Protein AF-A0A543J647-F1 (afdb_monomer_lite)

pLDDT: mean 74.56, std 17.47, range [24.77, 96.06]

Secondary structure (DSSP, 8-state):
--------------------HHHHHHHHHHHHHHHHHTTHHHHGGG------EEEETTEEEEE-SSSSSTTHHHHHHHHHHHHHTSTTEEEEEEEGGGTEEEEEE-SSPPPHHHHHHHHHHH--SPPPHHHHHHHHH---TT--TTTSTHHHHHHHHHHHHHHHHHHHHS--S---HHHHHHHHHHHH-HHHHHHHHTTTTSHHHHHHHHHHHHHHHHHHHS-SHHHHHHHHHHHHHHHHHHHHHHHHHTTHHHH-SSHHHH-B-------SSPPPPPHHHHHHHHHHHHHHHHHHHHHHHH-HHHHHHHHHHT--HHHHHHHHHHHHHHHHHHHTTT-EES-TTGGGSTTT--EEEEEHHHH--S-EEEEEEEE-TT--HHHHHHHHHHH--SS-SSS-EEETTEEEEEHHHH--SSTTHHHHHGGGTTSSEEEEEEETTEEEEEEEEEE---THHHHHHHHHHHHT-EEEEE-SSSS-S-TT-SEEE--GGGHHHHHHHHHHTT--EEEEES-HHHHHHSSEEEEE--TTSPP-TT-SEEESSHHHHHHHHHHHHHHHHHHHHHHHHHHHHHHHHHHHHHH--SS-HHHHHHHHHHHHHHHHHHHHHHHHHHHHT----------S-TTTS-HHHHHHHTT--TT-B-TTHHHHHHHHHHTTS-----HHHHHHHHTTSTTHHHHHHHHHHHHHHT-HHHHHHHHHHHHHHHHHHHHHHHHHHHHHHHHHGGGPPEEEEEETTEEEEEEGGG--TT-EEEEETTPBP-SEEEEEEEEEEEEE-HHHH---SPEE--SS----SSGGG-TTEE-TT-EEEEEEEEEEEEE-GGGSHHHHHHHHHHHT----SHHHHHHHHHHHHHHHHHHHHHHHHHHHHHTT--HHHHHHHHHHHHHHT--TTHHHHHHHHHHHHHHHHHHTT---S-TTHHHHHTT-------STTTTS-S------EE-SS-EE-GGG--HHHHHHHHHHHHTS---SSGGGSSSHHHHHHHHHHHHTT--TTTTSTTEEEEEEE---TTTTEEEEEEEETTEEEEEEEE-HHHHGGGS-S-HHHHHHHHHHHHHHHTTT----B----------------------------------------------------------------------

Foldseek 3Di:
DDDDDDDDDDDDDDDPPDDDVVVVVVVVVVVVVVVLCPVLVVVLPPDDDDWDWFDDVQKIKTAAAPLQDPCNVVLQVLLFVLQVVDPQWPGWADLSLQRIIMTGGDVVGDDPVVSNVSRVVSPVPGDDLVRVVVNVLWDALQCAPVNDLLVVLLVLLVVLLVLLVVCVVPVDDQDFLLSLLVLLLLVLPVVSLVVQQVVQVHSVSSVSSSSSVNSNCCSRHFNRLLSVLVNVLSVLLNLLSVLSSVLCSVCVVQQPVDNVLSYDHHQDDDFPDPADDDPLNVLQVVLQVVLLVQLVVCCVPPNNQLSSLLNLLSHLLQLVLLLSLLLSLLSSLCSVQSKHQRGSVLSSCLQQAAAEEEEPQLQFPLWKDFQFKFFDPPADLQVVLAVCVVQDDRNDQADWGDDVQKIKHAPVVLQAPDDPVVVVVVVQVQAPGKMFIDGNSHTGMITGMHGFGDLLVVLLLVLCVVLNHQYEYADPTPDDPPPNHPYYWHHDPRLLVVQSVCVVVVHQYEYEDLALNNQLSHNAREHADDRPRRGSSSHSMYHVDSVSVSLSSNCNSLSNVLSVQSSVQSVLLSVLSSLLSPLDPDDRSSNLSNCSVSVSNSVSSCSSSVSSVVSSQAAPSLRGARSHPLLSHAPVVLLVVQVADLLFAAPVVLVVQLCVVCSNDDDQQDLVNQLVVLCVQPVNVVLQSLLSSLVSSPNPPLSVVSVVVSNVLSSVRSVVVSVLSVLLVVLVVVPFAWFFWRHPSDTDIDTLSSDGAGIKTKAFAFHFDSAKWFFNDKDLWWKQCCVPVVDLGTDAADNRRDRDPDPSRSSRIDFGGIGTNHIMTITGHHGGACNTPVNVVVVVVVVPPDPDAVSVVLVVVCVVQLCVLLVVLVVQLVVCVVVVNRSSVSSSVSSVSSVVSRPSCVVVVLSVVLSVVQVVCVVVVRHDSDSRVVVVVVVDPDDDDRCAVTVDVSADAQQWFDPLPDIDGLQPDDLVSLVVLLLLLQLADDDPQLSPGSDRVSSNSVVSCVNSVRHVCRVQPPWDWDDWDHDDVVQFKTWTWTDRPPDIWIRMKGDCVRVLVVEDDDPVSSVSSVVVVVVVCVVPDDDIDIHTDDDDDDDDDDDDDDDDDDDDDDDDYDDDDDDDDDDDDDDDDDDDDDDDDDDDDDDDDDDDDDDDDDD

Radius of gyration: 41.58 Å; chains: 1; bounding box: 120×92×142 Å

Sequence (1159 aa):
MAHRSRPIGKTGTVNLLGIDPVRAAGGIAKGLVGLVLAPLEQTAVLSRERRRVWSCPGRLHIEAHGVHGPRGKQVAGRVERALEDHPGVLWARVNAPSARVIVAVEDPAPATKDLVELVRRAEAEPATEDERLVEDELHHPADGLKGTRLLPTLAADAAGLALAAITRIAPWAPVPGELGALIAAVDLHPKLRELVAGRFQGRERADTATSVVAALVHGLASRSEGTVLDIAQRVQQWREVKAHERAWCAAEADLIGGPDDAEAEPIVVERPRPFPESPADRYARRALAAGAAATAAAIPFTGLRRAAALGVASLPKAPAVGEAAFAAQLGRVLATRNALVMERSVLRRLDAVDVLVLDEAALGSGRSVLSDLVPLPGTAPADAAERAFALFDPEDVTAVRRDDEWELGPIDRLDPRGRRGVREQRKLAGHAGVLGLTKDRRLQAVLAVDVETPPAVDALASAAREAGLRVVVATDRDRPPIRCADQVVPSGTGLVGAVRELQGNDHVVLVVSDNRRALGAADCGVGVHRDGVPPPWGAHVVARDLDAAVLLVEAVPAARRVSRDAITLAQAASGIGAVSALSTRGPAPARNAARAVDGASAIAFVDGVWRARRLSGGRGVVTPASSQPWHLMPAATVLDRLGSGRDGLTGEEARRRQRTSAGRQAVGTSLGSAFLAELANPLTPVLAGGAAVSAAVGSPVDAALVAGVVGVSALIGSVQQVVTDRALATLLGRSAVRATAVRDGRDREVTADELVTGDVVRLAAGDVVPADCRLLDGDGLEVDESSVTGESLPVTKDPAPVVAAEPADRASMLYEGTTIAAGDALAVVVATGDATEVGRGMAAARRNTPTTGVEARLADLTRKTLPVALGSAAAVTGAGLLRGVPLRQSMGAAVNLAVASVPEGLPFLVNAAQLAAARRLAEHGALVRNPRTIEALGRVDVLCFDKTGTLTEGRLTVSRVDNGRRGADPDELNDELRRVMAAAVRATPAADDPDELAHQTDRAVLEGARRARVGPTTGARGWALVEALPFEPSRGYHATVGRVGRKRVLSVKGAPETVLPRCDADPGELRRLGERVARLAGRGHRRAGRRRTHRPRRRLDHRRRRARPDPAGFRRAGRPRARRRAPGRGEAARGRCADRDDHRRPPGHRGGDRRRGQR

Organism: NCBI:txid571190

InterPro domains:
  IPR001757 P-type ATPase [TIGR01494] (708-972)
  IPR004014 Cation-transporting P-type ATPase, N-terminal [PF00690] (630-694)
  IPR004014 Cation-transporting P-type ATPase, N-terminal [SM00831] (629-699)
  IPR008250 P-type ATPase, A domain superfamily [SSF81653] (738-840)
  IPR018303 P-type ATPase, phosphorylation site [PS00154] (946-952)
  IPR023214 HAD superfamily [G3DSA:3.40.50.1000] (941-953)
  IPR023298 P-type ATPase, transmembrane domain superfamily [SSF81665] (629-938)
  IPR023299 P-type ATPase, cytoplasmic domain N [G3DSA:3.40.1110.10] (977-1088)
  IPR023299 P-type ATPase, cytoplasmic domain N [SSF81660] (950-1086)
  IPR059000 P-type ATPase, A domain [PF00122] (736-842)

Structure (mmCIF, N/CA/C/O backbone):
data_AF-A0A543J647-F1
#
_entry.id   AF-A0A543J647-F1
#
loop_
_atom_site.group_PDB
_atom_site.id
_atom_site.type_symbol
_atom_site.label_atom_id
_atom_site.label_alt_id
_atom_site.label_comp_id
_atom_site.label_asym_id
_atom_site.label_entity_id
_atom_site.label_seq_id
_atom_site.pdbx_PDB_ins_code
_atom_site.Cartn_x
_atom_site.Cartn_y
_atom_site.Cartn_z
_atom_site.occupancy
_atom_site.B_iso_or_equiv
_atom_site.auth_seq_id
_atom_site.auth_comp_id
_atom_site.auth_asym_id
_atom_site.auth_atom_id
_atom_site.pdbx_PDB_model_num
ATOM 1 N N . MET A 1 1 ? -49.560 43.201 68.151 1.00 34.88 1 MET A N 1
ATOM 2 C CA . MET A 1 1 ? -49.283 44.247 69.163 1.00 34.88 1 MET A CA 1
ATOM 3 C C . MET A 1 1 ? -47.884 44.810 68.940 1.00 34.88 1 MET A C 1
ATOM 5 O O . MET A 1 1 ? -47.088 44.158 68.277 1.00 34.88 1 MET A O 1
ATOM 9 N N . ALA A 1 2 ? -47.630 46.027 69.427 1.00 29.08 2 ALA A N 1
ATOM 10 C CA . ALA A 1 2 ? -46.340 46.727 69.369 1.00 29.08 2 ALA A CA 1
ATOM 11 C C . ALA A 1 2 ? -45.242 45.996 70.204 1.00 29.08 2 ALA A C 1
ATOM 13 O O . ALA A 1 2 ? -45.570 45.045 70.902 1.00 29.08 2 ALA A O 1
ATOM 14 N N . HIS A 1 3 ? -43.947 46.348 70.197 1.00 27.53 3 HIS A N 1
ATOM 15 C CA . HIS A 1 3 ? -43.316 47.633 69.858 1.00 27.53 3 HIS A CA 1
ATOM 16 C C . HIS A 1 3 ? -41.865 47.474 69.338 1.00 27.53 3 HIS A C 1
ATOM 18 O O . HIS A 1 3 ? -41.221 46.451 69.548 1.00 27.53 3 HIS A O 1
ATOM 24 N N . ARG A 1 4 ? -41.338 48.513 68.673 1.00 31.36 4 ARG A N 1
ATOM 25 C CA . ARG A 1 4 ? -39.924 48.633 68.246 1.00 31.36 4 ARG A CA 1
ATOM 26 C C . ARG A 1 4 ? -39.004 49.089 69.389 1.00 31.36 4 ARG A C 1
ATOM 28 O O . ARG A 1 4 ? -39.376 50.046 70.066 1.00 31.36 4 ARG A O 1
ATOM 35 N N . SER A 1 5 ? -37.745 48.633 69.376 1.00 28.11 5 SER A N 1
ATOM 36 C CA . SER A 1 5 ? -36.566 49.486 69.647 1.00 28.11 5 SER A CA 1
ATOM 37 C C . SER A 1 5 ? -35.257 48.923 69.043 1.00 28.11 5 SER A C 1
ATOM 39 O O . SER A 1 5 ? -34.886 47.770 69.225 1.00 28.11 5 SER A O 1
ATOM 41 N N . ARG A 1 6 ? -34.580 49.780 68.267 1.00 28.39 6 ARG A N 1
ATOM 42 C CA . ARG A 1 6 ? -33.185 49.715 67.750 1.00 28.39 6 ARG A CA 1
ATOM 43 C C . ARG A 1 6 ? -32.304 50.608 68.687 1.00 28.39 6 ARG A C 1
ATOM 45 O O . ARG A 1 6 ? -32.943 51.257 69.518 1.00 28.39 6 ARG A O 1
ATOM 52 N N . PRO A 1 7 ? -30.948 50.759 68.582 1.00 43.00 7 PRO A N 1
ATOM 53 C CA . PRO A 1 7 ? -30.154 50.758 67.330 1.00 43.00 7 PRO A CA 1
ATOM 54 C C . PRO A 1 7 ? -28.647 50.324 67.360 1.00 43.00 7 PRO A C 1
ATOM 56 O O . PRO A 1 7 ? -28.076 50.112 68.414 1.00 43.00 7 PRO A O 1
ATOM 59 N N . ILE A 1 8 ? -28.032 50.274 66.154 1.00 30.56 8 ILE A N 1
ATOM 60 C CA . ILE A 1 8 ? -26.603 50.519 65.760 1.00 30.56 8 ILE A CA 1
ATOM 61 C C . ILE A 1 8 ? -25.467 49.846 66.588 1.00 30.56 8 ILE A C 1
ATOM 63 O O . ILE A 1 8 ? -25.356 50.062 67.781 1.00 30.56 8 ILE A O 1
ATOM 67 N N . GLY A 1 9 ? -24.469 49.140 66.029 1.00 26.62 9 GLY A N 1
ATOM 68 C CA . GLY A 1 9 ? -24.159 48.751 64.641 1.00 26.62 9 GLY A CA 1
ATOM 69 C C . GLY A 1 9 ? -22.639 48.733 64.359 1.00 26.62 9 GLY A C 1
ATOM 70 O O . GLY A 1 9 ? -21.926 49.579 64.889 1.00 26.62 9 GLY A O 1
ATOM 71 N N . LYS A 1 10 ? -22.142 47.818 63.502 1.00 27.08 10 LYS A N 1
ATOM 72 C CA . LYS A 1 10 ? -20.943 47.997 62.642 1.00 27.08 10 LYS A CA 1
ATOM 73 C C . LYS A 1 10 ? -20.748 46.838 61.650 1.00 27.08 10 LYS A C 1
ATOM 75 O O . LYS A 1 10 ? -21.238 45.734 61.850 1.00 27.08 10 LYS A O 1
ATOM 80 N N . THR A 1 11 ? -20.065 47.151 60.554 1.00 32.16 11 THR A N 1
ATOM 81 C CA . THR A 1 11 ? -19.800 46.326 59.363 1.00 32.16 11 THR A CA 1
ATOM 82 C C . THR A 1 11 ? -18.810 45.182 59.586 1.00 32.16 11 THR A C 1
ATOM 84 O O . THR A 1 11 ? -17.772 45.384 60.209 1.00 32.16 11 THR A O 1
ATOM 87 N N . GLY A 1 12 ? -19.064 44.038 58.942 1.00 25.12 12 GLY A N 1
ATOM 88 C CA . GLY A 1 12 ? -18.114 42.932 58.799 1.00 25.12 12 GLY A CA 1
ATOM 89 C C . GLY A 1 12 ? -18.485 42.024 57.624 1.00 25.12 12 GLY A C 1
ATOM 90 O O . GLY A 1 12 ? -19.229 41.063 57.788 1.00 25.12 12 GLY A O 1
ATOM 91 N N . THR A 1 13 ? -17.997 42.341 56.423 1.00 32.44 13 THR A N 1
ATOM 92 C CA . THR A 1 13 ? -18.091 41.462 55.245 1.00 32.44 13 THR A CA 1
ATOM 93 C C . THR A 1 13 ? -17.264 40.198 55.455 1.00 32.44 13 THR A C 1
ATOM 95 O O . THR A 1 13 ? -16.046 40.288 55.594 1.00 32.44 13 THR A O 1
ATOM 98 N N . VAL A 1 14 ? -17.902 39.026 55.401 1.00 30.81 14 VAL A N 1
ATOM 99 C CA . VAL A 1 14 ? -17.215 37.727 55.342 1.00 30.81 14 VAL A CA 1
ATOM 100 C C . VAL A 1 14 ? -17.500 37.077 53.992 1.00 30.81 14 VAL A C 1
ATOM 102 O O . VAL A 1 14 ? -18.647 36.788 53.655 1.00 30.81 14 VAL A O 1
ATOM 105 N N . ASN A 1 15 ? -16.438 36.854 53.216 1.00 27.23 15 ASN A N 1
ATOM 106 C CA . ASN A 1 15 ? -16.488 36.124 51.952 1.00 27.23 15 ASN A CA 1
ATOM 107 C C . ASN A 1 15 ? -16.899 34.663 52.182 1.00 27.23 15 ASN A C 1
ATOM 109 O O . ASN A 1 15 ? -16.162 33.904 52.806 1.00 27.23 15 ASN A O 1
ATOM 113 N N . LEU A 1 16 ? -18.011 34.240 51.580 1.00 30.48 16 LEU A N 1
ATOM 114 C CA . LEU A 1 16 ? -18.351 32.825 51.393 1.00 30.48 16 LEU A CA 1
ATOM 115 C C . LEU A 1 16 ? -17.838 32.336 50.028 1.00 30.48 16 LEU A C 1
ATOM 117 O O . LEU A 1 16 ? -18.600 32.005 49.125 1.00 30.48 16 LEU A O 1
ATOM 121 N N . LEU A 1 17 ? -16.511 32.298 49.896 1.00 35.03 17 LEU A N 1
ATOM 122 C CA . LEU A 1 17 ? -15.786 31.650 48.800 1.00 35.03 17 LEU A CA 1
ATOM 123 C C . LEU A 1 17 ? -14.713 30.755 49.428 1.00 35.03 17 LEU A C 1
ATOM 125 O O . LEU A 1 17 ? -13.606 31.197 49.720 1.00 35.03 17 LEU A O 1
ATOM 129 N N . GLY A 1 18 ? -15.094 29.511 49.725 1.00 29.41 18 GLY A N 1
ATOM 130 C CA . GLY A 1 18 ? -14.292 28.621 50.571 1.00 29.41 18 GLY A CA 1
ATOM 131 C C . GLY A 1 18 ? -14.795 27.179 50.645 1.00 29.41 18 GLY A C 1
ATOM 132 O O . GLY A 1 18 ? -14.605 26.524 51.664 1.00 29.41 18 GLY A O 1
ATOM 133 N N . ILE A 1 19 ? -15.443 26.677 49.589 1.00 34.34 19 ILE A N 1
ATOM 134 C CA . ILE A 1 19 ? -15.685 25.239 49.416 1.00 34.34 19 ILE A CA 1
ATOM 135 C C . ILE A 1 19 ? -15.000 24.824 48.122 1.00 34.34 19 ILE A C 1
ATOM 137 O O . ILE A 1 19 ? -15.405 25.225 47.035 1.00 34.34 19 ILE A O 1
ATOM 141 N N . ASP A 1 20 ? -13.939 24.040 48.270 1.00 32.78 20 ASP A N 1
ATOM 142 C CA . ASP A 1 20 ? -13.138 23.517 47.172 1.00 32.78 20 ASP A CA 1
ATOM 143 C C . ASP A 1 20 ? -13.921 22.391 46.460 1.00 32.78 20 ASP A C 1
ATOM 145 O O . ASP A 1 20 ? -14.118 21.317 47.050 1.00 32.78 20 ASP A O 1
ATOM 149 N N . PRO A 1 21 ? -14.426 22.602 45.223 1.00 37.53 21 PRO A N 1
ATOM 150 C CA . PRO A 1 21 ? -15.344 21.661 44.576 1.00 37.53 21 PRO A CA 1
ATOM 151 C C . PRO A 1 21 ? -14.696 20.292 44.319 1.00 37.53 21 PRO A C 1
ATOM 153 O O . PRO A 1 21 ? -15.393 19.279 44.245 1.00 37.53 21 PRO A O 1
ATOM 156 N N . VAL A 1 22 ? -13.361 20.239 44.264 1.00 34.22 22 VAL A N 1
ATOM 157 C CA . VAL A 1 22 ? -12.577 19.008 44.096 1.00 34.22 22 VAL A CA 1
ATOM 158 C C . VAL A 1 22 ? -12.696 18.091 45.323 1.00 34.22 22 VAL A C 1
ATOM 160 O O . VAL A 1 22 ? -12.827 16.874 45.173 1.00 34.22 22 VAL A O 1
ATOM 163 N N . ARG A 1 23 ? -12.725 18.647 46.545 1.00 32.44 23 ARG A N 1
ATOM 164 C CA . ARG A 1 23 ? -12.888 17.853 47.780 1.00 32.44 23 ARG A CA 1
ATOM 165 C C . ARG A 1 23 ? -14.314 17.330 47.954 1.00 32.44 23 ARG A C 1
ATOM 167 O O . ARG A 1 23 ? -14.486 16.180 48.357 1.00 32.44 23 ARG A O 1
ATOM 174 N N . ALA A 1 24 ? -15.324 18.125 47.594 1.00 32.03 24 ALA A N 1
ATOM 175 C CA . ALA A 1 24 ? -16.721 17.684 47.608 1.00 32.03 24 ALA A CA 1
ATOM 176 C C . ALA A 1 24 ? -16.968 16.538 46.604 1.00 32.03 24 ALA A C 1
ATOM 178 O O . ALA A 1 24 ? -17.586 15.530 46.952 1.00 32.03 24 ALA A O 1
ATOM 179 N N . ALA A 1 25 ? -16.408 16.642 45.393 1.00 32.97 25 ALA A N 1
ATOM 180 C CA . ALA A 1 25 ? -16.472 15.583 44.387 1.00 32.97 25 ALA A CA 1
ATOM 181 C C . ALA A 1 25 ? -15.799 14.276 44.856 1.00 32.97 25 ALA A C 1
ATOM 183 O O . ALA A 1 25 ? -16.354 13.197 44.654 1.00 32.97 25 ALA A O 1
ATOM 184 N N . GLY A 1 26 ? -14.647 14.356 45.536 1.00 31.44 26 GLY A N 1
ATOM 185 C CA . GLY A 1 26 ? -13.933 13.181 46.055 1.00 31.44 26 GLY A CA 1
ATOM 186 C C . GLY A 1 26 ? -14.704 12.390 47.124 1.00 31.44 26 GLY A C 1
ATOM 187 O O . GLY A 1 26 ? -14.659 11.159 47.130 1.00 31.44 26 GLY A O 1
ATOM 188 N N . GLY A 1 27 ? -15.449 13.075 47.999 1.00 32.44 27 GLY A N 1
ATOM 189 C CA . GLY A 1 27 ? -16.315 12.424 48.992 1.00 32.44 27 GLY A CA 1
ATOM 190 C C . GLY A 1 27 ? -17.502 11.695 48.354 1.00 32.44 27 GLY A C 1
ATOM 191 O O . GLY A 1 27 ? -17.772 10.538 48.678 1.00 32.44 27 GLY A O 1
ATOM 192 N N . ILE A 1 28 ? -18.158 12.342 47.386 1.00 37.91 28 ILE A N 1
ATOM 193 C CA . ILE A 1 28 ? -19.287 11.770 46.635 1.00 37.91 28 ILE A CA 1
ATOM 194 C C . ILE A 1 28 ?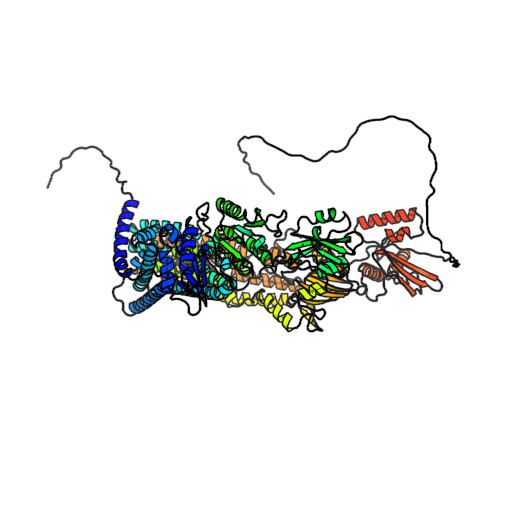 -18.830 10.573 45.784 1.00 37.91 28 ILE A C 1
ATOM 196 O O . ILE A 1 28 ? -19.511 9.547 45.757 1.00 37.91 28 ILE A O 1
ATOM 200 N N . ALA A 1 29 ? -17.650 10.655 45.160 1.00 36.66 29 ALA A N 1
ATOM 201 C CA . ALA A 1 29 ? -17.060 9.552 44.403 1.00 36.66 29 ALA A CA 1
ATOM 202 C C . ALA A 1 29 ? -16.786 8.318 45.282 1.00 36.66 29 ALA A C 1
ATOM 204 O O . ALA A 1 29 ? -17.166 7.213 44.900 1.00 36.66 29 ALA A O 1
ATOM 205 N N . LYS A 1 30 ? -16.207 8.486 46.483 1.00 38.78 30 LYS A N 1
ATOM 206 C CA . LYS A 1 30 ? -16.003 7.368 47.428 1.00 38.78 30 LYS A CA 1
ATOM 207 C C . LYS A 1 30 ? -17.317 6.688 47.832 1.00 38.78 30 LYS A C 1
ATOM 209 O O . LYS A 1 30 ? -17.367 5.461 47.872 1.00 38.78 30 LYS A O 1
ATOM 214 N N . GLY A 1 31 ? -18.372 7.463 48.097 1.00 38.75 31 GLY A N 1
ATOM 215 C CA . GLY A 1 31 ? -19.692 6.924 48.449 1.00 38.75 31 GLY A CA 1
ATOM 216 C C . GLY A 1 31 ? -20.352 6.141 47.307 1.00 38.75 31 GLY A C 1
ATOM 217 O O . GLY A 1 31 ? -20.853 5.040 47.524 1.00 38.75 31 GLY A O 1
ATOM 218 N N . LEU A 1 32 ? -20.301 6.672 46.081 1.00 40.50 32 LEU A N 1
ATOM 219 C CA . LEU A 1 32 ? -20.838 6.005 44.887 1.00 40.50 32 LEU A CA 1
ATOM 220 C C . LEU A 1 32 ? -20.081 4.720 44.537 1.00 40.50 32 LEU A C 1
ATOM 222 O O . LEU A 1 32 ? -20.709 3.707 44.240 1.00 40.50 32 LEU A O 1
ATOM 226 N N . VAL A 1 33 ? -18.748 4.738 44.617 1.00 42.09 33 VAL A N 1
ATOM 227 C CA . VAL A 1 33 ? -17.912 3.553 44.374 1.00 42.09 33 VAL A CA 1
ATOM 228 C C . VAL A 1 33 ? -18.212 2.457 45.404 1.00 42.09 33 VAL A C 1
ATOM 230 O O . VAL A 1 33 ? -18.408 1.308 45.020 1.00 42.09 33 VAL A O 1
ATOM 233 N N . GLY A 1 34 ? -18.357 2.794 46.691 1.00 45.66 34 GLY A N 1
ATOM 234 C CA . GLY A 1 34 ? -18.716 1.814 47.726 1.00 45.66 34 GLY A CA 1
ATOM 235 C C . GLY A 1 34 ? -20.050 1.095 47.472 1.00 45.66 34 GLY A C 1
ATOM 236 O O . GLY A 1 34 ? -20.150 -0.107 47.705 1.00 45.66 34 GLY A O 1
ATOM 237 N N . LEU A 1 35 ? -21.053 1.801 46.936 1.00 44.84 35 LEU A N 1
ATOM 238 C CA . LEU A 1 35 ? -22.372 1.228 46.639 1.00 44.84 35 LEU A CA 1
ATOM 239 C C . LEU A 1 35 ? -22.366 0.289 45.415 1.00 44.84 35 LEU A C 1
ATOM 241 O O . LEU A 1 35 ? -23.177 -0.631 45.342 1.00 44.84 35 LEU A O 1
ATOM 245 N N . VAL A 1 36 ? -21.458 0.516 44.459 1.00 45.56 36 VAL A N 1
ATOM 246 C CA . VAL A 1 36 ? -21.301 -0.305 43.242 1.00 45.56 36 VAL A CA 1
ATOM 247 C C . VAL A 1 36 ? -20.418 -1.536 43.488 1.00 45.56 36 VAL A C 1
ATOM 249 O O . VAL A 1 36 ? -20.611 -2.558 42.834 1.00 45.56 36 VAL A O 1
ATOM 252 N N . LEU A 1 37 ? -19.471 -1.472 44.433 1.00 49.53 37 LEU A N 1
ATOM 253 C CA . LEU A 1 37 ? -18.494 -2.542 44.676 1.00 49.53 37 LEU A CA 1
ATOM 254 C C . LEU A 1 37 ? -18.966 -3.671 45.611 1.00 49.53 37 LEU A C 1
ATOM 256 O O . LEU A 1 37 ? -18.406 -4.762 45.550 1.00 49.53 37 LEU A O 1
ATOM 260 N N . ALA A 1 38 ? -19.998 -3.467 46.434 1.00 50.06 38 ALA A N 1
ATOM 261 C CA . ALA A 1 38 ? -20.460 -4.493 47.381 1.00 50.06 38 ALA A CA 1
ATOM 262 C C . ALA A 1 38 ? -20.862 -5.853 46.742 1.00 50.06 38 ALA A C 1
ATOM 264 O O . ALA A 1 38 ? -20.545 -6.886 47.331 1.00 50.06 38 ALA A O 1
ATOM 265 N N . PRO A 1 39 ? -21.489 -5.919 45.544 1.00 47.56 39 PRO A N 1
ATOM 266 C CA . PRO A 1 39 ? -21.761 -7.195 44.868 1.00 47.56 39 PRO A CA 1
ATOM 267 C C . PRO A 1 39 ? -20.511 -7.854 44.256 1.00 47.56 39 PRO A C 1
ATOM 269 O O . PRO A 1 39 ? -20.462 -9.074 44.120 1.00 47.56 39 PRO A O 1
ATOM 272 N N . LEU A 1 40 ? -19.500 -7.059 43.882 1.00 46.53 40 LEU A N 1
ATOM 273 C CA . LEU A 1 40 ? -18.295 -7.527 43.181 1.00 46.53 40 LEU A CA 1
ATOM 274 C C . LEU A 1 40 ? -17.389 -8.393 44.071 1.00 46.53 40 LEU A C 1
ATOM 276 O O . LEU A 1 40 ? -16.770 -9.343 43.585 1.00 46.53 40 LEU A O 1
ATOM 280 N N . GLU A 1 41 ? -17.341 -8.100 45.374 1.00 48.56 41 GLU A N 1
ATOM 281 C CA . GLU A 1 41 ? -16.508 -8.820 46.349 1.00 48.56 41 GLU A CA 1
ATOM 282 C C . GLU A 1 41 ? -16.937 -10.292 46.529 1.00 48.56 41 GLU A C 1
ATOM 284 O O . GLU A 1 41 ? -16.091 -11.142 46.795 1.00 48.56 41 GLU A O 1
ATOM 289 N N . GLN A 1 42 ? -18.212 -10.637 46.294 1.00 49.06 42 GLN A N 1
ATOM 290 C CA . GLN A 1 42 ? -18.691 -12.030 46.367 1.00 49.06 42 GLN A CA 1
ATOM 291 C C . GLN A 1 42 ? -18.368 -12.855 45.108 1.00 49.06 42 GLN A C 1
ATOM 293 O O . GLN A 1 42 ? -18.175 -14.066 45.196 1.00 49.06 42 GLN A O 1
ATOM 298 N N . THR A 1 43 ? -18.277 -12.223 43.933 1.00 45.25 43 THR A N 1
ATOM 299 C CA . THR A 1 43 ? -18.015 -12.921 42.658 1.00 45.25 43 THR A CA 1
ATOM 300 C C . THR A 1 43 ? -16.541 -13.241 42.395 1.00 45.25 43 THR A C 1
ATOM 302 O O . THR A 1 43 ? -16.243 -14.149 41.621 1.00 45.25 43 THR A O 1
ATOM 305 N N . ALA A 1 44 ? -15.605 -12.528 43.028 1.00 42.94 44 ALA A N 1
ATOM 306 C CA . ALA A 1 44 ? -14.172 -12.608 42.715 1.00 42.94 44 ALA A CA 1
ATOM 307 C C . ALA A 1 44 ? -13.436 -13.836 43.305 1.00 42.94 44 ALA A C 1
ATOM 309 O O . ALA A 1 44 ? -12.258 -14.042 43.028 1.00 42.94 44 ALA A O 1
ATOM 310 N N . VAL A 1 45 ? -14.108 -14.668 44.109 1.00 41.53 45 VAL A N 1
ATOM 311 C CA . VAL A 1 45 ? -13.475 -15.719 44.938 1.00 41.53 45 VAL A CA 1
ATOM 312 C C . VAL A 1 45 ? -13.073 -16.986 44.147 1.00 41.53 45 VAL A C 1
ATOM 314 O O . VAL A 1 45 ? -12.389 -17.859 44.677 1.00 41.53 45 VAL A O 1
ATOM 317 N N . LEU A 1 46 ? -13.467 -17.119 42.873 1.00 40.09 46 LEU A N 1
ATOM 318 C CA . LEU A 1 46 ? -13.401 -18.395 42.132 1.00 40.09 46 LEU A CA 1
ATOM 319 C C . LEU A 1 46 ? -12.229 -18.569 41.141 1.00 40.09 46 LEU A C 1
ATOM 321 O O . LEU A 1 46 ? -12.067 -19.662 40.594 1.00 40.09 46 LEU A O 1
ATOM 325 N N . SER A 1 47 ? -11.386 -17.558 40.906 1.00 43.41 47 SER A N 1
ATOM 326 C CA . SER A 1 47 ? -10.254 -17.660 39.966 1.00 43.41 47 SER A CA 1
ATOM 327 C C . SER A 1 47 ? -8.923 -17.953 40.671 1.00 43.41 47 SER A C 1
ATOM 329 O O . SER A 1 47 ? -8.226 -17.038 41.105 1.00 43.41 47 SER A O 1
ATOM 331 N N . ARG A 1 48 ? -8.530 -19.234 40.738 1.00 44.94 48 ARG A N 1
ATOM 332 C CA . ARG A 1 48 ? -7.129 -19.615 41.002 1.00 44.94 48 ARG A CA 1
ATOM 333 C C . ARG A 1 48 ? -6.280 -19.311 39.767 1.00 44.94 48 ARG A C 1
ATOM 335 O O . ARG A 1 48 ? -6.591 -19.821 38.691 1.00 44.94 48 ARG A O 1
ATOM 342 N N . GLU A 1 49 ? -5.199 -18.557 39.952 1.00 51.62 49 GLU A N 1
ATOM 343 C CA . GLU A 1 49 ? -4.158 -18.344 38.941 1.00 51.62 49 GLU A CA 1
ATOM 344 C C . GLU A 1 49 ? -3.675 -19.693 38.387 1.00 51.62 49 GLU A C 1
ATOM 346 O O . GLU A 1 49 ? -3.224 -20.575 39.124 1.00 51.62 49 GLU A O 1
ATOM 351 N N . ARG A 1 50 ? -3.817 -19.873 37.072 1.00 60.06 50 ARG A N 1
ATOM 352 C CA . ARG A 1 50 ? -3.248 -20.997 36.331 1.00 60.06 50 ARG A CA 1
ATOM 353 C C . ARG A 1 50 ? -2.221 -20.437 35.367 1.00 60.06 50 ARG A C 1
ATOM 355 O O . ARG A 1 50 ? -2.600 -19.748 34.426 1.00 60.06 50 ARG A O 1
ATOM 362 N N . ARG A 1 51 ? -0.959 -20.799 35.594 1.00 73.19 51 ARG A N 1
ATOM 363 C CA . ARG A 1 51 ? 0.147 -20.546 34.670 1.00 73.19 51 ARG A CA 1
ATOM 364 C C . ARG A 1 51 ? -0.245 -20.971 33.252 1.00 73.19 51 ARG A C 1
ATOM 366 O O . ARG A 1 51 ? -0.777 -22.075 33.079 1.00 73.19 51 ARG A O 1
ATOM 373 N N . ARG A 1 52 ? -0.002 -20.122 32.254 1.00 74.88 52 ARG A N 1
ATOM 374 C CA . ARG A 1 52 ? -0.277 -20.443 30.850 1.00 74.88 52 ARG A CA 1
ATOM 375 C C . ARG A 1 52 ? 0.703 -21.523 30.397 1.00 74.88 52 ARG A C 1
ATOM 377 O O . ARG A 1 52 ? 1.917 -21.399 30.548 1.00 74.88 52 ARG A O 1
ATOM 384 N N . VAL A 1 53 ? 0.149 -22.613 29.875 1.00 76.38 53 VAL A N 1
ATOM 385 C CA . VAL A 1 53 ? 0.916 -23.715 29.296 1.00 76.38 53 VAL A CA 1
ATOM 386 C C . VAL A 1 53 ? 0.256 -24.139 28.006 1.00 76.38 53 VAL A C 1
ATOM 388 O O . VAL A 1 53 ? -0.970 -24.280 27.936 1.00 76.38 53 VAL A O 1
ATOM 391 N N . TRP A 1 54 ? 1.086 -24.365 27.004 1.00 76.69 54 TRP A N 1
ATOM 392 C CA . TRP A 1 54 ? 0.677 -24.808 25.691 1.00 76.69 54 TRP A CA 1
ATOM 393 C C . TRP A 1 54 ? 1.582 -25.947 25.212 1.00 76.69 54 TRP A C 1
ATOM 395 O O . TRP A 1 54 ? 2.700 -26.117 25.697 1.00 76.69 54 TRP A O 1
ATOM 405 N N . SER A 1 55 ? 1.067 -26.774 24.308 1.00 73.88 55 SER A N 1
ATOM 406 C CA . SER A 1 55 ? 1.702 -28.018 23.876 1.00 73.88 55 SER A CA 1
ATOM 407 C C . SER A 1 55 ? 1.574 -28.193 22.369 1.00 73.88 55 SER A C 1
ATOM 409 O O . SER A 1 55 ? 0.452 -28.211 21.855 1.00 73.88 55 SER A O 1
ATOM 411 N N . CYS A 1 56 ? 2.699 -28.423 21.706 1.00 72.44 56 CYS A N 1
ATOM 412 C CA . CYS A 1 56 ? 2.772 -28.934 20.343 1.00 72.44 56 CYS A CA 1
ATOM 413 C C . CYS A 1 56 ? 3.330 -30.372 20.359 1.00 72.44 56 CYS A C 1
ATOM 415 O O . CYS A 1 56 ? 3.817 -30.829 21.398 1.00 72.44 56 CYS A O 1
ATOM 417 N N . PRO A 1 57 ? 3.266 -31.125 19.247 1.00 73.81 57 PRO A N 1
ATOM 418 C CA . PRO A 1 57 ? 3.906 -32.436 19.159 1.00 73.81 57 PRO A CA 1
ATOM 419 C C . PRO A 1 57 ? 5.400 -32.347 19.522 1.00 73.81 57 PRO A C 1
ATOM 421 O O . PRO A 1 57 ? 6.146 -31.599 18.898 1.00 73.81 57 PRO A O 1
ATOM 424 N N . GLY A 1 58 ? 5.819 -33.072 20.566 1.00 76.38 58 GLY A N 1
ATOM 425 C CA . GLY A 1 58 ? 7.204 -33.102 21.063 1.00 76.38 58 GLY A CA 1
ATOM 426 C C . GLY A 1 58 ? 7.688 -31.877 21.859 1.00 76.38 58 GLY A C 1
ATOM 427 O O . GLY A 1 58 ? 8.816 -31.902 22.353 1.00 76.38 58 GLY A O 1
ATOM 428 N N . ARG A 1 59 ? 6.884 -30.810 22.017 1.00 86.62 59 ARG A N 1
ATOM 429 C CA . ARG A 1 59 ? 7.305 -29.570 22.707 1.00 86.62 59 ARG A CA 1
ATOM 430 C C . ARG A 1 59 ? 6.236 -28.956 23.615 1.00 86.62 59 ARG A C 1
ATOM 432 O O . ARG A 1 59 ? 5.060 -28.860 23.267 1.00 86.62 59 ARG A O 1
ATOM 439 N N . LEU A 1 60 ? 6.666 -28.479 24.780 1.00 86.94 60 LEU A N 1
ATOM 440 C CA . LEU A 1 60 ? 5.858 -27.755 25.763 1.00 86.94 60 LEU A CA 1
ATOM 441 C C . LEU A 1 60 ? 6.367 -26.321 25.925 1.00 86.94 60 LEU A C 1
ATOM 443 O O . LEU A 1 60 ? 7.563 -26.087 26.059 1.00 86.94 60 LEU A O 1
ATOM 447 N N . HIS A 1 61 ? 5.441 -25.366 25.956 1.00 86.94 61 HIS A N 1
ATOM 448 C CA . HIS A 1 61 ? 5.711 -23.943 26.166 1.00 86.94 61 HIS A CA 1
ATOM 449 C C . HIS A 1 61 ? 5.072 -23.532 27.489 1.00 86.94 61 HIS A C 1
ATOM 451 O O . HIS A 1 61 ? 3.847 -23.576 27.628 1.00 86.94 61 HIS A O 1
ATOM 457 N N . ILE A 1 62 ? 5.894 -23.170 28.471 1.00 87.69 62 ILE A N 1
ATOM 458 C CA . ILE A 1 62 ? 5.483 -22.858 29.845 1.00 87.69 62 ILE A CA 1
ATOM 459 C C . ILE A 1 62 ? 5.813 -21.389 30.121 1.00 87.69 62 ILE A C 1
ATOM 461 O O . ILE A 1 62 ? 6.910 -20.941 29.823 1.00 87.69 62 ILE A O 1
ATOM 465 N N . GLU A 1 63 ? 4.888 -20.623 30.690 1.00 85.62 63 GLU A N 1
ATOM 466 C CA . GLU A 1 63 ? 5.157 -19.268 31.205 1.00 85.62 63 GLU A CA 1
ATOM 467 C C . GLU A 1 63 ? 6.361 -19.211 32.144 1.00 85.62 63 GLU A C 1
ATOM 469 O O . GLU A 1 63 ? 6.545 -20.119 32.956 1.00 85.62 63 GLU A O 1
ATOM 474 N N . ALA A 1 64 ? 7.127 -18.126 32.077 1.00 83.56 64 ALA A N 1
ATOM 475 C CA . ALA A 1 64 ? 8.240 -17.847 32.970 1.00 83.56 64 ALA A CA 1
ATOM 476 C C . ALA A 1 64 ? 8.183 -16.386 33.429 1.00 83.56 64 ALA A C 1
ATOM 478 O O . ALA A 1 64 ? 8.066 -15.494 32.594 1.00 83.56 64 ALA A O 1
ATOM 479 N N . HIS A 1 65 ? 8.274 -16.149 34.737 1.00 81.94 65 HIS A N 1
ATOM 480 C CA . HIS A 1 65 ? 8.213 -14.813 35.337 1.00 81.94 65 HIS A CA 1
ATOM 481 C C . HIS A 1 65 ? 9.581 -14.359 35.837 1.00 81.94 65 HIS A C 1
ATOM 483 O O . HIS A 1 65 ? 10.395 -15.170 36.284 1.00 81.94 65 HIS A O 1
ATOM 489 N N . GLY A 1 66 ? 9.822 -13.051 35.821 1.00 74.12 66 GLY A N 1
ATOM 490 C CA . GLY A 1 66 ? 11.091 -12.460 36.248 1.00 74.12 66 GLY A CA 1
ATOM 491 C C . GLY A 1 66 ? 12.259 -12.796 35.318 1.00 74.12 66 GLY A C 1
ATOM 492 O O . GLY A 1 66 ? 13.416 -12.613 35.697 1.00 74.12 66 GLY A O 1
ATOM 493 N N . VAL A 1 67 ? 11.976 -13.286 34.106 1.00 76.69 67 VAL A N 1
ATOM 494 C CA . VAL A 1 67 ? 12.989 -13.586 33.080 1.00 76.69 67 VAL A CA 1
ATOM 495 C C . VAL A 1 67 ? 13.400 -12.341 32.301 1.00 76.69 67 VAL A C 1
ATOM 497 O O . VAL A 1 67 ? 14.486 -12.326 31.725 1.00 76.69 67 VAL A O 1
ATOM 500 N N . HIS A 1 68 ? 12.585 -11.281 32.337 1.00 71.62 68 HIS A N 1
ATOM 501 C CA . HIS A 1 68 ? 12.917 -10.003 31.715 1.00 71.62 68 HIS A CA 1
ATOM 502 C C . HIS A 1 68 ? 13.880 -9.151 32.543 1.00 71.62 68 HIS A C 1
ATOM 504 O O . HIS A 1 68 ? 14.751 -8.536 31.948 1.00 71.62 68 HIS A O 1
ATOM 510 N N . GLY A 1 69 ? 13.759 -9.091 33.875 1.00 67.62 69 GLY A N 1
ATOM 511 C CA . GLY A 1 69 ? 14.477 -8.112 34.710 1.00 67.62 69 GLY A CA 1
ATOM 512 C C . GLY A 1 69 ? 16.020 -8.191 34.669 1.00 67.62 69 GLY A C 1
ATOM 513 O O . GLY A 1 69 ? 16.602 -9.098 34.074 1.00 67.62 69 GLY A O 1
ATOM 514 N N . PRO A 1 70 ? 16.748 -7.300 35.373 1.00 67.62 70 PRO A N 1
ATOM 515 C CA . PRO A 1 70 ? 18.220 -7.319 35.416 1.00 67.62 70 PRO A CA 1
ATOM 516 C C . PRO A 1 70 ? 18.817 -8.603 36.032 1.00 67.62 70 PRO A C 1
ATOM 518 O O . PRO A 1 70 ? 19.991 -8.902 35.819 1.00 67.62 70 PRO A O 1
ATOM 521 N N . ARG A 1 71 ? 18.016 -9.391 36.768 1.00 71.88 71 ARG A N 1
ATOM 522 C CA . ARG A 1 71 ? 18.358 -10.748 37.246 1.00 71.88 71 ARG A CA 1
ATOM 523 C C . ARG A 1 71 ? 17.869 -11.868 36.314 1.00 71.88 71 ARG A C 1
ATOM 525 O O . ARG A 1 71 ? 18.127 -13.037 36.590 1.00 71.88 71 ARG A O 1
ATOM 532 N N . GLY A 1 72 ? 17.217 -11.537 35.201 1.00 76.50 72 GLY A N 1
ATOM 533 C CA . GLY A 1 72 ? 16.508 -12.458 34.313 1.00 76.50 72 GLY A CA 1
ATOM 534 C C . GLY A 1 72 ? 17.354 -13.619 33.807 1.00 76.50 72 GLY A C 1
ATOM 535 O O . GLY A 1 72 ? 16.921 -14.762 33.891 1.00 76.50 72 GLY A O 1
ATOM 536 N N . LYS A 1 73 ? 18.618 -13.377 33.431 1.00 80.50 73 LYS A N 1
ATOM 537 C CA . LYS A 1 73 ? 19.562 -14.450 33.051 1.00 80.50 73 LYS A CA 1
ATOM 538 C C . LYS A 1 73 ? 19.829 -15.464 34.178 1.00 80.50 73 LYS A C 1
ATOM 540 O O . LYS A 1 73 ? 20.037 -16.642 33.909 1.00 80.50 73 LYS A O 1
ATOM 545 N N . GLN A 1 74 ? 19.807 -15.034 35.443 1.00 80.62 74 GLN A N 1
ATOM 546 C CA . GLN A 1 74 ? 19.986 -15.917 36.608 1.00 80.62 74 GLN A CA 1
ATOM 547 C C . GLN A 1 74 ? 18.700 -16.673 36.976 1.00 80.62 74 GLN A C 1
ATOM 549 O O . GLN A 1 74 ? 18.763 -17.744 37.579 1.00 80.62 74 GLN A O 1
ATOM 554 N N . VAL A 1 75 ? 17.528 -16.121 36.651 1.00 83.31 75 VAL A N 1
ATOM 555 C CA . VAL A 1 75 ? 16.241 -16.826 36.756 1.00 83.31 75 VAL A CA 1
ATOM 556 C C . VAL A 1 75 ? 16.149 -17.870 35.643 1.00 83.31 75 VAL A C 1
ATOM 558 O O . VAL A 1 75 ? 15.980 -19.047 35.946 1.00 83.31 75 VAL A O 1
ATOM 561 N N . ALA A 1 76 ? 16.391 -17.466 34.394 1.00 86.38 76 ALA A N 1
ATOM 562 C CA . ALA A 1 76 ? 16.424 -18.324 33.214 1.00 86.38 76 ALA A CA 1
ATOM 563 C C . ALA A 1 76 ? 17.306 -19.566 33.427 1.00 86.38 76 ALA A C 1
ATOM 565 O O . ALA A 1 76 ? 16.791 -20.679 33.514 1.00 86.38 76 ALA A O 1
ATOM 566 N N . GLY A 1 77 ? 18.600 -19.366 33.700 1.00 85.56 77 GLY A N 1
ATOM 567 C CA . GLY A 1 77 ? 19.540 -20.461 33.945 1.00 85.56 77 GLY A CA 1
ATOM 568 C C . GLY A 1 77 ? 19.309 -21.250 35.243 1.00 85.56 77 GLY A C 1
ATOM 569 O O . GLY A 1 77 ? 20.058 -22.184 35.522 1.00 85.56 77 GLY A O 1
ATOM 570 N N . ARG A 1 78 ? 18.332 -20.894 36.092 1.00 87.12 78 ARG A N 1
ATOM 571 C CA . ARG A 1 78 ? 17.827 -21.779 37.166 1.00 87.12 78 ARG A CA 1
ATOM 572 C C . ARG A 1 78 ? 16.656 -22.626 36.681 1.00 87.12 78 ARG A C 1
ATOM 574 O O . ARG A 1 78 ? 16.604 -23.801 37.024 1.00 87.12 78 ARG A O 1
ATOM 581 N N . VAL A 1 79 ? 15.745 -22.038 35.907 1.00 88.56 79 VAL A N 1
ATOM 582 C CA . VAL A 1 79 ? 14.585 -22.734 35.334 1.00 88.56 79 VAL A CA 1
ATOM 583 C C . VAL A 1 79 ? 15.027 -23.802 34.334 1.00 88.56 79 VAL A C 1
ATOM 585 O O . VAL A 1 79 ? 14.519 -24.915 34.397 1.00 88.56 79 VAL A O 1
ATOM 588 N N . GLU A 1 80 ? 16.003 -23.499 33.474 1.00 91.44 80 GLU A N 1
ATOM 589 C CA . GLU A 1 80 ? 16.549 -24.440 32.483 1.00 91.44 80 GLU A CA 1
ATOM 590 C C . GLU A 1 80 ? 17.129 -25.683 33.161 1.00 91.44 80 GLU A C 1
ATOM 592 O O . GLU A 1 80 ? 16.610 -26.776 32.960 1.00 91.44 80 GLU A O 1
ATOM 597 N N . ARG A 1 81 ? 18.098 -25.511 34.074 1.00 89.06 81 ARG A N 1
ATOM 598 C CA . ARG A 1 81 ? 18.679 -26.625 34.848 1.00 89.06 81 ARG A CA 1
ATOM 599 C C . ARG A 1 81 ? 17.624 -27.438 35.600 1.00 89.06 81 ARG A C 1
ATOM 601 O O . ARG A 1 81 ? 17.626 -28.656 35.510 1.00 89.06 81 ARG A O 1
ATOM 608 N N . ALA A 1 82 ? 16.680 -26.779 36.277 1.00 88.06 82 ALA A N 1
ATOM 609 C CA . ALA A 1 82 ? 15.628 -27.468 37.028 1.00 88.06 82 ALA A CA 1
ATOM 610 C C . ALA A 1 82 ? 14.668 -28.299 36.151 1.00 88.06 82 ALA A C 1
ATOM 612 O O . ALA A 1 82 ? 13.956 -29.151 36.681 1.00 88.06 82 ALA A O 1
ATOM 613 N N . LEU A 1 83 ? 14.614 -28.038 34.840 1.00 90.69 83 LEU A N 1
ATOM 614 C CA . LEU A 1 83 ? 13.855 -28.825 33.868 1.00 90.69 83 LEU A CA 1
ATOM 615 C C . LEU A 1 83 ? 14.727 -29.869 33.162 1.00 90.69 83 LEU A C 1
ATOM 617 O O . LEU A 1 83 ? 14.245 -30.969 32.930 1.00 90.69 83 LEU A O 1
ATOM 621 N N . GLU A 1 84 ? 15.986 -29.562 32.847 1.00 90.75 84 GLU A N 1
ATOM 622 C CA . GLU A 1 84 ? 16.942 -30.511 32.252 1.00 90.75 84 GLU A CA 1
ATOM 623 C C . GLU A 1 84 ? 17.353 -31.628 33.230 1.00 90.75 84 GLU A C 1
ATOM 625 O O . GLU A 1 84 ? 17.630 -32.744 32.802 1.00 90.75 84 GLU A O 1
ATOM 630 N N . ASP A 1 85 ? 17.289 -31.381 34.544 1.00 89.62 85 ASP A N 1
ATOM 631 C CA . ASP A 1 85 ? 17.430 -32.410 35.587 1.00 89.62 85 ASP A CA 1
ATOM 632 C C . ASP A 1 85 ? 16.263 -33.437 35.591 1.00 89.62 85 ASP A C 1
ATOM 634 O O . ASP A 1 85 ? 16.308 -34.432 36.321 1.00 89.62 85 ASP A O 1
ATOM 638 N N . HIS A 1 86 ? 15.187 -33.215 34.817 1.00 90.44 86 HIS A N 1
ATOM 639 C CA . HIS A 1 86 ? 14.019 -34.100 34.764 1.00 90.44 86 HIS A CA 1
ATOM 640 C C . HIS A 1 86 ? 14.143 -35.149 33.635 1.00 90.44 86 HIS A C 1
ATOM 642 O O . HIS A 1 86 ? 14.202 -34.779 32.465 1.00 90.44 86 HIS A O 1
ATOM 648 N N . PRO A 1 87 ? 14.042 -36.465 33.917 1.00 82.44 87 PRO A N 1
ATOM 649 C CA . PRO A 1 87 ? 14.420 -37.526 32.970 1.00 82.44 87 PRO A CA 1
ATOM 650 C C . PRO A 1 87 ? 13.550 -37.649 31.705 1.00 82.44 87 PRO A C 1
ATOM 652 O O . PRO A 1 87 ? 13.923 -38.378 30.801 1.00 82.44 87 PRO A O 1
ATOM 655 N N . GLY A 1 88 ? 12.396 -36.976 31.642 1.00 84.81 88 GLY A N 1
ATOM 656 C CA . GLY A 1 88 ? 11.535 -36.909 30.446 1.00 84.81 88 GLY A CA 1
ATOM 657 C C . GLY A 1 88 ? 11.691 -35.632 29.603 1.00 84.81 88 GLY A C 1
ATOM 658 O O . GLY A 1 88 ? 10.820 -35.342 28.781 1.00 84.81 88 GLY A O 1
ATOM 659 N N . VAL A 1 89 ? 12.721 -34.821 29.864 1.00 90.25 89 VAL A N 1
ATOM 660 C CA . VAL A 1 89 ? 13.030 -33.574 29.146 1.00 90.25 89 VAL A CA 1
ATOM 661 C C . VAL A 1 89 ? 14.304 -33.771 28.326 1.00 90.25 89 VAL A C 1
ATOM 663 O O . VAL A 1 89 ? 15.341 -34.135 28.866 1.00 90.25 89 VAL A O 1
ATOM 666 N N . LEU A 1 90 ? 14.229 -33.500 27.022 1.00 89.00 90 LEU A N 1
ATOM 667 C CA . LEU A 1 90 ? 15.369 -33.588 26.101 1.00 89.00 90 LEU A CA 1
ATOM 668 C C . LEU A 1 90 ? 16.279 -32.355 26.197 1.00 89.00 90 LEU A C 1
ATOM 670 O O . LEU A 1 90 ? 17.498 -32.472 26.124 1.00 89.00 90 LEU A O 1
ATOM 674 N N . TRP A 1 91 ? 15.671 -31.174 26.323 1.00 92.81 91 TRP A N 1
ATOM 675 C CA . TRP A 1 91 ? 16.323 -29.897 26.621 1.00 92.81 91 TRP A CA 1
ATOM 676 C C . TRP A 1 91 ? 15.269 -28.866 27.039 1.00 92.81 91 TRP A C 1
ATOM 678 O O . TRP A 1 91 ? 14.096 -28.974 26.662 1.00 92.81 91 TRP A O 1
ATOM 688 N N . ALA A 1 92 ? 15.687 -27.836 27.777 1.00 91.00 92 ALA A N 1
ATOM 689 C CA . ALA A 1 92 ? 14.841 -26.691 28.109 1.00 91.00 92 ALA A CA 1
ATOM 690 C C . ALA A 1 92 ? 15.589 -25.374 27.873 1.00 91.00 92 ALA A C 1
ATOM 692 O O . ALA A 1 92 ? 16.731 -25.222 28.302 1.00 91.00 92 ALA A O 1
ATOM 693 N N . ARG A 1 93 ? 14.953 -24.411 27.200 1.00 93.19 93 ARG A N 1
ATOM 694 C CA . ARG A 1 93 ? 15.513 -23.070 26.964 1.00 93.19 93 ARG A CA 1
ATOM 695 C C . ARG A 1 93 ? 14.509 -21.979 27.275 1.00 93.19 93 ARG A C 1
ATOM 697 O O . ARG A 1 93 ? 13.335 -22.078 26.920 1.00 93.19 93 ARG A O 1
ATOM 704 N N . VAL A 1 94 ? 14.973 -20.926 27.933 1.00 89.62 94 VAL A N 1
ATOM 705 C CA . VAL A 1 94 ? 14.177 -19.741 28.243 1.00 89.62 94 VAL A CA 1
ATOM 706 C C . VAL A 1 94 ? 14.273 -18.769 27.077 1.00 89.62 94 VAL A C 1
ATOM 708 O O . VAL A 1 94 ? 15.330 -18.232 26.746 1.00 89.62 94 VAL A O 1
ATOM 711 N N . ASN A 1 95 ? 13.124 -18.501 26.473 1.00 88.38 95 ASN A N 1
ATOM 712 C CA . ASN A 1 95 ? 12.957 -17.448 25.497 1.00 88.38 95 ASN A CA 1
ATOM 713 C C . ASN A 1 95 ? 12.477 -16.193 26.230 1.00 88.38 95 ASN A C 1
ATOM 715 O O . ASN A 1 95 ? 11.274 -15.949 26.365 1.00 88.38 95 ASN A O 1
ATOM 719 N N . ALA A 1 96 ? 13.419 -15.409 26.758 1.00 82.88 96 ALA A N 1
ATOM 720 C CA . ALA A 1 96 ? 13.070 -14.279 27.606 1.00 82.88 96 ALA A CA 1
ATOM 721 C C . ALA A 1 96 ? 12.179 -13.242 26.892 1.00 82.88 96 ALA A C 1
ATOM 723 O O . ALA A 1 96 ? 11.187 -12.873 27.498 1.00 82.88 96 ALA A O 1
ATOM 724 N N . PRO A 1 97 ? 12.395 -12.828 25.621 1.00 81.38 97 PRO A N 1
ATOM 725 C CA . PRO A 1 97 ? 11.518 -11.872 24.931 1.00 81.38 97 PRO A CA 1
ATOM 726 C C . PRO A 1 97 ? 10.046 -12.289 24.788 1.00 81.38 97 PRO A C 1
ATOM 728 O O . PRO A 1 97 ? 9.219 -11.436 24.479 1.00 81.38 97 PRO A O 1
ATOM 731 N N . SER A 1 98 ? 9.711 -13.570 24.979 1.00 78.00 98 SER A N 1
ATOM 732 C CA . SER A 1 98 ? 8.329 -14.069 24.946 1.00 78.00 98 SER A CA 1
ATOM 733 C C . SER A 1 98 ? 7.768 -14.478 26.314 1.00 78.00 98 SER A C 1
ATOM 735 O O . SER A 1 98 ? 6.626 -14.935 26.371 1.00 78.00 98 SER A O 1
ATOM 737 N N . ALA A 1 99 ? 8.542 -14.334 27.398 1.00 82.62 99 ALA A N 1
ATOM 738 C CA . ALA A 1 99 ? 8.214 -14.830 28.740 1.00 82.62 99 ALA A CA 1
ATOM 739 C C . ALA A 1 99 ? 7.832 -16.333 28.772 1.00 82.62 99 ALA A C 1
ATOM 741 O O . ALA A 1 99 ? 6.946 -16.765 29.522 1.00 82.62 99 ALA A O 1
ATOM 742 N N . ARG A 1 100 ? 8.485 -17.159 27.935 1.00 86.94 100 ARG A N 1
ATOM 743 C CA . ARG A 1 100 ? 8.261 -18.616 27.860 1.00 86.94 100 ARG A CA 1
ATOM 744 C C . ARG A 1 100 ? 9.545 -19.412 28.081 1.00 86.94 100 ARG A C 1
ATOM 746 O O . ARG A 1 100 ? 10.620 -19.029 27.635 1.00 86.94 100 ARG A O 1
ATOM 753 N N . VAL A 1 101 ? 9.406 -20.577 28.705 1.00 89.44 101 VAL A N 1
ATOM 754 C CA . VAL A 1 101 ? 10.369 -21.677 28.630 1.00 89.44 101 VAL A CA 1
ATOM 755 C C . VAL A 1 101 ? 9.847 -22.700 27.634 1.00 89.44 101 VAL A C 1
ATOM 757 O O . VAL A 1 101 ? 8.710 -23.167 27.743 1.00 89.44 101 VAL A O 1
ATOM 760 N N . ILE A 1 102 ? 10.691 -23.028 26.665 1.00 90.31 102 ILE A N 1
ATOM 761 C CA . ILE A 1 102 ? 10.449 -24.002 25.610 1.00 90.31 102 ILE A CA 1
ATOM 762 C C . ILE A 1 102 ? 11.140 -25.293 26.045 1.00 90.31 102 ILE A C 1
ATOM 764 O O . ILE A 1 102 ? 12.346 -25.306 26.288 1.00 90.31 102 ILE A O 1
ATOM 768 N N . VAL A 1 103 ? 10.365 -26.365 26.180 1.00 90.69 103 VAL A N 1
ATOM 769 C CA . VAL A 1 103 ? 10.806 -27.659 26.707 1.00 90.69 103 VAL A CA 1
ATOM 770 C C . VAL A 1 103 ? 10.553 -28.725 25.650 1.00 90.69 103 VAL A C 1
ATOM 772 O O . VAL A 1 103 ? 9.399 -29.004 25.318 1.00 90.69 103 VAL A O 1
ATOM 775 N N . ALA A 1 104 ? 11.613 -29.329 25.120 1.00 89.81 104 ALA A N 1
ATOM 776 C CA . ALA A 1 104 ? 11.495 -30.529 24.299 1.00 89.81 104 ALA A CA 1
ATOM 777 C C . ALA A 1 104 ? 11.338 -31.754 25.207 1.00 89.81 104 ALA A C 1
ATOM 779 O O . ALA A 1 104 ? 12.029 -31.875 26.219 1.00 89.81 104 ALA A O 1
ATOM 780 N N . VAL A 1 105 ? 10.422 -32.654 24.858 1.00 90.38 105 VAL A N 1
ATOM 781 C CA . VAL A 1 105 ? 10.069 -33.820 25.681 1.00 90.38 105 VAL A CA 1
ATOM 782 C C . VAL A 1 105 ? 10.115 -35.111 24.877 1.00 90.38 105 VAL A C 1
ATOM 784 O O . VAL A 1 105 ? 9.881 -35.107 23.669 1.00 90.38 105 VAL A O 1
ATOM 787 N N . GLU A 1 106 ? 10.405 -36.212 25.565 1.00 85.00 106 GLU A N 1
ATOM 788 C CA . GLU A 1 106 ? 10.339 -37.557 24.988 1.00 85.00 106 GLU A CA 1
ATOM 789 C C . GLU A 1 106 ? 8.885 -38.006 24.737 1.00 85.00 106 GLU A C 1
ATOM 791 O O . GLU A 1 106 ? 7.933 -37.384 25.214 1.00 85.00 106 GLU A O 1
ATOM 796 N N . ASP A 1 107 ? 8.707 -39.098 23.989 1.00 79.88 107 ASP A N 1
ATOM 797 C CA . ASP A 1 107 ? 7.421 -39.786 23.825 1.00 79.88 107 ASP A CA 1
ATOM 798 C C . ASP A 1 107 ? 7.480 -41.134 24.576 1.00 79.88 107 ASP A C 1
ATOM 800 O O . ASP A 1 107 ? 8.289 -41.988 24.199 1.00 79.88 107 ASP A O 1
ATOM 804 N N . PRO A 1 108 ? 6.682 -41.360 25.642 1.00 78.75 108 PRO A N 1
ATOM 805 C CA . PRO A 1 108 ? 5.578 -40.530 26.130 1.00 78.75 108 PRO A CA 1
ATOM 806 C C . PRO A 1 108 ? 6.010 -39.319 26.973 1.00 78.75 108 PRO A C 1
ATOM 808 O O . PRO A 1 108 ? 6.834 -39.422 27.881 1.00 78.75 108 PRO A O 1
ATOM 811 N N . ALA A 1 109 ? 5.355 -38.180 26.733 1.00 79.50 109 ALA A N 1
ATOM 812 C CA . ALA A 1 109 ? 5.668 -36.920 27.404 1.00 79.50 109 ALA A CA 1
ATOM 813 C C . ALA A 1 109 ? 5.394 -36.946 28.928 1.00 79.50 109 ALA A C 1
ATOM 815 O O . ALA A 1 109 ? 4.375 -37.494 29.370 1.00 79.50 109 ALA A O 1
ATOM 816 N N . PRO A 1 110 ? 6.241 -36.288 29.746 1.00 84.62 110 PRO A N 1
ATOM 817 C CA . PRO A 1 110 ? 6.063 -36.196 31.191 1.00 84.62 110 PRO A CA 1
ATOM 818 C C . PRO A 1 110 ? 4.845 -35.344 31.574 1.00 84.62 110 PRO A C 1
ATOM 820 O O . PRO A 1 110 ? 4.367 -34.490 30.821 1.00 84.62 110 PRO A O 1
ATOM 823 N N . ALA A 1 111 ? 4.338 -35.548 32.792 1.00 85.19 111 ALA A N 1
ATOM 824 C CA . ALA A 1 111 ? 3.139 -34.866 33.259 1.00 85.19 111 ALA A CA 1
ATOM 825 C C . ALA A 1 111 ? 3.361 -33.347 33.385 1.00 85.19 111 ALA A C 1
ATOM 827 O O . ALA A 1 111 ? 4.132 -32.862 34.211 1.00 85.19 111 ALA A O 1
ATOM 828 N N . THR A 1 112 ? 2.599 -32.567 32.614 1.00 83.94 112 THR A N 1
ATOM 829 C CA . THR A 1 112 ? 2.741 -31.103 32.502 1.00 83.94 112 THR A CA 1
ATOM 830 C C . THR A 1 112 ? 2.690 -30.358 33.844 1.00 83.94 112 THR A C 1
ATOM 832 O O . THR A 1 112 ? 3.280 -29.291 33.983 1.00 83.94 112 THR A O 1
ATOM 835 N N . LYS A 1 113 ? 1.985 -30.905 34.845 1.00 84.62 113 LYS A N 1
ATOM 836 C CA . LYS A 1 113 ? 1.903 -30.314 36.192 1.00 84.62 113 LYS A CA 1
ATOM 837 C C . LYS A 1 113 ? 3.251 -30.296 36.911 1.00 84.62 113 LYS A C 1
ATOM 839 O O . LYS A 1 113 ? 3.515 -29.344 37.639 1.00 84.62 113 LYS A O 1
ATOM 844 N N . ASP A 1 114 ? 4.073 -31.316 36.697 1.00 84.94 114 ASP A N 1
ATOM 845 C CA . ASP A 1 114 ? 5.324 -31.496 37.427 1.00 84.94 114 ASP A CA 1
ATOM 846 C C . ASP A 1 114 ? 6.381 -30.528 36.881 1.00 84.94 114 ASP A C 1
ATOM 848 O O . ASP A 1 114 ? 7.025 -29.821 37.654 1.00 84.94 114 ASP A O 1
ATOM 852 N N . LEU A 1 115 ? 6.433 -30.357 35.553 1.00 86.38 115 LEU A N 1
ATOM 853 C CA . LEU A 1 115 ? 7.244 -29.319 34.903 1.00 86.38 115 LEU A CA 1
ATOM 854 C C . LEU A 1 115 ? 6.828 -27.899 35.333 1.00 86.38 115 LEU A C 1
ATOM 856 O O . LEU A 1 115 ? 7.681 -27.079 35.660 1.00 86.38 115 LEU A O 1
ATOM 860 N N . VAL A 1 116 ? 5.524 -27.602 35.406 1.00 87.06 116 VAL A N 1
ATOM 861 C CA . VAL A 1 116 ? 5.019 -26.297 35.892 1.00 87.06 116 VAL A CA 1
ATOM 862 C C . VAL A 1 116 ? 5.441 -26.018 37.336 1.00 87.06 116 VAL A C 1
ATOM 864 O O . VAL A 1 116 ? 5.781 -24.884 37.675 1.00 87.06 116 VAL A O 1
ATOM 867 N N . GLU A 1 117 ? 5.414 -27.037 38.192 1.00 85.31 117 GLU A N 1
ATOM 868 C CA . GLU A 1 117 ? 5.836 -26.929 39.587 1.00 85.31 117 GLU A CA 1
ATOM 869 C C . GLU A 1 117 ? 7.363 -26.769 39.715 1.00 85.31 117 GLU A C 1
ATOM 871 O O . GLU A 1 117 ? 7.811 -26.019 40.583 1.00 85.31 117 GLU A O 1
ATOM 876 N N . LEU A 1 118 ? 8.159 -27.384 38.830 1.00 85.50 118 LEU A N 1
ATOM 877 C CA . LEU A 1 118 ? 9.608 -27.153 38.729 1.00 85.50 118 LEU A CA 1
ATOM 878 C C . LEU A 1 118 ? 9.922 -25.699 38.343 1.00 85.50 118 LEU A C 1
ATOM 880 O O . LEU A 1 118 ? 10.669 -25.039 39.068 1.00 85.50 118 LEU A O 1
ATOM 884 N N . VAL A 1 119 ? 9.280 -25.152 37.300 1.00 87.12 119 VAL A N 1
ATOM 885 C CA . VAL A 1 119 ? 9.433 -23.728 36.929 1.00 87.12 119 VAL A CA 1
ATOM 886 C C . VAL A 1 119 ? 9.063 -22.814 38.102 1.00 87.12 119 VAL A C 1
ATOM 888 O O . VAL A 1 119 ? 9.841 -21.940 38.484 1.00 87.12 119 VAL A O 1
ATOM 891 N N . ARG A 1 120 ? 7.917 -23.062 38.752 1.00 84.50 120 ARG A N 1
ATOM 892 C CA . ARG A 1 120 ? 7.454 -22.277 39.911 1.00 84.50 120 ARG A CA 1
ATOM 893 C C . ARG A 1 120 ? 8.433 -22.315 41.096 1.00 84.50 120 ARG A C 1
ATOM 895 O O . ARG A 1 120 ? 8.482 -21.359 41.865 1.00 84.50 120 ARG A O 1
ATOM 902 N N . ARG A 1 121 ? 9.185 -23.406 41.281 1.00 82.81 121 ARG A N 1
ATOM 903 C CA . ARG A 1 121 ? 10.219 -23.525 42.329 1.00 82.81 121 ARG A CA 1
ATOM 904 C C . ARG A 1 121 ? 11.529 -22.839 41.945 1.00 82.81 121 ARG A C 1
ATOM 906 O O . ARG A 1 121 ? 12.185 -22.287 42.822 1.00 82.81 121 ARG A O 1
ATOM 913 N N . ALA A 1 122 ? 11.903 -22.858 40.668 1.00 81.88 122 ALA A N 1
ATOM 914 C CA . ALA A 1 122 ? 13.102 -22.183 40.174 1.00 81.88 122 ALA A CA 1
ATOM 915 C C . ALA A 1 122 ? 12.982 -20.641 40.228 1.00 81.88 122 ALA A C 1
ATOM 917 O O . ALA A 1 122 ? 13.966 -19.954 40.515 1.00 81.88 122 ALA A O 1
ATOM 918 N N . GLU A 1 123 ? 11.768 -20.103 40.071 1.00 81.12 123 GLU A N 1
ATOM 919 C CA . GLU A 1 123 ? 11.394 -18.684 40.249 1.00 81.12 123 GLU A CA 1
ATOM 920 C C . GLU A 1 123 ? 11.346 -18.220 41.728 1.00 81.12 123 GLU A C 1
ATOM 922 O O . GLU A 1 123 ? 10.493 -17.428 42.122 1.00 81.12 123 GLU A O 1
ATOM 927 N N . ALA A 1 124 ? 12.239 -18.715 42.592 1.00 63.88 124 ALA A N 1
ATOM 928 C CA . ALA A 1 124 ? 12.136 -18.559 44.052 1.00 63.88 124 ALA A CA 1
ATOM 929 C C . ALA A 1 124 ? 12.176 -17.107 44.598 1.00 63.88 124 ALA A C 1
ATOM 931 O O . ALA A 1 124 ? 11.879 -16.900 45.774 1.00 63.88 124 ALA A O 1
ATOM 932 N N . GLU A 1 125 ? 12.521 -16.110 43.776 1.00 60.50 125 GLU A N 1
ATOM 933 C CA . GLU A 1 125 ? 12.265 -14.691 44.066 1.00 60.50 125 GLU A CA 1
ATOM 934 C C . GLU A 1 125 ? 11.117 -14.215 43.156 1.00 60.50 125 GLU A C 1
ATOM 936 O O . GLU A 1 125 ? 11.282 -14.239 41.935 1.00 60.50 125 GLU A O 1
ATOM 941 N N . PRO A 1 126 ? 9.959 -13.793 43.699 1.00 58.19 126 PRO A N 1
ATOM 942 C CA . PRO A 1 126 ? 8.852 -13.324 42.875 1.00 58.19 126 PRO A CA 1
ATOM 943 C C . PRO A 1 126 ? 9.209 -12.015 42.160 1.00 58.19 126 PRO A C 1
ATOM 945 O O . PRO A 1 126 ? 9.611 -11.052 42.810 1.00 58.19 126 PRO A O 1
ATOM 948 N N . ALA A 1 127 ? 8.967 -11.965 40.845 1.00 59.66 127 ALA A N 1
ATOM 949 C CA . ALA A 1 127 ? 8.993 -10.726 40.066 1.00 59.66 127 ALA A CA 1
ATOM 950 C C . ALA A 1 127 ? 8.131 -9.634 40.725 1.00 59.66 127 ALA A C 1
ATOM 952 O O . ALA A 1 127 ? 7.074 -9.938 41.295 1.00 59.66 127 ALA A O 1
ATOM 953 N N . THR A 1 128 ? 8.581 -8.381 40.645 1.00 62.81 128 THR A N 1
ATOM 954 C CA . THR A 1 128 ? 7.857 -7.213 41.175 1.00 62.81 128 THR A CA 1
ATOM 955 C C . THR A 1 128 ? 6.495 -7.036 40.487 1.00 62.81 128 THR A C 1
ATOM 957 O O . THR A 1 128 ? 6.280 -7.563 39.396 1.00 62.81 128 THR A O 1
ATOM 960 N N . GLU A 1 129 ? 5.545 -6.309 41.098 1.00 60.00 129 GLU A N 1
ATOM 961 C CA . GLU A 1 129 ? 4.253 -6.051 40.428 1.00 60.00 129 GLU A CA 1
ATOM 962 C C . GLU A 1 129 ? 4.445 -5.344 39.079 1.00 60.00 129 GLU A C 1
ATOM 964 O O . GLU A 1 129 ? 3.767 -5.701 38.121 1.00 60.00 129 GLU A O 1
ATOM 969 N N . ASP A 1 130 ? 5.399 -4.415 38.974 1.00 59.62 130 ASP A N 1
ATOM 970 C CA . ASP A 1 130 ? 5.691 -3.712 37.722 1.00 59.62 130 ASP A CA 1
ATOM 971 C C . ASP A 1 130 ? 6.282 -4.647 36.648 1.00 59.62 130 ASP A C 1
ATOM 973 O O . ASP A 1 130 ? 5.839 -4.606 35.502 1.00 59.62 130 ASP A O 1
ATOM 977 N N . GLU A 1 131 ? 7.210 -5.548 37.003 1.00 62.50 131 GLU A N 1
ATOM 978 C CA . GLU A 1 131 ? 7.729 -6.567 36.070 1.00 62.50 131 GLU A CA 1
ATOM 979 C C . GLU A 1 131 ? 6.620 -7.518 35.595 1.00 62.50 131 GLU A C 1
ATOM 981 O O . GLU A 1 131 ? 6.506 -7.779 34.399 1.00 62.50 131 GLU A O 1
ATOM 986 N N . ARG A 1 132 ? 5.750 -7.977 36.505 1.00 63.25 132 ARG A N 1
ATOM 987 C CA . ARG A 1 132 ? 4.608 -8.840 36.157 1.00 63.25 132 ARG A CA 1
ATOM 988 C C . ARG A 1 132 ? 3.609 -8.150 35.242 1.00 63.25 132 ARG A C 1
ATOM 990 O O . ARG A 1 132 ? 3.051 -8.800 34.372 1.00 63.25 132 ARG A O 1
ATOM 997 N N . LEU A 1 133 ? 3.379 -6.850 35.425 1.00 59.78 133 LEU A N 1
ATOM 998 C CA . LEU A 1 133 ? 2.488 -6.074 34.563 1.00 59.78 133 LEU A CA 1
ATOM 999 C C . LEU A 1 133 ? 3.029 -5.953 33.133 1.00 59.78 133 LEU A C 1
ATOM 1001 O O . LEU A 1 133 ? 2.238 -5.968 32.195 1.00 59.78 133 LEU A O 1
ATOM 1005 N N . VAL A 1 134 ? 4.352 -5.875 32.961 1.00 61.22 134 VAL A N 1
ATOM 1006 C CA . VAL A 1 134 ? 4.996 -5.928 31.638 1.00 61.22 134 VAL A CA 1
ATOM 1007 C C . VAL A 1 134 ? 4.908 -7.339 31.046 1.00 61.22 134 VAL A C 1
ATOM 1009 O O . VAL A 1 134 ? 4.552 -7.488 29.879 1.00 61.22 134 VAL A O 1
ATOM 1012 N N . GLU A 1 135 ? 5.159 -8.378 31.846 1.00 66.50 135 GLU A N 1
ATOM 1013 C CA . GLU A 1 135 ? 5.054 -9.783 31.420 1.00 66.50 135 GLU A CA 1
ATOM 1014 C C . GLU A 1 135 ? 3.603 -10.173 31.037 1.00 66.50 135 GLU A C 1
ATOM 1016 O O . GLU A 1 135 ? 3.403 -10.869 30.045 1.00 66.50 135 GLU A O 1
ATOM 1021 N N . ASP A 1 136 ? 2.582 -9.645 31.726 1.00 61.41 136 ASP A N 1
ATOM 1022 C CA . ASP A 1 136 ? 1.153 -9.807 31.389 1.00 61.41 136 ASP A CA 1
ATOM 1023 C C . ASP A 1 136 ? 0.734 -9.080 30.092 1.00 61.41 136 ASP A C 1
ATOM 1025 O O . ASP A 1 136 ? -0.247 -9.474 29.444 1.00 61.41 136 ASP A O 1
ATOM 1029 N N . GLU A 1 137 ? 1.434 -8.003 29.709 1.00 57.41 137 GLU A N 1
ATOM 1030 C CA . GLU A 1 137 ? 1.203 -7.288 28.445 1.00 57.41 137 GLU A CA 1
ATOM 1031 C C . GLU A 1 137 ? 1.824 -8.010 27.234 1.00 57.41 137 GLU A C 1
ATOM 1033 O O . GLU A 1 137 ? 1.357 -7.814 26.103 1.00 57.41 137 GLU A O 1
ATOM 1038 N N . LEU A 1 138 ? 2.774 -8.926 27.443 1.00 62.75 138 LEU A N 1
ATOM 1039 C CA . LEU A 1 138 ? 3.315 -9.797 26.397 1.00 62.75 138 LEU A CA 1
ATOM 1040 C C . LEU A 1 138 ? 2.343 -10.951 26.089 1.00 62.75 138 LEU A C 1
ATOM 1042 O O . LEU A 1 138 ? 1.810 -11.624 26.969 1.00 62.75 138 LEU A O 1
ATOM 1046 N N . HIS A 1 139 ? 2.058 -11.168 24.802 1.00 64.50 139 HIS A N 1
ATOM 1047 C CA . HIS A 1 139 ? 0.994 -12.073 24.35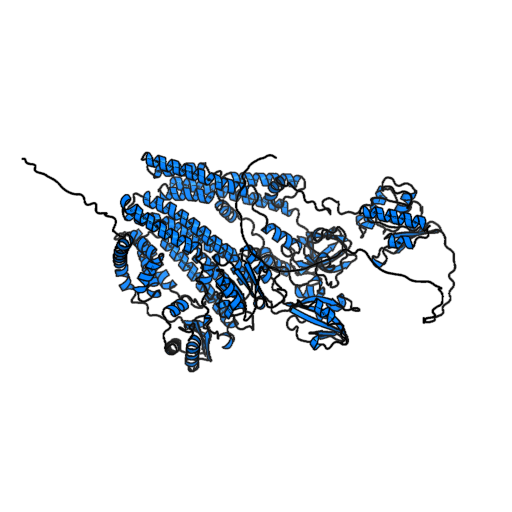1 1.00 64.50 139 HIS A CA 1
ATOM 1048 C C . HIS A 1 139 ? 1.529 -13.103 23.360 1.00 64.50 139 HIS A C 1
ATOM 1050 O O . HIS A 1 139 ? 1.425 -12.917 22.146 1.00 64.50 139 HIS A O 1
ATOM 1056 N N . HIS A 1 140 ? 2.034 -14.227 23.870 1.00 70.31 140 HIS A N 1
ATOM 1057 C CA . HIS A 1 140 ? 2.572 -15.284 23.020 1.00 70.31 140 HIS A CA 1
ATOM 1058 C C . HIS A 1 140 ? 1.534 -15.758 21.971 1.00 70.31 140 HIS A C 1
ATOM 1060 O O . HIS A 1 140 ? 0.365 -15.959 22.319 1.00 70.31 140 HIS A O 1
ATOM 1066 N N . PRO A 1 141 ? 1.901 -15.978 20.689 1.00 64.94 141 PRO A N 1
ATOM 1067 C CA . PRO A 1 141 ? 0.947 -16.410 19.659 1.00 64.94 141 PRO A CA 1
ATOM 1068 C C . PRO A 1 141 ? 0.242 -17.733 19.985 1.00 64.94 141 PRO A C 1
ATOM 1070 O O . PRO A 1 141 ? -0.901 -17.938 19.572 1.00 64.94 141 PRO A O 1
ATOM 1073 N N . ALA A 1 142 ? 0.909 -18.592 20.762 1.00 63.94 142 ALA A N 1
ATOM 1074 C CA . ALA A 1 142 ? 0.391 -19.869 21.240 1.00 63.94 142 ALA A CA 1
ATOM 1075 C C . ALA A 1 142 ? -0.502 -19.766 22.497 1.00 63.94 142 ALA A C 1
ATOM 1077 O O . ALA A 1 142 ? -1.008 -20.784 22.971 1.00 63.94 142 ALA A O 1
ATOM 1078 N N . ASP A 1 143 ? -0.753 -18.561 23.031 1.00 65.94 143 ASP A N 1
ATOM 1079 C CA . ASP A 1 143 ? -1.750 -18.328 24.086 1.00 65.94 143 ASP A CA 1
ATOM 1080 C C . ASP A 1 143 ? -3.164 -18.506 23.517 1.00 65.94 143 ASP A C 1
ATOM 1082 O O . ASP A 1 143 ? -3.895 -17.555 23.214 1.00 65.94 143 ASP A O 1
ATOM 1086 N N . GLY A 1 144 ? -3.539 -19.772 23.343 1.00 59.94 144 GLY A N 1
ATOM 1087 C CA . GLY A 1 144 ? -4.842 -20.182 22.855 1.00 59.94 144 GLY A CA 1
ATOM 1088 C C . GLY A 1 144 ? -5.968 -19.817 23.823 1.00 59.94 144 GLY A C 1
ATOM 1089 O O . GLY A 1 144 ? -5.779 -19.297 24.925 1.00 59.94 144 GLY A O 1
ATOM 1090 N N . LEU A 1 145 ? -7.192 -20.165 23.429 1.00 54.81 145 LEU A N 1
ATOM 1091 C CA . LEU A 1 145 ? -8.429 -19.730 24.094 1.00 54.81 145 LEU A CA 1
ATOM 1092 C C . LEU A 1 145 ? -8.493 -20.003 25.607 1.00 54.81 145 LEU A C 1
ATOM 1094 O O . LEU A 1 145 ? -9.193 -19.288 26.320 1.00 54.81 145 LEU A O 1
ATOM 1098 N N . LYS A 1 146 ? -7.771 -21.023 26.092 1.00 49.25 146 LYS A N 1
ATOM 1099 C CA . LYS A 1 146 ? -7.713 -21.422 27.508 1.00 49.25 146 LYS A CA 1
ATOM 1100 C C . LYS A 1 146 ? -6.860 -20.491 28.385 1.00 49.25 146 LYS A C 1
ATOM 1102 O O . LYS A 1 146 ? -7.107 -20.454 29.585 1.00 49.25 146 LYS A O 1
ATOM 1107 N N . GLY A 1 147 ? -5.885 -19.776 27.814 1.00 51.00 147 GLY A N 1
ATOM 1108 C CA . GLY A 1 147 ? -5.069 -18.778 28.524 1.00 51.00 147 GLY A CA 1
ATOM 1109 C C . GLY A 1 147 ? -5.676 -17.371 28.498 1.00 51.00 147 GLY A C 1
ATOM 1110 O O . GLY A 1 147 ? -5.390 -16.546 29.357 1.00 51.00 147 GLY A O 1
ATOM 1111 N N . THR A 1 148 ? -6.558 -17.090 27.536 1.00 55.94 148 THR A N 1
ATOM 1112 C CA . THR A 1 148 ? -7.183 -15.768 27.383 1.00 55.94 148 THR A CA 1
ATOM 1113 C C . THR A 1 148 ? -8.448 -15.602 28.231 1.00 55.94 148 THR A C 1
ATOM 1115 O O . THR A 1 148 ? -9.321 -16.472 28.226 1.00 55.94 148 THR A O 1
ATOM 1118 N N . ARG A 1 149 ? -8.654 -14.416 28.825 1.00 62.16 149 ARG A N 1
ATOM 1119 C CA . ARG A 1 149 ? -9.884 -14.040 29.570 1.00 62.16 149 ARG A CA 1
ATOM 1120 C C . ARG A 1 149 ? -11.173 -13.984 28.705 1.00 62.16 149 ARG A C 1
ATOM 1122 O O . ARG A 1 149 ? -12.235 -13.591 29.188 1.00 62.16 149 ARG A O 1
ATOM 1129 N N . LEU A 1 150 ? -11.099 -14.370 27.424 1.00 65.00 150 LEU A N 1
ATOM 1130 C CA . LEU A 1 150 ? -12.159 -14.262 26.410 1.00 65.00 150 LEU A CA 1
ATOM 1131 C C . LEU A 1 150 ? -13.342 -15.210 26.633 1.00 65.00 150 LEU A C 1
ATOM 1133 O O . LEU A 1 150 ? -14.478 -14.810 26.418 1.00 65.00 150 LEU A O 1
ATOM 1137 N N . LEU A 1 151 ? -13.103 -16.457 27.049 1.00 65.06 151 LEU A N 1
ATOM 1138 C CA . LEU A 1 151 ? -14.177 -17.436 27.272 1.00 65.06 151 LEU A CA 1
ATOM 1139 C C . LEU A 1 151 ? -15.138 -17.048 28.415 1.00 65.06 151 LEU A C 1
ATOM 1141 O O . LEU A 1 151 ? -16.344 -17.025 28.164 1.00 65.06 151 LEU A O 1
ATOM 1145 N N . PRO A 1 152 ? -14.673 -16.717 29.640 1.00 66.00 152 PRO A N 1
ATOM 1146 C CA . PRO A 1 152 ? -15.579 -16.329 30.723 1.00 66.00 152 PRO A CA 1
ATOM 1147 C C . PRO A 1 152 ? -16.267 -14.982 30.464 1.00 66.00 152 PRO A C 1
ATOM 1149 O O . PRO A 1 152 ? -17.433 -14.831 30.818 1.00 66.00 152 PRO A O 1
ATOM 1152 N N . THR A 1 153 ? -15.601 -14.028 29.801 1.00 69.38 153 THR A N 1
ATOM 1153 C CA . THR A 1 153 ? -16.238 -12.754 29.420 1.00 69.38 153 THR A CA 1
ATOM 1154 C C . THR A 1 153 ? -17.284 -12.944 28.324 1.00 69.38 153 THR A C 1
ATOM 1156 O O . THR A 1 153 ? -18.406 -12.500 28.513 1.00 69.38 153 THR A O 1
ATOM 1159 N N . LEU A 1 154 ? -17.003 -13.704 27.258 1.00 73.56 154 LEU A N 1
ATOM 1160 C CA . LEU A 1 154 ? -18.002 -14.051 26.235 1.00 73.56 154 LEU A CA 1
ATOM 1161 C C . LEU A 1 154 ? -19.209 -14.797 26.835 1.00 73.56 154 LEU A C 1
ATOM 1163 O O . LEU A 1 154 ? -20.342 -14.562 26.421 1.00 73.56 154 LEU A O 1
ATOM 1167 N N . ALA A 1 155 ? -18.985 -15.683 27.812 1.00 73.06 155 ALA A N 1
ATOM 1168 C CA . ALA A 1 155 ? -20.063 -16.365 28.524 1.00 73.06 155 ALA A CA 1
ATOM 1169 C C . ALA A 1 155 ? -20.899 -15.394 29.380 1.00 73.06 155 ALA A C 1
ATOM 1171 O O . ALA A 1 155 ? -22.124 -15.503 29.387 1.00 73.06 155 ALA A O 1
ATOM 1172 N N . ALA A 1 156 ? -20.266 -14.422 30.047 1.00 71.56 156 ALA A N 1
ATOM 1173 C CA . ALA A 1 156 ? -20.956 -13.359 30.780 1.00 71.56 156 ALA A CA 1
ATOM 1174 C C . ALA A 1 156 ? -21.727 -12.408 29.843 1.00 71.56 156 ALA A C 1
ATOM 1176 O O . ALA A 1 156 ? -22.875 -12.081 30.133 1.00 71.56 156 ALA A O 1
ATOM 1177 N N . ASP A 1 157 ? -21.151 -12.036 28.696 1.00 72.94 157 ASP A N 1
ATOM 1178 C CA . ASP A 1 157 ? -21.788 -11.218 27.656 1.00 72.94 157 ASP A CA 1
ATOM 1179 C C . ASP A 1 157 ? -23.021 -11.946 27.071 1.00 72.94 157 ASP A C 1
ATOM 1181 O O . ASP A 1 157 ? -24.103 -11.368 26.940 1.00 72.94 157 ASP A O 1
ATOM 1185 N N . ALA A 1 158 ? -22.906 -13.251 26.794 1.00 76.56 158 ALA A N 1
ATOM 1186 C CA . ALA A 1 158 ? -24.013 -14.088 26.327 1.00 76.56 158 ALA A CA 1
ATOM 1187 C C . ALA A 1 158 ? -25.101 -14.294 27.399 1.00 76.56 158 ALA A C 1
ATOM 1189 O O . ALA A 1 158 ? -26.291 -14.235 27.084 1.00 76.56 158 ALA A O 1
ATOM 1190 N N . ALA A 1 159 ? -24.716 -14.487 28.666 1.00 74.75 159 ALA A N 1
ATOM 1191 C CA . ALA A 1 159 ? -25.650 -14.555 29.788 1.00 74.75 159 ALA A CA 1
ATOM 1192 C C . ALA A 1 159 ? -26.369 -13.212 30.003 1.00 74.75 159 ALA A C 1
ATOM 1194 O O . ALA A 1 159 ? -27.581 -13.196 30.200 1.00 74.75 159 ALA A O 1
ATOM 1195 N N . GLY A 1 160 ? -25.656 -12.088 29.878 1.00 70.44 160 GLY A N 1
ATOM 1196 C CA . GLY A 1 160 ? -26.218 -10.739 29.892 1.00 70.44 160 GLY A CA 1
ATOM 1197 C C . GLY A 1 160 ? -27.224 -10.516 28.760 1.00 70.44 160 GLY A C 1
ATOM 1198 O O . GLY A 1 160 ? -28.307 -9.987 29.003 1.00 70.44 160 GLY A O 1
ATOM 1199 N N . LEU A 1 161 ? -26.935 -10.994 27.544 1.00 74.62 161 LEU A N 1
ATOM 1200 C CA . LEU A 1 161 ? -27.873 -10.933 26.417 1.00 74.62 161 LEU A CA 1
ATOM 1201 C C . LEU A 1 161 ? -29.118 -11.811 26.643 1.00 74.62 161 LEU A C 1
ATOM 1203 O O . LEU A 1 161 ? -30.236 -11.377 26.357 1.00 74.62 161 LEU A O 1
ATOM 1207 N N . ALA A 1 162 ? -28.949 -13.022 27.182 1.00 72.94 162 ALA A N 1
ATOM 1208 C CA . ALA A 1 162 ? -30.064 -13.897 27.542 1.00 72.94 162 ALA A CA 1
ATOM 1209 C C . ALA A 1 162 ? -30.937 -13.269 28.643 1.00 72.94 162 ALA A C 1
ATOM 1211 O O . ALA A 1 162 ? -32.162 -13.261 28.539 1.00 72.94 162 ALA A O 1
ATOM 1212 N N . LEU A 1 163 ? -30.316 -12.657 29.652 1.00 69.88 163 LEU A N 1
ATOM 1213 C CA . LEU A 1 163 ? -30.986 -11.931 30.729 1.00 69.88 163 LEU A CA 1
ATOM 1214 C C . LEU A 1 163 ? -31.718 -10.678 30.207 1.00 69.88 163 LEU A C 1
ATOM 1216 O O . LEU A 1 163 ? -32.847 -10.414 30.621 1.00 69.88 163 LEU A O 1
ATOM 1220 N N . ALA A 1 164 ? -31.154 -9.969 29.224 1.00 69.56 164 ALA A N 1
ATOM 1221 C CA . ALA A 1 164 ? -31.819 -8.871 28.513 1.00 69.56 164 ALA A CA 1
ATOM 1222 C C . ALA A 1 164 ? -33.035 -9.345 27.690 1.00 69.56 164 ALA A C 1
ATOM 1224 O O . ALA A 1 164 ? -34.035 -8.631 27.575 1.00 69.56 164 ALA A O 1
ATOM 1225 N N . ALA A 1 165 ? -32.980 -10.552 27.118 1.00 70.62 165 ALA A N 1
ATOM 1226 C CA . ALA A 1 165 ? -34.111 -11.166 26.423 1.00 70.62 165 ALA A CA 1
ATOM 1227 C C . ALA A 1 165 ? -35.210 -11.615 27.405 1.00 70.62 165 ALA A C 1
ATOM 1229 O O . ALA A 1 165 ? -36.386 -11.330 27.176 1.00 70.62 165 ALA A O 1
ATOM 1230 N N . ILE A 1 166 ? -34.837 -12.231 28.531 1.00 70.31 166 ILE A N 1
ATOM 1231 C CA . ILE A 1 166 ? -35.763 -12.663 29.590 1.00 70.31 166 ILE A CA 1
ATOM 1232 C C . ILE A 1 166 ? -36.463 -11.454 30.224 1.00 70.31 166 ILE A C 1
ATOM 1234 O O . ILE A 1 166 ? -37.690 -11.419 30.268 1.00 70.31 166 ILE A O 1
ATOM 1238 N N . THR A 1 167 ? -35.726 -10.412 30.621 1.00 68.06 167 THR A N 1
ATOM 1239 C CA . THR A 1 167 ? -36.300 -9.177 31.205 1.00 68.06 167 THR A CA 1
ATOM 1240 C C . THR A 1 167 ? -37.151 -8.367 30.218 1.00 68.06 167 THR A C 1
ATOM 1242 O O . THR A 1 167 ? -37.992 -7.559 30.621 1.00 68.06 167 THR A O 1
ATOM 1245 N N . ARG A 1 168 ? -36.988 -8.589 28.905 1.00 68.38 168 ARG A N 1
ATOM 1246 C CA . ARG A 1 168 ? -37.880 -8.048 27.866 1.00 68.38 168 ARG A CA 1
ATOM 1247 C C . ARG A 1 168 ? -39.223 -8.786 27.793 1.00 68.38 168 ARG A C 1
ATOM 1249 O O . ARG A 1 168 ? -40.193 -8.165 27.366 1.00 68.38 168 ARG A O 1
ATOM 1256 N N . ILE A 1 169 ? -39.272 -10.055 28.205 1.00 72.25 169 ILE A N 1
ATOM 1257 C CA . ILE A 1 169 ? -40.478 -10.899 28.251 1.00 72.25 169 ILE A CA 1
ATOM 1258 C C . ILE A 1 169 ? -41.177 -10.776 29.618 1.00 72.25 169 ILE A C 1
ATOM 1260 O O . ILE A 1 169 ? -42.394 -10.622 29.669 1.00 72.25 169 ILE A O 1
ATOM 1264 N N . ALA A 1 170 ? -40.413 -10.772 30.714 1.00 67.69 170 ALA A N 1
ATOM 1265 C CA . ALA A 1 170 ? -40.892 -10.634 32.089 1.00 67.69 170 ALA A CA 1
ATOM 1266 C C . ALA A 1 170 ? -40.144 -9.488 32.810 1.00 67.69 170 ALA A C 1
ATOM 1268 O O . ALA A 1 170 ? -39.018 -9.683 33.270 1.00 67.69 170 ALA A O 1
ATOM 1269 N N . PRO A 1 171 ? -40.728 -8.276 32.909 1.00 61.44 171 PRO A N 1
ATOM 1270 C CA . PRO A 1 171 ? -40.055 -7.110 33.482 1.00 61.44 171 PRO A CA 1
ATOM 1271 C C . PRO A 1 171 ? -40.056 -7.142 35.019 1.00 61.44 171 PRO A C 1
ATOM 1273 O O . PRO A 1 171 ? -40.828 -6.444 35.677 1.00 61.44 171 PRO A O 1
ATOM 1276 N N . TRP A 1 172 ? -39.173 -7.948 35.605 1.00 64.12 172 TRP A N 1
ATOM 1277 C CA . TRP A 1 172 ? -38.872 -7.903 37.037 1.00 64.12 172 TRP A CA 1
ATOM 1278 C C . TRP A 1 172 ? -37.955 -6.707 37.354 1.00 64.12 172 TRP A C 1
ATOM 1280 O O . TRP A 1 172 ? -37.055 -6.408 36.576 1.00 64.12 172 TRP A O 1
ATOM 1290 N N . ALA A 1 173 ? -38.242 -6.014 38.467 1.00 53.78 173 ALA A N 1
ATOM 1291 C CA . ALA A 1 173 ? -37.530 -4.864 39.057 1.00 53.78 173 ALA A CA 1
ATOM 1292 C C . ALA A 1 173 ? -36.543 -4.098 38.128 1.00 53.78 173 ALA A C 1
ATOM 1294 O O . ALA A 1 173 ? -35.384 -4.498 38.003 1.00 53.78 173 ALA A O 1
ATOM 1295 N N . PRO A 1 174 ? -36.941 -2.963 37.512 1.00 56.91 174 PRO A N 1
ATOM 1296 C CA . PRO A 1 174 ? -36.076 -2.244 36.579 1.00 56.91 174 PRO A CA 1
ATOM 1297 C C . PRO A 1 174 ? -34.845 -1.653 37.282 1.00 56.91 174 PRO A C 1
ATOM 1299 O O . PRO A 1 174 ? -34.955 -0.714 38.073 1.00 56.91 174 PRO A O 1
ATOM 1302 N N . VAL A 1 175 ? -33.662 -2.168 36.941 1.00 60.66 175 VAL A N 1
ATOM 1303 C CA . VAL A 1 175 ? -32.378 -1.618 37.392 1.00 60.66 175 VAL A CA 1
ATOM 1304 C C . VAL A 1 175 ? -32.193 -0.206 36.805 1.00 60.66 175 VAL A C 1
ATOM 1306 O O . VAL A 1 175 ? -32.396 -0.024 35.600 1.00 60.66 175 VAL A O 1
ATOM 1309 N N . PRO A 1 176 ? -31.812 0.808 37.609 1.00 63.62 176 PRO A N 1
ATOM 1310 C CA . PRO A 1 176 ? -31.539 2.154 37.107 1.00 63.62 176 PRO A CA 1
ATOM 1311 C C . PRO A 1 176 ? -30.466 2.146 36.008 1.00 63.62 176 PRO A C 1
ATOM 1313 O O . PRO A 1 176 ? -29.346 1.676 36.220 1.00 63.62 176 PRO A O 1
ATOM 1316 N N . GLY A 1 177 ? -30.787 2.706 34.835 1.00 59.91 177 GLY A N 1
ATOM 1317 C CA . GLY A 1 177 ? -29.861 2.809 33.695 1.00 59.91 177 GLY A CA 1
ATOM 1318 C C . GLY A 1 177 ? -28.595 3.618 34.004 1.00 59.91 177 GLY A C 1
ATOM 1319 O O . GLY A 1 177 ? -27.573 3.478 33.337 1.00 59.91 177 GLY A O 1
ATOM 1320 N N . GLU A 1 178 ? -28.658 4.433 35.052 1.00 64.56 178 GLU A N 1
ATOM 1321 C CA . GLU A 1 178 ? -27.570 5.206 35.632 1.00 64.56 178 GLU A CA 1
ATOM 1322 C C . GLU A 1 178 ? -26.434 4.330 36.204 1.00 64.56 178 GLU A C 1
ATOM 1324 O O . GLU A 1 178 ? -25.294 4.786 36.246 1.00 64.56 178 GLU A O 1
ATOM 1329 N N . LEU A 1 179 ? -26.692 3.071 36.587 1.00 65.25 179 LEU A N 1
ATOM 1330 C CA . LEU A 1 179 ? -25.644 2.158 37.076 1.00 65.25 179 LEU A CA 1
ATOM 1331 C C . LEU A 1 179 ? -24.703 1.694 35.954 1.00 65.25 179 LEU A C 1
ATOM 1333 O O . LEU A 1 179 ? -23.488 1.681 36.139 1.00 65.25 179 LEU A O 1
ATOM 1337 N N . GLY A 1 180 ? -25.240 1.392 34.766 1.00 62.25 180 GLY A N 1
ATOM 1338 C CA . GLY A 1 180 ? -24.420 1.044 33.599 1.00 62.25 180 GLY A CA 1
ATOM 1339 C C . GLY A 1 180 ? -23.543 2.209 33.123 1.00 62.25 180 GLY A C 1
ATOM 1340 O O . GLY A 1 180 ? -22.416 1.998 32.686 1.00 62.25 180 GLY A O 1
ATOM 1341 N N . ALA A 1 181 ? -24.029 3.445 33.273 1.00 60.47 181 ALA A N 1
ATOM 1342 C CA . ALA A 1 181 ? -23.257 4.658 33.005 1.00 60.47 181 ALA A CA 1
ATOM 1343 C C . ALA A 1 181 ? -22.062 4.825 33.960 1.00 60.47 181 ALA A C 1
ATOM 1345 O O . ALA A 1 181 ? -20.980 5.225 33.534 1.00 60.47 181 ALA A O 1
ATOM 1346 N N . LEU A 1 182 ? -22.260 4.511 35.244 1.00 64.81 182 LEU A N 1
ATOM 1347 C CA . LEU A 1 182 ? -21.224 4.575 36.276 1.00 64.81 182 LEU A CA 1
ATOM 1348 C C . LEU A 1 182 ? -20.106 3.556 36.036 1.00 64.81 182 LEU A C 1
ATOM 1350 O O . LEU A 1 182 ? -18.939 3.917 36.143 1.00 64.81 182 LEU A O 1
ATOM 1354 N N . ILE A 1 183 ? -20.447 2.320 35.661 1.00 66.75 183 ILE A N 1
ATOM 1355 C CA . ILE A 1 183 ? -19.453 1.274 35.376 1.00 66.75 183 ILE A CA 1
ATOM 1356 C C . ILE A 1 183 ? -18.631 1.629 34.128 1.00 66.75 183 ILE A C 1
ATOM 1358 O O . ILE A 1 183 ? -17.405 1.639 34.194 1.00 66.75 183 ILE A O 1
ATOM 1362 N N . ALA A 1 184 ? -19.278 2.054 33.036 1.00 63.94 184 ALA A N 1
ATOM 1363 C CA . ALA A 1 184 ? -18.568 2.500 31.834 1.00 63.94 184 ALA A CA 1
ATOM 1364 C C . ALA A 1 184 ? -17.635 3.702 32.100 1.00 63.94 184 ALA A C 1
ATOM 1366 O O . ALA A 1 184 ? -16.560 3.801 31.509 1.00 63.94 184 ALA A O 1
ATOM 1367 N N . ALA A 1 185 ? -18.009 4.609 33.011 1.00 63.31 185 ALA A N 1
ATOM 1368 C CA . ALA A 1 185 ? -17.148 5.714 33.433 1.00 63.31 185 ALA A CA 1
ATOM 1369 C C . ALA A 1 185 ? -15.950 5.260 34.291 1.00 63.31 185 ALA A C 1
ATOM 1371 O O . ALA A 1 185 ? -14.895 5.890 34.228 1.00 63.31 185 ALA A O 1
ATOM 1372 N N . VAL A 1 186 ? -16.086 4.179 35.068 1.00 67.94 186 VAL A N 1
ATOM 1373 C CA . VAL A 1 186 ? -14.982 3.564 35.826 1.00 67.94 186 VAL A CA 1
ATOM 1374 C C . VAL A 1 186 ? -13.985 2.877 34.886 1.00 67.94 186 VAL A C 1
ATOM 1376 O O . VAL A 1 186 ? -12.788 3.128 35.013 1.00 67.94 186 VAL A O 1
ATOM 1379 N N . ASP A 1 187 ? -14.462 2.099 33.908 1.00 66.38 187 ASP A N 1
ATOM 1380 C CA . ASP A 1 187 ? -13.610 1.409 32.922 1.00 66.38 187 ASP A CA 1
ATOM 1381 C C . ASP A 1 187 ? -12.807 2.377 32.037 1.00 66.38 187 ASP A C 1
ATOM 1383 O O . ASP A 1 187 ? -11.638 2.127 31.729 1.00 66.38 187 ASP A O 1
ATOM 1387 N N . LEU A 1 188 ? -13.432 3.488 31.623 1.00 64.94 188 LEU A N 1
ATOM 1388 C CA . LEU A 1 188 ? -12.850 4.459 30.688 1.00 64.94 188 LEU A CA 1
ATOM 1389 C C . LEU A 1 188 ? -11.989 5.546 31.356 1.00 64.94 188 LEU A C 1
ATOM 1391 O O . LEU A 1 188 ? -11.282 6.266 30.651 1.00 64.94 188 LEU A O 1
ATOM 1395 N N . HIS A 1 189 ? -12.030 5.701 32.685 1.00 70.31 189 HIS A N 1
ATOM 1396 C CA . HIS A 1 189 ? -11.276 6.746 33.383 1.00 70.31 189 HIS A CA 1
ATOM 1397 C C . HIS A 1 189 ? -10.092 6.158 34.180 1.00 70.31 189 HIS A C 1
ATOM 1399 O O . HIS A 1 189 ? -10.311 5.575 35.246 1.00 70.31 189 HIS A O 1
ATOM 1405 N N . PRO A 1 190 ? -8.824 6.379 33.769 1.00 68.25 190 PRO A N 1
ATOM 1406 C CA . PRO A 1 190 ? -7.671 5.648 34.311 1.00 68.25 190 PRO A CA 1
ATOM 1407 C C . PRO A 1 190 ? -7.538 5.737 35.841 1.00 68.25 190 PRO A C 1
ATOM 1409 O O . PRO A 1 190 ? -7.388 4.715 36.503 1.00 68.25 190 PRO A O 1
ATOM 1412 N N . LYS A 1 191 ? -7.735 6.924 36.436 1.00 68.94 191 LYS A N 1
ATOM 1413 C CA . LYS A 1 191 ? -7.675 7.097 37.904 1.00 68.94 191 LYS A CA 1
ATOM 1414 C C . LYS A 1 191 ? -8.777 6.362 38.682 1.00 68.94 191 LYS A C 1
ATOM 1416 O O . LYS A 1 191 ? -8.606 6.107 39.868 1.00 68.94 191 LYS A O 1
ATOM 1421 N N . LEU A 1 192 ? -9.926 6.074 38.059 1.00 68.69 192 LEU A N 1
ATOM 1422 C CA . LEU A 1 192 ? -10.984 5.286 38.706 1.00 68.69 192 LEU A CA 1
ATOM 1423 C C . LEU A 1 192 ? -10.637 3.799 38.639 1.00 68.69 192 LEU A C 1
ATOM 1425 O O . LEU A 1 192 ? -10.754 3.104 39.644 1.00 68.69 192 LEU A O 1
ATOM 1429 N N . ARG A 1 193 ? -10.119 3.341 37.496 1.00 68.38 193 ARG A N 1
ATOM 1430 C CA . ARG A 1 193 ? -9.629 1.973 37.316 1.00 68.38 193 ARG A CA 1
ATOM 1431 C C . ARG A 1 193 ? -8.477 1.624 38.265 1.00 68.38 193 ARG A C 1
ATOM 1433 O O . ARG A 1 193 ? -8.491 0.547 38.848 1.00 68.38 193 ARG A O 1
ATOM 1440 N N . GLU A 1 194 ? -7.546 2.546 38.519 1.00 68.50 194 GLU A N 1
ATOM 1441 C CA . GLU A 1 194 ? -6.495 2.372 39.541 1.00 68.50 194 GLU A CA 1
ATOM 1442 C C . GLU A 1 194 ? -7.057 2.229 40.965 1.00 68.50 194 GLU A C 1
ATOM 1444 O O . GLU A 1 194 ? -6.615 1.362 41.719 1.00 68.50 194 GLU A O 1
ATOM 1449 N N . LEU A 1 195 ? -8.074 3.022 41.327 1.00 70.25 195 LEU A N 1
ATOM 1450 C CA . LEU A 1 195 ? -8.748 2.911 42.629 1.00 70.25 195 LEU A CA 1
ATOM 1451 C C . LEU A 1 195 ? -9.480 1.571 42.804 1.00 70.25 195 LEU A C 1
ATOM 1453 O O . LEU A 1 195 ? -9.554 1.062 43.922 1.00 70.25 195 LEU A O 1
ATOM 1457 N N . VAL A 1 196 ? -10.003 0.991 41.719 1.00 68.12 196 VAL A N 1
ATOM 1458 C CA . VAL A 1 196 ? -10.598 -0.354 41.727 1.00 68.12 196 VAL A CA 1
ATOM 1459 C C . VAL A 1 196 ? -9.505 -1.429 41.802 1.00 68.12 196 VAL A C 1
ATOM 1461 O O . VAL A 1 196 ? -9.590 -2.315 42.651 1.00 68.12 196 VAL A O 1
ATOM 1464 N N . ALA A 1 197 ? -8.435 -1.320 41.008 1.00 66.12 197 ALA A N 1
ATOM 1465 C CA . ALA A 1 197 ? -7.290 -2.239 41.028 1.00 66.12 197 ALA A CA 1
ATOM 1466 C C . ALA A 1 197 ? -6.652 -2.373 42.420 1.00 66.12 197 ALA A C 1
ATOM 1468 O O . ALA A 1 197 ? -6.430 -3.490 42.892 1.00 66.12 197 ALA A O 1
ATOM 1469 N N . GLY A 1 198 ? -6.454 -1.249 43.118 1.00 67.81 198 GLY A N 1
ATOM 1470 C CA . GLY A 1 198 ? -5.938 -1.235 44.489 1.00 67.81 198 GLY A CA 1
ATOM 1471 C C . GLY A 1 198 ? -6.859 -1.891 45.527 1.00 67.81 198 GLY A C 1
ATOM 1472 O O . GLY A 1 198 ? -6.397 -2.226 46.615 1.00 67.81 198 GLY A O 1
ATOM 1473 N N . ARG A 1 199 ? -8.148 -2.109 45.218 1.00 67.56 199 ARG A N 1
ATOM 1474 C CA . ARG A 1 199 ? -9.102 -2.783 46.118 1.00 67.56 199 ARG A CA 1
ATOM 1475 C C . ARG A 1 199 ? -9.231 -4.289 45.862 1.00 67.56 199 ARG A C 1
ATOM 1477 O O . ARG A 1 199 ? -9.472 -5.023 46.813 1.00 67.56 199 ARG A O 1
ATOM 1484 N N . PHE A 1 200 ? -9.023 -4.758 44.630 1.00 60.84 200 PHE A N 1
ATOM 1485 C CA . PHE A 1 200 ? -9.083 -6.191 44.283 1.00 60.84 200 PHE A CA 1
ATOM 1486 C C . PHE A 1 200 ? -7.735 -6.928 44.378 1.00 60.84 200 PHE A C 1
ATOM 1488 O O . PHE A 1 200 ? -7.652 -8.089 43.977 1.00 60.84 200 PHE A O 1
ATOM 1495 N N . GLN A 1 201 ? -6.698 -6.285 44.935 1.00 57.06 201 GLN A N 1
ATOM 1496 C CA . GLN A 1 201 ? -5.344 -6.848 45.072 1.00 57.06 201 GLN A CA 1
ATOM 1497 C C . GLN A 1 201 ? -4.802 -7.369 43.727 1.00 57.06 201 GLN A C 1
ATOM 1499 O O . GLN A 1 201 ? -4.414 -8.532 43.609 1.00 57.06 201 GLN A O 1
ATOM 1504 N N . GLY A 1 202 ? -4.859 -6.514 42.700 1.00 57.34 202 GLY A N 1
ATOM 1505 C CA . GLY A 1 202 ? -4.314 -6.784 41.367 1.00 57.34 202 GLY A CA 1
ATOM 1506 C C . GLY A 1 202 ? -5.207 -6.277 40.229 1.00 57.34 202 GLY A C 1
ATOM 1507 O O . GLY A 1 202 ? -6.437 -6.392 40.278 1.00 57.34 202 GLY A O 1
ATOM 1508 N N . ARG A 1 203 ? -4.584 -5.742 39.167 1.00 60.19 203 ARG A N 1
ATOM 1509 C CA . ARG A 1 203 ? -5.286 -5.246 37.964 1.00 60.19 203 ARG A CA 1
ATOM 1510 C C . ARG A 1 203 ? -6.070 -6.352 37.243 1.00 60.19 203 ARG A C 1
ATOM 1512 O O . ARG A 1 203 ? -7.209 -6.113 36.857 1.00 60.19 203 ARG A O 1
ATOM 1519 N N . GLU A 1 204 ? -5.526 -7.571 37.143 1.00 56.47 204 GLU A N 1
ATOM 1520 C CA . GLU A 1 204 ? -6.208 -8.744 36.557 1.00 56.47 204 GLU A CA 1
ATOM 1521 C C . GLU A 1 204 ? -7.612 -8.985 37.142 1.00 56.47 204 GLU A C 1
ATOM 1523 O O . GLU A 1 204 ? -8.596 -9.148 36.410 1.00 56.47 204 GLU A O 1
ATOM 1528 N N . ARG A 1 205 ? -7.699 -9.010 38.479 1.00 62.78 205 ARG A N 1
ATOM 1529 C CA . ARG A 1 205 ? -8.921 -9.340 39.224 1.00 62.78 205 ARG A CA 1
ATOM 1530 C C . ARG A 1 205 ? -9.938 -8.209 39.124 1.00 62.78 205 ARG A C 1
ATOM 1532 O O . ARG A 1 205 ? -11.105 -8.474 38.845 1.00 62.78 205 ARG A O 1
ATOM 1539 N N . ALA A 1 206 ? -9.481 -6.963 39.263 1.00 63.62 206 ALA A N 1
ATOM 1540 C CA . ALA A 1 206 ? -10.301 -5.774 39.045 1.00 63.62 206 ALA A CA 1
ATOM 1541 C C . ALA A 1 206 ? -10.901 -5.730 37.634 1.00 63.62 206 ALA A C 1
ATOM 1543 O O . ALA A 1 206 ? -12.115 -5.590 37.500 1.00 63.62 206 ALA A O 1
ATOM 1544 N N . ASP A 1 207 ? -10.087 -5.898 36.591 1.00 64.81 207 ASP A N 1
ATOM 1545 C CA . ASP A 1 207 ? -10.544 -5.838 35.200 1.00 64.81 207 ASP A CA 1
ATOM 1546 C C . ASP A 1 207 ? -11.539 -6.958 34.873 1.00 64.81 207 ASP A C 1
ATOM 1548 O O . ASP A 1 207 ? -12.543 -6.729 34.197 1.00 64.81 207 ASP A O 1
ATOM 1552 N N . THR A 1 208 ? -11.286 -8.177 35.360 1.00 64.44 208 THR A N 1
ATOM 1553 C CA . THR A 1 208 ? -12.161 -9.331 35.107 1.00 64.44 208 THR A CA 1
ATOM 1554 C C . THR A 1 208 ? -13.497 -9.181 35.831 1.00 64.44 208 THR A C 1
ATOM 1556 O O . THR A 1 208 ? -14.549 -9.373 35.220 1.00 64.44 208 THR A O 1
ATOM 1559 N N . ALA A 1 209 ? -13.473 -8.783 37.106 1.00 66.50 209 ALA A N 1
ATOM 1560 C CA . ALA A 1 209 ? -14.682 -8.552 37.887 1.00 66.50 209 ALA A CA 1
ATOM 1561 C C . ALA A 1 209 ? -15.501 -7.379 37.315 1.00 66.50 209 ALA A C 1
ATOM 1563 O O . ALA A 1 209 ? -16.709 -7.517 37.113 1.00 66.50 209 ALA A O 1
ATOM 1564 N N . THR A 1 210 ? -14.842 -6.269 36.956 1.00 68.06 210 THR A N 1
ATOM 1565 C CA . THR A 1 210 ? -15.500 -5.108 36.335 1.00 68.06 210 THR A CA 1
ATOM 1566 C C . THR A 1 210 ? -16.091 -5.473 34.974 1.00 68.06 210 THR A C 1
ATOM 1568 O O . THR A 1 210 ? -17.248 -5.155 34.736 1.00 68.06 210 THR A O 1
ATOM 1571 N N . SER A 1 211 ? -15.390 -6.252 34.138 1.00 66.12 211 SER A N 1
ATOM 1572 C CA . SER A 1 211 ? -15.920 -6.741 32.851 1.00 66.12 211 SER A CA 1
ATOM 1573 C C . SER A 1 211 ? -17.170 -7.614 33.014 1.00 66.12 211 SER A C 1
ATOM 1575 O O . SER A 1 211 ? -18.154 -7.428 32.301 1.00 66.12 211 SER A O 1
ATOM 1577 N N . VAL A 1 212 ? -17.158 -8.569 33.952 1.00 68.50 212 VAL A N 1
ATOM 1578 C CA . VAL A 1 212 ? -18.300 -9.471 34.195 1.00 68.50 212 VAL A CA 1
ATOM 1579 C C . VAL A 1 212 ? -19.503 -8.703 34.748 1.00 68.50 212 VAL A C 1
ATOM 1581 O O . VAL A 1 212 ? -20.636 -8.940 34.328 1.00 68.50 212 VAL A O 1
ATOM 1584 N N . VAL A 1 213 ? -19.282 -7.744 35.650 1.00 69.44 213 VAL A N 1
ATOM 1585 C CA . VAL A 1 213 ? -20.368 -6.921 36.200 1.00 69.44 213 VAL A CA 1
ATOM 1586 C C . VAL A 1 213 ? -20.839 -5.852 35.216 1.00 69.44 213 VAL A C 1
ATOM 1588 O O . VAL A 1 213 ? -22.037 -5.590 35.174 1.00 69.44 213 VAL A O 1
ATOM 1591 N N . ALA A 1 214 ? -19.976 -5.314 34.352 1.00 68.31 214 ALA A N 1
ATOM 1592 C CA . ALA A 1 214 ? -20.384 -4.490 33.217 1.00 68.31 214 ALA A CA 1
ATOM 1593 C C . ALA A 1 214 ? -21.321 -5.274 32.286 1.00 68.31 214 ALA A C 1
ATOM 1595 O O . ALA A 1 214 ? -22.411 -4.792 31.987 1.00 68.31 214 ALA A O 1
ATOM 1596 N N . ALA A 1 215 ? -20.965 -6.509 31.915 1.00 66.19 215 ALA A N 1
ATOM 1597 C CA . ALA A 1 215 ? -21.797 -7.381 31.083 1.00 66.19 215 ALA A CA 1
ATOM 1598 C C . ALA A 1 215 ? -23.170 -7.677 31.721 1.00 66.19 215 ALA A C 1
ATOM 1600 O O . ALA A 1 215 ? -24.212 -7.521 31.077 1.00 66.19 215 ALA A O 1
ATOM 1601 N N . LEU A 1 216 ? -23.193 -8.040 33.009 1.00 66.56 216 LEU A N 1
ATOM 1602 C CA . LEU A 1 216 ? -24.428 -8.332 33.747 1.00 66.56 216 LEU A CA 1
ATOM 1603 C C . LEU A 1 216 ? -25.298 -7.083 33.962 1.00 66.56 216 LEU A C 1
ATOM 1605 O O . LEU A 1 216 ? -26.510 -7.133 33.747 1.00 66.56 216 LEU A O 1
ATOM 1609 N N . VAL A 1 217 ? -24.705 -5.946 34.338 1.00 67.81 217 VAL A N 1
ATOM 1610 C CA . VAL A 1 217 ? -25.436 -4.685 34.535 1.00 67.81 217 VAL A CA 1
ATOM 1611 C C . VAL A 1 217 ? -25.905 -4.110 33.201 1.00 67.81 217 VAL A C 1
ATOM 1613 O O . VAL A 1 217 ? -27.022 -3.605 33.136 1.00 67.81 217 VAL A O 1
ATOM 1616 N N . HIS A 1 218 ? -25.146 -4.233 32.110 1.00 66.25 218 HIS A N 1
ATOM 1617 C CA . HIS A 1 218 ? -25.637 -3.885 30.775 1.00 66.25 218 HIS A CA 1
ATOM 1618 C C . HIS A 1 218 ? -26.773 -4.809 30.321 1.00 66.25 218 HIS A C 1
ATOM 1620 O O . HIS A 1 218 ? -27.752 -4.297 29.775 1.00 66.25 218 HIS A O 1
ATOM 1626 N N . GLY A 1 219 ? -26.714 -6.114 30.610 1.00 63.94 219 GLY A N 1
ATOM 1627 C CA . GLY A 1 219 ? -27.810 -7.055 30.347 1.00 63.94 219 GLY A CA 1
ATOM 1628 C C . GLY A 1 219 ? -29.093 -6.757 31.138 1.00 63.94 219 GLY A C 1
ATOM 1629 O O . GLY A 1 219 ? -30.195 -6.909 30.616 1.00 63.94 219 GLY A O 1
ATOM 1630 N N . LEU A 1 220 ? -28.967 -6.275 32.378 1.00 64.50 220 LEU A N 1
ATOM 1631 C CA . LEU A 1 220 ? -30.101 -5.892 33.231 1.00 64.50 220 LEU A CA 1
ATOM 1632 C C . LEU A 1 220 ? -30.648 -4.482 32.945 1.00 64.50 220 LEU A C 1
ATOM 1634 O O . LEU A 1 220 ? -31.851 -4.251 33.057 1.00 64.50 220 LEU A O 1
ATOM 1638 N N . ALA A 1 221 ? -29.782 -3.524 32.606 1.00 60.28 221 ALA A N 1
ATOM 1639 C CA . ALA A 1 221 ? -30.137 -2.106 32.505 1.00 60.28 221 ALA A CA 1
ATOM 1640 C C . ALA A 1 221 ? -30.373 -1.619 31.062 1.00 60.28 221 ALA A C 1
ATOM 1642 O O . ALA A 1 221 ? -31.071 -0.621 30.845 1.00 60.28 221 ALA A O 1
ATOM 1643 N N . SER A 1 222 ? -29.803 -2.295 30.059 1.00 54.72 222 SER A N 1
ATOM 1644 C CA . SER A 1 222 ? -29.900 -1.906 28.650 1.00 54.72 222 SER A CA 1
ATOM 1645 C C . SER A 1 222 ? -30.602 -2.982 27.819 1.00 54.72 222 SER A C 1
ATOM 1647 O O . SER A 1 222 ? -30.322 -4.173 27.914 1.00 54.72 222 SER A O 1
ATOM 1649 N N . ARG A 1 223 ? -31.534 -2.564 26.955 1.00 58.28 223 ARG A N 1
ATOM 1650 C CA . ARG A 1 223 ? -32.140 -3.479 25.983 1.00 58.28 223 ARG A CA 1
ATOM 1651 C C . ARG A 1 223 ? -31.151 -3.717 24.836 1.00 58.28 223 ARG A C 1
ATOM 1653 O O . ARG A 1 223 ? -31.175 -2.990 23.849 1.00 58.28 223 ARG A O 1
ATOM 1660 N N . SER A 1 224 ? -30.336 -4.761 24.983 1.00 58.53 224 SER A N 1
ATOM 1661 C CA . SER A 1 224 ? -29.600 -5.524 23.952 1.00 58.53 224 SER A CA 1
ATOM 1662 C C . SER A 1 224 ? -28.548 -4.838 23.061 1.00 58.53 224 SER A C 1
ATOM 1664 O O . SER A 1 224 ? -27.692 -5.543 22.541 1.00 58.53 224 SER A O 1
ATOM 1666 N N . GLU A 1 225 ? -28.588 -3.524 22.829 1.00 66.19 225 GLU A N 1
ATOM 1667 C CA . GLU A 1 225 ? -27.804 -2.892 21.746 1.00 66.19 225 GLU A CA 1
ATOM 1668 C C . GLU A 1 225 ? -26.279 -2.907 21.989 1.00 66.19 225 GLU A C 1
ATOM 1670 O O . GLU A 1 225 ? -25.540 -3.349 21.109 1.00 66.19 225 GLU A O 1
ATOM 1675 N N . GLY A 1 226 ? -25.805 -2.515 23.179 1.00 66.94 226 GLY A N 1
ATOM 1676 C CA . GLY A 1 226 ? -24.373 -2.549 23.521 1.00 66.94 226 GLY A CA 1
ATOM 1677 C C . GLY A 1 226 ? -23.803 -3.973 23.577 1.00 66.94 226 GLY A C 1
ATOM 1678 O O . GLY A 1 226 ? -22.783 -4.258 22.957 1.00 66.94 226 GLY A O 1
ATOM 1679 N N . THR A 1 227 ? -24.527 -4.904 24.205 1.00 71.88 227 THR A N 1
ATOM 1680 C CA . THR A 1 227 ? -24.093 -6.302 24.384 1.00 71.88 227 THR A CA 1
ATOM 1681 C C . THR A 1 227 ? -23.844 -7.031 23.057 1.00 71.88 227 THR A C 1
ATOM 1683 O O . THR A 1 227 ? -22.962 -7.880 22.973 1.00 71.88 227 THR A O 1
ATOM 1686 N N . VAL A 1 228 ? -24.582 -6.698 21.988 1.00 78.88 228 VAL A N 1
ATOM 1687 C CA . VAL A 1 228 ? -24.341 -7.266 20.647 1.00 78.88 228 VAL A CA 1
ATOM 1688 C C . VAL A 1 228 ? -23.004 -6.795 20.064 1.00 78.88 228 VAL A C 1
ATOM 1690 O O . VAL A 1 228 ? -22.306 -7.590 19.431 1.00 78.88 228 VAL A O 1
ATOM 1693 N N . LEU A 1 229 ? -22.624 -5.532 20.288 1.00 81.81 229 LEU A N 1
ATOM 1694 C CA . LEU A 1 229 ? -21.321 -5.005 19.878 1.00 81.81 229 LEU A CA 1
ATOM 1695 C C . LEU A 1 229 ? -20.188 -5.660 20.674 1.00 81.81 229 LEU A C 1
ATOM 1697 O O . LEU A 1 229 ? -19.199 -6.088 20.079 1.00 81.81 229 LEU A O 1
ATOM 1701 N N . ASP A 1 230 ? -20.364 -5.799 21.987 1.00 79.00 230 ASP A N 1
ATOM 1702 C CA . ASP A 1 230 ? -19.372 -6.422 22.861 1.00 79.00 230 ASP A CA 1
ATOM 1703 C C . ASP A 1 230 ? -19.145 -7.894 22.440 1.00 79.00 230 ASP A C 1
ATOM 1705 O O . ASP A 1 230 ? -18.009 -8.291 22.168 1.00 79.00 230 ASP A O 1
ATOM 1709 N N . ILE A 1 231 ? -20.214 -8.671 22.201 1.00 81.94 231 ILE A N 1
ATOM 1710 C CA . ILE A 1 231 ? -20.135 -10.030 21.624 1.00 81.94 231 ILE A CA 1
ATOM 1711 C C . ILE A 1 231 ? -19.423 -10.027 20.262 1.00 81.94 231 ILE A C 1
ATOM 1713 O O . ILE A 1 231 ? -18.558 -10.872 20.017 1.00 81.94 231 ILE A O 1
ATOM 1717 N N . ALA A 1 232 ? -19.740 -9.089 19.362 1.00 84.81 232 ALA A N 1
ATOM 1718 C CA . ALA A 1 232 ? -19.081 -9.001 18.057 1.00 84.81 232 ALA A CA 1
ATOM 1719 C C . ALA A 1 232 ? -17.568 -8.743 18.190 1.00 84.81 232 ALA A C 1
ATOM 1721 O O . ALA A 1 232 ? -16.775 -9.346 17.456 1.00 84.81 232 ALA A O 1
ATOM 1722 N N . GLN A 1 233 ? -17.159 -7.914 19.154 1.00 83.69 233 GLN A N 1
ATOM 1723 C CA . GLN A 1 233 ? -15.759 -7.658 19.483 1.00 83.69 233 GLN A CA 1
ATOM 1724 C C . GLN A 1 233 ? -15.069 -8.904 20.050 1.00 83.69 233 GLN A C 1
ATOM 1726 O O . GLN A 1 233 ? -14.010 -9.283 19.538 1.00 83.69 233 GLN A O 1
ATOM 1731 N N . ARG A 1 234 ? -15.687 -9.607 21.012 1.00 82.25 234 ARG A N 1
ATOM 1732 C CA . ARG A 1 234 ? -15.179 -10.896 21.524 1.00 82.25 234 ARG A CA 1
ATOM 1733 C C . ARG A 1 234 ? -15.023 -11.929 20.407 1.00 82.25 234 ARG A C 1
ATOM 1735 O O . ARG A 1 234 ? -14.023 -12.639 20.368 1.00 82.25 234 ARG A O 1
ATOM 1742 N N . VAL A 1 235 ? -15.960 -11.988 19.457 1.00 85.12 235 VAL A N 1
ATOM 1743 C CA . VAL A 1 235 ? -15.890 -12.895 18.299 1.00 85.12 235 VAL A CA 1
ATOM 1744 C C . VAL A 1 235 ? -14.742 -12.531 17.350 1.00 85.12 235 VAL A C 1
ATOM 1746 O O . VAL A 1 235 ? -14.109 -13.440 16.813 1.00 85.12 235 VAL A O 1
ATOM 1749 N N . GLN A 1 236 ? -14.410 -11.251 17.135 1.00 85.88 236 GLN A N 1
ATOM 1750 C CA . GLN A 1 236 ? -13.210 -10.908 16.352 1.00 85.88 236 GLN A CA 1
ATOM 1751 C C . GLN A 1 236 ? -11.923 -11.263 17.103 1.00 85.88 236 GLN A C 1
ATOM 1753 O O . GLN A 1 236 ? -11.048 -11.875 16.498 1.00 85.88 236 GLN A O 1
ATOM 1758 N N . GLN A 1 237 ? -11.842 -10.988 18.409 1.00 83.12 237 GLN A N 1
ATOM 1759 C CA . GLN A 1 237 ? -10.707 -11.385 19.257 1.00 83.12 237 GLN A CA 1
ATOM 1760 C C . GLN A 1 237 ? -10.521 -12.918 19.273 1.00 83.12 237 GLN A C 1
ATOM 1762 O O . GLN A 1 237 ? -9.410 -13.422 19.133 1.00 83.12 237 GLN A O 1
ATOM 1767 N N . TRP A 1 238 ? -11.613 -13.686 19.329 1.00 84.00 238 TRP A N 1
ATOM 1768 C CA . TRP A 1 238 ? -11.604 -15.149 19.196 1.00 84.00 238 TRP A CA 1
ATOM 1769 C C . TRP A 1 238 ? -11.070 -15.617 17.830 1.00 84.00 238 TRP A C 1
ATOM 1771 O O . TRP A 1 238 ? -10.261 -16.544 17.754 1.00 84.00 238 TRP A O 1
ATOM 1781 N N . ARG A 1 239 ? -11.488 -14.962 16.735 1.00 86.31 239 ARG A N 1
ATOM 1782 C CA . ARG A 1 239 ? -11.008 -15.259 15.370 1.00 86.31 239 ARG A CA 1
ATOM 1783 C C . ARG A 1 239 ? -9.548 -14.869 15.152 1.00 86.31 239 ARG A C 1
ATOM 1785 O O . ARG A 1 239 ? -8.884 -15.516 14.349 1.00 86.31 239 ARG A O 1
ATOM 1792 N N . GLU A 1 240 ? -9.080 -13.819 15.817 1.00 86.81 240 GLU A N 1
ATOM 1793 C CA . GLU A 1 240 ? -7.682 -13.396 15.844 1.00 86.81 240 GLU A CA 1
ATOM 1794 C C . GLU A 1 240 ? -6.820 -14.438 16.569 1.00 86.81 240 GLU A C 1
ATOM 1796 O O . GLU A 1 240 ? -5.887 -14.958 15.962 1.00 86.81 240 GLU A O 1
ATOM 1801 N N . VAL A 1 241 ? -7.163 -14.805 17.813 1.00 82.94 241 VAL A N 1
ATOM 1802 C CA . VAL A 1 241 ? -6.439 -15.827 18.599 1.00 82.94 241 VAL A CA 1
ATOM 1803 C C . VAL A 1 241 ? -6.332 -17.135 17.819 1.00 82.94 241 VAL A C 1
ATOM 1805 O O . VAL A 1 241 ? -5.237 -17.649 17.628 1.00 82.94 241 VAL A O 1
ATOM 1808 N N . LYS A 1 242 ? -7.449 -17.631 17.273 1.00 83.81 242 LYS A N 1
ATOM 1809 C CA . LYS A 1 242 ? -7.476 -18.888 16.509 1.00 83.81 242 LYS A CA 1
ATOM 1810 C C . LYS A 1 242 ? -6.676 -18.834 15.198 1.00 83.81 242 LYS A C 1
ATOM 1812 O O . LYS A 1 242 ? -6.301 -19.879 14.671 1.00 83.81 242 LYS A O 1
ATOM 1817 N N . ALA A 1 243 ? -6.451 -17.647 14.631 1.00 85.31 243 ALA A N 1
ATOM 1818 C CA . ALA A 1 243 ? -5.583 -17.491 13.465 1.00 85.31 243 ALA A CA 1
ATOM 1819 C C . ALA A 1 243 ? -4.100 -17.530 13.866 1.00 85.31 243 ALA A C 1
ATOM 1821 O O . ALA A 1 243 ? -3.331 -18.223 13.208 1.00 85.31 243 ALA A O 1
ATOM 1822 N N . HIS A 1 244 ? -3.727 -16.862 14.963 1.00 83.69 244 HIS A N 1
ATOM 1823 C CA . HIS A 1 244 ? -2.361 -16.883 15.498 1.00 83.69 244 HIS A CA 1
ATOM 1824 C C . HIS A 1 244 ? -1.954 -18.269 16.000 1.00 83.69 244 HIS A C 1
ATOM 1826 O O . HIS A 1 244 ? -0.880 -18.728 15.642 1.00 83.69 244 HIS A O 1
ATOM 1832 N N . GLU A 1 245 ? -2.832 -18.970 16.722 1.00 81.31 245 GLU A N 1
ATOM 1833 C CA . GLU A 1 245 ? -2.609 -20.350 17.182 1.00 81.31 245 GLU A CA 1
ATOM 1834 C C . GLU A 1 245 ? -2.243 -21.273 16.006 1.00 81.31 245 GLU A C 1
ATOM 1836 O O . GLU A 1 245 ? -1.268 -22.014 16.063 1.00 81.31 245 GLU A O 1
ATOM 1841 N N . ARG A 1 246 ? -2.969 -21.163 14.884 1.00 83.69 246 ARG A N 1
ATOM 1842 C CA . ARG A 1 246 ? -2.693 -21.932 13.658 1.00 83.69 246 ARG A CA 1
ATOM 1843 C C . ARG A 1 246 ? -1.398 -21.520 12.965 1.00 83.69 246 ARG A C 1
ATOM 1845 O O . ARG A 1 246 ? -0.667 -22.395 12.517 1.00 83.69 246 ARG A O 1
ATOM 1852 N N . ALA A 1 247 ? -1.146 -20.216 12.849 1.00 85.38 247 ALA A N 1
ATOM 1853 C CA . ALA A 1 247 ? 0.076 -19.699 12.239 1.00 85.38 247 ALA A CA 1
ATOM 1854 C C . ALA A 1 247 ? 1.313 -20.118 13.047 1.00 85.38 247 ALA A C 1
ATOM 1856 O O . ALA A 1 247 ? 2.318 -20.504 12.463 1.00 85.38 247 ALA A O 1
ATOM 1857 N N . TRP A 1 248 ? 1.207 -20.116 14.379 1.00 85.75 248 TRP A N 1
ATOM 1858 C CA . TRP A 1 248 ? 2.251 -20.573 15.287 1.00 85.75 248 TRP A CA 1
ATOM 1859 C C . TRP A 1 248 ? 2.510 -22.076 15.155 1.00 85.75 248 TRP A C 1
ATOM 1861 O O . TRP A 1 248 ? 3.647 -22.450 14.892 1.00 85.75 248 TRP A O 1
ATOM 1871 N N . CYS A 1 249 ? 1.481 -22.938 15.218 1.00 81.62 249 CYS A N 1
ATOM 1872 C CA . CYS A 1 249 ? 1.654 -24.382 14.975 1.00 81.62 249 CYS A CA 1
ATOM 1873 C C . CYS A 1 249 ? 2.350 -24.678 13.637 1.00 81.62 249 CYS A C 1
ATOM 1875 O O . CYS A 1 249 ? 3.134 -25.614 13.542 1.00 81.62 249 CYS A O 1
ATOM 1877 N N . ALA A 1 250 ? 2.037 -23.898 12.597 1.00 83.00 250 ALA A N 1
ATOM 1878 C CA . ALA A 1 250 ? 2.609 -24.051 11.263 1.00 83.00 250 ALA A CA 1
ATOM 1879 C C . ALA A 1 250 ? 4.026 -23.462 11.119 1.00 83.00 250 ALA A C 1
ATOM 1881 O O . ALA A 1 250 ? 4.636 -23.645 10.070 1.00 83.00 250 ALA A O 1
ATOM 1882 N N . ALA A 1 251 ? 4.534 -22.751 12.132 1.00 84.31 251 ALA A N 1
ATOM 1883 C CA . ALA A 1 251 ? 5.831 -22.081 12.098 1.00 84.31 251 ALA A CA 1
ATOM 1884 C C . ALA A 1 251 ? 6.808 -22.507 13.194 1.00 84.31 251 ALA A C 1
ATOM 1886 O O . ALA A 1 251 ? 8.005 -22.328 13.017 1.00 84.31 251 ALA A O 1
ATOM 1887 N N . GLU A 1 252 ? 6.339 -23.103 14.286 1.00 86.25 252 GLU A N 1
ATOM 1888 C CA . GLU A 1 252 ? 7.188 -23.572 15.382 1.00 86.25 252 GLU A CA 1
ATOM 1889 C C . GLU A 1 252 ? 8.215 -24.629 14.943 1.00 86.25 252 GLU A C 1
ATOM 1891 O O . GLU A 1 252 ? 9.318 -24.675 15.481 1.00 86.25 252 GLU A O 1
ATOM 1896 N N . ALA A 1 253 ? 7.864 -25.486 13.980 1.00 80.69 253 ALA A N 1
ATOM 1897 C CA . ALA A 1 253 ? 8.783 -26.484 13.434 1.00 80.69 253 ALA A CA 1
ATOM 1898 C C . ALA A 1 253 ? 9.957 -25.838 12.678 1.00 80.69 253 ALA A C 1
ATOM 1900 O O . ALA A 1 253 ? 11.089 -26.279 12.839 1.00 80.69 253 ALA A O 1
ATOM 1901 N N . ASP A 1 254 ? 9.680 -24.773 11.920 1.00 81.88 254 ASP A N 1
ATOM 1902 C CA . ASP A 1 254 ? 10.669 -24.064 11.100 1.00 81.88 254 ASP A CA 1
ATOM 1903 C C . ASP A 1 254 ? 11.520 -23.106 11.957 1.00 81.88 254 ASP A C 1
ATOM 1905 O O . ASP A 1 254 ? 12.723 -22.982 11.758 1.00 81.88 254 ASP A O 1
ATOM 1909 N N . LEU A 1 255 ? 10.898 -22.453 12.948 1.00 84.88 255 LEU A N 1
ATOM 1910 C CA . LEU A 1 255 ? 11.557 -21.501 13.848 1.00 84.88 255 LEU A CA 1
ATOM 1911 C C . LEU A 1 255 ? 12.419 -22.171 14.921 1.00 84.88 255 LEU A C 1
ATOM 1913 O O . LEU A 1 255 ? 13.309 -21.523 15.454 1.00 84.88 255 LEU A O 1
ATOM 1917 N N . ILE A 1 256 ? 12.123 -23.411 15.315 1.00 86.25 256 ILE A N 1
ATOM 1918 C CA . ILE A 1 256 ? 12.799 -24.079 16.434 1.00 86.25 256 ILE A CA 1
ATOM 1919 C C . ILE A 1 256 ? 13.314 -25.438 15.953 1.00 86.25 256 ILE A C 1
ATOM 1921 O O . ILE A 1 256 ? 12.667 -26.474 16.146 1.00 86.25 256 ILE A O 1
ATOM 1925 N N . GLY A 1 257 ? 14.492 -25.441 15.330 1.00 80.19 257 GLY A N 1
ATOM 1926 C CA . GLY A 1 257 ? 15.205 -26.665 14.970 1.00 80.19 257 GLY A CA 1
ATOM 1927 C C . GLY A 1 257 ? 15.846 -27.317 16.196 1.00 80.19 257 GLY A C 1
ATOM 1928 O O . GLY A 1 257 ? 15.633 -28.503 16.453 1.00 80.19 257 GLY A O 1
ATOM 1929 N N . GLY A 1 258 ? 16.569 -26.527 16.994 1.00 84.56 258 GLY A N 1
ATOM 1930 C CA . GLY A 1 258 ? 17.277 -26.977 18.196 1.00 84.56 258 GLY A CA 1
ATOM 1931 C C . GLY A 1 258 ? 17.189 -26.019 19.396 1.00 84.56 258 GLY A C 1
ATOM 1932 O O . GLY A 1 258 ? 16.414 -25.060 19.374 1.00 84.56 258 GLY A O 1
ATOM 1933 N N . PRO A 1 259 ? 17.978 -26.266 20.463 1.00 85.50 259 PRO A N 1
ATOM 1934 C CA . PRO A 1 259 ? 18.012 -25.402 21.645 1.00 85.50 259 PRO A CA 1
ATOM 1935 C C . PRO A 1 259 ? 18.527 -23.987 21.327 1.00 85.50 259 PRO A C 1
ATOM 1937 O O . PRO A 1 259 ? 17.959 -23.013 21.817 1.00 85.50 259 PRO A O 1
ATOM 1940 N N . ASP A 1 260 ? 19.528 -23.857 20.453 1.00 83.88 260 ASP A N 1
ATOM 1941 C CA . ASP A 1 260 ? 20.123 -22.564 20.068 1.00 83.88 260 ASP A CA 1
ATOM 1942 C C . ASP A 1 260 ? 19.128 -21.650 19.321 1.00 83.88 260 ASP A C 1
ATOM 1944 O O . ASP A 1 260 ? 19.232 -20.421 19.368 1.00 83.88 260 ASP A O 1
ATOM 1948 N N . ASP A 1 261 ? 18.122 -22.244 18.667 1.00 84.00 261 ASP A N 1
ATOM 1949 C CA . ASP A 1 261 ? 17.013 -21.522 18.037 1.00 84.00 261 ASP A CA 1
ATOM 1950 C C . ASP A 1 261 ? 15.929 -21.116 19.041 1.00 84.00 261 ASP A C 1
ATOM 1952 O O . ASP A 1 261 ? 15.185 -20.172 18.788 1.00 84.00 261 ASP A O 1
ATOM 1956 N N . ALA A 1 262 ? 15.807 -21.819 20.170 1.00 83.69 262 ALA A N 1
ATOM 1957 C CA . ALA A 1 262 ? 14.816 -21.541 21.208 1.00 83.69 262 ALA A CA 1
ATOM 1958 C C . ALA A 1 262 ? 15.282 -20.459 22.196 1.00 83.69 262 ALA A C 1
ATOM 1960 O O . ALA A 1 262 ? 14.460 -19.695 22.710 1.00 83.69 262 ALA A O 1
ATOM 1961 N N . GLU A 1 263 ? 16.587 -20.390 22.466 1.00 84.06 263 GLU A N 1
ATOM 1962 C CA . GLU A 1 263 ? 17.181 -19.472 23.437 1.00 84.06 263 GLU A CA 1
ATOM 1963 C C . GLU A 1 263 ? 17.132 -18.005 22.975 1.00 84.06 263 GLU A C 1
ATOM 1965 O O . GLU A 1 263 ? 17.471 -17.650 21.839 1.00 84.06 263 GLU A O 1
ATOM 1970 N N . ALA A 1 264 ? 16.743 -17.111 23.889 1.00 83.38 264 ALA A N 1
ATOM 1971 C CA . ALA A 1 264 ? 16.800 -15.677 23.645 1.00 83.38 264 ALA A CA 1
ATOM 1972 C C . ALA A 1 264 ? 17.020 -14.885 24.939 1.00 83.38 264 ALA A C 1
ATOM 1974 O O . ALA A 1 264 ? 16.233 -14.973 25.881 1.00 83.38 264 ALA A O 1
ATOM 1975 N N . GLU A 1 265 ? 18.076 -14.065 24.961 1.00 77.31 265 GLU A N 1
ATOM 1976 C CA . GLU A 1 265 ? 18.392 -13.192 26.095 1.00 77.31 265 GLU A CA 1
ATOM 1977 C C . GLU A 1 265 ? 17.323 -12.100 26.311 1.00 77.31 265 GLU A C 1
ATOM 1979 O O . GLU A 1 265 ? 16.754 -11.597 25.337 1.00 77.31 265 GLU A O 1
ATOM 1984 N N . PRO A 1 266 ? 17.088 -11.651 27.561 1.00 69.69 266 PRO A N 1
ATOM 1985 C CA . PRO A 1 266 ? 16.180 -10.542 27.833 1.00 69.69 266 PRO A CA 1
ATOM 1986 C C . PRO A 1 266 ? 16.683 -9.227 27.229 1.00 69.69 266 PRO A C 1
ATOM 1988 O O . PRO A 1 266 ? 17.822 -8.809 27.453 1.00 69.69 266 PRO A O 1
ATOM 1991 N N . ILE A 1 267 ? 15.801 -8.541 26.500 1.00 67.69 267 ILE A N 1
ATOM 1992 C CA . ILE A 1 267 ? 16.066 -7.240 25.875 1.00 67.69 267 ILE A CA 1
ATOM 1993 C C . ILE A 1 267 ? 15.440 -6.146 26.754 1.00 67.69 267 ILE A C 1
ATOM 1995 O O . ILE A 1 267 ? 14.406 -5.573 26.424 1.00 67.69 267 ILE A O 1
ATOM 1999 N N . VAL A 1 268 ? 16.053 -5.866 27.910 1.00 58.31 268 VAL A N 1
ATOM 2000 C CA . VAL A 1 268 ? 15.644 -4.733 28.761 1.00 58.31 268 VAL A CA 1
ATOM 2001 C C . VAL A 1 268 ? 16.237 -3.456 28.210 1.00 58.31 268 VAL A C 1
ATOM 2003 O O . VAL A 1 268 ? 17.433 -3.208 28.365 1.00 58.31 268 VAL A O 1
ATOM 2006 N N . VAL A 1 269 ? 15.409 -2.621 27.593 1.00 60.22 269 VAL A N 1
ATOM 2007 C CA . VAL A 1 269 ? 15.840 -1.285 27.195 1.00 60.22 269 VAL A CA 1
ATOM 2008 C C . VAL A 1 269 ? 14.654 -0.319 27.311 1.00 60.22 269 VAL A C 1
ATOM 2010 O O . VAL A 1 269 ? 13.787 -0.276 26.440 1.00 60.22 269 VAL A O 1
ATOM 2013 N N . GLU A 1 270 ? 14.608 0.460 28.394 1.00 68.38 270 GLU A N 1
ATOM 2014 C CA . GLU A 1 270 ? 13.584 1.495 28.596 1.00 68.38 270 GLU A CA 1
ATOM 2015 C C . GLU A 1 270 ? 13.601 2.539 27.465 1.00 68.38 270 GLU A C 1
ATOM 2017 O O . GLU A 1 270 ? 14.656 2.886 26.918 1.00 68.38 270 GLU A O 1
ATOM 2022 N N . ARG A 1 271 ? 12.424 3.072 27.114 1.00 81.69 271 ARG A N 1
ATOM 2023 C CA . ARG A 1 271 ? 12.316 4.164 26.137 1.00 81.69 271 ARG A CA 1
ATOM 2024 C C . ARG A 1 271 ? 12.820 5.470 26.775 1.00 81.69 271 ARG A C 1
ATOM 2026 O O . ARG A 1 271 ? 12.325 5.823 27.843 1.00 81.69 271 ARG A O 1
ATOM 2033 N N . PRO A 1 272 ? 13.716 6.250 26.128 1.00 85.94 272 PRO A N 1
ATOM 2034 C CA . PRO A 1 272 ? 14.291 7.474 26.713 1.00 85.94 272 PRO A CA 1
ATOM 2035 C C . PRO A 1 272 ? 13.271 8.554 27.107 1.00 85.94 272 PRO A C 1
ATOM 2037 O O . PRO A 1 272 ? 13.594 9.485 27.845 1.00 85.94 272 PRO A O 1
ATOM 2040 N N . ARG A 1 273 ? 12.049 8.462 26.574 1.00 84.62 273 ARG A N 1
ATOM 2041 C CA . ARG A 1 273 ? 10.893 9.297 26.909 1.00 84.62 273 ARG A CA 1
ATOM 2042 C C . ARG A 1 273 ? 9.629 8.433 26.962 1.00 84.62 273 ARG A C 1
ATOM 2044 O O . ARG A 1 273 ? 9.558 7.454 26.212 1.00 84.62 273 ARG A O 1
ATOM 2051 N N . PRO A 1 274 ? 8.603 8.816 27.744 1.00 84.56 274 PRO A N 1
ATOM 2052 C CA . PRO A 1 274 ? 7.283 8.188 27.681 1.00 84.56 274 PRO A CA 1
ATOM 2053 C C . PRO A 1 274 ? 6.734 8.153 26.250 1.00 84.56 274 PRO A C 1
ATOM 2055 O O . PRO A 1 274 ? 7.009 9.056 25.459 1.00 84.56 274 PRO A O 1
ATOM 2058 N N . PHE A 1 275 ? 5.971 7.112 25.915 1.00 83.19 275 PHE A N 1
ATOM 2059 C CA . PHE A 1 275 ? 5.362 6.962 24.591 1.00 83.19 275 PHE A CA 1
ATOM 2060 C C . PHE A 1 275 ? 4.418 8.150 24.275 1.00 83.19 275 PHE A C 1
ATOM 2062 O O . PHE A 1 275 ? 3.653 8.547 25.161 1.00 83.19 275 PHE A O 1
ATOM 2069 N N . PRO A 1 276 ? 4.440 8.739 23.060 1.00 84.69 276 PRO A N 1
ATOM 2070 C CA . PRO A 1 276 ? 3.612 9.904 22.737 1.00 84.69 276 PRO A CA 1
ATOM 2071 C C . PRO A 1 276 ? 2.104 9.603 22.764 1.00 84.69 276 PRO A C 1
ATOM 2073 O O . PRO A 1 276 ? 1.656 8.580 22.254 1.00 84.69 276 PRO A O 1
ATOM 2076 N N . GLU A 1 277 ? 1.291 10.522 23.301 1.00 82.19 277 GLU A N 1
ATOM 2077 C CA . GLU A 1 277 ? -0.175 10.379 23.281 1.00 82.19 277 GLU A CA 1
ATOM 2078 C C . GLU A 1 277 ? -0.738 10.384 21.851 1.00 82.19 277 GLU A C 1
ATOM 2080 O O . GLU A 1 277 ? -0.610 11.394 21.133 1.00 82.19 277 GLU A O 1
ATOM 2085 N N . SER A 1 278 ? -1.475 9.326 21.499 1.00 83.62 278 SER A N 1
ATOM 2086 C CA . SER A 1 278 ? -2.194 9.232 20.227 1.00 83.62 278 SER A CA 1
ATOM 2087 C C . SER A 1 278 ? -3.256 10.343 20.084 1.00 83.62 278 SER A C 1
ATOM 2089 O O . SER A 1 278 ? -3.685 10.970 21.070 1.00 83.62 278 SER A O 1
ATOM 2091 N N . PRO A 1 279 ? -3.738 10.624 18.859 1.00 85.75 279 PRO A N 1
ATOM 2092 C CA . PRO A 1 279 ? -4.895 11.488 18.644 1.00 85.75 279 PRO A CA 1
ATOM 2093 C C . PRO A 1 279 ? -6.139 11.023 19.419 1.00 85.75 279 PRO A C 1
ATOM 2095 O O . PRO A 1 279 ? -6.888 11.873 19.914 1.00 85.75 279 PRO A O 1
ATOM 2098 N N . ALA A 1 280 ? -6.338 9.708 19.561 1.00 85.81 280 ALA A N 1
ATOM 2099 C CA . ALA A 1 280 ? -7.455 9.123 20.294 1.00 85.81 280 ALA A CA 1
ATOM 2100 C C . ALA A 1 280 ? -7.336 9.324 21.808 1.00 85.81 280 ALA A C 1
ATOM 2102 O O . ALA A 1 280 ? -8.296 9.807 22.407 1.00 85.81 280 ALA A O 1
ATOM 2103 N N . ASP A 1 281 ? -6.170 9.087 22.416 1.00 85.19 281 ASP A N 1
ATOM 2104 C CA . ASP A 1 281 ? -5.927 9.344 23.849 1.00 85.19 281 ASP A CA 1
ATOM 2105 C C . ASP A 1 281 ? -6.191 10.814 24.196 1.00 85.19 281 ASP A C 1
ATOM 2107 O O . ASP A 1 281 ? -6.889 11.166 25.157 1.00 85.19 281 ASP A O 1
ATOM 2111 N N . ARG A 1 282 ? -5.676 11.704 23.342 1.00 89.12 282 ARG A N 1
ATOM 2112 C CA . ARG A 1 282 ? -5.813 13.154 23.480 1.00 89.12 282 ARG A CA 1
ATOM 2113 C C . ARG A 1 282 ? -7.264 13.608 23.336 1.00 89.12 282 ARG A C 1
ATOM 2115 O O . ARG A 1 282 ? -7.680 14.538 24.034 1.00 89.12 282 ARG A O 1
ATOM 2122 N N . TYR A 1 283 ? -8.035 12.972 22.453 1.00 89.75 283 TYR A N 1
ATOM 2123 C CA . TYR A 1 283 ? -9.476 13.186 22.341 1.00 89.75 283 TYR A CA 1
ATOM 2124 C C . TYR A 1 283 ? -10.219 12.629 23.561 1.00 89.75 283 TYR A C 1
ATOM 2126 O O . TYR A 1 283 ? -10.986 13.371 24.167 1.00 89.75 283 TYR A O 1
ATOM 2134 N N . ALA A 1 284 ? -9.950 11.390 23.974 1.00 87.44 284 ALA A N 1
ATOM 2135 C CA . ALA A 1 284 ? -10.597 10.724 25.101 1.00 87.44 284 ALA A CA 1
ATOM 2136 C C . ALA A 1 284 ? -10.453 11.528 26.400 1.00 87.44 284 ALA A C 1
ATOM 2138 O O . ALA A 1 284 ? -11.449 11.840 27.055 1.00 87.44 284 ALA A O 1
ATOM 2139 N N . ARG A 1 285 ? -9.233 11.981 26.715 1.00 87.88 285 ARG A N 1
ATOM 2140 C CA . ARG A 1 285 ? -8.958 12.857 27.865 1.00 87.88 285 ARG A CA 1
ATOM 2141 C C . ARG A 1 285 ? -9.758 14.163 27.816 1.00 87.88 285 ARG A C 1
ATOM 2143 O O . ARG A 1 285 ? -10.289 14.597 28.838 1.00 87.88 285 ARG A O 1
ATOM 2150 N N . ARG A 1 286 ? -9.858 14.799 26.642 1.00 89.12 286 ARG A N 1
ATOM 2151 C CA . ARG A 1 286 ? -10.629 16.043 26.452 1.00 89.12 286 ARG A CA 1
ATOM 2152 C C . ARG A 1 286 ? -12.137 15.807 26.543 1.00 89.12 286 ARG A C 1
ATOM 2154 O O . ARG A 1 286 ? -12.824 16.613 27.163 1.00 89.12 286 ARG A O 1
ATOM 2161 N N . ALA A 1 287 ? -12.635 14.719 25.961 1.00 87.56 287 ALA A N 1
ATOM 2162 C CA . ALA A 1 287 ? -14.045 14.348 25.955 1.00 87.56 287 ALA A CA 1
ATOM 2163 C C . ALA A 1 287 ? -14.546 14.050 27.375 1.00 87.56 287 ALA A C 1
ATOM 2165 O O . ALA A 1 287 ? -15.524 14.656 27.806 1.00 87.56 287 ALA A O 1
ATOM 2166 N N . LEU A 1 288 ? -13.813 13.232 28.141 1.00 84.94 288 LEU A N 1
ATOM 2167 C CA . LEU A 1 288 ? -14.129 12.932 29.542 1.00 84.94 288 LEU A CA 1
ATOM 2168 C C . LEU A 1 288 ? -14.106 14.193 30.424 1.00 84.94 288 LEU A C 1
ATOM 2170 O O . LEU A 1 288 ? -15.022 14.405 31.218 1.00 84.94 288 LEU A O 1
ATOM 2174 N N . ALA A 1 289 ? -13.106 15.068 30.260 1.00 83.75 289 ALA A N 1
ATOM 2175 C CA . ALA A 1 289 ? -13.027 16.323 31.011 1.00 83.75 289 ALA A CA 1
ATOM 2176 C C . ALA A 1 289 ? -14.185 17.287 30.676 1.00 83.75 289 ALA A C 1
ATOM 2178 O O . ALA A 1 289 ? -14.814 17.842 31.580 1.00 83.75 289 ALA A O 1
ATOM 2179 N N . ALA A 1 290 ? -14.503 17.458 29.388 1.00 84.94 290 ALA A N 1
ATOM 2180 C CA . ALA A 1 290 ? -15.620 18.288 28.940 1.00 84.94 290 ALA A CA 1
ATOM 2181 C C . ALA A 1 290 ? -16.978 17.716 29.385 1.00 84.94 290 ALA A C 1
ATOM 2183 O O . ALA A 1 290 ? -17.849 18.464 29.824 1.00 84.94 290 ALA A O 1
ATOM 2184 N N . GLY A 1 291 ? -17.139 16.393 29.333 1.00 85.00 291 GLY A N 1
ATOM 2185 C CA . GLY A 1 291 ? -18.325 15.677 29.793 1.00 85.00 291 GLY A CA 1
ATOM 2186 C C . GLY A 1 291 ? -18.570 15.801 31.290 1.00 85.00 291 GLY A C 1
ATOM 2187 O O . GLY A 1 291 ? -19.697 16.074 31.708 1.00 85.00 291 GLY A O 1
ATOM 2188 N N . ALA A 1 292 ? -17.519 15.676 32.104 1.00 82.06 292 ALA A N 1
ATOM 2189 C CA . ALA A 1 292 ? -17.589 15.902 33.545 1.00 82.06 292 ALA A CA 1
ATOM 2190 C C . ALA A 1 292 ? -17.978 17.355 33.874 1.00 82.06 292 ALA A C 1
ATOM 2192 O O . ALA A 1 292 ? -18.862 17.583 34.702 1.00 82.06 292 ALA A O 1
ATOM 2193 N N . ALA A 1 293 ? -17.390 18.337 33.180 1.00 83.12 293 ALA A N 1
ATOM 2194 C CA . ALA A 1 293 ? -17.733 19.750 33.343 1.00 83.12 293 ALA A CA 1
ATOM 2195 C C . ALA A 1 293 ? -19.188 20.054 32.930 1.00 83.12 293 ALA A C 1
ATOM 2197 O O . ALA A 1 293 ? -19.918 20.703 33.680 1.00 83.12 293 ALA A O 1
ATOM 2198 N N . ALA A 1 294 ? -19.638 19.539 31.781 1.00 81.06 294 ALA A N 1
ATOM 2199 C CA . ALA A 1 294 ? -21.014 19.689 31.304 1.00 81.06 294 ALA A CA 1
ATOM 2200 C C . ALA A 1 294 ? -22.028 19.017 32.245 1.00 81.06 294 ALA A C 1
ATOM 2202 O O . ALA A 1 294 ? -23.070 19.597 32.547 1.00 81.06 294 ALA A O 1
ATOM 2203 N N . THR A 1 295 ? -21.696 17.831 32.765 1.00 82.06 295 THR A N 1
ATOM 2204 C CA . THR A 1 295 ? -22.478 17.127 33.792 1.00 82.06 295 THR A CA 1
ATOM 2205 C C . THR A 1 295 ? -22.630 18.002 35.034 1.00 82.06 295 THR A C 1
ATOM 2207 O O . THR A 1 295 ? -23.753 18.301 35.431 1.00 82.06 295 THR A O 1
ATOM 2210 N N . ALA A 1 296 ? -21.520 18.473 35.614 1.00 80.62 296 ALA A N 1
ATOM 2211 C CA . ALA A 1 296 ? -21.530 19.300 36.820 1.00 80.62 296 ALA A CA 1
ATOM 2212 C C . ALA A 1 296 ? -22.342 20.596 36.638 1.00 80.62 296 ALA A C 1
ATOM 2214 O O . ALA A 1 296 ? -23.175 20.923 37.483 1.00 80.62 296 ALA A O 1
ATOM 2215 N N . ALA A 1 297 ? -22.162 21.289 35.509 1.00 80.44 297 ALA A N 1
ATOM 2216 C CA . ALA A 1 297 ? -22.900 22.509 35.187 1.00 80.44 297 ALA A CA 1
ATOM 2217 C C . ALA A 1 297 ? -24.410 22.270 34.982 1.00 80.44 297 ALA A C 1
ATOM 2219 O O . ALA A 1 297 ? -25.215 23.146 35.289 1.00 80.44 297 ALA A O 1
ATOM 2220 N N . ALA A 1 298 ? -24.813 21.094 34.490 1.00 80.75 298 ALA A N 1
ATOM 2221 C CA . ALA A 1 298 ? -26.209 20.773 34.196 1.00 80.75 298 ALA A CA 1
ATOM 2222 C C . ALA A 1 298 ? -27.024 20.277 35.405 1.00 80.75 298 ALA A C 1
ATOM 2224 O O . ALA A 1 298 ? -28.258 20.324 35.345 1.00 80.75 298 ALA A O 1
ATOM 2225 N N . ILE A 1 299 ? -26.382 19.820 36.491 1.00 82.56 299 ILE A N 1
ATOM 2226 C CA . ILE A 1 299 ? -27.058 19.357 37.722 1.00 82.56 299 ILE A CA 1
ATOM 2227 C C . ILE A 1 299 ? -28.111 20.360 38.236 1.00 82.56 299 ILE A C 1
ATOM 2229 O O . ILE A 1 299 ? -29.267 19.944 38.361 1.00 82.56 299 ILE A O 1
ATOM 2233 N N . PRO A 1 300 ? -27.790 21.650 38.491 1.00 82.31 300 PRO A N 1
ATOM 2234 C CA . PRO A 1 300 ? -28.757 22.602 39.052 1.00 82.31 300 PRO A CA 1
ATOM 2235 C C . PRO A 1 300 ? -29.939 22.933 38.126 1.00 82.31 300 PRO A C 1
ATOM 2237 O O . PRO A 1 300 ? -30.989 23.334 38.618 1.00 82.31 300 PRO A O 1
ATOM 2240 N N . PHE A 1 301 ? -29.803 22.753 36.807 1.00 78.94 301 PHE A N 1
ATOM 2241 C CA . PHE A 1 301 ? -30.847 23.109 35.832 1.00 78.94 301 PHE A CA 1
ATOM 2242 C C . PHE A 1 301 ? -31.695 21.921 35.364 1.00 78.94 301 PHE A C 1
ATOM 2244 O O . PHE A 1 301 ? -32.852 22.093 34.987 1.00 78.94 301 PHE A O 1
ATOM 2251 N N . THR A 1 302 ? -31.121 20.714 35.333 1.00 78.06 302 THR A N 1
ATOM 2252 C CA . THR A 1 302 ? -31.740 19.540 34.686 1.00 78.06 302 THR A CA 1
ATOM 2253 C C . THR A 1 302 ? -31.946 18.346 35.619 1.00 78.06 302 THR A C 1
ATOM 2255 O O . THR A 1 302 ? -32.667 17.412 35.257 1.00 78.06 302 THR A O 1
ATOM 2258 N N . GLY A 1 303 ? -31.358 18.386 36.820 1.00 83.31 303 GLY A N 1
ATOM 2259 C CA . GLY A 1 303 ? -31.364 17.295 37.789 1.00 83.31 303 GLY A CA 1
ATOM 2260 C C . GLY A 1 303 ? -30.351 16.188 37.471 1.00 83.31 303 GLY A C 1
ATOM 2261 O O . GLY A 1 303 ? -29.925 15.998 36.329 1.00 83.31 303 GLY A O 1
ATOM 2262 N N . LEU A 1 304 ? -29.989 15.414 38.499 1.00 81.44 304 LEU A N 1
ATOM 2263 C CA . LEU A 1 304 ? -28.895 14.433 38.452 1.00 81.44 304 LEU A CA 1
ATOM 2264 C C . LEU A 1 304 ? -29.012 13.422 37.294 1.00 81.44 304 LEU A C 1
ATOM 2266 O O . LEU A 1 304 ? -28.013 13.123 36.648 1.00 81.44 304 LEU A O 1
ATOM 2270 N N . ARG A 1 305 ? -30.222 12.933 36.981 1.00 79.75 305 ARG A N 1
ATOM 2271 C CA . ARG A 1 305 ? -30.440 11.935 35.911 1.00 79.75 305 ARG A CA 1
ATOM 2272 C C . ARG A 1 305 ? -30.133 12.459 34.505 1.00 79.75 305 ARG A C 1
ATOM 2274 O O . ARG A 1 305 ? -29.602 11.719 33.681 1.00 79.75 305 ARG A O 1
ATOM 2281 N N . ARG A 1 306 ? -30.471 13.721 34.211 1.00 81.06 306 ARG A N 1
ATOM 2282 C CA . ARG A 1 306 ? -30.176 14.349 32.908 1.00 81.06 306 ARG A CA 1
ATOM 2283 C C . ARG A 1 306 ? -28.730 14.817 32.829 1.00 81.06 306 ARG A C 1
ATOM 2285 O O . ARG A 1 306 ? -28.101 14.619 31.796 1.00 81.06 306 ARG A O 1
ATOM 2292 N N . ALA A 1 307 ? -28.187 15.333 33.929 1.00 81.38 307 ALA A N 1
ATOM 2293 C CA . ALA A 1 307 ? -26.765 15.626 34.038 1.00 81.38 307 ALA A CA 1
ATOM 2294 C C . ALA A 1 307 ? -25.907 14.375 33.769 1.00 81.38 307 ALA A C 1
ATOM 2296 O O . ALA A 1 307 ? -25.044 14.406 32.898 1.00 81.38 307 ALA A O 1
ATOM 2297 N N . ALA A 1 308 ? -26.197 13.244 34.423 1.00 79.31 308 ALA A N 1
ATOM 2298 C CA . ALA A 1 308 ? -25.488 11.982 34.194 1.00 79.31 308 ALA A CA 1
ATOM 2299 C C . ALA A 1 308 ? -25.585 11.497 32.733 1.00 79.31 308 ALA A C 1
ATOM 2301 O O . ALA A 1 308 ? -24.622 10.958 32.193 1.00 79.31 308 ALA A O 1
ATOM 2302 N N . ALA A 1 309 ? -26.717 11.735 32.062 1.00 82.62 309 ALA A N 1
ATOM 2303 C CA . ALA A 1 309 ? -26.890 11.414 30.646 1.00 82.62 309 ALA A CA 1
ATOM 2304 C C . ALA A 1 309 ? -25.990 12.249 29.709 1.00 82.62 309 ALA A C 1
ATOM 2306 O O . ALA A 1 309 ? -25.571 11.741 28.670 1.00 82.62 309 ALA A O 1
ATOM 2307 N N . LEU A 1 310 ? -25.642 13.490 30.076 1.00 84.50 310 LEU A N 1
ATOM 2308 C CA . LEU A 1 310 ? -24.638 14.288 29.354 1.00 84.50 310 LEU A CA 1
ATOM 2309 C C . LEU A 1 310 ? -23.228 13.703 29.528 1.00 84.50 310 LEU A C 1
ATOM 2311 O O . LEU A 1 310 ? -22.468 13.649 28.563 1.00 84.50 310 LEU A O 1
ATOM 2315 N N . GLY A 1 311 ? -22.910 13.192 30.721 1.00 83.12 311 GLY A N 1
ATOM 2316 C CA . GLY A 1 311 ? -21.688 12.424 30.971 1.00 83.12 311 GLY A CA 1
ATOM 2317 C C . GLY A 1 311 ? -21.596 11.186 30.075 1.00 83.12 311 GLY A C 1
ATOM 2318 O O . GLY A 1 311 ? -20.596 11.006 29.386 1.00 83.12 311 GLY A O 1
ATOM 2319 N N . VAL A 1 312 ? -22.671 10.393 29.983 1.00 83.81 312 VAL A N 1
ATOM 2320 C CA . VAL A 1 312 ? -22.744 9.229 29.076 1.00 83.81 312 VAL A CA 1
ATOM 2321 C C . VAL A 1 312 ? -22.514 9.617 27.615 1.00 83.81 312 VAL A C 1
ATOM 2323 O O . VAL A 1 312 ? -21.759 8.942 26.924 1.00 83.81 312 VAL A O 1
ATOM 2326 N N . ALA A 1 313 ? -23.118 10.711 27.141 1.00 86.81 313 ALA A N 1
ATOM 2327 C CA . ALA A 1 313 ? -22.942 11.169 25.761 1.00 86.81 313 ALA A CA 1
ATOM 2328 C C . ALA A 1 313 ? -21.472 11.495 25.416 1.00 86.81 313 ALA A C 1
ATOM 2330 O O . ALA A 1 313 ? -21.067 11.386 24.261 1.00 86.81 313 ALA A O 1
ATOM 2331 N N . SER A 1 314 ? -20.661 11.882 26.404 1.00 87.44 314 SER A N 1
ATOM 2332 C CA . SER A 1 314 ? -19.249 12.247 26.217 1.00 87.44 314 SER A CA 1
ATOM 2333 C C . SER A 1 314 ? -18.261 11.071 26.199 1.00 87.44 314 SER A C 1
ATOM 2335 O O . SER A 1 314 ? -17.063 11.295 26.026 1.00 87.44 314 SER A O 1
ATOM 2337 N N . LEU A 1 315 ? -18.724 9.831 26.407 1.00 87.00 315 LEU A N 1
ATOM 2338 C CA . LEU A 1 315 ? -17.835 8.676 26.540 1.00 87.00 315 LEU A CA 1
ATOM 2339 C C . LEU A 1 315 ? -17.116 8.358 25.210 1.00 87.00 315 LEU A C 1
ATOM 2341 O O . LEU A 1 315 ? -17.778 8.092 24.204 1.00 87.00 315 LEU A O 1
ATOM 2345 N N . PRO A 1 316 ? -15.769 8.305 25.184 1.00 88.12 316 PRO A N 1
ATOM 2346 C CA . PRO A 1 316 ? -14.983 8.095 23.967 1.00 88.12 316 PRO A CA 1
ATOM 2347 C C . PRO A 1 316 ? -14.904 6.606 23.568 1.00 88.12 316 PRO A C 1
ATOM 2349 O O . PRO A 1 316 ? -13.826 6.086 23.290 1.00 88.12 316 PRO A O 1
ATOM 2352 N N . LYS A 1 317 ? -16.042 5.895 23.542 1.00 86.75 317 LYS A N 1
ATOM 2353 C CA . LYS A 1 317 ? -16.094 4.448 23.249 1.00 86.75 317 LYS A CA 1
ATOM 2354 C C . LYS A 1 317 ? -15.738 4.132 21.785 1.00 86.75 317 LYS A C 1
ATOM 2356 O O . LYS A 1 317 ? -15.085 3.125 21.524 1.00 86.75 317 LYS A O 1
ATOM 2361 N N . ALA A 1 318 ? -16.098 5.001 20.833 1.00 90.50 318 ALA A N 1
ATOM 2362 C CA . ALA A 1 318 ? -15.933 4.704 19.406 1.00 90.50 318 ALA A CA 1
ATOM 2363 C C . ALA A 1 318 ? -14.464 4.613 18.919 1.00 90.50 318 ALA A C 1
ATOM 2365 O O . ALA A 1 318 ? -14.179 3.6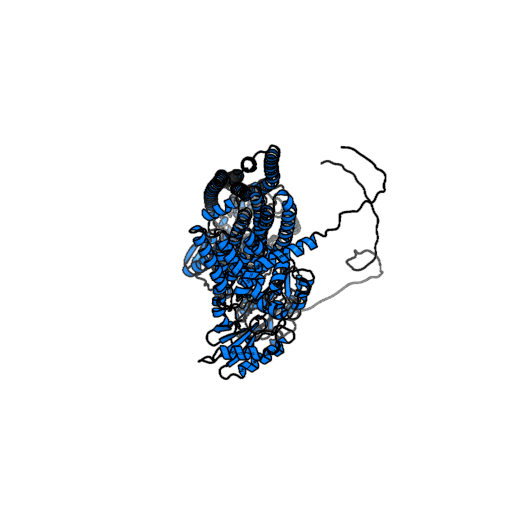45 18.214 1.00 90.50 318 ALA A O 1
ATOM 2366 N N . PRO A 1 319 ? -13.521 5.511 19.294 1.00 90.69 319 PRO A N 1
ATOM 2367 C CA . PRO A 1 319 ? -12.098 5.361 18.965 1.00 90.69 319 PRO A CA 1
ATOM 2368 C C . PRO A 1 319 ? -11.516 4.045 19.480 1.00 90.69 319 PRO A C 1
ATOM 2370 O O . PRO A 1 319 ? -11.049 3.236 18.682 1.00 90.69 319 PRO A O 1
ATOM 2373 N N . ALA A 1 320 ? -11.679 3.768 20.779 1.00 86.62 320 ALA A N 1
ATOM 2374 C CA . ALA A 1 320 ? -11.158 2.559 21.413 1.00 86.62 320 ALA A CA 1
ATOM 2375 C C . ALA A 1 320 ? -11.692 1.267 20.765 1.00 86.62 320 ALA A C 1
ATOM 2377 O O . ALA A 1 320 ? -10.936 0.322 20.540 1.00 86.62 320 ALA A O 1
ATOM 2378 N N . VAL A 1 321 ? -12.988 1.225 20.427 1.00 89.06 321 VAL A N 1
ATOM 2379 C CA . VAL A 1 321 ? -13.597 0.077 19.739 1.00 89.06 321 VAL A CA 1
ATOM 2380 C C . VAL A 1 321 ? -13.108 -0.037 18.289 1.00 89.06 321 VAL A C 1
ATOM 2382 O O . VAL A 1 321 ? -12.783 -1.140 17.851 1.00 89.06 321 VAL A O 1
ATOM 2385 N N . GLY A 1 322 ? -13.025 1.069 17.542 1.00 91.44 322 GLY A N 1
ATOM 2386 C CA . GLY A 1 322 ? -12.580 1.072 16.144 1.00 91.44 322 GLY A CA 1
ATOM 2387 C C . GLY A 1 322 ? -11.116 0.658 15.977 1.00 91.44 322 GLY A C 1
ATOM 2388 O O . GLY A 1 322 ? -10.803 -0.182 15.133 1.00 91.44 322 GLY A O 1
ATOM 2389 N N . GLU A 1 323 ? -10.229 1.180 16.823 1.00 91.56 323 GLU A N 1
ATOM 2390 C CA . GLU A 1 323 ? -8.798 0.853 16.839 1.00 91.56 323 GLU A CA 1
ATOM 2391 C C . GLU A 1 323 ? -8.557 -0.598 17.274 1.00 91.56 323 GLU A C 1
ATOM 2393 O O . GLU A 1 323 ? -7.822 -1.328 16.607 1.00 91.56 323 GLU A O 1
ATOM 2398 N N . ALA A 1 324 ? -9.247 -1.074 18.319 1.00 89.56 324 ALA A N 1
ATOM 2399 C CA . ALA A 1 324 ? -9.179 -2.478 18.727 1.00 89.56 324 ALA A CA 1
ATOM 2400 C C . ALA A 1 324 ? -9.700 -3.433 17.637 1.00 89.56 324 ALA A C 1
ATOM 2402 O O . ALA A 1 324 ? -9.132 -4.508 17.436 1.00 89.56 324 ALA A O 1
ATOM 2403 N N . ALA A 1 325 ? -10.757 -3.048 16.915 1.00 91.62 325 ALA A N 1
ATOM 2404 C CA . ALA A 1 325 ? -11.327 -3.830 15.823 1.00 91.62 325 ALA A CA 1
ATOM 2405 C C . ALA A 1 325 ? -10.420 -3.869 14.583 1.00 91.62 325 ALA A C 1
ATOM 2407 O O . ALA A 1 325 ? -10.266 -4.929 13.969 1.00 91.62 325 ALA A O 1
ATOM 2408 N N . PHE A 1 326 ? -9.795 -2.737 14.240 1.00 94.75 326 PHE A N 1
ATOM 2409 C CA . PHE A 1 326 ? -8.778 -2.652 13.195 1.00 94.75 326 PHE A CA 1
ATOM 2410 C C . PHE A 1 326 ? -7.571 -3.528 13.537 1.00 94.75 326 PHE A C 1
ATOM 2412 O O . PHE A 1 326 ? -7.219 -4.390 12.736 1.00 94.75 326 PHE A O 1
ATOM 2419 N N . ALA A 1 327 ? -6.997 -3.377 14.735 1.00 92.75 327 ALA A N 1
ATOM 2420 C CA . ALA A 1 327 ? -5.835 -4.143 15.179 1.00 92.75 327 ALA A CA 1
ATOM 2421 C C . ALA A 1 327 ? -6.106 -5.656 15.194 1.00 92.75 327 ALA A C 1
ATOM 2423 O O . ALA A 1 327 ? -5.342 -6.412 14.598 1.00 92.75 327 ALA A O 1
ATOM 2424 N N . ALA A 1 328 ? -7.230 -6.102 15.771 1.00 90.81 328 ALA A N 1
ATOM 2425 C CA . ALA A 1 328 ? -7.571 -7.526 15.828 1.00 90.81 328 ALA A CA 1
ATOM 2426 C C . ALA A 1 328 ? -7.796 -8.140 14.433 1.00 90.81 328 ALA A C 1
ATOM 2428 O O . ALA A 1 328 ? -7.394 -9.271 14.143 1.00 90.81 328 ALA A O 1
ATOM 2429 N N . GLN A 1 329 ? -8.426 -7.388 13.525 1.00 93.81 329 GLN A N 1
ATOM 2430 C CA . GLN A 1 329 ? -8.607 -7.828 12.145 1.00 93.81 329 GLN A CA 1
ATOM 2431 C C . GLN A 1 329 ? -7.297 -7.731 11.341 1.00 93.81 329 GLN A C 1
ATOM 2433 O O . GLN A 1 329 ? -7.093 -8.575 10.474 1.00 93.81 329 GLN A O 1
ATOM 2438 N N . LEU A 1 330 ? -6.390 -6.795 11.621 1.00 93.25 330 LEU A N 1
ATOM 2439 C CA . LEU A 1 330 ? -5.061 -6.729 11.001 1.00 93.25 330 LEU A CA 1
ATOM 2440 C C . LEU A 1 330 ? -4.175 -7.898 11.451 1.00 93.25 330 LEU A C 1
ATOM 2442 O O . LEU A 1 330 ? -3.630 -8.594 10.598 1.00 93.25 330 LEU A O 1
ATOM 2446 N N . GLY A 1 331 ? -4.121 -8.192 12.754 1.00 91.38 331 GLY A N 1
ATOM 2447 C CA . GLY A 1 331 ? -3.419 -9.358 13.298 1.00 91.38 331 GLY A CA 1
ATOM 2448 C C . GLY A 1 331 ? -3.921 -10.659 12.674 1.00 91.38 331 GLY A C 1
ATOM 2449 O O . GLY A 1 331 ? -3.134 -11.489 12.227 1.00 91.38 331 GLY A O 1
ATOM 2450 N N . ARG A 1 332 ? -5.243 -10.801 12.497 1.00 90.56 332 ARG A N 1
ATOM 2451 C CA . ARG A 1 332 ? -5.820 -11.936 11.758 1.00 90.56 332 ARG A CA 1
ATOM 2452 C C . ARG A 1 332 ? -5.337 -12.023 10.301 1.00 90.56 332 ARG A C 1
ATOM 2454 O O . ARG A 1 332 ? -5.257 -13.129 9.778 1.00 90.56 332 ARG A O 1
ATOM 2461 N N . VAL A 1 333 ? -5.074 -10.899 9.629 1.00 89.81 333 VAL A N 1
ATOM 2462 C CA . VAL A 1 333 ? -4.587 -10.871 8.232 1.00 89.81 333 VAL A CA 1
ATOM 2463 C C . VAL A 1 333 ? -3.113 -11.251 8.162 1.00 89.81 333 VAL A C 1
ATOM 2465 O O . VAL A 1 333 ? -2.758 -12.070 7.316 1.00 89.81 333 VAL A O 1
ATOM 2468 N N . LEU A 1 334 ? -2.297 -10.723 9.078 1.00 89.81 334 LEU A N 1
ATOM 2469 C CA . LEU A 1 334 ? -0.884 -11.077 9.242 1.00 89.81 334 LEU A CA 1
ATOM 2470 C C . LEU A 1 334 ? -0.728 -12.580 9.515 1.00 89.81 334 LEU A C 1
ATOM 2472 O O . LEU A 1 334 ? -0.037 -13.263 8.762 1.00 89.81 334 LEU A O 1
ATOM 2476 N N . ALA A 1 335 ? -1.491 -13.127 10.465 1.00 88.19 335 ALA A N 1
ATOM 2477 C CA . ALA A 1 335 ? -1.501 -14.561 10.752 1.00 88.19 335 ALA A CA 1
ATOM 2478 C C . ALA A 1 335 ? -1.921 -15.414 9.536 1.00 88.19 335 ALA A C 1
ATOM 2480 O O . ALA A 1 335 ? -1.347 -16.472 9.298 1.00 88.19 335 ALA A O 1
ATOM 2481 N N . THR A 1 336 ? -2.874 -14.958 8.707 1.00 85.06 336 THR A N 1
ATOM 2482 C CA . THR A 1 336 ? -3.218 -15.657 7.445 1.00 85.06 336 THR A CA 1
ATOM 2483 C C . THR A 1 336 ? -2.180 -15.510 6.325 1.00 85.06 336 THR A C 1
ATOM 2485 O O . THR A 1 336 ? -2.317 -16.179 5.306 1.00 85.06 336 THR A O 1
ATOM 2488 N N . ARG A 1 337 ? -1.165 -14.656 6.498 1.00 82.31 337 ARG A N 1
ATOM 2489 C CA . ARG A 1 337 ? 0.025 -14.543 5.637 1.00 82.31 337 ARG A CA 1
ATOM 2490 C C . ARG A 1 337 ? 1.285 -15.102 6.324 1.00 82.31 337 ARG A C 1
ATOM 2492 O O . ARG A 1 337 ? 2.389 -14.722 5.971 1.00 82.31 337 ARG A O 1
ATOM 2499 N N . ASN A 1 338 ? 1.125 -15.991 7.309 1.00 81.94 338 ASN A N 1
ATOM 2500 C CA . ASN A 1 338 ? 2.220 -16.625 8.058 1.00 81.94 338 ASN A CA 1
ATOM 2501 C C . ASN A 1 338 ? 3.162 -15.642 8.790 1.00 81.94 338 ASN A C 1
ATOM 2503 O O . ASN A 1 338 ? 4.305 -15.990 9.080 1.00 81.94 338 ASN A O 1
ATOM 2507 N N . ALA A 1 339 ? 2.684 -14.439 9.125 1.00 88.69 339 ALA A N 1
ATOM 2508 C CA . ALA A 1 339 ? 3.376 -13.515 10.020 1.00 88.69 339 ALA A CA 1
ATOM 2509 C C . ALA A 1 339 ? 2.832 -13.651 11.452 1.00 88.69 339 ALA A C 1
ATOM 2511 O O . ALA A 1 339 ? 1.620 -13.610 11.684 1.00 88.69 339 ALA A O 1
ATOM 2512 N N . LEU A 1 340 ? 3.735 -13.812 12.415 1.00 89.50 340 LEU A N 1
ATOM 2513 C CA . LEU A 1 340 ? 3.442 -14.046 13.824 1.00 89.50 340 LEU A CA 1
ATOM 2514 C C . LEU A 1 340 ? 3.530 -12.732 14.597 1.00 89.50 340 LEU A C 1
ATOM 2516 O O . LEU A 1 340 ? 4.603 -12.152 14.740 1.00 89.50 340 LEU A O 1
ATOM 2520 N N . VAL A 1 341 ? 2.404 -12.262 15.122 1.00 90.06 341 VAL A N 1
ATOM 2521 C CA . VAL A 1 341 ? 2.365 -11.082 15.993 1.00 90.06 341 VAL A CA 1
ATOM 2522 C C . VAL A 1 341 ? 2.659 -11.530 17.425 1.00 90.06 341 VAL A C 1
ATOM 2524 O O . VAL A 1 341 ? 1.779 -12.077 18.092 1.00 90.06 341 VAL A O 1
ATOM 2527 N N . MET A 1 342 ? 3.896 -11.310 17.873 1.00 85.38 342 MET A N 1
ATOM 2528 C CA . MET A 1 342 ? 4.362 -11.609 19.234 1.00 85.38 342 MET A CA 1
ATOM 2529 C C . MET A 1 342 ? 3.804 -10.612 20.257 1.00 85.38 342 MET A C 1
ATOM 2531 O O . MET A 1 342 ? 3.563 -10.976 21.404 1.00 85.38 342 MET A O 1
ATOM 2535 N N . GLU A 1 343 ? 3.538 -9.367 19.840 1.00 83.56 343 GLU A N 1
ATOM 2536 C CA . GLU A 1 343 ? 2.880 -8.374 20.689 1.00 83.56 343 GLU A CA 1
ATOM 2537 C C . GLU A 1 343 ? 1.745 -7.642 19.959 1.00 83.56 343 GLU A C 1
ATOM 2539 O O . GLU A 1 343 ? 1.941 -6.842 19.043 1.00 83.56 343 GLU A O 1
ATOM 2544 N N . ARG A 1 344 ? 0.506 -7.889 20.398 1.00 82.50 344 ARG A N 1
ATOM 2545 C CA . ARG A 1 344 ? -0.702 -7.320 19.770 1.00 82.50 344 ARG A CA 1
ATOM 2546 C C . ARG A 1 344 ? -0.947 -5.852 20.129 1.00 82.50 344 ARG A C 1
ATOM 2548 O O . ARG A 1 344 ? -1.781 -5.209 19.488 1.00 82.50 344 ARG A O 1
ATOM 2555 N N . SER A 1 345 ? -0.265 -5.322 21.149 1.00 81.81 345 SER A N 1
ATOM 2556 C CA . SER A 1 345 ? -0.391 -3.917 21.568 1.00 81.81 345 SER A CA 1
ATOM 2557 C C . SER A 1 345 ? 0.083 -2.973 20.454 1.00 81.81 345 SER A C 1
ATOM 2559 O O . SER A 1 345 ? -0.603 -2.002 20.124 1.00 81.81 345 SER A O 1
ATOM 2561 N N . VAL A 1 346 ? 1.178 -3.343 19.785 1.00 88.25 346 VAL A N 1
ATOM 2562 C CA . VAL A 1 346 ? 1.823 -2.590 18.704 1.00 88.25 346 VAL A CA 1
ATOM 2563 C C . VAL A 1 346 ? 0.871 -2.314 17.541 1.00 88.25 346 VAL A C 1
ATOM 2565 O O . VAL A 1 346 ? 0.812 -1.190 17.045 1.00 88.25 346 VAL A O 1
ATOM 2568 N N . LEU A 1 347 ? 0.028 -3.285 17.165 1.00 91.19 347 LEU A N 1
ATOM 2569 C CA . LEU A 1 347 ? -0.964 -3.110 16.095 1.00 91.19 347 LEU A CA 1
ATOM 2570 C C . LEU A 1 347 ? -2.008 -2.020 16.395 1.00 91.19 347 LEU A C 1
ATOM 2572 O O . LEU A 1 347 ? -2.610 -1.483 15.465 1.00 91.19 347 LEU A O 1
ATOM 2576 N N . ARG A 1 348 ? -2.234 -1.686 17.674 1.00 88.12 348 ARG A N 1
ATOM 2577 C CA . ARG A 1 348 ? -3.135 -0.599 18.097 1.00 88.12 348 ARG A CA 1
ATOM 2578 C C . ARG A 1 348 ? -2.465 0.774 18.063 1.00 88.12 348 ARG A C 1
ATOM 2580 O O . ARG A 1 348 ? -3.178 1.762 17.993 1.00 88.12 348 ARG A O 1
ATOM 2587 N N . ARG A 1 349 ? -1.128 0.829 18.101 1.00 87.94 349 ARG A N 1
ATOM 2588 C CA . ARG A 1 349 ? -0.313 2.060 18.135 1.00 87.94 349 ARG A CA 1
ATOM 2589 C C . ARG A 1 349 ? 0.250 2.456 16.758 1.00 87.94 349 ARG A C 1
ATOM 2591 O O . ARG A 1 349 ? 1.026 3.404 16.652 1.00 87.94 349 ARG A O 1
ATOM 2598 N N . LEU A 1 350 ? -0.139 1.749 15.689 1.00 92.06 350 LEU A N 1
ATOM 2599 C CA . LEU A 1 350 ? 0.313 2.009 14.312 1.00 92.06 350 LEU A CA 1
ATOM 2600 C C . LEU A 1 350 ? -0.073 3.396 13.779 1.00 92.06 350 LEU A C 1
ATOM 2602 O O . LEU A 1 350 ? 0.514 3.852 12.805 1.00 92.06 350 LEU A O 1
ATOM 2606 N N . ASP A 1 351 ? -1.054 4.074 14.371 1.00 91.31 351 ASP A N 1
ATOM 2607 C CA . ASP A 1 351 ? -1.419 5.433 13.976 1.00 91.31 351 ASP A CA 1
ATOM 2608 C C . ASP A 1 351 ? -0.356 6.476 14.383 1.00 91.31 351 ASP A C 1
ATOM 2610 O O . ASP A 1 351 ? -0.166 7.468 13.669 1.00 91.31 351 ASP A O 1
ATOM 2614 N N . ALA A 1 352 ? 0.358 6.216 15.484 1.00 90.94 352 ALA A N 1
ATOM 2615 C CA . ALA A 1 352 ? 1.394 7.074 16.052 1.00 90.94 352 ALA A CA 1
ATOM 2616 C C . ALA A 1 352 ? 2.772 6.930 15.378 1.00 90.94 352 ALA A C 1
ATOM 2618 O O . ALA A 1 352 ? 3.557 7.871 15.442 1.00 90.94 352 ALA A O 1
ATOM 2619 N N . VAL A 1 353 ? 3.055 5.800 14.712 1.00 93.31 353 VAL A N 1
ATOM 2620 C CA . VAL A 1 353 ? 4.315 5.547 13.977 1.00 93.31 353 VAL A CA 1
ATOM 2621 C C . VAL A 1 353 ? 4.586 6.663 12.970 1.00 93.31 353 VAL A C 1
ATOM 2623 O O . VAL A 1 353 ? 3.716 6.959 12.149 1.00 93.31 353 VAL A O 1
ATOM 2626 N N . ASP A 1 354 ? 5.778 7.263 12.998 1.00 93.75 354 ASP A N 1
ATOM 2627 C CA . ASP A 1 354 ? 6.187 8.357 12.100 1.00 93.75 354 ASP A CA 1
ATOM 2628 C C . ASP A 1 354 ? 7.567 8.164 11.437 1.00 93.75 354 ASP A C 1
ATOM 2630 O O . ASP A 1 354 ? 7.831 8.774 10.395 1.00 93.75 354 ASP A O 1
ATOM 2634 N N . VAL A 1 355 ? 8.400 7.257 11.958 1.00 95.19 355 VAL A N 1
ATOM 2635 C CA . VAL A 1 355 ? 9.700 6.884 11.378 1.00 95.19 355 VAL A CA 1
ATOM 2636 C C . VAL A 1 355 ? 9.740 5.392 11.049 1.00 95.19 355 VAL A C 1
ATOM 2638 O O . VAL A 1 355 ? 9.355 4.555 11.864 1.00 95.19 355 VAL A O 1
ATOM 2641 N N . LEU A 1 356 ? 10.259 5.068 9.863 1.00 95.44 356 LEU A N 1
ATOM 2642 C CA . LEU A 1 356 ? 10.599 3.715 9.432 1.00 95.44 356 LEU A CA 1
ATOM 2643 C C . LEU A 1 356 ? 12.122 3.584 9.334 1.00 95.44 356 LEU A C 1
ATOM 2645 O O . LEU A 1 356 ? 12.741 4.272 8.527 1.00 95.44 356 LEU A O 1
ATOM 2649 N N . VAL A 1 357 ? 12.710 2.680 10.113 1.00 94.12 357 VAL A N 1
ATOM 2650 C CA . VAL A 1 357 ? 14.120 2.290 10.028 1.00 94.12 357 VAL A CA 1
ATOM 2651 C C . VAL A 1 357 ? 14.226 0.962 9.283 1.00 94.12 357 VAL A C 1
ATOM 2653 O O . VAL A 1 357 ? 13.585 -0.021 9.654 1.00 94.12 357 VAL A O 1
ATOM 2656 N N . LEU A 1 358 ? 15.041 0.945 8.236 1.00 91.88 358 LEU A N 1
ATOM 2657 C CA . LEU A 1 358 ? 15.279 -0.189 7.352 1.00 91.88 358 LEU A CA 1
ATOM 2658 C C . LEU A 1 358 ? 16.733 -0.643 7.487 1.00 91.88 358 LEU A C 1
ATOM 2660 O O . LEU A 1 358 ? 17.636 0.067 7.051 1.00 91.88 358 LEU A O 1
ATOM 2664 N N . ASP A 1 359 ? 16.964 -1.804 8.091 1.00 89.50 359 ASP A N 1
ATOM 2665 C CA . ASP A 1 359 ? 18.298 -2.383 8.258 1.00 89.50 359 ASP A CA 1
ATOM 2666 C C . ASP A 1 359 ? 18.697 -3.216 7.038 1.00 89.50 359 ASP A C 1
ATOM 2668 O O . ASP A 1 359 ? 18.011 -4.176 6.684 1.00 89.50 359 ASP A O 1
ATOM 2672 N N . GLU A 1 360 ? 19.804 -2.854 6.384 1.00 83.62 360 GLU A N 1
ATOM 2673 C CA . GLU A 1 360 ? 20.259 -3.509 5.154 1.00 83.62 360 GLU A CA 1
ATOM 2674 C C . GLU A 1 360 ? 20.419 -5.031 5.314 1.00 83.62 360 GLU A C 1
ATOM 2676 O O . GLU A 1 360 ? 20.076 -5.780 4.393 1.00 83.62 360 GLU A O 1
ATOM 2681 N N . ALA A 1 361 ? 20.856 -5.499 6.489 1.00 79.12 361 ALA A N 1
ATOM 2682 C CA . ALA A 1 361 ? 21.044 -6.922 6.776 1.00 79.12 361 ALA A CA 1
ATOM 2683 C C . ALA A 1 361 ? 19.749 -7.740 6.585 1.00 79.12 361 ALA A C 1
ATOM 2685 O O . ALA A 1 361 ? 19.767 -8.814 5.973 1.00 79.12 361 ALA A O 1
ATOM 2686 N N . ALA A 1 362 ? 18.599 -7.178 6.971 1.00 80.31 362 ALA A N 1
ATOM 2687 C CA . ALA A 1 362 ? 17.277 -7.799 6.848 1.00 80.31 362 ALA A CA 1
ATOM 2688 C C . ALA A 1 362 ? 16.628 -7.656 5.462 1.00 80.31 362 ALA A C 1
ATOM 2690 O O . ALA A 1 362 ? 15.631 -8.317 5.172 1.00 80.31 362 ALA A O 1
ATOM 2691 N N . LEU A 1 363 ? 17.186 -6.812 4.591 1.00 78.44 363 LEU A N 1
ATOM 2692 C CA . LEU A 1 363 ? 16.579 -6.453 3.305 1.00 78.44 363 LEU A CA 1
ATOM 2693 C C . LEU A 1 363 ? 17.174 -7.218 2.121 1.00 78.44 363 LEU A C 1
ATOM 2695 O O . LEU A 1 363 ? 16.563 -7.247 1.061 1.00 78.44 363 LEU A O 1
ATOM 2699 N N . GLY A 1 364 ? 18.335 -7.857 2.275 1.00 71.81 364 GLY A N 1
ATOM 2700 C CA . GLY A 1 364 ? 18.897 -8.731 1.242 1.00 71.81 364 GLY A CA 1
ATOM 2701 C C . GLY A 1 364 ? 18.087 -10.017 1.019 1.00 71.81 364 GLY A C 1
ATOM 2702 O O . GLY A 1 364 ? 17.438 -10.529 1.930 1.00 71.81 364 GLY A O 1
ATOM 2703 N N . SER A 1 365 ? 18.174 -10.590 -0.182 1.00 69.00 365 SER A N 1
ATOM 2704 C CA . SER A 1 365 ? 17.682 -11.952 -0.471 1.00 69.00 365 SER A CA 1
ATOM 2705 C C . SER A 1 365 ? 18.643 -13.064 -0.018 1.00 69.00 365 SER A C 1
ATOM 2707 O O . SER A 1 365 ? 18.341 -14.240 -0.189 1.00 69.00 365 SER A O 1
ATOM 2709 N N . GLY A 1 366 ? 19.827 -12.706 0.490 1.00 67.56 366 GLY A N 1
ATOM 2710 C CA . GLY A 1 366 ? 20.950 -13.627 0.701 1.00 67.56 366 GLY A CA 1
ATOM 2711 C C . GLY A 1 366 ? 21.754 -13.918 -0.574 1.00 67.56 366 GLY A C 1
ATOM 2712 O O . GLY A 1 366 ? 22.919 -14.289 -0.477 1.00 67.56 366 GLY A O 1
ATOM 2713 N N . ARG A 1 367 ? 21.181 -13.675 -1.761 1.00 74.75 367 ARG A N 1
ATOM 2714 C CA . ARG A 1 367 ? 21.852 -13.845 -3.052 1.00 74.75 367 ARG A CA 1
ATOM 2715 C C . ARG A 1 367 ? 22.555 -12.575 -3.510 1.00 74.75 367 ARG A C 1
ATOM 2717 O O . ARG A 1 367 ? 22.163 -11.456 -3.179 1.00 74.75 367 ARG A O 1
ATOM 2724 N N . SER A 1 368 ? 23.590 -12.766 -4.311 1.00 80.12 368 SER A N 1
ATOM 2725 C CA . SER A 1 368 ? 24.329 -11.718 -5.004 1.00 80.12 368 SER A CA 1
ATOM 2726 C C . SER A 1 368 ? 23.980 -11.660 -6.492 1.00 80.12 368 SER A C 1
ATOM 2728 O O . SER A 1 368 ? 23.614 -12.661 -7.104 1.00 80.12 368 SER A O 1
ATOM 2730 N N . VAL A 1 369 ? 24.139 -10.484 -7.095 1.00 80.12 369 VAL A N 1
ATOM 2731 C CA . VAL A 1 369 ? 24.004 -10.245 -8.538 1.00 80.12 369 VAL A CA 1
ATOM 2732 C C . VAL A 1 369 ? 25.178 -9.424 -9.060 1.00 80.12 369 VAL A C 1
ATOM 2734 O O . VAL A 1 369 ? 25.645 -8.492 -8.406 1.00 80.12 369 VAL A O 1
ATOM 2737 N N . LEU A 1 370 ? 25.635 -9.755 -10.268 1.00 82.88 370 LEU A N 1
ATOM 2738 C CA . LEU A 1 370 ? 26.563 -8.921 -11.030 1.00 82.88 370 LEU A CA 1
ATOM 2739 C C . LEU A 1 370 ? 25.836 -7.648 -11.473 1.00 82.88 370 LEU A C 1
ATOM 2741 O O . LEU A 1 370 ? 24.888 -7.744 -12.250 1.00 82.88 370 LEU A O 1
ATOM 2745 N N . SER A 1 371 ? 26.255 -6.481 -10.981 1.00 76.88 371 SER A N 1
ATOM 2746 C CA . SER A 1 371 ? 25.558 -5.202 -11.202 1.00 76.88 371 SER A CA 1
ATOM 2747 C C . SER A 1 371 ? 26.250 -4.260 -12.191 1.00 76.88 371 SER A C 1
ATOM 2749 O O . SER A 1 371 ? 25.578 -3.441 -12.816 1.00 76.88 371 SER A O 1
ATOM 2751 N N . ASP A 1 372 ? 27.566 -4.392 -12.369 1.00 78.00 372 ASP A N 1
ATOM 2752 C CA . ASP A 1 372 ? 28.369 -3.649 -13.348 1.00 78.00 372 ASP A CA 1
ATOM 2753 C C . ASP A 1 372 ? 29.575 -4.498 -13.800 1.00 78.00 372 ASP A C 1
ATOM 2755 O O . ASP A 1 372 ? 30.043 -5.381 -13.075 1.00 78.00 372 ASP A O 1
ATOM 2759 N N . LEU A 1 373 ? 30.097 -4.242 -15.000 1.00 83.69 373 LEU A N 1
ATOM 2760 C CA . LEU A 1 373 ? 31.205 -4.983 -15.605 1.00 83.69 373 LEU A CA 1
ATOM 2761 C C . LEU A 1 373 ? 32.130 -4.024 -16.357 1.00 83.69 373 LEU A C 1
ATOM 2763 O O . LEU A 1 373 ? 31.773 -3.451 -17.378 1.00 83.69 373 LEU A O 1
ATOM 2767 N N . VAL A 1 374 ? 33.375 -3.901 -15.900 1.00 84.81 374 VAL A N 1
ATOM 2768 C CA . VAL A 1 374 ? 34.410 -3.078 -16.536 1.00 84.81 374 VAL A CA 1
ATOM 2769 C C . VAL A 1 374 ? 35.382 -3.985 -17.307 1.00 84.81 374 VAL A C 1
ATOM 2771 O O . VAL A 1 374 ? 36.264 -4.601 -16.694 1.00 84.81 374 VAL A O 1
ATOM 2774 N N . PRO A 1 375 ? 35.265 -4.094 -18.646 1.00 81.94 375 PRO A N 1
ATOM 2775 C CA . PRO A 1 375 ? 36.172 -4.900 -19.454 1.00 81.94 375 PRO A CA 1
ATOM 2776 C C . PRO A 1 375 ? 37.527 -4.197 -19.611 1.00 81.94 375 PRO A C 1
ATOM 2778 O O . PRO A 1 375 ? 37.614 -2.974 -19.756 1.00 81.94 375 PRO A O 1
ATOM 2781 N N . LEU A 1 376 ? 38.613 -4.970 -19.595 1.00 83.75 376 LEU A N 1
ATOM 2782 C CA . LEU A 1 376 ? 39.966 -4.446 -19.786 1.00 83.75 376 LEU A CA 1
ATOM 2783 C C . LEU A 1 376 ? 40.345 -4.364 -21.278 1.00 83.75 376 LEU A C 1
ATOM 2785 O O . LEU A 1 376 ? 39.778 -5.071 -22.112 1.00 83.75 376 LEU A O 1
ATOM 2789 N N . PRO A 1 377 ? 41.332 -3.520 -21.652 1.00 75.38 377 PRO A N 1
ATOM 2790 C CA . PRO A 1 377 ? 41.710 -3.333 -23.052 1.00 75.38 377 PRO A CA 1
ATOM 2791 C C . PRO A 1 377 ? 42.186 -4.630 -23.726 1.00 75.38 377 PRO A C 1
ATOM 2793 O O . PRO A 1 377 ? 43.279 -5.126 -23.429 1.00 75.38 377 PRO A O 1
ATOM 2796 N N . GLY A 1 378 ? 41.380 -5.125 -24.667 1.00 74.62 378 GLY A N 1
ATOM 2797 C CA . GLY A 1 378 ? 41.611 -6.363 -25.419 1.00 74.62 378 GLY A CA 1
ATOM 2798 C C . GLY A 1 378 ? 40.499 -7.406 -25.278 1.00 74.62 378 GLY A C 1
ATOM 2799 O O . GLY A 1 378 ? 40.477 -8.338 -26.075 1.00 74.62 378 GLY A O 1
ATOM 2800 N N . THR A 1 379 ? 39.581 -7.238 -24.324 1.00 79.69 379 THR A N 1
ATOM 2801 C CA . THR A 1 379 ? 38.428 -8.126 -24.105 1.00 79.69 379 THR A CA 1
ATOM 2802 C C . THR A 1 379 ? 37.173 -7.547 -24.760 1.00 79.69 379 THR A C 1
ATOM 2804 O O . THR A 1 379 ? 36.912 -6.350 -24.618 1.00 79.69 379 THR A O 1
ATOM 2807 N N . ALA A 1 380 ? 36.369 -8.369 -25.440 1.00 80.69 380 ALA A N 1
ATOM 2808 C CA . ALA A 1 380 ? 35.026 -7.963 -25.853 1.00 80.69 380 ALA A CA 1
ATOM 2809 C C . ALA A 1 380 ? 34.077 -7.950 -24.631 1.00 80.69 380 ALA A C 1
ATOM 2811 O O . ALA A 1 380 ? 34.138 -8.878 -23.819 1.00 80.69 380 ALA A O 1
ATOM 2812 N N . PRO A 1 381 ? 33.202 -6.935 -24.463 1.00 77.81 381 PRO A N 1
ATOM 2813 C CA . PRO A 1 381 ? 32.279 -6.878 -23.325 1.00 77.81 381 PRO A CA 1
ATOM 2814 C C . PRO A 1 381 ? 31.300 -8.060 -23.282 1.00 77.81 381 PRO A C 1
ATOM 2816 O O . PRO A 1 381 ? 31.018 -8.567 -22.201 1.00 77.81 381 PRO A O 1
ATOM 2819 N N . ALA A 1 382 ? 30.834 -8.520 -24.451 1.00 76.31 382 ALA A N 1
ATOM 2820 C CA . ALA A 1 382 ? 29.915 -9.648 -24.585 1.00 76.31 382 ALA A CA 1
ATOM 2821 C C . ALA A 1 382 ? 30.537 -10.957 -24.065 1.00 76.31 382 ALA A C 1
ATOM 2823 O O . ALA A 1 382 ? 29.991 -11.549 -23.139 1.00 76.31 382 ALA A O 1
ATOM 2824 N N . ASP A 1 383 ? 31.715 -11.343 -24.571 1.00 81.88 383 ASP A N 1
ATOM 2825 C CA . ASP A 1 383 ? 32.456 -12.537 -24.133 1.00 81.88 383 ASP A CA 1
ATOM 2826 C C . ASP A 1 383 ? 32.735 -12.516 -22.619 1.00 81.88 383 ASP A C 1
ATOM 2828 O O . ASP A 1 383 ? 32.641 -13.537 -21.935 1.00 81.88 383 ASP A O 1
ATOM 2832 N N . ALA A 1 384 ? 33.080 -11.337 -22.083 1.00 83.75 384 ALA A N 1
ATOM 2833 C CA . ALA A 1 384 ? 33.333 -11.150 -20.659 1.00 83.75 384 ALA A CA 1
ATOM 2834 C C . ALA A 1 384 ? 32.059 -11.328 -19.820 1.00 83.75 384 ALA A C 1
ATOM 2836 O O . ALA A 1 384 ? 32.118 -11.954 -18.765 1.00 83.75 384 ALA A O 1
ATOM 2837 N N . ALA A 1 385 ? 30.922 -10.799 -20.278 1.00 82.81 385 ALA A N 1
ATOM 2838 C CA . ALA A 1 385 ? 29.635 -10.968 -19.613 1.00 82.81 385 ALA A CA 1
ATOM 2839 C C . ALA A 1 385 ? 29.155 -12.424 -19.677 1.00 82.81 385 ALA A C 1
ATOM 2841 O O . ALA A 1 385 ? 28.773 -12.978 -18.652 1.00 82.81 385 ALA A O 1
ATOM 2842 N N . GLU A 1 386 ? 29.231 -13.071 -20.842 1.00 84.31 386 GLU A N 1
ATOM 2843 C CA . GLU A 1 386 ? 28.831 -14.470 -21.024 1.00 84.31 386 GLU A CA 1
ATOM 2844 C C . GLU A 1 386 ? 29.614 -15.405 -20.092 1.00 84.31 386 GLU A C 1
ATOM 2846 O O . GLU A 1 386 ? 29.014 -16.162 -19.328 1.00 84.31 386 GLU A O 1
ATOM 2851 N N . ARG A 1 387 ? 30.950 -15.292 -20.070 1.00 87.44 387 ARG A N 1
ATOM 2852 C CA . ARG A 1 387 ? 31.796 -16.110 -19.185 1.00 87.44 387 ARG A CA 1
ATOM 2853 C C . ARG A 1 387 ? 31.636 -15.754 -17.713 1.00 87.44 387 ARG A C 1
ATOM 2855 O O . ARG A 1 387 ? 31.696 -16.649 -16.877 1.00 87.44 387 ARG A O 1
ATOM 2862 N N . ALA A 1 388 ? 31.395 -14.486 -17.382 1.00 85.81 388 ALA A N 1
ATOM 2863 C CA . ALA A 1 388 ? 31.100 -14.098 -16.010 1.00 85.81 388 ALA A CA 1
ATOM 2864 C C . ALA A 1 388 ? 29.778 -14.696 -15.517 1.00 85.81 388 ALA A C 1
ATOM 2866 O O . ALA A 1 388 ? 29.781 -15.329 -14.471 1.00 85.81 388 ALA A O 1
ATOM 2867 N N . PHE A 1 389 ? 28.676 -14.562 -16.260 1.00 85.31 389 PHE A N 1
ATOM 2868 C CA . PHE A 1 389 ? 27.380 -15.119 -15.854 1.00 85.31 389 PHE A CA 1
ATOM 2869 C C . PHE A 1 389 ? 27.355 -16.656 -15.855 1.00 85.31 389 PHE A C 1
ATOM 2871 O O . PHE A 1 389 ? 26.626 -17.228 -15.053 1.00 85.31 389 PHE A O 1
ATOM 2878 N N . ALA A 1 390 ? 28.163 -17.325 -16.686 1.00 84.62 390 ALA A N 1
ATOM 2879 C CA . ALA A 1 390 ? 28.320 -18.783 -16.648 1.00 84.62 390 ALA A CA 1
ATOM 2880 C C . ALA A 1 390 ? 29.113 -19.286 -15.422 1.00 84.62 390 ALA A C 1
ATOM 2882 O O . ALA A 1 390 ? 28.846 -20.374 -14.920 1.00 84.62 390 ALA A O 1
ATOM 2883 N N . LEU A 1 391 ? 30.088 -18.504 -14.941 1.00 86.38 391 LEU A N 1
ATOM 2884 C CA . LEU A 1 391 ? 30.920 -18.835 -13.775 1.00 86.38 391 LEU A CA 1
ATOM 2885 C C . LEU A 1 391 ? 30.389 -18.279 -12.445 1.00 86.38 391 LEU A C 1
ATOM 2887 O O . LEU A 1 391 ? 30.900 -18.647 -11.386 1.00 86.38 391 LEU A O 1
ATOM 2891 N N . PHE A 1 392 ? 29.434 -17.351 -12.487 1.00 87.25 392 PHE A N 1
ATOM 2892 C CA . PHE A 1 392 ? 28.942 -16.641 -11.314 1.00 87.25 392 PHE A CA 1
ATOM 2893 C C . PHE A 1 392 ? 27.952 -17.488 -10.523 1.00 87.25 392 PHE A C 1
ATOM 2895 O O . PHE A 1 392 ? 26.890 -17.858 -11.016 1.00 87.25 392 PHE A O 1
ATOM 2902 N N . ASP A 1 393 ? 28.297 -17.723 -9.264 1.00 83.12 393 ASP A N 1
ATOM 2903 C CA . ASP A 1 393 ? 27.432 -18.350 -8.280 1.00 83.12 393 ASP A CA 1
ATOM 2904 C C . ASP A 1 393 ? 26.754 -17.253 -7.432 1.00 83.12 393 ASP A C 1
ATOM 2906 O O . ASP A 1 393 ? 27.452 -16.525 -6.719 1.00 83.12 393 ASP A O 1
ATOM 2910 N N . PRO A 1 394 ? 25.416 -17.090 -7.500 1.00 79.19 394 PRO A N 1
ATOM 2911 C CA . PRO A 1 394 ? 24.697 -16.109 -6.690 1.00 79.19 394 PRO A CA 1
ATOM 2912 C C . PRO A 1 394 ? 24.746 -16.380 -5.181 1.00 79.19 394 PRO A C 1
ATOM 2914 O O . PRO A 1 394 ? 24.423 -15.473 -4.414 1.00 79.19 394 PRO A O 1
ATOM 2917 N N . GLU A 1 395 ? 25.087 -17.598 -4.752 1.00 80.12 395 GLU A N 1
ATOM 2918 C CA . GLU A 1 395 ? 25.040 -18.040 -3.351 1.00 80.12 395 GLU A CA 1
ATOM 2919 C C . GLU A 1 395 ? 26.435 -18.087 -2.701 1.00 80.12 395 GLU A C 1
ATOM 2921 O O . GLU A 1 395 ? 26.548 -17.824 -1.505 1.00 80.12 395 GLU A O 1
ATOM 2926 N N . ASP A 1 396 ? 27.508 -18.304 -3.475 1.00 80.69 396 ASP A N 1
ATOM 2927 C CA . ASP A 1 396 ? 28.899 -18.167 -3.004 1.00 80.69 396 ASP A CA 1
ATOM 2928 C C . ASP A 1 396 ? 29.781 -17.341 -3.956 1.00 80.69 396 ASP A C 1
ATOM 2930 O O . ASP A 1 396 ? 30.500 -17.852 -4.818 1.00 80.69 396 ASP A O 1
ATOM 2934 N N . VAL A 1 397 ? 29.802 -16.029 -3.712 1.00 81.75 397 VAL A N 1
ATOM 2935 C CA . VAL A 1 397 ? 30.700 -15.068 -4.377 1.00 81.75 397 VAL A CA 1
ATOM 2936 C C . VAL A 1 397 ? 32.134 -15.057 -3.828 1.00 81.75 397 VAL A C 1
ATOM 2938 O O . VAL A 1 397 ? 32.970 -14.287 -4.303 1.00 81.75 397 VAL A O 1
ATOM 2941 N N . THR A 1 398 ? 32.458 -15.888 -2.833 1.00 81.25 398 THR A N 1
ATOM 2942 C CA . THR A 1 398 ? 33.813 -15.979 -2.264 1.00 81.25 398 THR A CA 1
ATOM 2943 C C . THR A 1 398 ? 34.636 -17.117 -2.868 1.00 81.25 398 THR A C 1
ATOM 2945 O O . THR A 1 398 ? 35.874 -17.046 -2.870 1.00 81.25 398 THR A O 1
ATOM 2948 N N . ALA A 1 399 ? 33.980 -18.155 -3.391 1.00 84.06 399 ALA A N 1
ATOM 2949 C CA . ALA A 1 399 ? 34.622 -19.229 -4.134 1.00 84.06 399 ALA A CA 1
ATOM 2950 C C . ALA A 1 399 ? 35.302 -18.720 -5.417 1.00 84.06 399 ALA A C 1
ATOM 2952 O O . ALA A 1 399 ? 34.859 -17.773 -6.065 1.00 84.06 399 ALA A O 1
ATOM 2953 N N . VAL A 1 400 ? 36.382 -19.400 -5.813 1.00 85.62 400 VAL A N 1
ATOM 2954 C CA . VAL A 1 400 ? 36.963 -19.252 -7.153 1.00 85.62 400 VAL A CA 1
ATOM 2955 C C . VAL A 1 400 ? 36.408 -20.371 -8.030 1.00 85.62 400 VAL A C 1
ATOM 2957 O O . VAL A 1 400 ? 36.749 -21.540 -7.832 1.00 85.62 400 VAL A O 1
ATOM 2960 N N . ARG A 1 401 ? 35.557 -20.017 -8.995 1.00 87.12 401 ARG A N 1
ATOM 2961 C CA . ARG A 1 401 ? 34.996 -20.938 -9.993 1.00 87.12 401 ARG A CA 1
ATOM 2962 C C . ARG A 1 401 ? 35.888 -20.946 -11.243 1.00 87.12 401 ARG A C 1
ATOM 2964 O O . ARG A 1 401 ? 36.487 -19.925 -11.586 1.00 87.12 401 ARG A O 1
ATOM 2971 N N . ARG A 1 402 ? 36.009 -22.104 -11.901 1.00 88.00 402 ARG A N 1
ATOM 2972 C CA . ARG A 1 402 ? 36.867 -22.319 -13.081 1.00 88.00 402 ARG A CA 1
ATOM 2973 C C . ARG A 1 402 ? 36.122 -23.079 -14.174 1.00 88.00 402 ARG A C 1
ATOM 2975 O O . ARG A 1 402 ? 35.431 -24.043 -13.859 1.00 88.00 402 ARG A O 1
ATOM 2982 N N . ASP A 1 403 ? 36.321 -22.658 -15.418 1.00 85.81 403 ASP A N 1
ATOM 2983 C CA . ASP A 1 403 ? 35.795 -23.269 -16.645 1.00 85.81 403 ASP A CA 1
ATOM 2984 C C . ASP A 1 403 ? 36.866 -23.119 -17.738 1.00 85.81 403 ASP A C 1
ATOM 2986 O O . ASP A 1 403 ? 37.220 -22.001 -18.122 1.00 85.81 403 ASP A O 1
ATOM 2990 N N . ASP A 1 404 ? 37.450 -24.238 -18.172 1.00 84.06 404 ASP A N 1
ATOM 2991 C CA . ASP A 1 404 ? 38.631 -24.301 -19.045 1.00 84.06 404 ASP A CA 1
ATOM 2992 C C . ASP A 1 404 ? 39.767 -23.322 -18.647 1.00 84.06 404 ASP A C 1
ATOM 2994 O O . ASP A 1 404 ? 40.413 -23.471 -17.608 1.00 84.06 404 ASP A O 1
ATOM 2998 N N . GLU A 1 405 ? 40.038 -22.325 -19.495 1.00 86.56 405 GLU A N 1
ATOM 2999 C CA . GLU A 1 405 ? 41.094 -21.314 -19.344 1.00 86.56 405 GLU A CA 1
ATOM 3000 C C . GLU A 1 405 ? 40.660 -20.116 -18.468 1.00 86.56 405 GLU A C 1
ATOM 3002 O O . GLU A 1 405 ? 41.470 -19.211 -18.227 1.00 86.56 405 GLU A O 1
ATOM 3007 N N . TRP A 1 406 ? 39.394 -20.077 -18.029 1.00 89.25 406 TRP A N 1
ATOM 3008 C CA . TRP A 1 406 ? 38.769 -18.957 -17.321 1.00 89.25 406 TRP A CA 1
ATOM 3009 C C . TRP A 1 406 ? 38.614 -19.209 -15.818 1.00 89.25 406 TRP A C 1
ATOM 3011 O O . TRP A 1 406 ? 38.207 -20.284 -15.381 1.00 89.25 406 TRP A O 1
ATOM 3021 N N . GLU A 1 407 ? 38.871 -18.170 -15.019 1.00 89.25 407 GLU A N 1
ATOM 3022 C CA . GLU A 1 407 ? 38.626 -18.173 -13.571 1.00 89.25 407 GLU A CA 1
ATOM 3023 C C . GLU A 1 407 ? 37.863 -16.907 -13.148 1.00 89.25 407 GLU A C 1
ATOM 3025 O O . GLU A 1 407 ? 38.247 -15.798 -13.540 1.00 89.25 407 GLU A O 1
ATOM 3030 N N . LEU A 1 408 ? 36.830 -17.066 -12.315 1.00 89.81 408 LEU A N 1
ATOM 3031 C CA . LEU A 1 408 ? 36.063 -15.985 -11.684 1.00 89.81 408 LEU A CA 1
ATOM 3032 C C . LEU A 1 408 ? 36.154 -16.112 -10.158 1.00 89.81 408 LEU A C 1
ATOM 3034 O O . LEU A 1 408 ? 36.040 -17.212 -9.620 1.00 89.81 408 LEU A O 1
ATOM 3038 N N . GLY A 1 409 ? 36.336 -14.993 -9.459 1.00 87.69 409 GLY A N 1
ATOM 3039 C CA . GLY A 1 409 ? 36.349 -14.951 -7.994 1.00 87.69 409 GLY A CA 1
ATOM 3040 C C . GLY A 1 409 ? 36.896 -13.633 -7.431 1.00 87.69 409 GLY A C 1
ATOM 3041 O O . GLY A 1 409 ? 37.134 -12.686 -8.189 1.00 87.69 409 GLY A O 1
ATOM 3042 N N . PRO A 1 410 ? 37.113 -13.542 -6.108 1.00 86.19 410 PRO A N 1
ATOM 3043 C CA . PRO A 1 410 ? 37.722 -12.372 -5.478 1.00 86.19 410 PRO A CA 1
ATOM 3044 C C . PRO A 1 410 ? 39.136 -12.092 -6.019 1.00 86.19 410 PRO A C 1
ATOM 3046 O O . PRO A 1 410 ? 39.952 -13.004 -6.170 1.00 86.19 410 PRO A O 1
ATOM 3049 N N . ILE A 1 411 ? 39.441 -10.826 -6.332 1.00 79.12 411 ILE A N 1
ATOM 3050 C CA . ILE A 1 411 ? 40.696 -10.425 -7.011 1.00 79.12 411 ILE A CA 1
ATOM 3051 C C . ILE A 1 411 ? 41.946 -10.807 -6.199 1.00 79.12 411 ILE A C 1
ATOM 3053 O O . ILE A 1 411 ? 42.976 -11.154 -6.774 1.00 79.12 411 ILE A O 1
ATOM 3057 N N . ASP A 1 412 ? 41.845 -10.759 -4.873 1.00 77.31 412 ASP A N 1
ATOM 3058 C CA . ASP A 1 412 ? 42.862 -11.175 -3.906 1.00 77.31 412 ASP A CA 1
ATOM 3059 C C . ASP A 1 412 ? 43.139 -12.688 -3.929 1.00 77.31 412 ASP A C 1
ATOM 3061 O O . ASP A 1 412 ? 44.276 -13.098 -3.704 1.00 77.31 412 ASP A O 1
ATOM 3065 N N . ARG A 1 413 ? 42.136 -13.514 -4.261 1.00 80.31 413 ARG A N 1
ATOM 3066 C CA . ARG A 1 413 ? 42.254 -14.982 -4.350 1.00 80.31 413 ARG A CA 1
ATOM 3067 C C . ARG A 1 413 ? 42.719 -15.484 -5.723 1.00 80.31 413 ARG A C 1
ATOM 3069 O O . ARG A 1 413 ? 43.160 -16.624 -5.829 1.00 80.31 413 ARG A O 1
ATOM 3076 N N . LEU A 1 414 ? 42.625 -14.653 -6.763 1.00 77.38 414 LEU A N 1
ATOM 3077 C CA . LEU A 1 414 ? 42.951 -15.011 -8.153 1.00 77.38 414 LEU A CA 1
ATOM 3078 C C . LEU A 1 414 ? 44.429 -14.814 -8.548 1.00 77.38 414 LEU A C 1
ATOM 3080 O O . LEU A 1 414 ? 44.829 -15.297 -9.606 1.00 77.38 414 LEU A O 1
ATOM 3084 N N . ASP A 1 415 ? 45.211 -14.064 -7.761 1.00 70.25 415 ASP A N 1
ATOM 3085 C CA . ASP A 1 415 ? 46.602 -13.641 -8.052 1.00 70.25 415 ASP A CA 1
ATOM 3086 C C . ASP A 1 415 ? 46.892 -13.338 -9.550 1.00 70.25 415 ASP A C 1
ATOM 3088 O O . ASP A 1 415 ? 47.724 -13.985 -10.203 1.00 70.25 415 ASP A O 1
ATOM 3092 N N . PRO A 1 416 ? 46.171 -12.377 -10.166 1.00 73.12 416 PRO A N 1
ATOM 3093 C CA . PRO A 1 416 ? 46.275 -12.136 -11.598 1.00 73.12 416 PRO A CA 1
ATOM 3094 C C . PRO A 1 416 ? 47.616 -11.502 -11.995 1.00 73.12 416 PRO A C 1
ATOM 3096 O O . PRO A 1 416 ? 48.090 -10.525 -11.408 1.00 73.12 416 PRO A O 1
ATOM 3099 N N . ARG A 1 417 ? 48.183 -11.975 -13.110 1.00 63.84 417 ARG A N 1
ATOM 3100 C CA . ARG A 1 417 ? 49.422 -11.474 -13.724 1.00 63.84 417 ARG A CA 1
ATOM 3101 C C . ARG A 1 417 ? 49.289 -10.022 -14.211 1.00 63.84 417 ARG A C 1
ATOM 3103 O O . ARG A 1 417 ? 49.069 -9.757 -15.394 1.00 63.84 417 ARG A O 1
ATOM 3110 N N . GLY A 1 418 ? 49.524 -9.068 -13.310 1.00 60.75 418 GLY A N 1
ATOM 3111 C CA . GLY A 1 418 ? 49.835 -7.671 -13.625 1.00 60.75 418 GLY A CA 1
ATOM 3112 C C . GLY A 1 418 ? 49.022 -6.626 -12.853 1.00 60.75 418 GLY A C 1
ATOM 3113 O O . GLY A 1 418 ? 47.823 -6.755 -12.639 1.00 60.75 418 GLY A O 1
ATOM 3114 N N . ARG A 1 419 ? 49.663 -5.495 -12.522 1.00 58.59 419 ARG A N 1
ATOM 3115 C CA . ARG A 1 419 ? 49.110 -4.408 -11.679 1.00 58.59 419 ARG A CA 1
ATOM 3116 C C . ARG A 1 419 ? 47.931 -3.605 -12.278 1.00 58.59 419 ARG A C 1
ATOM 3118 O O . ARG A 1 419 ? 47.598 -2.548 -11.750 1.00 58.59 419 ARG A O 1
ATOM 3125 N N . ARG A 1 420 ? 47.319 -4.030 -13.392 1.00 59.03 420 ARG A N 1
ATOM 3126 C CA . ARG A 1 420 ? 46.305 -3.224 -14.111 1.00 59.03 420 ARG A CA 1
ATOM 3127 C C . ARG A 1 420 ? 44.906 -3.240 -13.473 1.00 59.03 420 ARG A C 1
ATOM 3129 O O . ARG A 1 420 ? 44.167 -2.292 -13.703 1.00 59.03 420 ARG A O 1
ATOM 3136 N N . GLY A 1 421 ? 44.571 -4.231 -12.639 1.00 57.34 421 GLY A N 1
ATOM 3137 C CA . GLY A 1 421 ? 43.251 -4.322 -11.988 1.00 57.34 421 GLY A CA 1
ATOM 3138 C C . GLY A 1 421 ? 42.981 -3.259 -10.915 1.00 57.34 421 GLY A C 1
ATOM 3139 O O . GLY A 1 421 ? 41.889 -2.704 -10.859 1.00 57.34 421 GLY A O 1
ATOM 3140 N N . VAL A 1 422 ? 43.992 -2.899 -10.113 1.00 61.12 422 VAL A N 1
ATOM 3141 C CA . VAL A 1 422 ? 43.836 -2.059 -8.900 1.00 61.12 422 VAL A CA 1
ATOM 3142 C C . VAL A 1 422 ? 43.271 -0.658 -9.189 1.00 61.12 422 VAL A C 1
ATOM 3144 O O . VAL A 1 422 ? 42.622 -0.055 -8.336 1.00 61.12 422 VAL A O 1
ATOM 3147 N N . ARG A 1 423 ? 43.500 -0.107 -10.390 1.00 64.88 423 ARG A N 1
ATOM 3148 C CA . ARG A 1 423 ? 42.951 1.205 -10.778 1.00 64.88 423 ARG A CA 1
ATOM 3149 C C . ARG A 1 423 ? 41.475 1.131 -11.171 1.00 64.88 423 ARG A C 1
ATOM 3151 O O . ARG A 1 423 ? 40.736 2.066 -10.883 1.00 64.88 423 ARG A O 1
ATOM 3158 N N . GLU A 1 424 ? 41.066 0.041 -11.810 1.00 67.19 424 GLU A N 1
ATOM 3159 C CA . GLU A 1 424 ? 39.695 -0.156 -12.285 1.00 67.19 424 GLU A CA 1
ATOM 3160 C C . GLU A 1 424 ? 38.789 -0.649 -11.147 1.00 67.19 424 GLU A C 1
ATOM 3162 O O . GLU A 1 424 ? 37.683 -0.144 -11.002 1.00 67.19 424 GLU A O 1
ATOM 3167 N N . GLN A 1 425 ? 39.310 -1.479 -10.233 1.00 68.81 425 GLN A N 1
ATOM 3168 C CA . GLN A 1 425 ? 38.657 -1.837 -8.964 1.00 68.81 425 GLN A CA 1
ATOM 3169 C C . GLN A 1 425 ? 38.204 -0.598 -8.166 1.00 68.81 425 GLN A C 1
ATOM 3171 O O . GLN A 1 425 ? 37.116 -0.587 -7.600 1.00 68.81 425 GLN A O 1
ATOM 3176 N N . ARG A 1 426 ? 38.990 0.491 -8.174 1.00 67.69 426 ARG A N 1
ATOM 3177 C CA . ARG A 1 426 ? 38.618 1.759 -7.514 1.00 67.69 426 ARG A CA 1
ATOM 3178 C C . ARG A 1 426 ? 37.421 2.475 -8.144 1.00 67.69 426 ARG A C 1
ATOM 3180 O O . ARG A 1 426 ? 36.832 3.316 -7.474 1.00 67.69 426 ARG A O 1
ATOM 3187 N N . LYS A 1 427 ? 37.060 2.185 -9.399 1.00 67.06 427 LYS A N 1
ATOM 3188 C CA . LYS A 1 427 ? 35.835 2.728 -10.014 1.00 67.06 427 LYS A CA 1
ATOM 3189 C C . LYS A 1 427 ? 34.577 2.072 -9.442 1.00 67.06 427 LYS A C 1
ATOM 3191 O O . LYS A 1 427 ? 33.547 2.730 -9.375 1.00 67.06 427 LYS A O 1
ATOM 3196 N N . LEU A 1 428 ? 34.697 0.822 -8.990 1.00 69.12 428 LEU A N 1
ATOM 3197 C CA . LEU A 1 428 ? 33.615 0.002 -8.439 1.00 69.12 428 LEU A CA 1
ATOM 3198 C C . LEU A 1 428 ? 33.633 -0.055 -6.898 1.00 69.12 428 LEU A C 1
ATOM 3200 O O . LEU A 1 428 ? 32.967 -0.887 -6.295 1.00 69.12 428 LEU A O 1
ATOM 3204 N N . ALA A 1 429 ? 34.370 0.841 -6.235 1.00 59.97 429 ALA A N 1
ATOM 3205 C CA . ALA A 1 429 ? 34.583 0.836 -4.781 1.00 59.97 429 ALA A CA 1
ATOM 3206 C C . ALA A 1 429 ? 33.348 1.216 -3.925 1.00 59.97 429 ALA A C 1
ATOM 3208 O O . ALA A 1 429 ? 33.506 1.558 -2.759 1.00 59.97 429 ALA A O 1
ATOM 3209 N N . GLY A 1 430 ? 32.141 1.203 -4.498 1.00 61.78 430 GLY A N 1
ATOM 3210 C CA . GLY A 1 430 ? 30.877 1.506 -3.814 1.00 61.78 430 GLY A CA 1
ATOM 3211 C C . GLY A 1 430 ? 29.811 0.413 -3.941 1.00 61.78 430 GLY A C 1
ATOM 3212 O O . GLY A 1 430 ? 28.653 0.698 -3.653 1.00 61.78 430 GLY A O 1
ATOM 3213 N N . HIS A 1 431 ? 30.190 -0.780 -4.408 1.00 73.44 431 HIS A N 1
ATOM 3214 C CA . HIS A 1 431 ? 29.333 -1.966 -4.526 1.00 73.44 431 HIS A CA 1
ATOM 3215 C C . HIS A 1 431 ? 29.599 -2.953 -3.378 1.00 73.44 431 HIS A C 1
ATOM 3217 O O . HIS A 1 431 ? 30.620 -2.840 -2.694 1.00 73.44 431 HIS A O 1
ATOM 3223 N N . ALA A 1 432 ? 28.703 -3.920 -3.156 1.00 70.06 432 ALA A N 1
ATOM 3224 C CA . ALA A 1 432 ? 28.831 -4.891 -2.059 1.00 70.06 432 ALA A CA 1
ATOM 3225 C C . ALA A 1 432 ? 30.101 -5.764 -2.142 1.00 70.06 432 ALA A C 1
ATOM 3227 O O . ALA A 1 432 ? 30.649 -6.156 -1.112 1.00 70.06 432 ALA A O 1
ATOM 3228 N N . GLY A 1 433 ? 30.583 -6.049 -3.353 1.00 78.19 433 GLY A N 1
ATOM 3229 C CA . GLY A 1 433 ? 31.821 -6.781 -3.608 1.00 78.19 433 GLY A CA 1
ATOM 3230 C C . GLY A 1 433 ? 32.395 -6.496 -4.996 1.00 78.19 433 GLY A C 1
ATOM 3231 O O . GLY A 1 433 ? 31.744 -5.887 -5.845 1.00 78.19 433 GLY A O 1
ATOM 3232 N N . VAL A 1 434 ? 33.635 -6.938 -5.236 1.00 84.75 434 VAL A N 1
ATOM 3233 C CA . VAL A 1 434 ? 34.292 -6.819 -6.548 1.00 84.75 434 VAL A CA 1
ATOM 3234 C C . VAL A 1 434 ? 34.999 -8.123 -6.913 1.00 84.75 434 VAL A C 1
ATOM 3236 O O . VAL A 1 434 ? 35.903 -8.564 -6.201 1.00 84.75 434 VAL A O 1
ATOM 3239 N N . LEU A 1 435 ? 34.623 -8.706 -8.052 1.00 87.62 435 LEU A N 1
ATOM 3240 C CA . LEU A 1 435 ? 35.220 -9.926 -8.600 1.00 87.62 435 LEU A CA 1
ATOM 3241 C C . LEU A 1 435 ? 36.151 -9.606 -9.774 1.00 87.62 435 LEU A C 1
ATOM 3243 O O . LEU A 1 435 ? 35.991 -8.609 -10.483 1.00 87.62 435 LEU A O 1
ATOM 3247 N N . GLY A 1 436 ? 37.136 -10.471 -9.995 1.00 88.38 436 GLY A N 1
ATOM 3248 C CA . GLY A 1 436 ? 37.956 -10.480 -11.200 1.00 88.38 436 GLY A CA 1
ATOM 3249 C C . GLY A 1 436 ? 37.553 -11.631 -12.110 1.00 88.38 436 GLY A C 1
ATOM 3250 O O . GLY A 1 436 ? 37.377 -12.749 -11.637 1.00 88.38 436 GLY A O 1
ATOM 3251 N N . LEU A 1 437 ? 37.467 -11.376 -13.415 1.00 89.00 437 LEU A N 1
ATOM 3252 C CA . LEU A 1 437 ? 37.428 -12.429 -14.430 1.00 89.00 437 LEU A CA 1
ATOM 3253 C C . LEU A 1 437 ? 38.807 -12.515 -15.082 1.00 89.00 437 LEU A C 1
ATOM 3255 O O . LEU A 1 437 ? 39.302 -11.526 -15.638 1.00 89.00 437 LEU A O 1
ATOM 3259 N N . THR A 1 438 ? 39.442 -13.682 -15.019 1.00 87.56 438 THR A N 1
ATOM 3260 C CA . THR A 1 438 ? 40.752 -13.930 -15.632 1.00 87.56 438 THR A CA 1
ATOM 3261 C C . THR A 1 438 ? 40.666 -14.994 -16.715 1.00 87.56 438 THR A C 1
ATOM 3263 O O . THR A 1 438 ? 39.828 -15.885 -16.651 1.00 87.56 438 THR A O 1
ATOM 3266 N N . LYS A 1 439 ? 41.572 -14.898 -17.689 1.00 87.69 439 LYS A N 1
ATOM 3267 C CA . LYS A 1 439 ? 41.886 -15.955 -18.650 1.00 87.69 439 LYS A CA 1
ATOM 3268 C C . LYS A 1 439 ? 43.397 -16.167 -18.648 1.00 87.69 439 LYS A C 1
ATOM 3270 O O . LYS A 1 439 ? 44.122 -15.171 -18.702 1.00 87.69 439 LYS A O 1
ATOM 3275 N N . ASP A 1 440 ? 43.882 -17.401 -18.533 1.00 83.81 440 ASP A N 1
ATOM 3276 C CA . ASP A 1 440 ? 45.321 -17.727 -18.420 1.00 83.81 440 ASP A CA 1
ATOM 3277 C C . ASP A 1 440 ? 46.037 -16.979 -17.268 1.00 83.81 440 ASP A C 1
ATOM 3279 O O . ASP A 1 440 ? 47.186 -16.528 -17.384 1.00 83.81 440 ASP A O 1
ATOM 3283 N N . ARG A 1 441 ? 45.324 -16.773 -16.148 1.00 79.19 441 ARG A N 1
ATOM 3284 C CA . ARG A 1 441 ? 45.712 -15.901 -15.016 1.00 79.19 441 ARG A CA 1
ATOM 3285 C C . ARG A 1 441 ? 45.988 -14.440 -15.389 1.00 79.19 441 ARG A C 1
ATOM 3287 O O . ARG A 1 441 ? 46.626 -13.711 -14.631 1.00 79.19 441 ARG A O 1
ATOM 3294 N N . ARG A 1 442 ? 45.526 -13.966 -16.546 1.00 84.31 442 ARG A N 1
ATOM 3295 C CA . ARG A 1 442 ? 45.532 -12.549 -16.925 1.00 84.31 442 ARG A CA 1
ATOM 3296 C C . ARG A 1 442 ? 44.128 -11.984 -16.747 1.00 84.31 442 ARG A C 1
ATOM 3298 O O . ARG A 1 442 ? 43.173 -12.515 -17.298 1.00 84.31 442 ARG A O 1
ATOM 3305 N N . LEU A 1 443 ? 44.011 -10.896 -15.989 1.00 85.25 443 LEU A N 1
ATOM 3306 C CA . LEU A 1 443 ? 42.739 -10.209 -15.752 1.00 85.25 443 LEU A CA 1
ATOM 3307 C C . LEU A 1 443 ? 42.170 -9.654 -17.071 1.00 85.25 443 LEU A C 1
ATOM 3309 O O . LEU A 1 443 ? 42.872 -8.927 -17.780 1.00 85.25 443 LEU A O 1
ATOM 3313 N N . GLN A 1 444 ? 40.919 -10.005 -17.374 1.00 87.12 444 GLN A N 1
ATOM 3314 C CA . GLN A 1 444 ? 40.190 -9.645 -18.598 1.00 87.12 444 GLN A CA 1
ATOM 3315 C C . GLN A 1 444 ? 39.037 -8.670 -18.327 1.00 87.12 444 GLN A C 1
ATOM 3317 O O . GLN A 1 444 ? 38.756 -7.818 -19.170 1.00 87.12 444 GLN A O 1
ATOM 3322 N N . ALA A 1 445 ? 38.400 -8.758 -17.157 1.00 87.12 445 ALA A N 1
ATOM 3323 C CA . ALA A 1 445 ? 37.381 -7.818 -16.691 1.00 87.12 445 ALA A CA 1
ATOM 3324 C C . ALA A 1 445 ? 37.374 -7.727 -15.155 1.00 87.12 445 ALA A C 1
ATOM 3326 O O . ALA A 1 445 ? 37.908 -8.597 -14.462 1.00 87.12 445 ALA A O 1
ATOM 3327 N N . VAL A 1 446 ? 36.768 -6.660 -14.639 1.00 87.19 446 VAL A N 1
ATOM 3328 C CA . VAL A 1 446 ? 36.473 -6.455 -13.215 1.00 87.19 446 VAL A CA 1
ATOM 3329 C C . VAL A 1 446 ? 34.967 -6.260 -13.079 1.00 87.19 446 VAL A C 1
ATOM 3331 O O . VAL A 1 446 ? 34.397 -5.492 -13.849 1.00 87.19 446 VAL A O 1
ATOM 3334 N N . LEU A 1 447 ? 34.329 -6.944 -12.133 1.00 85.94 447 LEU A N 1
ATOM 3335 C CA . LEU A 1 447 ? 32.876 -6.951 -11.982 1.00 85.94 447 LEU A CA 1
ATOM 3336 C C . LEU A 1 447 ? 32.459 -6.441 -10.611 1.00 85.94 447 LEU A C 1
ATOM 3338 O O . LEU A 1 447 ? 33.060 -6.819 -9.606 1.00 85.94 447 LEU A O 1
ATOM 3342 N N . ALA A 1 448 ? 31.417 -5.620 -10.581 1.00 83.75 448 ALA A N 1
ATOM 3343 C CA . ALA A 1 448 ? 30.730 -5.248 -9.359 1.00 83.75 448 ALA A CA 1
ATOM 3344 C C . ALA A 1 448 ? 29.713 -6.325 -8.986 1.00 83.75 448 ALA A C 1
ATOM 3346 O O . ALA A 1 448 ? 28.991 -6.845 -9.839 1.00 83.75 448 ALA A O 1
ATOM 3347 N N . VAL A 1 449 ? 29.655 -6.623 -7.695 1.00 82.25 449 VAL A N 1
ATOM 3348 C CA . VAL A 1 449 ? 28.646 -7.482 -7.087 1.00 82.25 449 VAL A CA 1
ATOM 3349 C C . VAL A 1 449 ? 27.838 -6.634 -6.126 1.00 82.25 449 VAL A C 1
ATOM 3351 O O . VAL A 1 449 ? 28.418 -5.979 -5.263 1.00 82.25 449 VAL A O 1
ATOM 3354 N N . ASP A 1 450 ? 26.517 -6.696 -6.231 1.00 77.06 450 ASP A N 1
ATOM 3355 C CA . ASP A 1 450 ? 25.602 -6.182 -5.217 1.00 77.06 450 ASP A CA 1
ATOM 3356 C C . ASP A 1 450 ? 24.730 -7.307 -4.656 1.00 77.06 450 ASP A C 1
ATOM 3358 O O . ASP A 1 450 ? 24.581 -8.368 -5.262 1.00 77.06 450 ASP A O 1
ATOM 3362 N N . VAL A 1 451 ? 24.149 -7.076 -3.480 1.00 74.44 451 VAL A N 1
ATOM 3363 C CA . VAL A 1 451 ? 23.157 -7.989 -2.903 1.00 74.44 451 VAL A CA 1
ATOM 3364 C C . VAL A 1 451 ? 21.858 -7.835 -3.690 1.00 74.44 451 VAL A C 1
ATOM 3366 O O . VAL A 1 451 ? 21.375 -6.716 -3.870 1.00 74.44 451 VAL A O 1
ATOM 3369 N N . GLU A 1 452 ? 21.270 -8.941 -4.144 1.00 74.19 452 GLU A N 1
ATOM 3370 C CA . GLU A 1 452 ? 19.967 -8.916 -4.804 1.00 74.19 452 GLU A CA 1
ATOM 3371 C C . GLU A 1 452 ? 18.907 -8.476 -3.791 1.00 74.19 452 GLU A C 1
ATOM 3373 O O . GLU A 1 452 ? 18.585 -9.198 -2.840 1.00 74.19 452 GLU A O 1
ATOM 3378 N N . THR A 1 453 ? 18.377 -7.271 -3.992 1.00 69.00 453 THR A N 1
ATOM 3379 C CA . THR A 1 453 ? 17.238 -6.750 -3.243 1.00 69.00 453 THR A CA 1
ATOM 3380 C C . THR A 1 453 ? 15.963 -7.448 -3.721 1.00 69.00 453 THR A C 1
ATOM 3382 O O . THR A 1 453 ? 15.626 -7.359 -4.905 1.00 69.00 453 THR A O 1
ATOM 3385 N N . PRO A 1 454 ? 15.212 -8.130 -2.835 1.00 70.69 454 PRO A N 1
ATOM 3386 C CA . PRO A 1 454 ? 13.872 -8.588 -3.147 1.00 70.69 454 PRO A CA 1
ATOM 3387 C C . PRO A 1 454 ? 13.018 -7.396 -3.588 1.00 70.69 454 PRO A C 1
ATOM 3389 O O . PRO A 1 454 ? 13.120 -6.329 -2.974 1.00 70.69 454 PRO A O 1
ATOM 3392 N N . PRO A 1 455 ? 12.109 -7.576 -4.562 1.00 67.31 455 PRO A N 1
ATOM 3393 C CA . PRO A 1 455 ? 11.169 -6.539 -4.971 1.00 67.31 455 PRO A CA 1
ATOM 3394 C C . PRO A 1 455 ? 10.532 -5.813 -3.773 1.00 67.31 455 PRO A C 1
ATOM 3396 O O . PRO A 1 455 ? 10.499 -4.584 -3.718 1.00 67.31 455 PRO A O 1
ATOM 3399 N N . ALA A 1 456 ? 10.086 -6.569 -2.767 1.00 72.19 456 ALA A N 1
ATOM 3400 C CA . ALA A 1 456 ? 9.407 -6.054 -1.582 1.00 72.19 456 ALA A CA 1
ATOM 3401 C C . ALA A 1 456 ? 10.140 -4.903 -0.844 1.00 72.19 456 ALA A C 1
ATOM 3403 O O . ALA A 1 456 ? 9.484 -4.136 -0.145 1.00 72.19 456 ALA A O 1
ATOM 3404 N N . VAL A 1 457 ? 11.453 -4.711 -1.036 1.00 76.12 457 VAL A N 1
ATOM 3405 C CA . VAL A 1 457 ? 12.206 -3.561 -0.499 1.00 76.12 457 VAL A CA 1
ATOM 3406 C C . VAL A 1 457 ? 11.739 -2.222 -1.095 1.00 76.12 457 VAL A C 1
ATOM 3408 O O . VAL A 1 457 ? 11.463 -1.288 -0.339 1.00 76.12 457 VAL A O 1
ATOM 3411 N N . ASP A 1 458 ? 11.568 -2.103 -2.419 1.00 72.94 458 ASP A N 1
ATOM 3412 C CA . ASP A 1 458 ? 11.074 -0.843 -3.009 1.00 72.94 458 ASP A CA 1
ATOM 3413 C C . ASP A 1 458 ? 9.579 -0.649 -2.740 1.00 72.94 458 ASP A C 1
ATOM 3415 O O . ASP A 1 458 ? 9.107 0.485 -2.618 1.00 72.94 458 ASP A O 1
ATOM 3419 N N . ALA A 1 459 ? 8.825 -1.749 -2.625 1.00 75.38 459 ALA A N 1
ATOM 3420 C CA . ALA A 1 459 ? 7.432 -1.718 -2.192 1.00 75.38 459 ALA A CA 1
ATOM 3421 C C . ALA A 1 459 ? 7.315 -1.130 -0.779 1.00 75.38 459 ALA A C 1
ATOM 3423 O O . ALA A 1 459 ? 6.492 -0.246 -0.548 1.00 75.38 459 ALA A O 1
ATOM 3424 N N . LEU A 1 460 ? 8.185 -1.562 0.139 1.00 80.75 460 LEU A N 1
ATOM 3425 C CA . LEU A 1 460 ? 8.257 -1.095 1.521 1.00 80.75 460 LEU A CA 1
ATOM 3426 C C . LEU A 1 460 ? 8.627 0.391 1.586 1.00 80.75 460 LEU A C 1
ATOM 3428 O O . LEU A 1 460 ? 7.950 1.170 2.257 1.00 80.75 460 LEU A O 1
ATOM 3432 N N . ALA A 1 461 ? 9.634 0.810 0.817 1.00 77.88 461 ALA A N 1
ATOM 3433 C CA . ALA A 1 461 ? 10.010 2.214 0.696 1.00 77.88 461 ALA A CA 1
ATOM 3434 C C . ALA A 1 461 ? 8.906 3.092 0.074 1.00 77.88 461 ALA A C 1
ATOM 3436 O O . ALA A 1 461 ? 8.688 4.229 0.502 1.00 77.88 461 ALA A O 1
ATOM 3437 N N . SER A 1 462 ? 8.185 2.571 -0.922 1.00 76.06 462 SER A N 1
ATOM 3438 C CA . SER A 1 462 ? 7.059 3.266 -1.554 1.00 76.06 462 SER A CA 1
ATOM 3439 C C . SER A 1 462 ? 5.888 3.411 -0.583 1.00 76.06 462 SER A C 1
ATOM 3441 O O . SER A 1 462 ? 5.381 4.517 -0.405 1.00 76.06 462 SER A O 1
ATOM 3443 N N . ALA A 1 463 ? 5.515 2.331 0.111 1.00 81.62 463 ALA A N 1
ATOM 3444 C CA . ALA A 1 463 ? 4.483 2.343 1.143 1.00 81.62 463 ALA A CA 1
ATOM 3445 C C . ALA A 1 463 ? 4.827 3.319 2.280 1.00 81.62 463 ALA A C 1
ATOM 3447 O O . ALA A 1 463 ? 3.950 4.033 2.761 1.00 81.62 463 ALA A O 1
ATOM 3448 N N . ALA A 1 464 ? 6.103 3.419 2.668 1.00 87.06 464 ALA A N 1
ATOM 3449 C CA . ALA A 1 464 ? 6.561 4.355 3.693 1.00 87.06 464 ALA A CA 1
ATOM 3450 C C . ALA A 1 464 ? 6.369 5.819 3.277 1.00 87.06 464 ALA A C 1
ATOM 3452 O O . ALA A 1 464 ? 5.822 6.619 4.039 1.00 87.06 464 ALA A O 1
ATOM 3453 N N . ARG A 1 465 ? 6.735 6.154 2.033 1.00 81.94 465 ARG A N 1
ATOM 3454 C CA . ARG A 1 465 ? 6.496 7.483 1.451 1.00 81.94 465 ARG A CA 1
ATOM 3455 C C . ARG A 1 465 ? 5.005 7.807 1.350 1.00 81.94 465 ARG A C 1
ATOM 3457 O O . ARG A 1 465 ? 4.607 8.915 1.696 1.00 81.94 465 ARG A O 1
ATOM 3464 N N . GLU A 1 466 ? 4.164 6.851 0.951 1.00 77.81 466 GLU A N 1
ATOM 3465 C CA . GLU A 1 466 ? 2.701 7.027 0.910 1.00 77.81 466 GLU A CA 1
ATOM 3466 C C . GLU A 1 466 ? 2.065 7.173 2.297 1.00 77.81 466 GLU A C 1
ATOM 3468 O O . GLU A 1 466 ? 1.102 7.925 2.477 1.00 77.81 466 GLU A O 1
ATOM 3473 N N . ALA A 1 467 ? 2.614 6.484 3.296 1.00 85.31 467 ALA A N 1
ATOM 3474 C CA . ALA A 1 467 ? 2.250 6.642 4.695 1.00 85.31 467 ALA A CA 1
ATOM 3475 C C . ALA A 1 467 ? 2.705 7.996 5.278 1.00 85.31 467 ALA A C 1
ATOM 3477 O O . ALA A 1 467 ? 2.214 8.395 6.339 1.00 85.31 467 ALA A O 1
ATOM 3478 N N . GLY A 1 468 ? 3.597 8.719 4.590 1.00 87.06 468 GLY A N 1
ATOM 3479 C CA . GLY A 1 468 ? 4.225 9.943 5.084 1.00 87.06 468 GLY A CA 1
ATOM 3480 C C . GLY A 1 468 ? 5.164 9.671 6.260 1.00 87.06 468 GLY A C 1
ATOM 3481 O O . GLY A 1 468 ? 5.179 10.448 7.212 1.00 87.06 468 GLY A O 1
ATOM 3482 N N . LEU A 1 469 ? 5.863 8.533 6.230 1.00 91.50 469 LEU A N 1
ATOM 3483 C CA . LEU A 1 469 ? 6.904 8.172 7.188 1.00 91.50 469 LEU A CA 1
ATOM 3484 C C . LEU A 1 469 ? 8.255 8.700 6.715 1.00 91.50 469 LEU A C 1
ATOM 3486 O O . LEU A 1 469 ? 8.554 8.666 5.521 1.00 91.50 469 LEU A O 1
ATOM 3490 N N . ARG A 1 470 ? 9.091 9.119 7.666 1.00 92.62 470 ARG A N 1
ATOM 3491 C CA . ARG A 1 470 ? 10.510 9.384 7.415 1.00 92.62 470 ARG A CA 1
ATOM 3492 C C . ARG A 1 470 ? 11.241 8.051 7.264 1.00 92.62 470 ARG A C 1
ATOM 3494 O O . ARG A 1 470 ? 11.171 7.222 8.171 1.00 92.62 470 ARG A O 1
ATOM 3501 N N . VAL A 1 471 ? 11.935 7.849 6.148 1.00 91.50 471 VAL A N 1
ATOM 3502 C CA . VAL A 1 471 ? 12.668 6.612 5.850 1.00 91.50 471 VAL A CA 1
ATOM 3503 C C . VAL A 1 471 ? 14.126 6.771 6.260 1.00 91.50 471 VAL A C 1
ATOM 3505 O O . VAL A 1 471 ? 14.873 7.559 5.684 1.00 91.50 471 VAL A O 1
ATOM 3508 N N . VAL A 1 472 ? 14.544 5.997 7.250 1.00 91.69 472 VAL A N 1
ATOM 3509 C CA . VAL A 1 472 ? 15.919 5.921 7.740 1.00 91.69 472 VAL A CA 1
ATOM 3510 C C . VAL A 1 472 ? 16.493 4.570 7.322 1.00 91.69 472 VAL A C 1
ATOM 3512 O O . VAL A 1 472 ? 15.835 3.550 7.499 1.00 91.69 472 VAL A O 1
ATOM 3515 N N . VAL A 1 473 ? 17.703 4.533 6.769 1.00 90.56 473 VAL A N 1
ATOM 3516 C CA . VAL A 1 473 ? 18.364 3.275 6.378 1.00 90.56 473 VAL A CA 1
ATOM 3517 C C . VAL A 1 473 ? 19.571 3.037 7.272 1.00 90.56 473 VAL A C 1
ATOM 3519 O O . VAL A 1 473 ? 20.420 3.917 7.404 1.00 90.56 473 VAL A O 1
ATOM 3522 N N . ALA A 1 474 ? 19.647 1.860 7.888 1.00 89.31 474 ALA A N 1
ATOM 3523 C CA . ALA A 1 474 ? 20.811 1.438 8.648 1.00 89.31 474 ALA A CA 1
ATOM 3524 C C . ALA A 1 474 ? 21.772 0.674 7.731 1.00 89.31 474 ALA A C 1
ATOM 3526 O O . ALA A 1 474 ? 21.429 -0.377 7.189 1.00 89.31 474 ALA A O 1
ATOM 3527 N N . THR A 1 475 ? 22.955 1.243 7.517 1.00 86.31 475 THR A N 1
ATOM 3528 C CA . THR A 1 475 ? 24.031 0.650 6.717 1.00 86.31 475 THR A CA 1
ATOM 3529 C C . THR A 1 475 ? 25.361 1.291 7.095 1.00 86.31 475 THR A C 1
ATOM 3531 O O . THR A 1 475 ? 25.424 2.485 7.383 1.00 86.31 475 THR A O 1
ATOM 3534 N N . ASP A 1 476 ? 26.431 0.503 7.039 1.00 80.69 476 ASP A N 1
ATOM 3535 C CA . ASP A 1 476 ? 27.804 0.985 7.210 1.00 80.69 476 ASP A CA 1
ATOM 3536 C C . ASP A 1 476 ? 28.505 1.228 5.852 1.00 80.69 476 ASP A C 1
ATOM 3538 O O . ASP A 1 476 ? 29.721 1.413 5.794 1.00 80.69 476 ASP A O 1
ATOM 3542 N N . ARG A 1 477 ? 27.753 1.216 4.738 1.00 70.75 477 ARG A N 1
ATOM 3543 C CA . ARG A 1 477 ? 28.257 1.502 3.384 1.00 70.75 477 ARG A CA 1
ATOM 3544 C C . ARG A 1 477 ? 28.189 2.995 3.052 1.00 70.75 477 ARG A C 1
ATOM 3546 O O . ARG A 1 477 ? 27.153 3.631 3.228 1.00 70.75 477 ARG A O 1
ATOM 3553 N N . ASP A 1 478 ? 29.237 3.511 2.402 1.00 63.09 478 ASP A N 1
ATOM 3554 C CA . ASP A 1 478 ? 29.303 4.884 1.856 1.00 63.09 478 ASP A CA 1
ATOM 3555 C C . ASP A 1 478 ? 28.170 5.219 0.859 1.00 63.09 478 ASP A C 1
ATOM 3557 O O . ASP A 1 478 ? 27.888 6.389 0.584 1.00 63.09 478 ASP A O 1
ATOM 3561 N N . ARG A 1 479 ? 27.530 4.197 0.276 1.00 62.62 479 ARG A N 1
ATOM 3562 C CA . ARG A 1 479 ? 26.343 4.323 -0.576 1.00 62.62 479 ARG A CA 1
ATOM 3563 C C . ARG A 1 479 ? 25.279 3.321 -0.119 1.00 62.62 479 ARG A C 1
ATOM 3565 O O . ARG A 1 479 ? 25.492 2.124 -0.312 1.00 62.62 479 ARG A O 1
ATOM 3572 N N . PRO A 1 480 ? 24.133 3.767 0.431 1.00 64.62 480 PRO A N 1
ATOM 3573 C CA . PRO A 1 480 ? 23.032 2.859 0.724 1.00 64.62 480 PRO A CA 1
ATOM 3574 C C . PRO A 1 480 ? 22.464 2.284 -0.586 1.00 64.62 480 PRO A C 1
ATOM 3576 O O . PRO A 1 480 ? 22.291 3.041 -1.549 1.00 64.62 480 PRO A O 1
ATOM 3579 N N . PRO A 1 481 ? 22.104 0.986 -0.642 1.00 56.72 481 PRO A N 1
ATOM 3580 C CA . PRO A 1 481 ? 21.426 0.416 -1.813 1.00 56.72 481 PRO A CA 1
ATOM 3581 C C . PRO A 1 481 ? 20.052 1.072 -2.042 1.00 56.72 481 PRO A C 1
ATOM 3583 O O . PRO A 1 481 ? 19.599 1.252 -3.173 1.00 56.72 481 PRO A O 1
ATOM 3586 N N . ILE A 1 482 ? 19.410 1.495 -0.953 1.00 65.69 482 ILE A N 1
ATOM 3587 C CA . ILE A 1 482 ? 18.095 2.130 -0.926 1.00 65.69 482 ILE A CA 1
ATOM 3588 C C . ILE A 1 482 ? 18.261 3.637 -1.174 1.00 65.69 482 ILE A C 1
ATOM 3590 O O . ILE A 1 482 ? 18.491 4.428 -0.259 1.00 65.69 482 ILE A O 1
ATOM 3594 N N . ARG A 1 483 ? 18.114 4.052 -2.440 1.00 61.66 483 ARG A N 1
ATOM 3595 C CA . ARG A 1 483 ? 18.273 5.455 -2.895 1.00 61.66 483 ARG A CA 1
ATOM 3596 C C . ARG A 1 483 ? 17.237 6.444 -2.339 1.00 61.66 483 ARG A C 1
ATOM 3598 O O . ARG A 1 483 ? 17.303 7.632 -2.639 1.00 61.66 483 ARG A O 1
ATOM 3605 N N . CYS A 1 484 ? 16.242 5.966 -1.599 1.00 63.44 484 CYS A N 1
ATOM 3606 C CA . CYS A 1 484 ? 15.102 6.743 -1.118 1.00 63.44 484 CYS A CA 1
ATOM 3607 C C . CYS A 1 484 ? 15.157 7.117 0.372 1.00 63.44 484 CYS A C 1
ATOM 3609 O O . CYS A 1 484 ? 14.170 7.661 0.864 1.00 63.44 484 CYS A O 1
ATOM 3611 N N . ALA A 1 485 ? 16.279 6.858 1.052 1.00 77.50 485 ALA A N 1
ATOM 3612 C CA . ALA A 1 485 ? 16.508 7.229 2.446 1.00 77.50 485 ALA A CA 1
ATOM 3613 C C . ALA A 1 485 ? 16.529 8.756 2.659 1.00 77.50 485 ALA A C 1
ATOM 3615 O O . ALA A 1 485 ? 17.245 9.473 1.960 1.00 77.50 485 ALA A O 1
ATOM 3616 N N . ASP A 1 486 ? 15.811 9.237 3.674 1.00 84.44 486 ASP A N 1
ATOM 3617 C CA . ASP A 1 486 ? 15.894 10.614 4.179 1.00 84.44 486 ASP A CA 1
ATOM 3618 C C . ASP A 1 486 ? 17.104 10.804 5.116 1.00 84.44 486 ASP A C 1
ATOM 3620 O O . ASP A 1 486 ? 17.587 11.919 5.311 1.00 84.44 486 ASP A O 1
ATOM 3624 N N . GLN A 1 487 ? 17.582 9.715 5.730 1.00 88.00 487 GLN A N 1
ATOM 3625 C CA . GLN A 1 487 ? 18.742 9.680 6.622 1.00 88.00 487 GLN A CA 1
ATOM 3626 C C . GLN A 1 487 ? 19.397 8.291 6.605 1.00 88.00 487 GLN A C 1
ATOM 3628 O O . GLN A 1 487 ? 18.711 7.278 6.478 1.00 88.00 487 GLN A O 1
ATOM 3633 N N . VAL A 1 488 ? 20.719 8.247 6.788 1.00 89.19 488 VAL A N 1
ATOM 3634 C CA . VAL A 1 488 ? 21.487 7.013 7.022 1.00 89.19 488 VAL A CA 1
ATOM 3635 C C . VAL A 1 488 ? 21.942 6.963 8.483 1.00 89.19 488 VAL A C 1
ATOM 3637 O O . VAL A 1 488 ? 22.271 8.003 9.059 1.00 89.19 488 VAL A O 1
ATOM 3640 N N . VAL A 1 489 ? 21.936 5.774 9.086 1.00 89.56 489 VAL A N 1
ATOM 3641 C CA . VAL A 1 489 ? 22.415 5.508 10.456 1.00 89.56 489 VAL A CA 1
ATOM 3642 C C . VAL A 1 489 ? 23.324 4.268 10.489 1.00 89.56 489 VAL A C 1
ATOM 3644 O O . VAL A 1 489 ? 23.245 3.454 9.569 1.00 89.56 489 VAL A O 1
ATOM 3647 N N . PRO A 1 490 ? 24.175 4.090 11.519 1.00 87.31 490 PRO A N 1
ATOM 3648 C CA . PRO A 1 490 ? 25.033 2.907 11.631 1.00 87.31 490 PRO A CA 1
ATOM 3649 C C . PRO A 1 490 ? 24.230 1.606 11.751 1.00 87.31 490 PRO A C 1
ATOM 3651 O O . PRO A 1 490 ? 23.174 1.586 12.393 1.00 87.31 490 PRO A O 1
ATOM 3654 N N . SER A 1 491 ? 24.748 0.516 11.183 1.00 85.88 491 SER A N 1
ATOM 3655 C CA . SER A 1 491 ? 24.124 -0.811 11.256 1.00 85.88 491 SER A CA 1
ATOM 3656 C C . SER A 1 491 ? 24.576 -1.600 12.499 1.00 85.88 491 SER A C 1
ATOM 3658 O O . SER A 1 491 ? 25.265 -1.080 13.387 1.00 85.88 491 SER A O 1
ATOM 3660 N N . GLY A 1 492 ? 24.142 -2.861 12.612 1.00 83.81 492 GLY A N 1
ATOM 3661 C CA . GLY A 1 492 ? 24.660 -3.802 13.605 1.00 83.81 492 GLY A CA 1
ATOM 3662 C C . GLY A 1 492 ? 24.570 -3.288 15.048 1.00 83.81 492 GLY A C 1
ATOM 3663 O O . GLY A 1 492 ? 23.497 -2.941 15.541 1.00 83.81 492 GLY A O 1
ATOM 3664 N N . THR A 1 493 ? 25.698 -3.235 15.760 1.00 81.06 493 THR A N 1
ATOM 3665 C CA . THR A 1 493 ? 25.734 -2.807 17.172 1.00 81.06 493 THR A CA 1
ATOM 3666 C C . THR A 1 493 ? 25.351 -1.338 17.382 1.00 81.06 493 THR A C 1
ATOM 3668 O O . THR A 1 493 ? 24.867 -0.997 18.462 1.00 81.06 493 THR A O 1
ATOM 3671 N N . GLY A 1 494 ? 25.511 -0.477 16.369 1.00 84.62 494 GLY A N 1
ATOM 3672 C CA . GLY A 1 494 ? 25.144 0.941 16.439 1.00 84.62 494 GLY A CA 1
ATOM 3673 C C . GLY A 1 494 ? 23.640 1.207 16.309 1.00 84.62 494 GLY A C 1
ATOM 3674 O O . GLY A 1 494 ? 23.151 2.220 16.815 1.00 84.62 494 GLY A O 1
ATOM 3675 N N . LEU A 1 495 ? 22.888 0.276 15.709 1.00 90.19 495 LEU A N 1
ATOM 3676 C CA . LEU A 1 495 ? 21.469 0.448 15.385 1.00 90.19 495 LEU A CA 1
ATOM 3677 C C . LEU A 1 495 ? 20.594 0.735 16.618 1.00 90.19 495 LEU A C 1
ATOM 3679 O O . LEU A 1 495 ? 19.710 1.589 16.568 1.00 90.19 495 LEU A O 1
ATOM 3683 N N . VAL A 1 496 ? 20.872 0.084 17.754 1.00 90.75 496 VAL A N 1
ATOM 3684 C CA . VAL A 1 496 ? 20.148 0.335 19.018 1.00 90.75 496 VAL A CA 1
ATOM 3685 C C . VAL A 1 496 ? 20.315 1.792 19.466 1.00 90.75 496 VAL A C 1
ATOM 3687 O O . VAL A 1 496 ? 19.350 2.415 19.907 1.00 90.75 496 VAL A O 1
ATOM 3690 N N . GLY A 1 497 ? 21.516 2.362 19.315 1.00 89.56 497 GLY A N 1
ATOM 3691 C CA . GLY A 1 497 ? 21.784 3.767 19.628 1.00 89.56 497 GLY A CA 1
ATOM 3692 C C . GLY A 1 497 ? 20.996 4.718 18.726 1.00 89.56 497 GLY A C 1
ATOM 3693 O O . GLY A 1 497 ? 20.362 5.646 19.224 1.00 89.56 497 GLY A O 1
ATOM 3694 N N . ALA A 1 498 ? 20.952 4.435 17.421 1.00 91.25 498 ALA A N 1
ATOM 3695 C CA . ALA A 1 498 ? 20.198 5.226 16.449 1.00 91.25 498 ALA A CA 1
ATOM 3696 C C . ALA A 1 498 ? 18.678 5.212 16.714 1.00 91.25 498 ALA A C 1
ATOM 3698 O O . ALA A 1 498 ? 18.034 6.261 16.688 1.00 91.25 498 ALA A O 1
ATOM 3699 N N . VAL A 1 499 ? 18.101 4.049 17.045 1.00 92.38 499 VAL A N 1
ATOM 3700 C CA . VAL A 1 499 ? 16.683 3.929 17.446 1.00 92.38 499 VAL A CA 1
ATOM 3701 C C . VAL A 1 499 ? 16.389 4.782 18.686 1.00 92.38 499 VAL A C 1
ATOM 3703 O O . VAL A 1 499 ? 15.382 5.494 18.727 1.00 92.38 499 VAL A O 1
ATOM 3706 N N . ARG A 1 500 ? 17.291 4.778 19.676 1.00 90.38 500 ARG A N 1
ATOM 3707 C CA . ARG A 1 500 ? 17.146 5.572 20.907 1.00 90.38 500 ARG A CA 1
ATOM 3708 C C . ARG A 1 500 ? 17.305 7.073 20.672 1.00 90.38 500 ARG A C 1
ATOM 3710 O O . ARG A 1 500 ? 16.582 7.847 21.296 1.00 90.38 500 ARG A O 1
ATOM 3717 N N . GLU A 1 501 ? 18.181 7.493 19.762 1.00 92.06 501 GLU A N 1
ATOM 3718 C CA . GLU A 1 501 ? 18.300 8.896 19.349 1.00 92.06 501 GLU A CA 1
ATOM 3719 C C . GLU A 1 501 ? 17.006 9.392 18.683 1.00 92.06 501 GLU A C 1
ATOM 3721 O O . GLU A 1 501 ? 16.488 10.454 19.035 1.00 92.06 501 GLU A O 1
ATOM 3726 N N . LEU A 1 502 ? 16.424 8.597 17.779 1.00 92.88 502 LEU A N 1
ATOM 3727 C CA . LEU A 1 502 ? 15.143 8.911 17.137 1.00 92.88 502 LEU A CA 1
ATOM 3728 C C . LEU A 1 502 ? 14.009 9.045 18.172 1.00 92.88 502 LEU A C 1
ATOM 3730 O O . LEU A 1 502 ? 13.303 10.053 18.177 1.00 92.88 502 LEU A O 1
ATOM 3734 N N . GLN A 1 503 ? 13.882 8.100 19.108 1.00 93.19 503 GLN A N 1
ATOM 3735 C CA . GLN A 1 503 ? 12.890 8.167 20.194 1.00 93.19 503 GLN A CA 1
ATOM 3736 C C . GLN A 1 503 ? 13.135 9.328 21.172 1.00 93.19 503 GLN A C 1
ATOM 3738 O O . GLN A 1 503 ? 12.186 9.922 21.686 1.00 93.19 503 GLN A O 1
ATOM 3743 N N . GLY A 1 504 ? 14.398 9.690 21.422 1.00 90.81 504 GLY A N 1
ATOM 3744 C CA . GLY A 1 504 ? 14.771 10.872 22.205 1.00 90.81 504 GLY A CA 1
ATOM 3745 C C . GLY A 1 504 ? 14.316 12.186 21.556 1.00 90.81 504 GLY A C 1
ATOM 3746 O O . GLY A 1 504 ? 13.990 13.141 22.265 1.00 90.81 504 GLY A O 1
ATOM 3747 N N . ASN A 1 505 ? 14.206 12.197 20.225 1.00 90.31 505 ASN A N 1
ATOM 3748 C CA . ASN A 1 505 ? 13.622 13.269 19.416 1.00 90.31 505 ASN A CA 1
ATOM 3749 C C . ASN A 1 505 ? 12.083 13.184 19.283 1.00 90.31 505 ASN A C 1
ATOM 3751 O O . ASN A 1 505 ? 11.500 13.900 18.475 1.00 90.31 505 ASN A O 1
ATOM 3755 N N . ASP A 1 506 ? 11.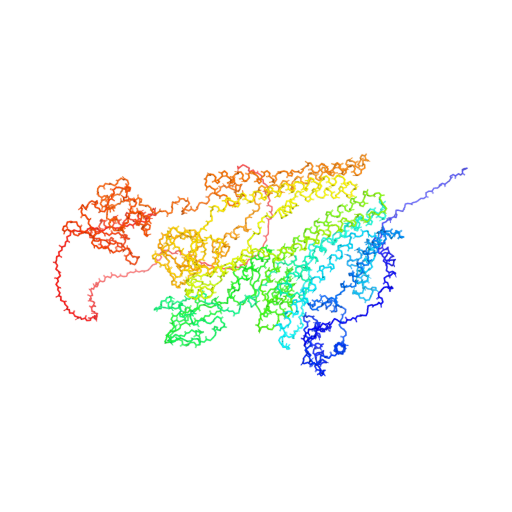427 12.372 20.123 1.00 89.50 506 ASP A N 1
ATOM 3756 C CA . ASP A 1 506 ? 9.967 12.180 20.215 1.00 89.50 506 ASP A CA 1
ATOM 3757 C C . ASP A 1 506 ? 9.316 11.399 19.053 1.00 89.50 506 ASP A C 1
ATOM 3759 O O . ASP A 1 506 ? 8.091 11.335 18.964 1.00 89.50 506 ASP A O 1
ATOM 3763 N N . HIS A 1 507 ? 10.116 10.737 18.208 1.00 92.50 507 HIS A N 1
ATOM 3764 C CA . HIS A 1 507 ? 9.620 9.851 17.147 1.00 92.50 507 HIS A CA 1
ATOM 3765 C C . HIS A 1 507 ? 9.129 8.491 17.677 1.00 92.50 507 HIS A C 1
ATOM 3767 O O . HIS A 1 507 ? 9.628 7.973 18.681 1.00 92.50 507 HIS A O 1
ATOM 3773 N N . VAL A 1 508 ? 8.185 7.880 16.962 1.00 93.75 508 VAL A N 1
ATOM 3774 C CA . VAL A 1 508 ? 7.699 6.509 17.176 1.00 93.75 508 VAL A CA 1
ATOM 3775 C C . VAL A 1 508 ? 8.252 5.635 16.054 1.00 93.75 508 VAL A C 1
ATOM 3777 O O . VAL A 1 508 ? 7.876 5.775 14.886 1.00 93.75 508 VAL A O 1
ATOM 3780 N N . VAL A 1 509 ? 9.180 4.752 16.418 1.00 94.75 509 VAL A N 1
ATOM 3781 C CA . VAL A 1 509 ? 10.101 4.112 15.477 1.00 94.75 509 VAL A CA 1
ATOM 3782 C C . VAL A 1 509 ? 9.662 2.685 15.159 1.00 94.75 509 VAL A C 1
ATOM 3784 O O . VAL A 1 509 ? 9.709 1.800 16.018 1.00 94.75 509 VAL A O 1
ATOM 3787 N N . LEU A 1 510 ? 9.290 2.454 13.897 1.00 95.88 510 LEU A N 1
ATOM 3788 C CA . LEU A 1 510 ? 9.148 1.117 13.323 1.00 95.88 510 LEU A CA 1
ATOM 3789 C C . LEU A 1 510 ? 10.501 0.677 12.760 1.00 95.88 510 LEU A C 1
ATOM 3791 O O . LEU A 1 510 ? 11.088 1.403 11.965 1.00 95.88 510 LEU A O 1
ATOM 3795 N N . VAL A 1 511 ? 10.995 -0.498 13.148 1.00 94.81 511 VAL A N 1
ATOM 3796 C CA . VAL A 1 511 ? 12.274 -1.056 12.678 1.00 94.81 511 VAL A CA 1
ATOM 3797 C C . VAL A 1 511 ? 12.020 -2.357 11.924 1.00 94.81 511 VAL A C 1
ATOM 3799 O O . VAL A 1 511 ? 11.381 -3.253 12.467 1.00 94.81 511 VAL A O 1
ATOM 3802 N N . VAL A 1 512 ? 12.558 -2.486 10.710 1.00 93.75 512 VAL A N 1
ATOM 3803 C CA . VAL A 1 512 ? 12.651 -3.755 9.970 1.00 93.75 512 VAL A CA 1
ATOM 3804 C C . VAL A 1 512 ? 14.114 -4.195 9.989 1.00 93.75 512 VAL A C 1
ATOM 3806 O O . VAL A 1 512 ? 14.959 -3.505 9.422 1.00 93.75 512 VAL A O 1
ATOM 3809 N N . SER A 1 513 ? 14.422 -5.284 10.698 1.00 91.38 513 SER A N 1
ATOM 3810 C CA . SER A 1 513 ? 15.797 -5.736 10.983 1.00 91.38 513 SER A CA 1
ATOM 3811 C C . SER A 1 513 ? 15.839 -7.234 11.329 1.00 91.38 513 SER A C 1
ATOM 3813 O O . SER A 1 513 ? 14.801 -7.845 11.570 1.00 91.38 513 SER A O 1
ATOM 3815 N N . ASP A 1 514 ? 17.026 -7.838 11.345 1.00 87.25 514 ASP A N 1
ATOM 3816 C CA . ASP A 1 514 ? 17.319 -9.166 11.906 1.00 87.25 514 ASP A CA 1
ATOM 3817 C C . ASP A 1 514 ? 18.004 -9.057 13.288 1.00 87.25 514 ASP A C 1
ATOM 3819 O O . ASP A 1 514 ? 18.063 -10.019 14.061 1.00 87.25 514 ASP A O 1
ATOM 3823 N N . ASN A 1 515 ? 18.443 -7.853 13.665 1.00 87.75 515 ASN A N 1
ATOM 3824 C CA . ASN A 1 515 ? 19.073 -7.548 14.936 1.00 87.75 515 ASN A CA 1
ATOM 3825 C C . ASN A 1 515 ? 18.053 -7.570 16.084 1.00 87.75 515 ASN A C 1
ATOM 3827 O O . ASN A 1 515 ? 17.416 -6.566 16.415 1.00 87.75 515 ASN A O 1
ATOM 3831 N N . ARG A 1 516 ? 17.976 -8.726 16.751 1.00 87.38 516 ARG A N 1
ATOM 3832 C CA . ARG A 1 516 ? 17.182 -9.002 17.965 1.00 87.38 516 ARG A CA 1
ATOM 3833 C C . ARG A 1 516 ? 17.117 -7.827 18.950 1.00 87.38 516 ARG A C 1
ATOM 3835 O O . ARG A 1 516 ? 16.034 -7.435 19.378 1.00 87.38 516 ARG A O 1
ATOM 3842 N N . ARG A 1 517 ? 18.263 -7.214 19.286 1.00 86.62 517 ARG A N 1
ATOM 3843 C CA . ARG A 1 517 ? 18.333 -6.115 20.271 1.00 86.62 517 ARG A CA 1
ATOM 3844 C C . ARG A 1 517 ? 17.737 -4.808 19.750 1.00 86.62 517 ARG A C 1
ATOM 3846 O O . ARG A 1 517 ? 17.140 -4.076 20.532 1.00 86.62 517 ARG A O 1
ATOM 3853 N N . ALA A 1 518 ? 17.879 -4.512 18.459 1.00 88.88 518 ALA A N 1
ATOM 3854 C CA . ALA A 1 518 ? 17.240 -3.349 17.841 1.00 88.88 518 ALA A CA 1
ATOM 3855 C C . ALA A 1 518 ? 15.721 -3.537 17.720 1.00 88.88 518 ALA A C 1
ATOM 3857 O O . ALA A 1 518 ? 14.964 -2.612 18.006 1.00 88.88 518 ALA A O 1
ATOM 3858 N N . LEU A 1 519 ? 15.282 -4.750 17.377 1.00 90.06 519 LEU A N 1
ATOM 3859 C CA . LEU A 1 519 ? 13.871 -5.121 17.269 1.00 90.06 519 LEU A CA 1
ATOM 3860 C C . LEU A 1 519 ? 13.115 -4.963 18.596 1.00 90.06 519 LEU A C 1
ATOM 3862 O O . LEU A 1 519 ? 12.033 -4.377 18.598 1.00 90.06 519 LEU A O 1
ATOM 3866 N N . GLY A 1 520 ? 13.708 -5.405 19.712 1.00 85.12 520 GLY A N 1
ATOM 3867 C CA . GLY A 1 520 ? 13.140 -5.213 21.053 1.00 85.12 520 GLY A CA 1
ATOM 3868 C C . GLY A 1 520 ? 13.325 -3.800 21.628 1.00 85.12 520 GLY A C 1
ATOM 3869 O O . GLY A 1 520 ? 12.705 -3.460 22.628 1.00 85.12 520 GLY A O 1
ATOM 3870 N N . ALA A 1 521 ? 14.165 -2.956 21.015 1.00 87.69 521 ALA A N 1
ATOM 3871 C CA . ALA A 1 521 ? 14.329 -1.551 21.406 1.00 87.69 521 ALA A CA 1
ATOM 3872 C C . ALA A 1 521 ? 13.375 -0.586 20.666 1.00 87.69 521 ALA A C 1
ATOM 3874 O O . ALA A 1 521 ? 13.167 0.551 21.110 1.00 87.69 521 ALA A O 1
ATOM 3875 N N . ALA A 1 522 ? 12.830 -1.024 19.531 1.00 90.88 522 ALA A N 1
ATOM 3876 C CA . ALA A 1 522 ? 11.889 -0.285 18.696 1.00 90.88 522 ALA A CA 1
ATOM 3877 C C . ALA A 1 522 ? 10.520 -0.094 19.370 1.00 90.88 522 ALA A C 1
ATOM 3879 O O . ALA A 1 522 ? 10.140 -0.865 20.243 1.00 90.88 522 ALA A O 1
ATOM 3880 N N . ASP A 1 523 ? 9.740 0.887 18.906 1.00 91.31 523 ASP A N 1
ATOM 3881 C CA . ASP A 1 523 ? 8.317 0.999 19.269 1.00 91.31 523 ASP A CA 1
ATOM 3882 C C . ASP A 1 523 ? 7.440 0.017 18.457 1.00 91.31 523 ASP A C 1
ATOM 3884 O O . ASP A 1 523 ? 6.309 -0.287 18.836 1.00 91.31 523 ASP A O 1
ATOM 3888 N N . CYS A 1 524 ? 7.952 -0.459 17.315 1.00 92.81 524 CYS A N 1
ATOM 3889 C CA . CYS A 1 524 ? 7.374 -1.520 16.490 1.00 92.81 524 CYS A CA 1
ATOM 3890 C C . CYS A 1 524 ? 8.501 -2.271 15.752 1.00 92.81 524 CYS A C 1
ATOM 3892 O O . CYS A 1 524 ? 8.986 -1.822 14.715 1.00 92.81 524 CYS A O 1
ATOM 3894 N N . GLY A 1 525 ? 8.964 -3.396 16.299 1.00 93.12 525 GLY A N 1
ATOM 3895 C CA . GLY A 1 525 ? 10.021 -4.216 15.691 1.00 93.12 525 GLY A CA 1
ATOM 3896 C C . GLY A 1 525 ? 9.464 -5.323 14.794 1.00 93.12 525 GLY A C 1
ATOM 3897 O O . GLY A 1 525 ? 8.743 -6.195 15.279 1.00 93.12 525 GLY A O 1
ATOM 3898 N N . VAL A 1 526 ? 9.828 -5.323 13.512 1.00 94.44 526 VAL A N 1
ATOM 3899 C CA . VAL A 1 526 ? 9.450 -6.336 12.517 1.00 94.44 526 VAL A CA 1
ATOM 3900 C C . VAL A 1 526 ? 10.682 -7.148 12.126 1.00 94.44 526 VAL A C 1
ATOM 3902 O O . VAL A 1 526 ? 11.570 -6.657 11.430 1.00 94.44 526 VAL A O 1
ATOM 3905 N N . GLY A 1 527 ? 10.738 -8.391 12.598 1.00 91.88 527 GLY A N 1
ATOM 3906 C CA . GLY A 1 527 ? 11.836 -9.314 12.337 1.00 91.88 527 GLY A CA 1
ATOM 3907 C C . GLY A 1 527 ? 11.551 -10.170 11.114 1.00 91.88 527 GLY A C 1
ATOM 3908 O O . GLY A 1 527 ? 10.556 -10.890 11.114 1.00 91.88 527 GLY A O 1
ATOM 3909 N N . VAL A 1 528 ? 12.411 -10.129 10.096 1.00 86.94 528 VAL A N 1
ATOM 3910 C CA . VAL A 1 528 ? 12.297 -11.020 8.928 1.00 86.94 528 VAL A CA 1
ATOM 3911 C C . VAL A 1 528 ? 13.129 -12.272 9.191 1.00 86.94 528 VAL A C 1
ATOM 3913 O O . VAL A 1 528 ? 14.355 -12.207 9.246 1.00 86.94 528 VAL A O 1
ATOM 3916 N N . HIS A 1 529 ? 12.469 -13.408 9.394 1.00 85.06 529 HIS A N 1
ATOM 3917 C CA . HIS A 1 529 ? 13.134 -14.698 9.556 1.00 85.06 529 HIS A CA 1
ATOM 3918 C C . HIS A 1 529 ? 13.520 -15.277 8.189 1.00 85.06 529 HIS A C 1
ATOM 3920 O O . HIS A 1 529 ? 12.773 -15.147 7.219 1.00 85.06 529 HIS A O 1
ATOM 3926 N N . ARG A 1 530 ? 14.690 -15.918 8.130 1.00 78.00 530 ARG A N 1
ATOM 3927 C CA . ARG A 1 530 ? 15.212 -16.645 6.969 1.00 78.00 530 ARG A CA 1
ATOM 3928 C C . ARG A 1 530 ? 15.687 -18.018 7.429 1.00 78.00 530 ARG A C 1
ATOM 3930 O O . ARG A 1 530 ? 16.247 -18.125 8.521 1.00 78.00 530 ARG A O 1
ATOM 3937 N N . ASP A 1 531 ? 15.528 -19.022 6.577 1.00 73.50 531 ASP A N 1
ATOM 3938 C CA . ASP A 1 531 ? 15.978 -20.385 6.856 1.00 73.50 531 ASP A CA 1
ATOM 3939 C C . ASP A 1 531 ? 17.487 -20.409 7.169 1.00 73.50 531 ASP A C 1
ATOM 3941 O O . ASP A 1 531 ? 18.288 -19.746 6.507 1.00 73.50 531 ASP A O 1
ATOM 3945 N N . GLY A 1 532 ? 17.880 -21.141 8.216 1.00 71.19 532 GLY A N 1
ATOM 3946 C CA . GLY A 1 532 ? 19.272 -21.219 8.680 1.00 71.19 532 GLY A CA 1
ATOM 3947 C C . GLY A 1 532 ? 19.793 -19.992 9.448 1.00 71.19 532 GLY A C 1
ATOM 3948 O O . GLY A 1 532 ? 20.922 -20.029 9.933 1.00 71.19 532 GLY A O 1
ATOM 3949 N N . VAL A 1 533 ? 18.995 -18.927 9.607 1.00 77.62 533 VAL A N 1
ATOM 3950 C CA . VAL A 1 533 ? 19.298 -17.802 10.509 1.00 77.62 533 VAL A CA 1
ATOM 3951 C C . VAL A 1 533 ? 18.438 -17.943 11.769 1.00 77.62 533 VAL A C 1
ATOM 3953 O O . VAL A 1 533 ? 17.208 -17.927 11.663 1.00 77.62 533 VAL A O 1
ATOM 3956 N N . PRO A 1 534 ? 19.033 -18.051 12.972 1.00 81.44 534 PRO A N 1
ATOM 3957 C CA . PRO A 1 534 ? 18.269 -18.368 14.173 1.00 81.44 534 PRO A CA 1
ATOM 3958 C C . PRO A 1 534 ? 17.308 -17.208 14.504 1.00 81.44 534 PRO A C 1
ATOM 3960 O O . PRO A 1 534 ? 17.695 -16.041 14.354 1.00 81.44 534 PRO A O 1
ATOM 3963 N N . PRO A 1 535 ? 16.073 -17.461 14.982 1.00 86.62 535 PRO A N 1
ATOM 3964 C CA . PRO A 1 535 ? 14.953 -16.529 14.814 1.00 86.62 535 PRO A CA 1
ATOM 3965 C C . PRO A 1 535 ? 15.161 -15.108 15.366 1.00 86.62 535 PRO A C 1
ATOM 3967 O O . PRO A 1 535 ? 15.905 -14.913 16.332 1.00 86.62 535 PRO A O 1
ATOM 3970 N N . PRO A 1 536 ? 14.461 -14.092 14.824 1.00 88.38 536 PRO A N 1
ATOM 3971 C CA . PRO A 1 536 ? 14.561 -12.706 15.281 1.00 88.38 536 PRO A CA 1
ATOM 3972 C C . PRO A 1 536 ? 13.769 -12.465 16.587 1.00 88.38 536 PRO A C 1
ATOM 3974 O O . PRO A 1 536 ? 12.885 -11.611 16.656 1.00 88.38 536 PRO A O 1
ATOM 3977 N N . TRP A 1 537 ? 14.070 -13.227 17.645 1.00 85.81 537 TRP A N 1
ATOM 3978 C CA . TRP A 1 537 ? 13.466 -13.062 18.970 1.00 85.81 537 TRP A CA 1
ATOM 3979 C C . TRP A 1 537 ? 13.695 -11.645 19.509 1.00 85.81 537 TRP A C 1
ATOM 3981 O O . TRP A 1 537 ? 14.807 -11.124 19.452 1.00 85.81 537 TRP A O 1
ATOM 3991 N N . GLY A 1 538 ? 12.631 -11.018 20.014 1.00 81.94 538 GLY A N 1
ATOM 3992 C CA . GLY A 1 538 ? 12.582 -9.572 20.270 1.00 81.94 538 GLY A CA 1
ATOM 3993 C C . GLY A 1 538 ? 11.828 -8.780 19.198 1.00 81.94 538 GLY A C 1
ATOM 3994 O O . GLY A 1 538 ? 11.479 -7.627 19.429 1.00 81.94 538 GLY A O 1
ATOM 3995 N N . ALA A 1 539 ? 11.511 -9.380 18.047 1.00 89.69 539 ALA A N 1
ATOM 3996 C CA . ALA A 1 539 ? 10.523 -8.818 17.135 1.00 89.69 539 ALA A CA 1
ATOM 3997 C C . ALA A 1 539 ? 9.117 -8.842 17.750 1.00 89.69 539 ALA A C 1
ATOM 3999 O O . ALA A 1 539 ? 8.651 -9.867 18.244 1.00 89.69 539 ALA A O 1
ATOM 4000 N N . HIS A 1 540 ? 8.410 -7.724 17.618 1.00 91.06 540 HIS A N 1
ATOM 4001 C CA . HIS A 1 540 ? 6.996 -7.599 17.957 1.00 91.06 540 HIS A CA 1
ATOM 4002 C C . HIS A 1 540 ? 6.117 -8.273 16.883 1.00 91.06 540 HIS A C 1
ATOM 4004 O O . HIS A 1 540 ? 5.033 -8.780 17.182 1.00 91.06 540 HIS A O 1
ATOM 4010 N N . VAL A 1 541 ? 6.604 -8.326 15.634 1.00 91.94 541 VAL A N 1
ATOM 4011 C CA . VAL A 1 541 ? 6.060 -9.153 14.546 1.00 91.94 541 VAL A CA 1
ATOM 4012 C C . VAL A 1 541 ? 7.195 -9.919 13.864 1.00 91.94 541 VAL A C 1
ATOM 4014 O O . VAL A 1 541 ? 8.093 -9.303 13.297 1.00 91.94 541 VAL A O 1
ATOM 4017 N N . VAL A 1 542 ? 7.142 -11.252 13.879 1.00 91.81 542 VAL A N 1
ATOM 4018 C CA . VAL A 1 542 ? 8.040 -12.120 13.102 1.00 91.81 542 VAL A CA 1
ATOM 4019 C C . VAL A 1 542 ? 7.382 -12.417 11.757 1.00 91.81 542 VAL A C 1
ATOM 4021 O O . VAL A 1 542 ? 6.306 -13.011 11.697 1.00 91.81 542 VAL A O 1
ATOM 4024 N N . ALA A 1 543 ? 8.016 -12.002 10.670 1.00 88.75 543 ALA A N 1
ATOM 4025 C CA . ALA A 1 543 ? 7.577 -12.236 9.305 1.00 88.75 543 ALA A CA 1
ATOM 4026 C C . ALA A 1 543 ? 8.470 -13.276 8.614 1.00 88.75 543 ALA A C 1
ATOM 4028 O O . ALA A 1 543 ? 9.676 -13.303 8.843 1.00 88.75 543 ALA A O 1
ATOM 4029 N N . ARG A 1 544 ? 7.890 -14.107 7.738 1.00 81.56 544 ARG A N 1
ATOM 4030 C CA . ARG A 1 544 ? 8.654 -14.986 6.827 1.00 81.56 544 ARG A CA 1
ATOM 4031 C C . ARG A 1 544 ? 9.131 -14.276 5.560 1.00 81.56 544 ARG A C 1
ATOM 4033 O O . ARG A 1 544 ? 9.995 -14.778 4.855 1.00 81.56 544 ARG A O 1
ATOM 4040 N N . ASP A 1 545 ? 8.530 -13.134 5.247 1.00 80.19 545 ASP A N 1
ATOM 4041 C CA . ASP A 1 545 ? 8.803 -12.350 4.053 1.00 80.19 545 ASP A CA 1
ATOM 4042 C C . ASP A 1 545 ? 8.749 -10.847 4.359 1.00 80.19 545 ASP A C 1
ATOM 4044 O O . ASP A 1 545 ? 8.299 -10.400 5.416 1.00 80.19 545 ASP A O 1
ATOM 4048 N N . LEU A 1 546 ? 9.212 -10.043 3.405 1.00 83.38 546 LEU A N 1
ATOM 4049 C CA . LEU A 1 546 ? 9.076 -8.590 3.469 1.00 83.38 546 LEU A CA 1
ATOM 4050 C C . LEU A 1 546 ? 7.648 -8.118 3.130 1.00 83.38 546 LEU A C 1
ATOM 4052 O O . LEU A 1 546 ? 7.298 -6.990 3.470 1.00 83.38 546 LEU A O 1
ATOM 4056 N N . ASP A 1 547 ? 6.792 -8.953 2.530 1.00 82.75 547 ASP A N 1
ATOM 4057 C CA . ASP A 1 547 ? 5.410 -8.592 2.171 1.00 82.75 547 ASP A CA 1
ATOM 4058 C C . ASP A 1 547 ? 4.539 -8.332 3.416 1.00 82.75 547 ASP A C 1
ATOM 4060 O O . ASP A 1 547 ? 3.662 -7.460 3.400 1.00 82.75 547 ASP A O 1
ATOM 4064 N N . ALA A 1 548 ? 4.793 -9.027 4.528 1.00 85.75 548 ALA A N 1
ATOM 4065 C CA . ALA A 1 548 ? 4.175 -8.712 5.815 1.00 85.75 548 ALA A CA 1
ATOM 4066 C C . ALA A 1 548 ? 4.659 -7.367 6.397 1.00 85.75 548 ALA A C 1
ATOM 4068 O O . ALA A 1 548 ? 3.860 -6.639 6.993 1.00 85.75 548 ALA A O 1
ATOM 4069 N N . ALA A 1 549 ? 5.927 -6.993 6.183 1.00 88.94 549 ALA A N 1
ATOM 4070 C CA . ALA A 1 549 ? 6.448 -5.677 6.565 1.00 88.94 549 ALA A CA 1
ATOM 4071 C C . ALA A 1 549 ? 5.831 -4.556 5.705 1.00 88.94 549 ALA A C 1
ATOM 4073 O O . ALA A 1 549 ? 5.400 -3.536 6.245 1.00 88.94 549 ALA A O 1
ATOM 4074 N N . VAL A 1 550 ? 5.687 -4.774 4.389 1.00 87.75 550 VAL A N 1
ATOM 4075 C CA . VAL A 1 550 ? 4.961 -3.866 3.478 1.00 87.75 550 VAL A CA 1
ATOM 4076 C C . VAL A 1 550 ? 3.524 -3.667 3.967 1.00 87.75 550 VAL A C 1
ATOM 4078 O O . VAL A 1 550 ? 3.081 -2.532 4.123 1.00 87.75 550 VAL A O 1
ATOM 4081 N N . LEU A 1 551 ? 2.816 -4.755 4.292 1.00 88.50 551 LEU A N 1
ATOM 4082 C CA . LEU A 1 551 ? 1.442 -4.711 4.804 1.00 88.50 551 LEU A CA 1
ATOM 4083 C C . LEU A 1 551 ? 1.315 -3.914 6.117 1.00 88.50 551 LEU A C 1
ATOM 4085 O O . LEU A 1 551 ? 0.322 -3.210 6.305 1.00 88.50 551 LEU A O 1
ATOM 4089 N N . LEU A 1 552 ? 2.294 -4.005 7.024 1.00 90.94 552 LEU A N 1
ATOM 4090 C CA . LEU A 1 552 ? 2.322 -3.209 8.258 1.00 90.94 552 LEU A CA 1
ATOM 4091 C C . LEU A 1 552 ? 2.510 -1.714 7.975 1.00 90.94 552 LEU A C 1
ATOM 4093 O O . LEU A 1 552 ? 1.819 -0.887 8.570 1.00 90.94 552 LEU A O 1
ATOM 4097 N N . VAL A 1 553 ? 3.387 -1.357 7.037 1.00 91.69 553 VAL A N 1
ATOM 4098 C CA . VAL A 1 553 ? 3.594 0.042 6.638 1.00 91.69 553 VAL A CA 1
ATOM 4099 C C . VAL A 1 553 ? 2.367 0.601 5.901 1.00 91.69 553 VAL A C 1
ATOM 4101 O O . VAL A 1 553 ? 1.928 1.709 6.209 1.00 91.69 553 VAL A O 1
ATOM 4104 N N . GLU A 1 554 ? 1.720 -0.178 5.026 1.00 88.75 554 GLU A N 1
ATOM 4105 C CA . GLU A 1 554 ? 0.421 0.173 4.422 1.00 88.75 554 GLU A CA 1
ATOM 4106 C C . GLU A 1 554 ? -0.710 0.312 5.462 1.00 88.75 554 GLU A C 1
ATOM 4108 O O . GLU A 1 554 ? -1.675 1.061 5.253 1.00 88.75 554 GLU A O 1
ATOM 4113 N N . ALA A 1 555 ? -0.610 -0.383 6.600 1.00 92.69 555 ALA A N 1
ATOM 4114 C CA . ALA A 1 555 ? -1.588 -0.299 7.676 1.00 92.69 555 ALA A CA 1
ATOM 4115 C C . ALA A 1 555 ? -1.514 1.021 8.463 1.00 92.69 555 ALA A C 1
ATOM 4117 O O . ALA A 1 555 ? -2.555 1.475 8.938 1.00 92.69 555 ALA A O 1
ATOM 4118 N N . VAL A 1 556 ? -0.357 1.689 8.547 1.00 94.00 556 VAL A N 1
ATOM 4119 C CA . VAL A 1 556 ? -0.194 2.989 9.237 1.00 94.00 556 VAL A CA 1
ATOM 4120 C C . VAL A 1 556 ? -1.176 4.069 8.733 1.00 94.00 556 VAL A C 1
ATOM 4122 O O . VAL A 1 556 ? -1.962 4.593 9.532 1.00 94.00 556 VAL A O 1
ATOM 4125 N N . PRO A 1 557 ? -1.248 4.409 7.426 1.00 91.81 557 PRO A N 1
ATOM 4126 C CA . PRO A 1 557 ? -2.204 5.399 6.932 1.00 91.81 557 PRO A CA 1
ATOM 4127 C C . PRO A 1 557 ? -3.661 4.921 7.021 1.00 91.81 557 PRO A C 1
ATOM 4129 O O . PRO A 1 557 ? -4.566 5.759 6.996 1.00 91.81 557 PRO A O 1
ATOM 4132 N N . ALA A 1 558 ? -3.916 3.613 7.139 1.00 91.38 558 ALA A N 1
ATOM 4133 C CA . ALA A 1 558 ? -5.248 3.082 7.417 1.00 91.38 558 ALA A CA 1
ATOM 4134 C C . ALA A 1 558 ? -5.639 3.290 8.893 1.00 91.38 558 ALA A C 1
ATOM 4136 O O . ALA A 1 558 ? -6.709 3.848 9.143 1.00 91.38 558 ALA A O 1
ATOM 4137 N N . ALA A 1 559 ? -4.758 2.960 9.845 1.00 92.69 559 ALA A N 1
ATOM 4138 C CA . ALA A 1 559 ? -4.927 3.187 11.283 1.00 92.69 559 ALA A CA 1
ATOM 4139 C C . ALA A 1 559 ? -5.160 4.676 11.590 1.00 92.69 559 ALA A C 1
ATOM 4141 O O . ALA A 1 559 ? -6.181 5.046 12.172 1.00 92.69 559 ALA A O 1
ATOM 4142 N N . ARG A 1 560 ? -4.306 5.559 11.045 1.00 92.56 560 ARG A N 1
ATOM 4143 C CA . ARG A 1 560 ? -4.465 7.025 11.122 1.00 92.56 560 ARG A CA 1
ATOM 4144 C C . ARG A 1 560 ? -5.799 7.533 10.573 1.00 92.56 560 ARG A C 1
ATOM 4146 O O . ARG A 1 560 ? -6.192 8.655 10.895 1.00 92.56 560 ARG A O 1
ATOM 4153 N N . ARG A 1 561 ? -6.472 6.800 9.677 1.00 90.94 561 ARG A N 1
ATOM 4154 C CA . ARG A 1 561 ? -7.823 7.155 9.209 1.00 90.94 561 ARG A CA 1
ATOM 4155 C C . ARG A 1 561 ? -8.905 6.569 10.117 1.00 90.94 561 ARG A C 1
ATOM 4157 O O . ARG A 1 561 ? -9.802 7.322 10.462 1.00 90.94 561 ARG A O 1
ATOM 4164 N N . VAL A 1 562 ? -8.795 5.306 10.546 1.00 92.38 562 VAL A N 1
ATOM 4165 C CA . VAL A 1 562 ? -9.717 4.690 11.527 1.00 92.38 562 VAL A CA 1
ATOM 4166 C C . VAL A 1 562 ? -9.830 5.566 12.774 1.00 92.38 562 VAL A C 1
ATOM 4168 O O . VAL A 1 562 ? -10.939 5.928 13.150 1.00 92.38 562 VAL A O 1
ATOM 4171 N N . SER A 1 563 ? -8.700 5.995 13.350 1.00 92.81 563 SER A N 1
ATOM 4172 C CA . SER A 1 563 ? -8.686 6.866 14.533 1.00 92.81 563 SER A CA 1
ATOM 4173 C C . SER A 1 563 ? -9.427 8.192 14.285 1.00 92.81 563 SER A C 1
ATOM 4175 O O . SER A 1 563 ? -10.353 8.549 15.014 1.00 92.81 563 SER A O 1
ATOM 4177 N N . ARG A 1 564 ? -9.116 8.901 13.186 1.00 91.81 564 ARG A N 1
ATOM 4178 C CA . ARG A 1 564 ? -9.787 10.167 12.814 1.00 91.81 564 ARG A CA 1
ATOM 4179 C C . ARG A 1 564 ? -11.285 10.011 12.554 1.00 91.81 564 ARG A C 1
ATOM 4181 O O . ARG A 1 564 ? -12.072 10.853 12.995 1.00 91.81 564 ARG A O 1
ATOM 4188 N N . ASP A 1 565 ? -11.677 8.960 11.848 1.00 89.19 565 ASP A N 1
ATOM 4189 C CA . ASP A 1 565 ? -13.070 8.715 11.489 1.00 89.19 565 ASP A CA 1
ATOM 4190 C C . ASP A 1 565 ? -13.866 8.303 12.746 1.00 89.19 565 ASP A C 1
ATOM 4192 O O . ASP A 1 565 ? -14.951 8.830 12.989 1.00 89.19 565 ASP A O 1
ATOM 4196 N N . ALA A 1 566 ? -13.283 7.491 13.636 1.00 91.25 566 ALA A N 1
ATOM 4197 C CA . ALA A 1 566 ? -13.875 7.113 14.919 1.00 91.25 566 ALA A CA 1
ATOM 4198 C C . ALA A 1 566 ? -13.970 8.279 15.926 1.00 91.25 566 ALA A C 1
ATOM 4200 O O . ALA A 1 566 ? -14.974 8.396 16.632 1.00 91.25 566 ALA A O 1
ATOM 4201 N N . ILE A 1 567 ? -12.989 9.191 15.960 1.00 92.06 567 ILE A N 1
ATOM 4202 C CA . ILE A 1 567 ? -13.070 10.457 16.716 1.00 92.06 567 ILE A CA 1
ATOM 4203 C C . ILE A 1 567 ? -14.216 11.329 16.178 1.00 92.06 567 ILE A C 1
ATOM 4205 O O . ILE A 1 567 ? -14.978 11.902 16.957 1.00 92.06 567 ILE A O 1
ATOM 4209 N N . THR A 1 568 ? -14.377 11.405 14.854 1.00 88.38 568 THR A N 1
ATOM 4210 C CA . THR A 1 568 ? -15.460 12.172 14.213 1.00 88.38 568 THR A CA 1
ATOM 4211 C C . THR A 1 568 ? -16.836 11.576 14.541 1.00 88.38 568 THR A C 1
ATOM 4213 O O . THR A 1 568 ? -17.761 12.307 14.902 1.00 88.38 568 THR A O 1
ATOM 4216 N N . LEU A 1 569 ? -16.960 10.244 14.506 1.00 87.88 569 LEU A N 1
ATOM 4217 C CA . LEU A 1 569 ? -18.161 9.516 14.929 1.00 87.88 569 LEU A CA 1
ATOM 4218 C C . LEU A 1 569 ? -18.482 9.742 16.415 1.00 87.88 569 LEU A C 1
ATOM 4220 O O . LEU A 1 569 ? -19.642 9.973 16.750 1.00 87.88 569 LEU A O 1
ATOM 4224 N N . ALA A 1 570 ? -17.478 9.742 17.299 1.00 90.25 570 ALA A N 1
ATOM 4225 C CA . ALA A 1 570 ? -17.669 10.043 18.718 1.00 90.25 570 ALA A CA 1
ATOM 4226 C C . ALA A 1 570 ? -18.154 11.481 18.953 1.00 90.25 570 ALA A C 1
ATOM 4228 O O . ALA A 1 570 ? -19.086 11.689 19.721 1.00 90.25 570 ALA A O 1
ATOM 4229 N N . GLN A 1 571 ? -17.600 12.471 18.245 1.00 89.12 571 GLN A N 1
ATOM 4230 C CA . GLN A 1 571 ? -18.061 13.862 18.328 1.00 89.12 571 GLN A CA 1
ATOM 4231 C C . GLN A 1 571 ? -19.524 14.012 17.881 1.00 89.12 571 GLN A C 1
ATOM 4233 O O . GLN A 1 571 ? -20.314 14.669 18.564 1.00 89.12 571 GLN A O 1
ATOM 4238 N N . ALA A 1 572 ? -19.908 13.363 16.776 1.00 84.56 572 ALA A N 1
ATOM 4239 C CA . ALA A 1 572 ? -21.294 13.336 16.312 1.00 84.56 572 ALA A CA 1
ATOM 4240 C C . ALA A 1 572 ? -22.224 12.647 17.331 1.00 84.56 572 ALA A C 1
ATOM 4242 O O . ALA A 1 572 ? -23.275 13.192 17.679 1.00 84.56 572 ALA A O 1
ATOM 4243 N N . ALA A 1 573 ? -21.811 11.496 17.871 1.00 87.62 573 ALA A N 1
ATOM 4244 C CA . ALA A 1 573 ? -22.538 10.771 18.910 1.00 87.62 573 ALA A CA 1
ATOM 4245 C C . ALA A 1 573 ? -22.709 11.582 20.198 1.00 87.62 573 ALA A C 1
ATOM 4247 O O . ALA A 1 573 ? -23.795 11.565 20.772 1.00 87.62 573 ALA A O 1
ATOM 4248 N N . SER A 1 574 ? -21.693 12.337 20.625 1.00 88.12 574 SER A N 1
ATOM 4249 C CA . SER A 1 574 ? -21.799 13.232 21.779 1.00 88.12 574 SER A CA 1
ATOM 4250 C C . SER A 1 574 ? -22.834 14.330 21.561 1.00 88.12 574 SER A C 1
ATOM 4252 O O . SER A 1 574 ? -23.629 14.601 22.460 1.00 88.12 574 SER A O 1
ATOM 4254 N N . GLY A 1 575 ? -22.892 14.916 20.360 1.00 85.12 575 GLY A N 1
ATOM 4255 C CA . GLY A 1 575 ? -23.932 15.882 19.997 1.00 85.12 575 GLY A CA 1
ATOM 4256 C C . GLY A 1 575 ? -25.337 15.270 20.033 1.00 85.12 575 GLY A C 1
ATOM 4257 O O . GLY A 1 575 ? -26.224 15.783 20.717 1.00 85.12 575 GLY A O 1
ATOM 4258 N N . ILE A 1 576 ? -25.530 14.134 19.355 1.00 84.62 576 ILE A N 1
ATOM 4259 C CA . ILE A 1 576 ? -26.814 13.412 19.295 1.00 84.62 576 ILE A CA 1
ATOM 4260 C C . ILE A 1 576 ? -27.256 12.958 20.697 1.00 84.62 576 ILE A C 1
ATOM 4262 O O . ILE A 1 576 ? -28.408 13.157 21.089 1.00 84.62 576 ILE A O 1
ATOM 4266 N N . GLY A 1 577 ? -26.337 12.391 21.480 1.00 85.75 577 GLY A N 1
ATOM 4267 C CA . GLY A 1 577 ? -26.578 11.916 22.838 1.00 85.75 577 GLY A CA 1
ATOM 4268 C C . GLY A 1 577 ? -26.936 13.047 23.800 1.00 85.75 577 GLY A C 1
ATOM 4269 O O . GLY A 1 577 ? -27.882 12.903 24.574 1.00 85.75 577 GLY A O 1
ATOM 4270 N N . ALA A 1 578 ? -26.268 14.202 23.702 1.00 85.62 578 ALA A N 1
ATOM 4271 C CA . ALA A 1 578 ? -26.599 15.383 24.495 1.00 85.62 578 ALA A CA 1
ATOM 4272 C C . ALA A 1 578 ? -27.983 15.955 24.137 1.00 85.62 578 ALA A C 1
ATOM 4274 O O . ALA A 1 578 ? -28.785 16.245 25.028 1.00 85.62 578 ALA A O 1
ATOM 4275 N N . VAL A 1 579 ? -28.321 16.038 22.844 1.00 83.38 579 VAL A N 1
ATOM 4276 C CA . VAL A 1 579 ? -29.668 16.432 22.397 1.00 83.38 579 VAL A CA 1
ATOM 4277 C C . VAL A 1 579 ? -30.723 15.437 22.890 1.00 83.38 579 VAL A C 1
ATOM 4279 O O . VAL A 1 579 ? -31.793 15.852 23.341 1.00 83.38 579 VAL A O 1
ATOM 4282 N N . SER A 1 580 ? -30.445 14.130 22.893 1.00 81.31 580 SER A N 1
ATOM 4283 C CA . SER A 1 580 ? -31.385 13.128 23.414 1.00 81.31 580 SER A CA 1
ATOM 4284 C C . SER A 1 580 ? -31.544 13.202 24.942 1.00 81.31 580 SER A C 1
ATOM 4286 O O . SER A 1 580 ? -32.666 13.128 25.453 1.00 81.31 580 SER A O 1
ATOM 4288 N N . ALA A 1 581 ? -30.458 13.447 25.683 1.00 81.88 581 ALA A N 1
ATOM 4289 C CA . ALA A 1 581 ? -30.477 13.652 27.134 1.00 81.88 581 ALA A CA 1
ATOM 4290 C C . ALA A 1 581 ? -31.359 14.845 27.555 1.00 81.88 581 ALA A C 1
ATOM 4292 O O . ALA A 1 581 ? -32.057 14.774 28.570 1.00 81.88 581 ALA A O 1
ATOM 4293 N N . LEU A 1 582 ? -31.359 15.919 26.758 1.00 79.56 582 LEU A N 1
ATOM 4294 C CA . LEU A 1 582 ? -32.138 17.137 27.009 1.00 79.56 582 LEU A CA 1
ATOM 4295 C C . LEU A 1 582 ? -33.579 17.068 26.473 1.00 79.56 582 LEU A C 1
ATOM 4297 O O . LEU A 1 582 ? -34.496 17.589 27.106 1.00 79.56 582 LEU A O 1
ATOM 4301 N N . SER A 1 583 ? -33.800 16.430 25.320 1.00 72.56 583 SER A N 1
ATOM 4302 C CA . SER A 1 583 ? -35.109 16.415 24.641 1.00 72.56 583 SER A CA 1
ATOM 4303 C C . SER A 1 583 ? -36.079 15.345 25.152 1.00 72.56 583 SER A C 1
ATOM 4305 O O . SER A 1 583 ? -37.295 15.480 24.983 1.00 72.56 583 SER A O 1
ATOM 4307 N N . THR A 1 584 ? -35.582 14.275 25.781 1.00 68.62 584 THR A N 1
ATOM 4308 C CA . THR A 1 584 ? -36.428 13.131 26.137 1.00 68.62 584 THR A CA 1
ATOM 4309 C C . THR A 1 584 ? -37.233 13.357 27.428 1.00 68.62 584 THR A C 1
ATOM 4311 O O . THR A 1 584 ? -36.720 13.702 28.495 1.00 68.62 584 THR A O 1
ATOM 4314 N N . ARG A 1 585 ? -38.555 13.143 27.325 1.00 65.94 585 ARG A N 1
ATOM 4315 C CA . ARG A 1 585 ? -39.517 13.164 28.450 1.00 65.94 585 ARG A CA 1
ATOM 4316 C C . ARG A 1 585 ? -39.704 11.790 29.120 1.00 65.94 585 ARG A C 1
ATOM 4318 O O . ARG A 1 585 ? -40.497 11.671 30.045 1.00 65.94 585 ARG A O 1
ATOM 4325 N N . GLY A 1 586 ? -39.017 10.756 28.632 1.00 64.50 586 GLY A N 1
ATOM 4326 C CA . GLY A 1 586 ? -39.112 9.387 29.148 1.00 64.50 586 GLY A CA 1
ATOM 4327 C C . GLY A 1 586 ? -38.268 9.141 30.411 1.00 64.50 586 GLY A C 1
ATOM 4328 O O . GLY A 1 586 ? -37.406 9.952 30.743 1.00 64.50 586 GLY A O 1
ATOM 4329 N N . PRO A 1 587 ? -38.458 7.995 31.091 1.00 63.44 587 PRO A N 1
ATOM 4330 C CA . PRO A 1 587 ? -37.880 7.736 32.415 1.00 63.44 587 PRO A CA 1
ATOM 4331 C C . PRO A 1 587 ? -36.360 7.486 32.451 1.00 63.44 587 PRO A C 1
ATOM 4333 O O . PRO A 1 587 ? -35.805 7.397 33.540 1.00 63.44 587 PRO A O 1
ATOM 4336 N N . ALA A 1 588 ? -35.681 7.361 31.303 1.00 72.44 588 ALA A N 1
ATOM 4337 C CA . ALA A 1 588 ? -34.272 6.951 31.221 1.00 72.44 588 ALA A CA 1
ATOM 4338 C C . ALA A 1 588 ? -33.475 7.757 30.163 1.00 72.44 588 ALA A C 1
ATOM 4340 O O . ALA A 1 588 ? -33.192 7.228 29.084 1.00 72.44 588 ALA A O 1
ATOM 4341 N N . PRO A 1 589 ? -33.101 9.026 30.436 1.00 76.31 589 PRO A N 1
ATOM 4342 C CA . PRO A 1 589 ? -32.346 9.859 29.490 1.00 76.31 589 PRO A CA 1
ATOM 4343 C C . PRO A 1 589 ? -30.948 9.290 29.189 1.00 76.31 589 PRO A C 1
ATOM 4345 O O . PRO A 1 589 ? -30.527 9.286 28.033 1.00 76.31 589 PRO A O 1
ATOM 4348 N N . ALA A 1 590 ? -30.267 8.722 30.194 1.00 76.50 590 ALA A N 1
ATOM 4349 C CA . ALA A 1 590 ? -28.937 8.121 30.046 1.00 76.50 590 ALA A CA 1
ATOM 4350 C C . ALA A 1 590 ? -28.911 6.970 29.025 1.00 76.50 590 ALA A C 1
ATOM 4352 O O . ALA A 1 590 ? -27.963 6.849 28.255 1.00 76.50 590 ALA A O 1
ATOM 4353 N N . ARG A 1 591 ? -29.990 6.178 28.940 1.00 77.25 591 ARG A N 1
ATOM 4354 C CA . ARG A 1 591 ? -30.107 5.081 27.967 1.00 77.25 591 ARG A CA 1
ATOM 4355 C C . ARG A 1 591 ? -30.140 5.585 26.523 1.00 77.25 591 ARG A C 1
ATOM 4357 O O . ARG A 1 591 ? -29.586 4.942 25.643 1.00 77.25 591 ARG A O 1
ATOM 4364 N N . ASN A 1 592 ? -30.792 6.718 26.263 1.00 77.38 592 ASN A N 1
ATOM 4365 C CA . ASN A 1 592 ? -30.870 7.261 24.904 1.00 77.38 592 ASN A CA 1
ATOM 4366 C C . ASN A 1 592 ? -29.560 7.957 24.498 1.00 77.38 592 ASN A C 1
ATOM 4368 O O . ASN A 1 592 ? -29.180 7.888 23.334 1.00 77.38 592 ASN A O 1
ATOM 4372 N N . ALA A 1 593 ? -28.837 8.545 25.459 1.00 82.25 593 ALA A N 1
ATOM 4373 C CA . ALA A 1 593 ? -27.467 9.009 25.246 1.00 82.25 593 ALA A CA 1
ATOM 4374 C C . ALA A 1 593 ? -26.506 7.845 24.929 1.00 82.25 593 ALA A C 1
ATOM 4376 O O . ALA A 1 593 ? -25.759 7.929 23.957 1.00 82.25 593 ALA A O 1
ATOM 4377 N N . ALA A 1 594 ? -26.584 6.736 25.680 1.00 81.00 594 ALA A N 1
ATOM 4378 C CA . ALA A 1 594 ? -25.768 5.539 25.449 1.00 81.00 594 ALA A CA 1
ATOM 4379 C C . ALA A 1 594 ? -25.943 4.978 24.029 1.00 81.00 594 ALA A C 1
ATOM 4381 O O . ALA A 1 594 ? -24.957 4.706 23.357 1.00 81.00 594 ALA A O 1
ATOM 4382 N N . ARG A 1 595 ? -27.181 4.913 23.517 1.00 82.25 595 ARG A N 1
ATOM 4383 C CA . ARG A 1 595 ? -27.471 4.446 22.147 1.00 82.25 595 ARG A CA 1
ATOM 4384 C C . ARG A 1 595 ? -26.726 5.202 21.048 1.00 82.25 595 ARG A C 1
ATOM 4386 O O . ARG A 1 595 ? -26.316 4.588 20.068 1.00 82.25 595 ARG A O 1
ATOM 4393 N N . ALA A 1 596 ? -26.548 6.517 21.192 1.00 84.69 596 ALA A N 1
ATOM 4394 C CA . ALA A 1 596 ? -25.779 7.298 20.224 1.00 84.69 596 ALA A CA 1
ATOM 4395 C C . ALA A 1 596 ? -24.295 6.886 20.236 1.00 84.69 596 ALA A C 1
ATOM 4397 O O . ALA A 1 596 ? -23.686 6.726 19.179 1.00 84.69 596 ALA A O 1
ATOM 4398 N N . VAL A 1 597 ? -23.739 6.656 21.430 1.00 86.00 597 VAL A N 1
ATOM 4399 C CA . VAL A 1 597 ? -22.347 6.228 21.642 1.00 86.00 597 VAL A CA 1
ATOM 4400 C C . VAL A 1 597 ? -22.118 4.785 21.177 1.00 86.00 597 VAL A C 1
ATOM 4402 O O . VAL A 1 597 ? -21.162 4.529 20.444 1.00 86.00 597 VAL A O 1
ATOM 4405 N N . ASP A 1 598 ? -22.996 3.849 21.540 1.00 84.94 598 ASP A N 1
ATOM 4406 C CA . ASP A 1 598 ? -22.923 2.446 21.112 1.00 84.94 598 ASP A CA 1
ATOM 4407 C C . ASP A 1 598 ? -23.121 2.313 19.594 1.00 84.94 598 ASP A C 1
ATOM 4409 O O . ASP A 1 598 ? -22.379 1.582 18.941 1.00 84.94 598 ASP A O 1
ATOM 4413 N N . GLY A 1 599 ? -24.045 3.081 19.001 1.00 85.44 599 GLY A N 1
ATOM 4414 C CA . GLY A 1 599 ? -24.244 3.132 17.550 1.00 85.44 599 GLY A CA 1
ATOM 4415 C C . GLY A 1 599 ? -23.006 3.632 16.799 1.00 85.44 599 GLY A C 1
ATOM 4416 O O . GLY A 1 599 ? -22.564 2.997 15.842 1.00 85.44 599 GLY A O 1
ATOM 4417 N N . ALA A 1 600 ? -22.384 4.720 17.262 1.00 87.94 600 ALA A N 1
ATOM 4418 C CA . ALA A 1 600 ? -21.119 5.198 16.699 1.00 87.94 600 ALA A CA 1
ATOM 4419 C C . ALA A 1 600 ? -19.965 4.206 16.905 1.00 87.94 600 ALA A C 1
ATOM 4421 O O . ALA A 1 600 ? -19.142 4.036 16.006 1.00 87.94 600 ALA A O 1
ATOM 4422 N N . SER A 1 601 ? -19.930 3.508 18.042 1.00 89.88 601 SER A N 1
ATOM 4423 C CA . SER A 1 601 ? -18.939 2.459 18.312 1.00 89.88 601 SER A CA 1
ATOM 4424 C C . SER A 1 601 ? -19.122 1.251 17.390 1.00 89.88 601 SER A C 1
ATOM 4426 O O . SER A 1 601 ? -18.135 0.708 16.905 1.00 89.88 601 SER A O 1
ATOM 4428 N N . ALA A 1 602 ? -20.361 0.875 17.061 1.00 88.38 602 ALA A N 1
ATOM 4429 C CA . ALA A 1 602 ? -20.651 -0.175 16.088 1.00 88.38 602 ALA A CA 1
ATOM 4430 C C . ALA A 1 602 ? -20.253 0.222 14.654 1.00 88.38 602 ALA A C 1
ATOM 4432 O O . ALA A 1 602 ? -19.728 -0.607 13.912 1.00 88.38 602 ALA A O 1
ATOM 4433 N N . ILE A 1 603 ? -20.432 1.490 14.266 1.00 88.69 603 ILE A N 1
ATOM 4434 C CA . ILE A 1 603 ? -19.953 1.994 12.968 1.00 88.69 603 ILE A CA 1
ATOM 4435 C C . ILE A 1 603 ? -18.416 2.006 12.933 1.00 88.69 603 ILE A C 1
ATOM 4437 O O . ILE A 1 603 ? -17.833 1.493 11.980 1.00 88.69 603 ILE A O 1
ATOM 4441 N N . ALA A 1 604 ? -17.755 2.513 13.980 1.00 90.62 604 ALA A N 1
ATOM 4442 C CA . ALA A 1 604 ? -16.293 2.526 14.086 1.00 90.62 604 ALA A CA 1
ATOM 4443 C C . ALA A 1 604 ? -15.693 1.107 14.085 1.00 90.62 604 ALA A C 1
ATOM 4445 O O . ALA A 1 604 ? -14.680 0.862 13.432 1.00 90.62 604 ALA A O 1
ATOM 4446 N N . PHE A 1 605 ? -16.355 0.150 14.742 1.00 92.44 605 PHE A N 1
ATOM 4447 C CA . PHE A 1 605 ? -16.018 -1.272 14.689 1.00 92.44 605 PHE A CA 1
ATOM 4448 C C . PHE A 1 605 ? -16.053 -1.819 13.257 1.00 92.44 605 PHE A C 1
ATOM 4450 O O . PHE A 1 605 ? -15.095 -2.444 12.798 1.00 92.44 605 PHE A O 1
ATOM 4457 N N . VAL A 1 606 ? -17.154 -1.580 12.535 1.00 90.19 606 VAL A N 1
ATOM 4458 C CA . VAL A 1 606 ? -17.322 -2.047 11.152 1.00 90.19 606 VAL A CA 1
ATOM 4459 C C . VAL A 1 606 ? -16.305 -1.388 10.221 1.00 90.19 606 VAL A C 1
ATOM 4461 O O . VAL A 1 606 ? -15.717 -2.094 9.403 1.00 90.19 606 VAL A O 1
ATOM 4464 N N . ASP A 1 607 ? -16.044 -0.086 10.367 1.00 89.50 607 ASP A N 1
ATOM 4465 C CA . ASP A 1 607 ? -15.028 0.632 9.591 1.00 89.50 607 ASP A CA 1
ATOM 4466 C C . ASP A 1 607 ? -13.617 0.070 9.841 1.00 89.50 607 ASP A C 1
ATOM 4468 O O . ASP A 1 607 ? -12.933 -0.299 8.885 1.00 89.50 607 ASP A O 1
ATOM 4472 N N . GLY A 1 608 ? -13.221 -0.117 11.106 1.00 91.50 608 GLY A N 1
ATOM 4473 C CA . GLY A 1 608 ? -11.939 -0.722 11.478 1.00 91.50 608 GLY A CA 1
ATOM 4474 C C . GLY A 1 608 ? -11.753 -2.122 10.882 1.00 91.50 608 GLY A C 1
ATOM 4475 O O . GLY A 1 608 ? -10.760 -2.388 10.197 1.00 91.50 608 GLY A O 1
ATOM 4476 N N . VAL A 1 609 ? -12.750 -3.003 11.040 1.00 91.06 609 VAL A N 1
ATOM 4477 C CA . VAL A 1 609 ? -12.743 -4.348 10.435 1.00 91.06 609 VAL A CA 1
ATOM 4478 C C . VAL A 1 609 ? -12.680 -4.284 8.903 1.00 91.06 609 VAL A C 1
ATOM 4480 O O . VAL A 1 609 ? -11.957 -5.060 8.275 1.00 91.06 609 VAL A O 1
ATOM 4483 N N . TRP A 1 610 ? -13.440 -3.392 8.272 1.00 88.50 610 TRP A N 1
ATOM 4484 C CA . TRP A 1 610 ? -13.521 -3.283 6.815 1.00 88.50 610 TRP A CA 1
ATOM 4485 C C . TRP A 1 610 ? -12.236 -2.721 6.199 1.00 88.50 610 TRP A C 1
ATOM 4487 O O . TRP A 1 610 ? -11.779 -3.239 5.177 1.00 88.50 610 TRP A O 1
ATOM 4497 N N . ARG A 1 611 ? -11.593 -1.735 6.837 1.00 88.69 611 ARG A N 1
ATOM 4498 C CA . ARG A 1 611 ? -10.303 -1.186 6.386 1.00 88.69 611 ARG A CA 1
ATOM 4499 C C . ARG A 1 611 ? -9.183 -2.201 6.508 1.00 88.69 611 ARG A C 1
ATOM 4501 O O . ARG A 1 611 ? -8.484 -2.422 5.524 1.00 88.69 611 ARG A O 1
ATOM 4508 N N . ALA A 1 612 ? -9.082 -2.894 7.641 1.00 89.81 612 ALA A N 1
ATOM 4509 C CA . ALA A 1 612 ? -8.115 -3.977 7.807 1.00 89.81 612 ALA A CA 1
ATOM 4510 C C . ALA A 1 612 ? -8.337 -5.122 6.791 1.00 89.81 612 ALA A C 1
ATOM 4512 O O . ALA A 1 612 ? -7.375 -5.662 6.250 1.00 89.81 612 ALA A O 1
ATOM 4513 N N . ARG A 1 613 ? -9.593 -5.450 6.437 1.00 86.56 613 ARG A N 1
ATOM 4514 C CA . ARG A 1 613 ? -9.897 -6.411 5.351 1.00 86.56 613 ARG A CA 1
ATOM 4515 C C . ARG A 1 613 ? -9.553 -5.896 3.952 1.00 86.56 613 ARG A C 1
ATOM 4517 O O . ARG A 1 613 ? -9.204 -6.696 3.090 1.00 86.56 613 ARG A O 1
ATOM 4524 N N . ARG A 1 614 ? -9.646 -4.588 3.695 1.00 82.69 614 ARG A N 1
ATOM 4525 C CA . ARG A 1 614 ? -9.251 -4.004 2.401 1.00 82.69 614 ARG A CA 1
ATOM 4526 C C . ARG A 1 614 ? -7.744 -4.084 2.155 1.00 82.69 614 ARG A C 1
ATOM 4528 O O . ARG A 1 614 ? -7.357 -4.252 1.006 1.00 82.69 614 ARG A O 1
ATOM 4535 N N . LEU A 1 615 ? -6.920 -4.052 3.206 1.00 81.44 615 LEU A N 1
ATOM 4536 C CA . LEU A 1 615 ? -5.475 -4.308 3.107 1.00 81.44 615 LEU A CA 1
ATOM 4537 C C . LEU A 1 615 ? -5.169 -5.764 2.693 1.00 81.44 615 LEU A C 1
ATOM 4539 O O . LEU A 1 615 ? -4.214 -6.028 1.967 1.00 81.44 615 LEU A O 1
ATOM 4543 N N . SER A 1 616 ? -6.023 -6.725 3.070 1.00 70.12 616 SER A N 1
ATOM 4544 C CA . SER A 1 616 ? -5.882 -8.127 2.639 1.00 70.12 616 SER A CA 1
ATOM 4545 C C . SER A 1 616 ? -6.002 -8.301 1.125 1.00 70.12 616 SER A C 1
ATOM 4547 O O . SER A 1 616 ? -5.369 -9.196 0.571 1.00 70.12 616 SER A O 1
ATOM 4549 N N . GLY A 1 617 ? -6.821 -7.463 0.480 1.00 59.16 617 GLY A N 1
ATOM 4550 C CA . GLY A 1 617 ? -7.225 -7.583 -0.921 1.00 59.16 617 GLY A CA 1
ATOM 4551 C C . GLY A 1 617 ? -6.189 -7.142 -1.951 1.00 59.16 617 GLY A C 1
ATOM 4552 O O . GLY A 1 617 ? -6.556 -7.019 -3.111 1.00 59.16 617 GLY A O 1
ATOM 4553 N N . GLY A 1 618 ? -4.944 -6.874 -1.541 1.00 51.47 618 GLY A N 1
ATOM 4554 C CA . GLY A 1 618 ? -3.846 -6.567 -2.455 1.00 51.47 618 GLY A CA 1
ATOM 4555 C C . GLY A 1 618 ? -4.122 -5.332 -3.305 1.00 51.47 618 GLY A C 1
ATOM 4556 O O . GLY A 1 618 ? -4.338 -5.437 -4.511 1.00 51.47 618 GLY A O 1
ATOM 4557 N N . ARG A 1 619 ? -4.064 -4.139 -2.693 1.00 47.62 619 ARG A N 1
ATOM 4558 C CA . ARG A 1 619 ? -3.837 -2.937 -3.506 1.00 47.62 619 ARG A CA 1
ATOM 4559 C C . ARG A 1 619 ? -2.575 -3.149 -4.337 1.00 47.62 619 ARG A C 1
ATOM 4561 O O . ARG A 1 619 ? -1.662 -3.845 -3.899 1.00 47.62 619 ARG A O 1
ATOM 4568 N N . GLY A 1 620 ? -2.555 -2.563 -5.532 1.00 47.97 620 GLY A N 1
ATOM 4569 C CA . GLY A 1 620 ? -1.405 -2.586 -6.427 1.00 47.97 620 GLY A CA 1
ATOM 4570 C C . GLY A 1 620 ? -0.189 -1.926 -5.785 1.00 47.97 620 GLY A C 1
ATOM 4571 O O . GLY A 1 620 ? 0.085 -0.744 -6.018 1.00 47.97 620 GLY A O 1
ATOM 4572 N N . VAL A 1 621 ? 0.532 -2.717 -4.987 1.00 46.25 621 VAL A N 1
ATOM 4573 C CA . VAL A 1 621 ? 1.956 -2.558 -4.718 1.00 46.25 621 VAL A CA 1
ATOM 4574 C C . VAL A 1 621 ? 2.585 -2.229 -6.064 1.00 46.25 621 VAL A C 1
ATOM 4576 O O . VAL A 1 621 ? 2.382 -2.988 -7.015 1.00 46.25 621 VAL A O 1
ATOM 4579 N N . VAL A 1 622 ? 3.266 -1.078 -6.162 1.00 46.72 622 VAL A N 1
ATOM 4580 C CA . VAL A 1 622 ? 4.084 -0.761 -7.345 1.00 46.72 622 VAL A CA 1
ATOM 4581 C C . VAL A 1 622 ? 4.950 -1.980 -7.555 1.00 46.72 622 VAL A C 1
ATOM 4583 O O . VAL A 1 622 ? 5.708 -2.299 -6.640 1.00 46.72 622 VAL A O 1
ATOM 4586 N N . THR A 1 623 ? 4.803 -2.681 -8.681 1.00 47.69 623 THR A N 1
ATOM 4587 C CA . THR A 1 623 ? 5.684 -3.812 -8.955 1.00 47.69 623 THR A CA 1
ATOM 4588 C C . THR A 1 623 ? 7.098 -3.234 -8.976 1.00 47.69 623 THR A C 1
ATOM 4590 O O . THR A 1 623 ? 7.372 -2.367 -9.810 1.00 47.69 623 THR A O 1
ATOM 4593 N N . PRO A 1 624 ? 7.943 -3.612 -8.008 1.00 50.94 624 PRO A N 1
ATOM 4594 C CA . PRO A 1 624 ? 9.225 -2.964 -7.761 1.00 50.94 624 PRO A CA 1
ATOM 4595 C C . PRO A 1 624 ? 10.099 -2.953 -9.003 1.00 50.94 624 PRO A C 1
ATOM 4597 O O . PRO A 1 624 ? 9.973 -3.838 -9.855 1.00 50.94 624 PRO A O 1
ATOM 4600 N N . ALA A 1 625 ? 10.999 -1.975 -9.102 1.00 50.16 625 ALA A N 1
ATOM 4601 C CA . ALA A 1 625 ? 11.979 -2.004 -10.172 1.00 50.16 625 ALA A CA 1
ATOM 4602 C C . ALA A 1 625 ? 12.789 -3.295 -10.006 1.00 50.16 625 ALA A C 1
ATOM 4604 O O . ALA A 1 625 ? 13.375 -3.527 -8.950 1.00 50.16 625 ALA A O 1
ATOM 4605 N N . SER A 1 626 ? 12.817 -4.161 -11.021 1.00 53.31 626 SER A N 1
ATOM 4606 C CA . SER A 1 626 ? 13.710 -5.312 -10.962 1.00 53.31 626 SER A CA 1
ATOM 4607 C C . SER A 1 626 ? 15.139 -4.773 -10.932 1.00 53.31 626 SER A C 1
ATOM 4609 O O . SER A 1 626 ? 15.636 -4.285 -11.947 1.00 53.31 626 SER A O 1
ATOM 4611 N N . SER A 1 627 ? 15.801 -4.877 -9.780 1.00 57.88 627 SER A N 1
ATOM 4612 C CA . SER A 1 627 ? 17.224 -4.558 -9.608 1.00 57.88 627 SER A CA 1
ATOM 4613 C C . SER A 1 627 ? 18.130 -5.456 -10.461 1.00 57.88 627 SER A C 1
ATOM 4615 O O . SER A 1 627 ? 19.310 -5.164 -10.637 1.00 57.88 627 SER A O 1
ATOM 4617 N N . GLN A 1 628 ? 17.562 -6.519 -11.039 1.00 72.81 628 GLN A N 1
ATOM 4618 C CA . GLN A 1 628 ? 18.198 -7.412 -11.996 1.00 72.81 628 GLN A CA 1
ATOM 4619 C C . GLN A 1 628 ? 18.591 -6.664 -13.286 1.00 72.81 628 GLN A C 1
ATOM 4621 O O . GLN A 1 628 ? 17.722 -6.152 -14.001 1.00 72.81 628 GLN A O 1
ATOM 4626 N N . PRO A 1 629 ? 19.887 -6.620 -13.639 1.00 79.94 629 PRO A N 1
ATOM 4627 C CA . PRO A 1 629 ? 20.348 -5.924 -14.829 1.00 79.94 629 PRO A CA 1
ATOM 4628 C C . PRO A 1 629 ? 20.184 -6.809 -16.070 1.00 79.94 629 PRO A C 1
ATOM 4630 O O . PRO A 1 629 ? 21.151 -7.321 -16.628 1.00 79.94 629 PRO A O 1
ATOM 4633 N N . TRP A 1 630 ? 18.943 -6.962 -16.541 1.00 88.00 630 TRP A N 1
ATOM 4634 C CA . TRP A 1 630 ? 18.600 -7.757 -17.732 1.00 88.00 630 TRP A CA 1
ATOM 4635 C C . TRP A 1 630 ? 19.469 -7.430 -18.961 1.00 88.00 630 TRP A C 1
ATOM 4637 O O . TRP A 1 630 ? 19.831 -8.318 -19.728 1.00 88.00 630 TRP A O 1
ATOM 4647 N N . HIS A 1 631 ? 19.855 -6.160 -19.104 1.00 87.50 631 HIS A N 1
ATOM 4648 C CA . HIS A 1 631 ? 20.720 -5.637 -20.163 1.00 87.50 631 HIS A CA 1
ATOM 4649 C C . HIS A 1 631 ? 22.157 -6.202 -20.151 1.00 87.50 631 HIS A C 1
ATOM 4651 O O . HIS A 1 631 ? 22.754 -6.344 -21.221 1.00 87.50 631 HIS A O 1
ATOM 4657 N N . LEU A 1 632 ? 22.681 -6.559 -18.969 1.00 86.06 632 LEU A N 1
ATOM 4658 C CA . LEU A 1 632 ? 23.984 -7.208 -18.759 1.00 86.06 632 LEU A CA 1
ATOM 4659 C C . LEU A 1 632 ? 23.917 -8.740 -18.879 1.00 86.06 632 LEU A C 1
ATOM 4661 O O . LEU A 1 632 ? 24.948 -9.380 -19.066 1.00 86.06 632 LEU A O 1
ATOM 4665 N N . MET A 1 633 ? 22.733 -9.345 -18.762 1.00 87.81 633 MET A N 1
ATOM 4666 C CA . MET A 1 633 ? 22.585 -10.802 -18.796 1.00 87.81 633 MET A CA 1
ATOM 4667 C C . MET A 1 633 ? 22.597 -11.347 -20.238 1.00 87.81 633 MET A C 1
ATOM 4669 O O . MET A 1 633 ? 21.965 -10.755 -21.124 1.00 87.81 633 MET A O 1
ATOM 4673 N N . PRO A 1 634 ? 23.244 -12.500 -20.498 1.00 88.69 634 PRO A N 1
ATOM 4674 C CA . PRO A 1 634 ? 23.066 -13.258 -21.735 1.00 88.69 634 PRO A CA 1
ATOM 4675 C C . PRO A 1 634 ? 21.611 -13.708 -21.923 1.00 88.69 634 PRO A C 1
ATOM 4677 O O . PRO A 1 634 ? 20.932 -14.072 -20.962 1.00 88.69 634 PRO A O 1
ATOM 4680 N N . ALA A 1 635 ? 21.133 -13.739 -23.170 1.00 89.31 635 ALA A N 1
ATOM 4681 C CA . ALA A 1 635 ? 19.736 -14.058 -23.487 1.00 89.31 635 ALA A CA 1
ATOM 4682 C C . ALA A 1 635 ? 19.275 -15.434 -22.954 1.00 89.31 635 ALA A C 1
ATOM 4684 O O . ALA A 1 635 ? 18.138 -15.569 -22.505 1.00 89.31 635 ALA A O 1
ATOM 4685 N N . ALA A 1 636 ? 20.161 -16.438 -22.946 1.00 87.62 636 ALA A N 1
ATOM 4686 C CA . ALA A 1 636 ? 19.876 -17.759 -22.380 1.00 87.62 636 ALA A CA 1
ATOM 4687 C C . ALA A 1 636 ? 19.649 -17.710 -20.856 1.00 87.62 636 ALA A C 1
ATOM 4689 O O . ALA A 1 636 ? 18.675 -18.272 -20.365 1.00 87.62 636 ALA A O 1
ATOM 4690 N N . THR A 1 637 ? 20.490 -16.972 -20.123 1.00 87.06 637 THR A N 1
ATOM 4691 C CA . THR A 1 637 ? 20.362 -16.765 -18.670 1.00 87.06 637 THR A CA 1
ATOM 4692 C C . THR A 1 637 ? 19.062 -16.042 -18.311 1.00 87.06 637 THR A C 1
ATOM 4694 O O . THR A 1 637 ? 18.444 -16.357 -17.298 1.00 87.06 637 THR A O 1
ATOM 4697 N N . VAL A 1 638 ? 18.613 -15.097 -19.146 1.00 90.25 638 VAL A N 1
ATOM 4698 C CA . VAL A 1 638 ? 17.323 -14.411 -18.949 1.00 90.25 638 VAL A CA 1
ATOM 4699 C C . VAL A 1 638 ? 16.146 -15.366 -19.144 1.00 90.25 638 VAL A C 1
ATOM 4701 O O . VAL A 1 638 ? 15.229 -15.360 -18.328 1.00 90.25 638 VAL A O 1
ATOM 4704 N N . LEU A 1 639 ? 16.170 -16.208 -20.182 1.00 91.31 639 LEU A N 1
ATOM 4705 C CA . LEU A 1 639 ? 15.120 -17.205 -20.418 1.00 91.31 639 LEU A CA 1
ATOM 4706 C C . LEU A 1 639 ? 15.014 -18.213 -19.263 1.00 91.31 639 LEU A C 1
ATOM 4708 O O . LEU A 1 639 ? 13.917 -18.416 -18.741 1.00 91.31 639 LEU A O 1
ATOM 4712 N N . ASP A 1 640 ? 16.145 -18.758 -18.811 1.00 87.69 640 ASP A N 1
ATOM 4713 C CA . ASP A 1 640 ? 16.214 -19.692 -17.680 1.00 87.69 640 ASP A CA 1
ATOM 4714 C C . ASP A 1 640 ? 15.695 -19.055 -16.377 1.00 87.69 640 ASP A C 1
ATOM 4716 O O . ASP A 1 640 ? 14.768 -19.567 -15.747 1.00 87.69 640 ASP A O 1
ATOM 4720 N N . ARG A 1 641 ? 16.175 -17.849 -16.038 1.00 85.50 641 ARG A N 1
ATOM 4721 C CA . ARG A 1 641 ? 15.749 -17.102 -14.838 1.00 85.50 641 ARG A CA 1
ATOM 4722 C C . ARG A 1 641 ? 14.267 -16.703 -14.858 1.00 85.50 641 ARG A C 1
ATOM 4724 O O . ARG A 1 641 ? 13.673 -16.519 -13.797 1.00 85.50 641 ARG A O 1
ATOM 4731 N N . LEU A 1 642 ? 13.655 -16.589 -16.039 1.00 87.69 642 LEU A N 1
ATOM 4732 C CA . LEU A 1 642 ? 12.216 -16.354 -16.211 1.00 87.69 642 LEU A CA 1
ATOM 4733 C C . LEU A 1 642 ? 11.385 -17.644 -16.330 1.00 87.69 642 LEU A C 1
ATOM 4735 O O . LEU A 1 642 ? 10.151 -17.563 -16.400 1.00 87.69 642 LEU A O 1
ATOM 4739 N N . GLY A 1 643 ? 12.019 -18.820 -16.354 1.00 88.62 643 GLY A N 1
ATOM 4740 C CA . GLY A 1 643 ? 11.366 -20.105 -16.603 1.00 88.62 643 GLY A CA 1
ATOM 4741 C C . GLY A 1 643 ? 10.634 -20.131 -17.947 1.00 88.62 643 GLY A C 1
ATOM 4742 O O . GLY A 1 643 ? 9.469 -20.528 -17.997 1.00 88.62 643 GLY A O 1
ATOM 4743 N N . SER A 1 644 ? 11.276 -19.621 -19.001 1.00 91.81 644 SER A N 1
ATOM 4744 C CA . SER A 1 644 ? 10.734 -19.502 -20.360 1.00 91.81 644 SER A CA 1
ATOM 4745 C C . SER A 1 644 ? 11.714 -20.058 -21.402 1.00 91.81 644 SER A C 1
ATOM 4747 O O . SER A 1 644 ? 12.878 -20.314 -21.103 1.00 91.81 644 SER A O 1
ATOM 4749 N N . GLY A 1 645 ? 11.252 -20.254 -22.636 1.00 89.69 645 GLY A N 1
ATOM 4750 C CA . GLY A 1 645 ? 12.060 -20.737 -23.760 1.00 89.69 645 GLY A CA 1
ATOM 4751 C C . GLY A 1 645 ? 11.952 -19.827 -24.983 1.00 89.69 645 GLY A C 1
ATOM 4752 O O . GLY A 1 645 ? 11.099 -18.944 -25.030 1.00 89.69 645 GLY A O 1
ATOM 4753 N N . ARG A 1 646 ? 12.784 -20.059 -26.012 1.00 88.19 646 ARG A N 1
ATOM 4754 C CA . ARG A 1 646 ? 12.675 -19.333 -27.298 1.00 88.19 646 ARG A CA 1
ATOM 4755 C C . ARG A 1 646 ? 11.312 -19.542 -27.983 1.00 88.19 646 ARG A C 1
ATOM 4757 O O . ARG A 1 646 ? 10.843 -18.636 -28.662 1.00 88.19 646 ARG A O 1
ATOM 4764 N N . ASP A 1 647 ? 10.658 -20.677 -27.729 1.00 88.12 647 ASP A N 1
ATOM 4765 C CA . ASP A 1 647 ? 9.301 -21.015 -28.196 1.00 88.12 647 ASP A CA 1
ATOM 4766 C C . ASP A 1 647 ? 8.171 -20.419 -27.318 1.00 88.12 647 ASP A C 1
ATOM 4768 O O . ASP A 1 647 ? 6.988 -20.733 -27.503 1.00 88.12 647 ASP A O 1
ATOM 4772 N N . GLY A 1 648 ? 8.531 -19.560 -26.357 1.00 90.19 648 GLY A N 1
ATOM 4773 C CA . GLY A 1 648 ? 7.618 -18.853 -25.465 1.00 90.19 648 GLY A CA 1
ATOM 4774 C C . GLY A 1 648 ? 7.057 -19.685 -24.308 1.00 90.19 648 GLY A C 1
ATOM 4775 O O . GLY A 1 648 ? 7.468 -20.818 -24.051 1.00 90.19 648 GLY A O 1
ATOM 4776 N N . LEU A 1 649 ? 6.102 -19.098 -23.579 1.00 92.62 649 LEU A N 1
ATOM 4777 C CA . LEU A 1 649 ? 5.417 -19.753 -22.459 1.00 92.62 649 LEU A CA 1
ATOM 4778 C C . LEU A 1 649 ? 4.311 -20.700 -22.943 1.00 92.62 649 LEU A C 1
ATOM 4780 O O . LEU A 1 649 ? 3.737 -20.533 -24.022 1.00 92.62 649 LEU A O 1
ATOM 4784 N N . THR A 1 650 ? 3.930 -21.658 -22.096 1.00 91.25 650 THR A N 1
ATOM 4785 C CA . THR A 1 650 ? 2.702 -22.428 -22.330 1.00 91.25 650 THR A CA 1
ATOM 4786 C C . THR A 1 650 ? 1.463 -21.569 -22.065 1.00 91.25 650 THR A C 1
ATOM 4788 O O . THR A 1 650 ? 1.451 -20.687 -21.200 1.00 91.25 650 THR A O 1
ATOM 4791 N N . GLY A 1 651 ? 0.368 -21.850 -22.772 1.00 85.94 651 GLY A N 1
ATOM 4792 C CA . GLY A 1 651 ? -0.911 -21.157 -22.603 1.00 85.94 651 GLY A CA 1
ATOM 4793 C C . GLY A 1 651 ? -1.585 -21.388 -21.242 1.00 85.94 651 GLY A C 1
ATOM 4794 O O . GLY A 1 651 ? -2.569 -20.711 -20.926 1.00 85.94 651 GLY A O 1
ATOM 4795 N N . GLU A 1 652 ? -1.091 -22.334 -20.441 1.00 85.94 652 GLU A N 1
ATOM 4796 C CA . GLU A 1 652 ? -1.468 -22.514 -19.036 1.00 85.94 652 GLU A CA 1
ATOM 4797 C C . GLU A 1 652 ? -0.593 -21.660 -18.111 1.00 85.94 652 GLU A C 1
ATOM 4799 O O . GLU A 1 652 ? -1.134 -20.936 -17.274 1.00 85.94 652 GLU A O 1
ATOM 4804 N N . GLU A 1 653 ? 0.729 -21.657 -18.310 1.00 88.00 653 GLU A N 1
ATOM 4805 C CA . GLU A 1 653 ? 1.659 -20.870 -17.495 1.00 88.00 653 GLU A CA 1
ATOM 4806 C C . GLU A 1 653 ? 1.413 -19.367 -17.633 1.00 88.00 653 GLU A C 1
ATOM 4808 O O . GLU A 1 653 ? 1.327 -18.655 -16.629 1.00 88.00 653 GLU A O 1
ATOM 4813 N N . ALA A 1 654 ? 1.188 -18.893 -18.862 1.00 86.69 654 ALA A N 1
ATOM 4814 C CA . ALA A 1 654 ? 0.804 -17.510 -19.115 1.00 86.69 654 ALA A CA 1
ATOM 4815 C C . ALA A 1 654 ? -0.477 -17.137 -18.344 1.00 86.69 654 ALA A C 1
ATOM 4817 O O . ALA A 1 654 ? -0.514 -16.120 -17.656 1.00 86.69 654 ALA A O 1
ATOM 4818 N N . ARG A 1 655 ? -1.502 -18.005 -18.348 1.00 84.19 655 ARG A N 1
ATOM 4819 C CA . ARG A 1 655 ? -2.749 -17.791 -17.585 1.00 84.19 655 ARG A CA 1
ATOM 4820 C C . ARG A 1 655 ? -2.558 -17.893 -16.069 1.00 84.19 655 ARG A C 1
ATOM 4822 O O . ARG A 1 655 ? -3.259 -17.199 -15.331 1.00 84.19 655 ARG A O 1
ATOM 4829 N N . ARG A 1 656 ? -1.625 -18.719 -15.584 1.00 81.94 656 ARG A N 1
ATOM 4830 C CA . ARG A 1 656 ? -1.252 -18.801 -14.162 1.00 81.94 656 ARG A CA 1
ATOM 4831 C C . ARG A 1 656 ? -0.623 -17.485 -13.702 1.00 81.94 656 ARG A C 1
ATOM 4833 O O . ARG A 1 656 ? -1.132 -16.878 -12.762 1.00 81.94 656 ARG A O 1
ATOM 4840 N N . ARG A 1 657 ? 0.403 -17.002 -14.413 1.00 83.38 657 ARG A N 1
ATOM 4841 C CA . ARG A 1 657 ? 1.047 -15.700 -14.158 1.00 83.38 657 ARG A CA 1
ATOM 4842 C C . ARG A 1 657 ? 0.045 -14.549 -14.280 1.00 83.38 657 ARG A C 1
ATOM 4844 O O . ARG A 1 657 ? -0.031 -13.713 -13.384 1.00 83.38 657 ARG A O 1
ATOM 4851 N N . GLN A 1 658 ? -0.801 -14.560 -15.313 1.00 77.06 658 GLN A N 1
ATOM 4852 C CA . GLN A 1 658 ? -1.797 -13.512 -15.545 1.00 77.06 658 GLN A CA 1
ATOM 4853 C C . GLN A 1 658 ? -2.823 -13.438 -14.410 1.00 77.06 658 GLN A C 1
ATOM 4855 O O . GLN A 1 658 ? -3.163 -12.341 -13.994 1.00 77.06 658 GLN A O 1
ATOM 4860 N N . ARG A 1 659 ? -3.286 -14.561 -13.839 1.00 68.00 659 ARG A N 1
ATOM 4861 C CA . ARG A 1 659 ? -4.185 -14.539 -12.665 1.00 68.00 659 ARG A CA 1
ATOM 4862 C C . ARG A 1 659 ? -3.517 -13.917 -11.434 1.00 68.00 659 ARG A C 1
ATOM 4864 O O . ARG A 1 659 ? -4.163 -13.147 -10.725 1.00 68.00 659 ARG A O 1
ATOM 4871 N N . THR A 1 660 ? -2.236 -14.204 -11.209 1.00 60.88 660 THR A N 1
ATOM 4872 C CA . THR A 1 660 ? -1.443 -13.626 -10.110 1.00 60.88 660 THR A CA 1
ATOM 4873 C C . THR A 1 660 ? -1.207 -12.119 -10.289 1.00 60.88 660 THR A C 1
ATOM 4875 O O . THR A 1 660 ? -1.223 -11.375 -9.307 1.00 60.88 660 THR A O 1
ATOM 4878 N N . SER A 1 661 ? -1.046 -11.644 -11.528 1.00 54.84 661 SER A N 1
ATOM 4879 C CA . SER A 1 661 ? -0.886 -10.215 -11.846 1.00 54.84 661 SER A CA 1
ATOM 4880 C C . SER A 1 661 ? -2.221 -9.458 -11.886 1.00 54.84 661 SER A C 1
ATOM 4882 O O . SER A 1 661 ? -2.369 -8.426 -11.232 1.00 54.84 661 SER A O 1
ATOM 4884 N N . ALA A 1 662 ? -3.230 -9.987 -12.581 1.00 46.12 662 ALA A N 1
ATOM 4885 C CA . ALA A 1 662 ? -4.554 -9.378 -12.735 1.00 46.12 662 ALA A CA 1
ATOM 4886 C C . ALA A 1 662 ? -5.338 -9.312 -11.415 1.00 46.12 662 ALA A C 1
ATOM 4888 O O . ALA A 1 662 ? -6.146 -8.406 -11.234 1.00 46.12 662 ALA A O 1
ATOM 4889 N N . GLY A 1 663 ? -5.041 -10.185 -10.443 1.00 41.69 663 GLY A N 1
ATOM 4890 C CA . GLY A 1 663 ? -5.559 -10.066 -9.075 1.00 41.69 663 GLY A CA 1
ATOM 4891 C C . GLY A 1 663 ? -5.228 -8.732 -8.381 1.00 41.69 663 GLY A C 1
ATOM 4892 O O . GLY A 1 663 ? -5.882 -8.395 -7.398 1.00 41.69 663 GLY A O 1
ATOM 4893 N N . ARG A 1 664 ? -4.255 -7.960 -8.896 1.00 43.25 664 ARG A N 1
ATOM 4894 C CA . ARG A 1 664 ? -3.886 -6.614 -8.417 1.00 43.25 664 ARG A CA 1
ATOM 4895 C C . ARG A 1 664 ? -4.548 -5.465 -9.197 1.00 43.25 664 ARG A C 1
ATOM 4897 O O . ARG A 1 664 ? -4.525 -4.331 -8.717 1.00 43.25 664 ARG A O 1
ATOM 4904 N N . GLN A 1 665 ? -5.139 -5.713 -10.372 1.00 39.19 665 GLN A N 1
ATOM 4905 C CA . GLN A 1 665 ? -5.787 -4.675 -11.182 1.00 39.19 665 GLN A CA 1
ATOM 4906 C C . GLN A 1 665 ? -7.313 -4.680 -11.001 1.00 39.19 665 GLN A C 1
ATOM 4908 O O . GLN A 1 665 ? -8.008 -5.613 -11.382 1.00 39.19 665 GLN A O 1
ATOM 4913 N N . ALA A 1 666 ? -7.802 -3.592 -10.397 1.00 43.94 666 ALA A N 1
ATOM 4914 C CA . ALA A 1 666 ? -9.191 -3.134 -10.304 1.00 43.94 666 ALA A CA 1
ATOM 4915 C C . ALA A 1 666 ? -10.308 -4.149 -10.648 1.00 43.94 666 ALA A C 1
ATOM 4917 O O . ALA A 1 666 ? -10.777 -4.234 -11.783 1.00 43.94 666 ALA A O 1
ATOM 4918 N N . VAL A 1 667 ? -10.862 -4.791 -9.611 1.00 42.59 667 VAL A N 1
ATOM 4919 C CA . VAL A 1 667 ? -12.217 -5.363 -9.673 1.00 42.59 667 VAL A CA 1
ATOM 4920 C C . VAL A 1 667 ? -13.176 -4.275 -10.170 1.00 42.59 667 VAL A C 1
ATOM 4922 O O . VAL A 1 667 ? -13.299 -3.228 -9.531 1.00 42.59 667 VAL A O 1
ATOM 4925 N N . GLY A 1 668 ? -13.840 -4.519 -11.305 1.00 53.31 668 GLY A N 1
ATOM 4926 C CA . GLY A 1 668 ? -14.740 -3.548 -11.930 1.00 53.31 668 GLY A CA 1
ATOM 4927 C C . GLY A 1 668 ? -15.830 -3.055 -10.975 1.00 53.31 668 GLY A C 1
ATOM 4928 O O . GLY A 1 668 ? -16.290 -3.799 -10.104 1.00 53.31 668 GLY A O 1
ATOM 4929 N N . THR A 1 669 ? -16.249 -1.796 -11.133 1.00 59.53 669 THR A N 1
ATOM 4930 C CA . THR A 1 669 ? -17.151 -1.109 -10.201 1.00 59.53 669 THR A CA 1
ATOM 4931 C C . THR A 1 669 ? -18.482 -1.855 -10.064 1.00 59.53 669 THR A C 1
ATOM 4933 O O . THR A 1 669 ? -19.373 -1.762 -10.909 1.00 59.53 669 THR A O 1
ATOM 4936 N N . SER A 1 670 ? -18.632 -2.627 -8.986 1.00 76.69 670 SER A N 1
ATOM 4937 C CA . SER A 1 670 ? -19.896 -3.290 -8.663 1.00 76.69 670 SER A CA 1
ATOM 4938 C C . SER A 1 670 ? -20.916 -2.262 -8.171 1.00 76.69 670 SER A C 1
ATOM 4940 O O . SER A 1 670 ? -20.544 -1.270 -7.535 1.00 76.69 670 SER A O 1
ATOM 4942 N N . LEU A 1 671 ? -22.208 -2.519 -8.394 1.00 79.44 671 LEU A N 1
ATOM 4943 C CA . LEU A 1 671 ? -23.276 -1.623 -7.939 1.00 79.44 671 LEU A CA 1
ATOM 4944 C C . LEU A 1 671 ? -23.216 -1.390 -6.419 1.00 79.44 671 LEU A C 1
ATOM 4946 O O . LEU A 1 671 ? -23.319 -0.256 -5.967 1.00 79.44 671 LEU A O 1
ATOM 4950 N N . GLY A 1 672 ? -22.946 -2.439 -5.632 1.00 76.81 672 GLY A N 1
ATOM 4951 C CA . GLY A 1 672 ? -22.790 -2.328 -4.178 1.00 76.81 672 GLY A CA 1
ATOM 4952 C C . GLY A 1 672 ? -21.575 -1.494 -3.752 1.00 76.81 672 GLY A C 1
ATOM 4953 O O . GLY A 1 672 ? -21.673 -0.697 -2.822 1.00 76.81 672 GLY A O 1
ATOM 4954 N N . SER A 1 673 ? -20.436 -1.611 -4.448 1.00 74.00 673 SER A N 1
ATOM 4955 C CA . SER A 1 673 ? -19.272 -0.753 -4.175 1.00 74.00 673 SER A CA 1
ATOM 4956 C C . SER A 1 673 ? -19.492 0.700 -4.596 1.00 74.00 673 SER A C 1
ATOM 4958 O O . SER A 1 673 ? -19.014 1.591 -3.900 1.00 74.00 673 SER A O 1
ATOM 4960 N N . ALA A 1 674 ? -20.228 0.943 -5.686 1.00 75.44 674 ALA A N 1
ATOM 4961 C CA . ALA A 1 674 ? -20.599 2.288 -6.119 1.00 75.44 674 ALA A CA 1
ATOM 4962 C C . ALA A 1 674 ? -21.596 2.936 -5.140 1.00 75.44 674 ALA A C 1
ATOM 4964 O O . ALA A 1 674 ? -21.424 4.089 -4.767 1.00 75.44 674 ALA A O 1
ATOM 4965 N N . PHE A 1 675 ? -22.575 2.177 -4.637 1.00 79.44 675 PHE A N 1
ATOM 4966 C CA . PHE A 1 675 ? -23.537 2.636 -3.628 1.00 79.44 675 PHE A CA 1
ATOM 4967 C C . PHE A 1 675 ? -22.859 3.038 -2.313 1.00 79.44 675 PHE A C 1
ATOM 4969 O O . PHE A 1 675 ? -23.119 4.112 -1.778 1.00 79.44 675 PHE A O 1
ATOM 4976 N N . LEU A 1 676 ? -21.925 2.218 -1.820 1.00 76.94 676 LEU A N 1
ATOM 4977 C CA . LEU A 1 676 ? -21.134 2.553 -0.632 1.00 76.94 676 LEU A CA 1
ATOM 4978 C C . LEU A 1 676 ? -20.186 3.743 -0.857 1.00 76.94 676 LEU A C 1
ATOM 4980 O O . LEU A 1 676 ? -19.886 4.457 0.096 1.00 76.94 676 LEU A O 1
ATOM 4984 N N . ALA A 1 677 ? -19.713 3.965 -2.088 1.00 70.50 677 ALA A N 1
ATOM 4985 C CA . ALA A 1 677 ? -18.912 5.138 -2.431 1.00 70.50 677 ALA A CA 1
ATOM 4986 C C . ALA A 1 677 ? -19.760 6.422 -2.471 1.00 70.50 677 ALA A C 1
ATOM 4988 O O . ALA A 1 677 ? -19.333 7.438 -1.930 1.00 70.50 677 ALA A O 1
ATOM 4989 N N . GLU A 1 678 ? -20.976 6.368 -3.021 1.00 73.12 678 GLU A N 1
ATOM 4990 C CA . GLU A 1 678 ? -21.908 7.505 -3.030 1.00 73.12 678 GLU A CA 1
ATOM 4991 C C . GLU A 1 678 ? -22.383 7.858 -1.607 1.00 73.12 678 GLU A C 1
ATOM 4993 O O . GLU A 1 678 ? -22.442 9.025 -1.225 1.00 73.12 678 GLU A O 1
ATOM 4998 N N . LEU A 1 679 ? -22.589 6.858 -0.741 1.00 73.06 679 LEU A N 1
ATOM 4999 C CA . LEU A 1 679 ? -22.836 7.101 0.686 1.00 73.06 679 LEU A CA 1
ATOM 5000 C C . LEU A 1 679 ? -21.634 7.716 1.437 1.00 73.06 679 LEU A C 1
ATOM 5002 O O . LEU A 1 679 ? -21.817 8.251 2.529 1.00 73.06 679 LEU A O 1
ATOM 5006 N N . ALA A 1 680 ? -20.424 7.681 0.871 1.00 65.75 680 ALA A N 1
ATOM 5007 C CA . ALA A 1 680 ? -19.225 8.311 1.434 1.00 65.75 680 ALA A CA 1
ATOM 5008 C C . ALA A 1 680 ? -18.971 9.744 0.909 1.00 65.75 680 ALA A C 1
ATOM 5010 O O . ALA A 1 680 ? -17.964 10.363 1.261 1.00 65.75 680 ALA A O 1
ATOM 5011 N N . ASN A 1 681 ? -19.873 10.284 0.082 1.00 68.62 681 ASN A N 1
ATOM 5012 C CA . ASN A 1 681 ? -19.857 11.664 -0.406 1.00 68.62 681 ASN A CA 1
ATOM 5013 C C . ASN A 1 681 ? -19.890 12.666 0.778 1.00 68.62 681 ASN A C 1
ATOM 5015 O O . ASN A 1 681 ? -20.669 12.454 1.707 1.00 68.62 681 ASN A O 1
ATOM 5019 N N . PRO A 1 682 ? -19.095 13.761 0.789 1.00 63.97 682 PRO A N 1
ATOM 5020 C CA . PRO A 1 682 ? -19.022 14.720 1.905 1.00 63.97 682 PRO A CA 1
ATOM 5021 C C . PRO A 1 682 ? -20.356 15.327 2.380 1.00 63.97 682 PRO A C 1
ATOM 5023 O O . PRO A 1 682 ? -20.414 15.844 3.496 1.00 63.97 682 PRO A O 1
ATOM 5026 N N . LEU A 1 683 ? -21.419 15.269 1.573 1.00 67.81 683 LEU A N 1
ATOM 5027 C CA . LEU A 1 683 ? -22.766 15.715 1.953 1.00 67.81 683 LEU A CA 1
ATOM 5028 C C . LEU A 1 683 ? -23.540 14.664 2.772 1.00 67.81 683 LEU A C 1
ATOM 5030 O O . LEU A 1 683 ? -24.300 15.017 3.676 1.00 67.81 683 LEU A O 1
ATOM 5034 N N . THR A 1 684 ? -23.312 13.374 2.523 1.00 72.44 684 THR A N 1
ATOM 5035 C CA . THR A 1 684 ? -24.063 12.271 3.139 1.00 72.44 684 THR A CA 1
ATOM 5036 C C . THR A 1 684 ? -23.917 12.206 4.668 1.00 72.44 684 THR A C 1
ATOM 5038 O O . THR A 1 684 ? -24.943 12.069 5.336 1.00 72.44 684 THR A O 1
ATOM 5041 N N . PRO A 1 685 ? -22.724 12.383 5.283 1.00 69.75 685 PRO A N 1
ATOM 5042 C CA . PRO A 1 685 ? -22.588 12.434 6.743 1.00 69.75 685 PRO A CA 1
ATOM 5043 C C . PRO A 1 685 ? -23.412 13.542 7.411 1.00 69.75 685 PRO A C 1
ATOM 5045 O O . PRO A 1 685 ? -23.865 13.369 8.541 1.00 69.75 685 PRO A O 1
ATOM 5048 N N . VAL A 1 686 ? -23.638 14.666 6.722 1.00 70.25 686 VAL A N 1
ATOM 5049 C CA . VAL A 1 686 ? -24.445 15.785 7.237 1.00 70.25 686 VAL A CA 1
ATOM 5050 C C . VAL A 1 686 ? -25.922 15.401 7.269 1.00 70.25 686 VAL A C 1
ATOM 5052 O O . VAL A 1 686 ? -26.586 15.576 8.290 1.00 70.25 686 VAL A O 1
ATOM 5055 N N . LEU A 1 687 ? -26.423 14.828 6.172 1.00 76.12 687 LEU A N 1
ATOM 5056 C CA . LEU A 1 687 ? -27.808 14.372 6.041 1.00 76.12 687 LEU A CA 1
ATOM 5057 C C . LEU A 1 687 ? -28.100 13.203 6.995 1.00 76.12 687 LEU A C 1
ATOM 5059 O O . LEU A 1 687 ? -29.105 13.218 7.705 1.00 76.12 687 LEU A O 1
ATOM 5063 N N . ALA A 1 688 ? -27.176 12.244 7.102 1.00 77.19 688 ALA A N 1
ATOM 5064 C CA . ALA A 1 688 ? -27.233 11.157 8.077 1.00 77.19 688 ALA A CA 1
ATOM 5065 C C . ALA A 1 688 ? -27.211 11.680 9.526 1.00 77.19 688 ALA A C 1
ATOM 5067 O O . ALA A 1 688 ? -27.976 11.201 10.364 1.00 77.19 688 ALA A O 1
ATOM 5068 N N . GLY A 1 689 ? -26.403 12.706 9.816 1.00 76.25 689 GLY A N 1
ATOM 5069 C CA . GLY A 1 689 ? -26.412 13.411 11.099 1.00 76.25 689 GLY A CA 1
ATOM 5070 C C . GLY A 1 689 ? -27.759 14.077 11.395 1.00 76.25 689 GLY A C 1
ATOM 5071 O O . GLY A 1 689 ? -28.289 13.921 12.493 1.00 76.25 689 GLY A O 1
ATOM 5072 N N . GLY A 1 690 ? -28.362 14.749 10.410 1.00 76.94 690 GLY A N 1
ATOM 5073 C CA . GLY A 1 690 ? -29.703 15.336 10.515 1.00 76.94 690 GLY A CA 1
ATOM 5074 C C . GLY A 1 690 ? -30.792 14.291 10.782 1.00 76.94 690 GLY A C 1
ATOM 5075 O O . GLY A 1 690 ? -31.597 14.461 11.700 1.00 76.94 690 GLY A O 1
ATOM 5076 N N . ALA A 1 691 ? -30.772 13.171 10.053 1.00 81.69 691 ALA A N 1
ATOM 5077 C CA . ALA A 1 691 ? -31.668 12.038 10.282 1.00 81.69 691 ALA A CA 1
ATOM 5078 C C . ALA A 1 691 ? -31.496 11.448 11.694 1.00 81.69 691 ALA A C 1
ATOM 5080 O O . ALA A 1 691 ? -32.484 11.223 12.397 1.00 81.69 691 ALA A O 1
ATOM 5081 N N . ALA A 1 692 ? -30.253 11.262 12.149 1.00 78.81 692 ALA A N 1
ATOM 5082 C CA . ALA A 1 692 ? -29.945 10.739 13.478 1.00 78.81 692 ALA A CA 1
ATOM 5083 C C . ALA A 1 692 ? -30.376 11.694 14.608 1.00 78.81 692 ALA A C 1
ATOM 5085 O O . ALA A 1 692 ? -30.952 11.244 15.599 1.00 78.81 692 ALA A O 1
ATOM 5086 N N . VAL A 1 693 ? -30.177 13.009 14.453 1.00 76.19 693 VAL A N 1
ATOM 5087 C CA . VAL A 1 693 ? -30.692 14.025 15.389 1.00 76.19 693 VAL A CA 1
ATOM 5088 C C . VAL A 1 693 ? -32.221 14.006 15.419 1.00 76.19 693 VAL A C 1
ATOM 5090 O O . VAL A 1 693 ? -32.806 13.989 16.502 1.00 76.19 693 VAL A O 1
ATOM 5093 N N . SER A 1 694 ? -32.882 13.935 14.261 1.00 78.81 694 SER A N 1
ATOM 5094 C CA . SER A 1 694 ? -34.346 13.881 14.192 1.00 78.81 694 SER A CA 1
ATOM 5095 C C . SER A 1 694 ? -34.909 12.628 14.881 1.00 78.81 694 SER A C 1
ATOM 5097 O O . SER A 1 694 ? -35.820 12.715 15.713 1.00 78.81 694 SER A O 1
ATOM 5099 N N . ALA A 1 695 ? -34.280 11.467 14.661 1.00 78.56 695 ALA A N 1
ATOM 5100 C CA . ALA A 1 695 ? -34.589 10.227 15.369 1.00 78.56 695 ALA A CA 1
ATOM 5101 C C . ALA A 1 695 ? -34.341 10.334 16.887 1.00 78.56 695 ALA A C 1
ATOM 5103 O O . ALA A 1 695 ? -35.170 9.877 17.674 1.00 78.56 695 ALA A O 1
ATOM 5104 N N . ALA A 1 696 ? -33.252 10.978 17.320 1.00 72.50 696 ALA A N 1
ATOM 5105 C CA . ALA A 1 696 ? -32.890 11.137 18.733 1.00 72.50 696 ALA A CA 1
ATOM 5106 C C . ALA A 1 696 ? -33.800 12.104 19.510 1.00 72.50 696 ALA A C 1
ATOM 5108 O O . ALA A 1 696 ? -34.019 11.912 20.710 1.00 72.50 696 ALA A O 1
ATOM 5109 N N . VAL A 1 697 ? -34.368 13.102 18.824 1.00 74.44 697 VAL A N 1
ATOM 5110 C CA . VAL A 1 697 ? -35.454 13.971 19.318 1.00 74.44 697 VAL A CA 1
ATOM 5111 C C . VAL A 1 697 ? -36.819 13.254 19.250 1.00 74.44 697 VAL A C 1
ATOM 5113 O O . VAL A 1 697 ? -37.808 13.678 19.865 1.00 74.44 697 VAL A O 1
ATOM 5116 N N . GLY A 1 698 ? -36.861 12.104 18.572 1.00 74.50 698 GLY A N 1
ATOM 5117 C CA . GLY A 1 698 ? -37.958 11.144 18.545 1.00 74.50 698 GLY A CA 1
ATOM 5118 C C . GLY A 1 698 ? -38.941 11.334 17.394 1.00 74.50 698 GLY A C 1
ATOM 5119 O O . GLY A 1 698 ? -40.104 10.966 17.569 1.00 74.50 698 GLY A O 1
ATOM 5120 N N . SER A 1 699 ? -38.516 11.923 16.271 1.00 80.75 699 SER A N 1
ATOM 5121 C CA . SER A 1 699 ? -39.287 12.015 15.023 1.00 80.75 699 SER A CA 1
ATOM 5122 C C . SER A 1 699 ? -38.810 10.956 14.009 1.00 80.75 699 SER A C 1
ATOM 5124 O O . SER A 1 699 ? -37.955 11.233 13.167 1.00 80.75 699 SER A O 1
ATOM 5126 N N . PRO A 1 700 ? -39.309 9.705 14.091 1.00 79.94 700 PRO A N 1
ATOM 5127 C CA . PRO A 1 700 ? -38.865 8.633 13.201 1.00 79.94 700 PRO A CA 1
ATOM 5128 C C . PRO A 1 700 ? -39.321 8.841 11.752 1.00 79.94 700 PRO A C 1
ATOM 5130 O O . PRO A 1 700 ? -38.666 8.336 10.851 1.00 79.94 700 PRO A O 1
ATOM 5133 N N . VAL A 1 701 ? -40.412 9.583 11.520 1.00 83.50 701 VAL A N 1
ATOM 5134 C CA . VAL A 1 701 ? -40.925 9.871 10.170 1.00 83.50 701 VAL A CA 1
ATOM 5135 C C . VAL A 1 701 ? -39.968 10.797 9.427 1.00 83.50 701 VAL A C 1
ATOM 5137 O O . VAL A 1 701 ? -39.508 10.441 8.349 1.00 83.50 701 VAL A O 1
ATOM 5140 N N . ASP A 1 702 ? -39.583 11.924 10.031 1.00 79.31 702 ASP A N 1
ATOM 5141 C CA . ASP A 1 702 ? -38.615 12.854 9.436 1.00 79.31 702 ASP A CA 1
ATOM 5142 C C . ASP A 1 702 ? -37.255 12.169 9.208 1.00 79.31 702 ASP A C 1
ATOM 5144 O O . ASP A 1 702 ? -36.641 12.319 8.155 1.00 79.31 702 ASP A O 1
ATOM 5148 N N . ALA A 1 703 ? -36.801 11.354 10.169 1.00 83.19 703 ALA A N 1
ATOM 5149 C CA . ALA A 1 703 ? -35.575 10.571 10.026 1.00 83.19 703 ALA A CA 1
ATOM 5150 C C . ALA A 1 703 ? -35.650 9.552 8.873 1.00 83.19 703 ALA A C 1
ATOM 5152 O O . ALA A 1 703 ? -34.690 9.419 8.114 1.00 83.19 703 ALA A O 1
ATOM 5153 N N . ALA A 1 704 ? -36.783 8.858 8.718 1.00 84.62 704 ALA A N 1
ATOM 5154 C CA . ALA A 1 704 ? -37.012 7.909 7.630 1.00 84.62 704 ALA A CA 1
ATOM 5155 C C . ALA A 1 704 ? -37.139 8.601 6.265 1.00 84.62 704 ALA A C 1
ATOM 5157 O O . ALA A 1 704 ? -36.659 8.056 5.275 1.00 84.62 704 ALA A O 1
ATOM 5158 N N . LEU A 1 705 ? -37.722 9.804 6.204 1.00 84.56 705 LEU A N 1
ATOM 5159 C CA . LEU A 1 705 ? -37.771 10.617 4.987 1.00 84.56 705 LEU A CA 1
ATOM 5160 C C . LEU A 1 705 ? -36.361 11.018 4.537 1.00 84.56 705 LEU A C 1
ATOM 5162 O O . LEU A 1 705 ? -36.002 10.760 3.391 1.00 84.56 705 LEU A O 1
ATOM 5166 N N . VAL A 1 706 ? -35.533 11.566 5.435 1.00 82.94 706 VAL A N 1
ATOM 5167 C CA . VAL A 1 706 ? -34.147 11.946 5.100 1.00 82.94 706 VAL A CA 1
ATOM 5168 C C . VAL A 1 706 ? -33.312 10.720 4.717 1.00 82.94 706 VAL A C 1
ATOM 5170 O O . VAL A 1 706 ? -32.622 10.745 3.701 1.00 82.94 706 VAL A O 1
ATOM 5173 N N . ALA A 1 707 ? -33.410 9.617 5.467 1.00 84.06 707 ALA A N 1
ATOM 5174 C CA . ALA A 1 707 ? -32.714 8.373 5.130 1.00 84.06 707 ALA A CA 1
ATOM 5175 C C . ALA A 1 707 ? -33.189 7.768 3.794 1.00 84.06 707 ALA A C 1
ATOM 5177 O O . ALA A 1 707 ? -32.379 7.226 3.043 1.00 84.06 707 ALA A O 1
ATOM 5178 N N . GLY A 1 708 ? -34.484 7.882 3.480 1.00 86.44 708 GLY A N 1
ATOM 5179 C CA . GLY A 1 708 ? -35.074 7.438 2.219 1.00 86.44 708 GLY A CA 1
ATOM 5180 C C . GLY A 1 708 ? -34.591 8.258 1.025 1.00 86.44 708 GLY A C 1
ATOM 5181 O O . GLY A 1 708 ? -34.168 7.672 0.031 1.00 86.44 708 GLY A O 1
ATOM 5182 N N . VAL A 1 709 ? -34.578 9.592 1.139 1.00 83.12 709 VAL A N 1
ATOM 5183 C CA . VAL A 1 709 ? -34.024 10.492 0.110 1.00 83.12 709 VAL A CA 1
ATOM 5184 C C . VAL A 1 709 ? -32.552 10.169 -0.135 1.00 83.12 709 VAL A C 1
ATOM 5186 O O . VAL A 1 709 ? -32.196 9.843 -1.261 1.00 83.12 709 VAL A O 1
ATOM 5189 N N . VAL A 1 710 ? -31.727 10.121 0.917 1.00 82.12 710 VAL A N 1
ATOM 5190 C CA . VAL A 1 710 ? -30.302 9.759 0.814 1.00 82.12 710 VAL A CA 1
ATOM 5191 C C . VAL A 1 710 ? -30.106 8.384 0.165 1.00 82.12 710 VAL A C 1
ATOM 5193 O O . VAL A 1 710 ? -29.251 8.231 -0.704 1.00 82.12 710 VAL A O 1
ATOM 5196 N N . GLY A 1 711 ? -30.898 7.380 0.552 1.00 84.19 711 GLY A N 1
ATOM 5197 C CA . GLY A 1 711 ? -30.815 6.030 -0.009 1.00 84.19 711 GLY A CA 1
ATOM 5198 C C . GLY A 1 711 ? -31.191 5.965 -1.492 1.00 84.19 711 GLY A C 1
ATOM 5199 O O . GLY A 1 711 ? -30.518 5.281 -2.262 1.00 84.19 711 GLY A O 1
ATOM 5200 N N . VAL A 1 712 ? -32.223 6.700 -1.915 1.00 84.75 712 VAL A N 1
ATOM 5201 C CA . VAL A 1 712 ? -32.637 6.783 -3.325 1.00 84.75 712 VAL A CA 1
ATOM 5202 C C . VAL A 1 712 ? -31.633 7.598 -4.145 1.00 84.75 712 VAL A C 1
ATOM 5204 O O . VAL A 1 712 ? -31.221 7.127 -5.205 1.00 84.75 712 VAL A O 1
ATOM 5207 N N . SER A 1 713 ? -31.169 8.750 -3.646 1.00 78.50 713 SER A N 1
ATOM 5208 C CA . SER A 1 713 ? -30.091 9.546 -4.254 1.00 78.50 713 SER A CA 1
ATOM 5209 C C . SER A 1 713 ? -28.830 8.696 -4.459 1.00 78.50 713 SER A C 1
ATOM 5211 O O . SER A 1 713 ? -28.294 8.646 -5.566 1.00 78.50 713 SER A O 1
ATOM 5213 N N . ALA A 1 714 ? -28.404 7.944 -3.436 1.00 82.06 714 ALA A N 1
ATOM 5214 C CA . ALA A 1 714 ? -27.237 7.067 -3.520 1.00 82.06 714 ALA A CA 1
ATOM 5215 C C . ALA A 1 714 ? -27.435 5.893 -4.496 1.00 82.06 714 ALA A C 1
ATOM 5217 O O . ALA A 1 714 ? -26.509 5.522 -5.223 1.00 82.06 714 ALA A O 1
ATOM 5218 N N . LEU A 1 715 ? -28.642 5.319 -4.566 1.00 84.19 715 LEU A N 1
ATOM 5219 C CA . LEU A 1 715 ? -28.969 4.274 -5.538 1.00 84.19 715 LEU A CA 1
ATOM 5220 C C . LEU A 1 715 ? -28.897 4.811 -6.973 1.00 84.19 715 LEU A C 1
ATOM 5222 O O . LEU A 1 715 ? -28.209 4.218 -7.802 1.00 84.19 715 LEU A O 1
ATOM 5226 N N . ILE A 1 716 ? -29.529 5.953 -7.254 1.00 81.75 716 ILE A N 1
ATOM 5227 C CA . ILE A 1 716 ? -29.489 6.604 -8.571 1.00 81.75 716 ILE A CA 1
ATOM 5228 C C . ILE A 1 716 ? -28.042 6.952 -8.956 1.00 81.75 716 ILE A C 1
ATOM 5230 O O . ILE A 1 716 ? -27.603 6.591 -10.051 1.00 81.75 716 ILE A O 1
ATOM 5234 N N . GLY A 1 717 ? -27.279 7.569 -8.046 1.00 76.44 717 GLY A N 1
ATOM 5235 C CA . GLY A 1 717 ? -25.862 7.890 -8.246 1.00 76.44 717 GLY A CA 1
ATOM 5236 C C . GLY A 1 717 ? -25.023 6.652 -8.575 1.00 76.44 717 GLY A C 1
ATOM 5237 O O . GLY A 1 717 ? -24.313 6.634 -9.577 1.00 76.44 717 GLY A O 1
ATOM 5238 N N . SER A 1 718 ? -25.180 5.566 -7.811 1.00 80.44 718 SER A N 1
ATOM 5239 C CA . SER A 1 718 ? -24.448 4.310 -8.033 1.00 80.44 718 SER A CA 1
ATOM 5240 C C . SER A 1 718 ? -24.770 3.609 -9.355 1.00 80.44 718 SER A C 1
ATOM 5242 O O . SER A 1 718 ? -23.851 3.139 -10.029 1.00 80.44 718 SER A O 1
ATOM 5244 N N . VAL A 1 719 ? -26.044 3.567 -9.767 1.00 81.50 719 VAL A N 1
ATOM 5245 C CA . VAL A 1 719 ? -26.438 3.038 -11.082 1.00 81.50 719 VAL A CA 1
ATOM 5246 C C . VAL A 1 719 ? -25.792 3.879 -12.182 1.00 81.50 719 VAL A C 1
ATOM 5248 O O . VAL A 1 719 ? -25.173 3.332 -13.099 1.00 81.50 719 VAL A O 1
ATOM 5251 N N . GLN A 1 720 ? -25.871 5.206 -12.066 1.00 74.31 720 GLN A N 1
ATOM 5252 C CA . GLN A 1 720 ? -25.322 6.122 -13.059 1.00 74.31 720 GLN A CA 1
ATOM 5253 C C . GLN A 1 720 ? -23.790 6.069 -13.133 1.00 74.31 720 GLN A C 1
ATOM 5255 O O . GLN A 1 720 ? -23.230 6.148 -14.231 1.00 74.31 720 GLN A O 1
ATOM 5260 N N . GLN A 1 721 ? -23.106 5.886 -12.002 1.00 76.38 721 GLN A N 1
ATOM 5261 C CA . GLN A 1 721 ? -21.658 5.699 -11.956 1.00 76.38 721 GLN A CA 1
ATOM 5262 C C . GLN A 1 721 ? -21.256 4.427 -12.708 1.00 76.38 721 GLN A C 1
ATOM 5264 O O . GLN A 1 721 ? -20.408 4.491 -13.591 1.00 76.38 721 GLN A O 1
ATOM 5269 N N . VAL A 1 722 ? -21.926 3.295 -12.460 1.00 79.56 722 VAL A N 1
ATOM 5270 C CA . VAL A 1 722 ? -21.657 2.032 -13.175 1.00 79.56 722 VAL A CA 1
ATOM 5271 C C . VAL A 1 722 ? -21.923 2.160 -14.683 1.00 79.56 722 VAL A C 1
ATOM 5273 O O . VAL A 1 722 ? -21.169 1.614 -15.491 1.00 79.56 722 VAL A O 1
ATOM 5276 N N . VAL A 1 723 ? -22.962 2.894 -15.096 1.00 80.44 723 VAL A N 1
ATOM 5277 C CA . VAL A 1 723 ? -23.230 3.187 -16.519 1.00 80.44 723 VAL A CA 1
ATOM 5278 C C . VAL A 1 723 ? -22.129 4.065 -17.130 1.00 80.44 723 VAL A C 1
ATOM 5280 O O . VAL A 1 723 ? -21.687 3.808 -18.251 1.00 80.44 723 VAL A O 1
ATOM 5283 N N . THR A 1 724 ? -21.657 5.069 -16.390 1.00 73.12 724 THR A N 1
ATOM 5284 C CA . THR A 1 724 ? -20.592 5.993 -16.812 1.00 73.12 724 THR A CA 1
ATOM 5285 C C . THR A 1 724 ? -19.250 5.275 -16.946 1.00 73.12 724 THR A C 1
ATOM 5287 O O . THR A 1 724 ? -18.605 5.387 -17.989 1.00 73.12 724 THR A O 1
ATOM 5290 N N . ASP A 1 725 ? -18.874 4.468 -15.952 1.00 73.25 725 ASP A N 1
ATOM 5291 C CA . ASP A 1 725 ? -17.648 3.665 -15.942 1.00 73.25 725 ASP A CA 1
ATOM 5292 C C . ASP A 1 725 ? -17.628 2.669 -17.110 1.00 73.25 725 ASP A C 1
ATOM 5294 O O . ASP A 1 725 ? -16.625 2.559 -17.813 1.00 73.25 725 ASP A O 1
ATOM 5298 N N . ARG A 1 726 ? -18.752 1.989 -17.390 1.00 78.44 726 ARG A N 1
ATOM 5299 C CA . ARG A 1 726 ? -18.879 1.093 -18.556 1.00 78.44 726 ARG A CA 1
ATOM 5300 C C . ARG A 1 726 ? -18.745 1.839 -19.880 1.00 78.44 726 ARG A C 1
ATOM 5302 O O . ARG A 1 726 ? -18.082 1.343 -20.791 1.00 78.44 726 ARG A O 1
ATOM 5309 N N . ALA A 1 727 ? -19.349 3.023 -20.000 1.00 73.44 727 ALA A N 1
ATOM 5310 C CA . ALA A 1 727 ? -19.223 3.841 -21.203 1.00 73.44 727 ALA A CA 1
ATOM 5311 C C . ALA A 1 727 ? -17.770 4.297 -21.420 1.00 73.44 727 ALA A C 1
ATOM 5313 O O . ALA A 1 727 ? -17.280 4.237 -22.545 1.00 73.44 727 ALA A O 1
ATOM 5314 N N . LEU A 1 728 ? -17.066 4.684 -20.351 1.00 71.06 728 LEU A N 1
ATOM 5315 C CA . LEU A 1 728 ? -15.651 5.049 -20.401 1.00 71.06 728 LEU A CA 1
ATOM 5316 C C . LEU A 1 728 ? -14.766 3.842 -20.752 1.00 71.06 728 LEU A C 1
ATOM 5318 O O . LEU A 1 728 ? -13.965 3.934 -21.676 1.00 71.06 728 LEU A O 1
ATOM 5322 N N . ALA A 1 729 ? -14.959 2.691 -20.104 1.00 69.94 729 ALA A N 1
ATOM 5323 C CA . ALA A 1 729 ? -14.234 1.457 -20.418 1.00 69.94 729 ALA A CA 1
ATOM 5324 C C . ALA A 1 729 ? -14.412 1.035 -21.890 1.00 69.94 729 ALA A C 1
ATOM 5326 O O . ALA A 1 729 ? -13.447 0.654 -22.547 1.00 69.94 729 ALA A O 1
ATOM 5327 N N . THR A 1 730 ? -15.621 1.189 -22.443 1.00 71.50 730 THR A N 1
ATOM 5328 C CA . THR A 1 730 ? -15.901 0.910 -23.865 1.00 71.50 730 THR A CA 1
ATOM 5329 C C . THR A 1 730 ? -15.168 1.868 -24.813 1.00 71.50 730 THR A C 1
ATOM 5331 O O . THR A 1 730 ? -14.773 1.464 -25.906 1.00 71.50 730 THR A O 1
ATOM 5334 N N . LEU A 1 731 ? -14.968 3.131 -24.416 1.00 67.69 731 LEU A N 1
ATOM 5335 C CA . LEU A 1 731 ? -14.171 4.094 -25.186 1.00 67.69 731 LEU A CA 1
ATOM 5336 C C . LEU A 1 731 ? -12.670 3.762 -25.129 1.00 67.69 731 LEU A C 1
ATOM 5338 O O . LEU A 1 731 ? -11.990 3.881 -26.144 1.00 67.69 731 LEU A O 1
ATOM 5342 N N . LEU A 1 732 ? -12.167 3.310 -23.975 1.00 65.50 732 LEU A N 1
ATOM 5343 C CA . LEU A 1 732 ? -10.752 2.977 -23.767 1.00 65.50 732 LEU A CA 1
ATOM 5344 C C . LEU A 1 732 ? -10.340 1.648 -24.417 1.00 65.50 732 LEU A C 1
ATOM 5346 O O . LEU A 1 732 ? -9.264 1.565 -25.002 1.00 65.50 732 LEU A O 1
ATOM 5350 N N . GLY A 1 733 ? -11.211 0.634 -24.407 1.00 59.09 733 GLY A N 1
ATOM 5351 C CA . GLY A 1 733 ? -10.938 -0.673 -25.024 1.00 59.09 733 GLY A CA 1
ATOM 5352 C C . GLY A 1 733 ? -10.712 -0.636 -26.544 1.00 59.09 733 GLY A C 1
ATOM 5353 O O . GLY A 1 733 ? -10.272 -1.624 -27.122 1.00 59.09 733 GLY A O 1
ATOM 5354 N N . ARG A 1 734 ? -10.982 0.499 -27.204 1.00 60.53 734 ARG A N 1
ATOM 5355 C CA . ARG A 1 734 ? -10.716 0.715 -28.637 1.00 60.53 734 ARG A CA 1
ATOM 5356 C C . ARG A 1 734 ? -9.271 1.117 -28.954 1.00 60.53 734 ARG A C 1
ATOM 5358 O O . ARG A 1 734 ? -8.934 1.178 -30.130 1.00 60.53 734 ARG A O 1
ATOM 5365 N N . SER A 1 735 ? -8.435 1.396 -27.949 1.00 58.78 735 SER A N 1
ATOM 5366 C CA . SER A 1 735 ? -7.036 1.823 -28.129 1.00 58.78 735 SER A CA 1
ATOM 5367 C C . SER A 1 735 ? -6.016 0.889 -27.462 1.00 58.78 735 SER A C 1
ATOM 5369 O O . SER A 1 735 ? -4.944 1.347 -27.068 1.00 58.78 735 SER A O 1
ATOM 5371 N N . ALA A 1 736 ? -6.359 -0.385 -27.251 1.00 61.56 736 ALA A N 1
ATOM 5372 C CA . ALA A 1 736 ? -5.427 -1.359 -26.687 1.00 61.56 736 ALA A CA 1
ATOM 5373 C C . ALA A 1 736 ? -4.306 -1.669 -27.693 1.00 61.56 736 ALA A C 1
ATOM 5375 O O . ALA A 1 736 ? -4.586 -2.027 -28.839 1.00 61.56 736 ALA A O 1
ATOM 5376 N N . VAL A 1 737 ? -3.048 -1.546 -27.258 1.00 69.81 737 VAL A N 1
ATOM 5377 C CA . VAL A 1 737 ? -1.887 -1.992 -28.043 1.00 69.81 737 VAL A CA 1
ATOM 5378 C C . VAL A 1 737 ? -1.968 -3.512 -28.174 1.00 69.81 737 VAL A C 1
ATOM 5380 O O . VAL A 1 737 ? -2.178 -4.213 -27.179 1.00 69.81 737 VAL A O 1
ATOM 5383 N N . ARG A 1 738 ? -1.843 -4.012 -29.404 1.00 78.56 738 ARG A N 1
ATOM 5384 C CA . ARG A 1 738 ? -1.780 -5.444 -29.705 1.00 78.56 738 ARG A CA 1
ATOM 5385 C C . ARG A 1 738 ? -0.342 -5.855 -29.983 1.00 78.56 738 ARG A C 1
ATOM 5387 O O . ARG A 1 738 ? 0.439 -5.047 -30.474 1.00 78.56 738 ARG A O 1
ATOM 5394 N N . ALA A 1 739 ? -0.022 -7.103 -29.677 1.00 84.56 739 ALA A N 1
ATOM 5395 C CA . ALA A 1 739 ? 1.291 -7.692 -29.876 1.00 84.56 739 ALA A CA 1
ATOM 5396 C C . ALA A 1 739 ? 1.166 -9.148 -30.335 1.00 84.56 739 ALA A C 1
ATOM 5398 O O . ALA A 1 739 ? 0.201 -9.838 -29.998 1.00 84.56 739 ALA A O 1
ATOM 5399 N N . THR A 1 740 ? 2.172 -9.630 -31.062 1.00 91.25 740 THR A N 1
ATOM 5400 C CA . THR A 1 740 ? 2.278 -11.044 -31.437 1.00 91.25 740 THR A CA 1
ATOM 5401 C C . THR A 1 740 ? 3.148 -11.761 -30.410 1.00 91.25 740 THR A C 1
ATOM 5403 O O . THR A 1 740 ? 4.369 -11.612 -30.414 1.00 91.25 740 THR A O 1
ATOM 5406 N N . ALA A 1 741 ? 2.528 -12.529 -29.514 1.00 93.06 741 ALA A N 1
ATOM 5407 C CA . ALA A 1 741 ? 3.228 -13.338 -28.520 1.00 93.06 741 ALA A CA 1
ATOM 5408 C C . ALA A 1 741 ? 3.370 -14.788 -28.996 1.00 93.06 741 ALA A C 1
ATOM 5410 O O . ALA A 1 741 ? 2.402 -15.406 -29.440 1.00 93.06 741 ALA A O 1
ATOM 5411 N N . VAL A 1 742 ? 4.562 -15.360 -28.854 1.00 93.06 742 VAL A N 1
ATOM 5412 C CA . VAL A 1 742 ? 4.806 -16.788 -29.065 1.00 93.06 742 VAL A CA 1
ATOM 5413 C C . VAL A 1 742 ? 4.344 -17.529 -27.810 1.00 93.06 742 VAL A C 1
ATOM 5415 O O . VAL A 1 742 ? 4.860 -17.298 -26.716 1.00 93.06 742 VAL A O 1
ATOM 5418 N N . ARG A 1 743 ? 3.337 -18.397 -27.945 1.00 92.44 743 ARG A N 1
ATOM 5419 C CA . ARG A 1 743 ? 2.819 -19.245 -26.859 1.00 92.44 743 ARG A CA 1
ATOM 5420 C C . ARG A 1 743 ? 2.512 -20.645 -27.381 1.00 92.44 743 ARG A C 1
ATOM 5422 O O . ARG A 1 743 ? 1.883 -20.799 -28.426 1.00 92.44 743 ARG A O 1
ATOM 5429 N N . ASP A 1 744 ? 2.919 -21.673 -26.641 1.00 87.69 744 ASP A N 1
ATOM 5430 C CA . ASP A 1 744 ? 2.888 -23.076 -27.094 1.00 87.69 744 ASP A CA 1
ATOM 5431 C C . ASP A 1 744 ? 3.612 -23.286 -28.453 1.00 87.69 744 ASP A C 1
ATOM 5433 O O . ASP A 1 744 ? 3.117 -24.024 -29.316 1.00 87.69 744 ASP A O 1
ATOM 5437 N N . GLY A 1 745 ? 4.731 -22.578 -28.683 1.00 86.62 745 GLY A N 1
ATOM 5438 C CA . GLY A 1 745 ? 5.493 -22.604 -29.941 1.00 86.62 745 GLY A CA 1
ATOM 5439 C C . GLY A 1 745 ? 4.760 -22.025 -31.158 1.00 86.62 745 GLY A C 1
ATOM 5440 O O . GLY A 1 745 ? 5.107 -22.345 -32.294 1.00 86.62 745 GLY A O 1
ATOM 5441 N N . ARG A 1 746 ? 3.703 -21.228 -30.950 1.00 88.31 746 ARG A N 1
ATOM 5442 C CA . ARG A 1 746 ? 2.904 -20.615 -32.020 1.00 88.31 746 ARG A CA 1
ATOM 5443 C C . ARG A 1 746 ? 2.655 -19.139 -31.750 1.00 88.31 746 ARG A C 1
ATOM 5445 O O . ARG A 1 746 ? 2.335 -18.757 -30.627 1.00 88.31 746 ARG A O 1
ATOM 5452 N N . ASP A 1 747 ? 2.717 -18.341 -32.805 1.00 89.50 747 ASP A N 1
ATOM 5453 C CA . ASP A 1 747 ? 2.364 -16.925 -32.769 1.00 89.50 747 ASP A CA 1
ATOM 5454 C C . ASP A 1 747 ? 0.857 -16.767 -32.457 1.00 89.50 747 ASP A C 1
ATOM 5456 O O . ASP A 1 747 ? -0.004 -17.398 -33.081 1.00 89.50 747 ASP A O 1
ATOM 5460 N N . ARG A 1 748 ? 0.530 -15.941 -31.456 1.00 87.81 748 ARG A N 1
ATOM 5461 C CA . ARG A 1 748 ? -0.831 -15.557 -31.058 1.00 87.81 748 ARG A CA 1
ATOM 5462 C C . ARG A 1 748 ? -0.909 -14.046 -30.872 1.00 87.81 748 ARG A C 1
ATOM 5464 O O . ARG A 1 748 ? -0.105 -13.462 -30.151 1.00 87.81 748 ARG A O 1
ATOM 5471 N N . GLU A 1 749 ? -1.918 -13.432 -31.477 1.00 86.94 749 GLU A N 1
ATOM 5472 C CA . GLU A 1 749 ? -2.254 -12.031 -31.227 1.00 86.94 749 GLU A CA 1
ATOM 5473 C C . GLU A 1 749 ? -2.851 -11.889 -29.814 1.00 86.94 749 GLU A C 1
ATOM 5475 O O . GLU A 1 749 ? -3.788 -12.606 -29.456 1.00 86.94 749 GLU A O 1
ATOM 5480 N N . VAL A 1 750 ? -2.283 -10.991 -29.010 1.00 87.44 750 VAL A N 1
ATOM 5481 C CA . VAL A 1 750 ? -2.682 -10.688 -27.624 1.00 87.44 750 VAL A CA 1
ATOM 5482 C C . VAL A 1 750 ? -2.682 -9.175 -27.402 1.00 87.44 750 VAL A C 1
ATOM 5484 O O . VAL A 1 750 ? -2.028 -8.436 -28.142 1.00 87.44 750 VAL A O 1
ATOM 5487 N N . THR A 1 751 ? -3.393 -8.678 -26.391 1.00 84.50 751 THR A N 1
ATOM 5488 C CA . THR A 1 751 ? -3.241 -7.272 -25.970 1.00 84.50 751 THR A CA 1
ATOM 5489 C C . THR A 1 751 ? -2.055 -7.100 -25.017 1.00 84.50 751 THR A C 1
ATOM 5491 O O . THR A 1 751 ? -1.617 -8.051 -24.371 1.00 84.50 751 THR A O 1
ATOM 5494 N N . ALA A 1 752 ? -1.541 -5.874 -24.883 1.00 82.06 752 ALA A N 1
ATOM 5495 C CA . ALA A 1 752 ? -0.492 -5.565 -23.906 1.00 82.06 752 ALA A CA 1
ATOM 5496 C C . ALA A 1 752 ? -0.901 -5.921 -22.456 1.00 82.06 752 ALA A C 1
ATOM 5498 O O . ALA A 1 752 ? -0.075 -6.405 -21.688 1.00 82.06 752 ALA A O 1
ATOM 5499 N N . ASP A 1 753 ? -2.188 -5.782 -22.109 1.00 79.44 753 ASP A N 1
ATOM 5500 C CA . ASP A 1 753 ? -2.749 -6.174 -20.802 1.00 79.44 753 ASP A CA 1
ATOM 5501 C C . ASP A 1 753 ? -2.810 -7.708 -20.588 1.00 79.44 753 ASP A C 1
ATOM 5503 O O . ASP A 1 753 ? -3.032 -8.188 -19.472 1.00 79.44 753 ASP A O 1
ATOM 5507 N N . GLU A 1 754 ? -2.640 -8.502 -21.651 1.00 84.62 754 GLU A N 1
ATOM 5508 C CA . GLU A 1 754 ? -2.588 -9.968 -21.609 1.00 84.62 754 GLU A CA 1
ATOM 5509 C C . GLU A 1 754 ? -1.163 -10.532 -21.558 1.00 84.62 754 GLU A C 1
ATOM 5511 O O . GLU A 1 754 ? -1.005 -11.748 -21.389 1.00 84.62 754 GLU A O 1
ATOM 5516 N N . LEU A 1 755 ? -0.138 -9.685 -21.696 1.00 89.19 755 LEU A N 1
ATOM 5517 C CA . LEU A 1 755 ? 1.264 -10.077 -21.569 1.00 89.19 755 LEU A CA 1
ATOM 5518 C C . LEU A 1 755 ? 1.654 -10.290 -20.103 1.00 89.19 755 LEU A C 1
ATOM 5520 O O . LEU A 1 755 ? 1.181 -9.612 -19.190 1.00 89.19 755 LEU A O 1
ATOM 5524 N N . VAL A 1 756 ? 2.566 -11.232 -19.882 1.00 90.62 756 VAL A N 1
ATOM 5525 C CA . VAL A 1 756 ? 3.178 -11.511 -18.583 1.00 90.62 756 VAL A CA 1
ATOM 5526 C C . VAL A 1 756 ? 4.693 -11.611 -18.716 1.00 90.62 756 VAL A C 1
ATOM 5528 O O . VAL A 1 756 ? 5.220 -11.989 -19.761 1.00 90.62 756 VAL A O 1
ATOM 5531 N N . THR A 1 757 ? 5.413 -11.330 -17.630 1.00 90.69 757 THR A N 1
ATOM 5532 C CA . THR A 1 757 ? 6.861 -11.550 -17.569 1.00 90.69 757 THR A CA 1
ATOM 5533 C C . THR A 1 757 ? 7.209 -12.992 -17.959 1.00 90.69 757 THR A C 1
ATOM 5535 O O . THR A 1 757 ? 6.678 -13.950 -17.384 1.00 90.69 757 THR A O 1
ATOM 5538 N N . GLY A 1 758 ? 8.110 -13.142 -18.930 1.00 90.88 758 GLY A N 1
ATOM 5539 C CA . GLY A 1 758 ? 8.505 -14.409 -19.541 1.00 90.88 758 GLY A CA 1
ATOM 5540 C C . GLY A 1 758 ? 7.836 -14.724 -20.883 1.00 90.88 758 GLY A C 1
ATOM 5541 O O . GLY A 1 758 ? 8.336 -15.613 -21.568 1.00 90.88 758 GLY A O 1
ATOM 5542 N N . ASP A 1 759 ? 6.767 -14.029 -21.297 1.00 94.25 759 ASP A N 1
ATOM 5543 C CA . ASP A 1 759 ? 6.262 -14.151 -22.675 1.00 94.25 759 ASP A CA 1
ATOM 5544 C C . ASP A 1 759 ? 7.353 -13.754 -23.679 1.00 94.25 759 ASP A C 1
ATOM 5546 O O . ASP A 1 759 ? 8.112 -12.814 -23.444 1.00 94.25 759 ASP A O 1
ATOM 5550 N N . VAL A 1 760 ? 7.403 -14.437 -24.821 1.00 95.81 760 VAL A N 1
ATOM 5551 C CA . VAL A 1 760 ? 8.241 -14.034 -25.957 1.00 95.81 760 VAL A CA 1
ATOM 5552 C C . VAL A 1 760 ? 7.357 -13.316 -26.968 1.00 95.81 760 VAL A C 1
ATOM 5554 O O . VAL A 1 760 ? 6.296 -13.822 -27.323 1.00 95.81 760 VAL A O 1
ATOM 5557 N N . VAL A 1 761 ? 7.780 -12.145 -27.430 1.00 94.94 761 VAL A N 1
ATOM 5558 C CA . VAL A 1 761 ? 7.082 -11.331 -28.429 1.00 94.94 761 VAL A CA 1
ATOM 5559 C C . VAL A 1 761 ? 7.907 -11.216 -29.707 1.00 94.94 761 VAL A C 1
ATOM 5561 O O . VAL A 1 761 ? 9.135 -11.101 -29.666 1.00 94.94 761 VAL A O 1
ATOM 5564 N N . ARG A 1 762 ? 7.212 -11.244 -30.845 1.00 93.56 762 ARG A N 1
ATOM 5565 C CA . ARG A 1 762 ? 7.753 -10.925 -32.168 1.00 93.56 762 ARG A CA 1
ATOM 5566 C C . ARG A 1 762 ? 7.297 -9.518 -32.538 1.00 93.56 762 ARG A C 1
ATOM 5568 O O . ARG A 1 762 ? 6.108 -9.222 -32.432 1.00 93.56 762 ARG A O 1
ATOM 5575 N N . LEU A 1 763 ? 8.240 -8.677 -32.950 1.00 89.75 763 LEU A N 1
ATOM 5576 C CA . LEU A 1 763 ? 8.009 -7.281 -33.317 1.00 89.75 763 LEU A CA 1
ATOM 5577 C C . LEU A 1 763 ? 8.662 -7.001 -34.675 1.00 89.75 763 LEU A C 1
ATOM 5579 O O . LEU A 1 763 ? 9.750 -7.504 -34.951 1.00 89.75 763 LEU A O 1
ATOM 5583 N N . ALA A 1 764 ? 8.017 -6.192 -35.505 1.00 83.19 764 ALA A N 1
ATOM 5584 C CA . ALA A 1 764 ? 8.509 -5.759 -36.809 1.00 83.19 764 ALA A CA 1
ATOM 5585 C C . ALA A 1 764 ? 8.438 -4.230 -36.950 1.00 83.19 764 ALA A C 1
ATOM 5587 O O . ALA A 1 764 ? 7.806 -3.539 -36.151 1.00 83.19 764 ALA A O 1
ATOM 5588 N N . ALA A 1 765 ? 9.088 -3.685 -37.978 1.00 76.44 765 ALA A N 1
ATOM 5589 C CA . ALA A 1 765 ? 9.048 -2.257 -38.289 1.00 76.44 765 ALA A CA 1
ATOM 5590 C C . ALA A 1 765 ? 7.606 -1.708 -38.359 1.00 76.44 765 ALA A C 1
ATOM 5592 O O . ALA A 1 765 ? 6.789 -2.165 -39.158 1.00 76.44 765 ALA A O 1
ATOM 5593 N N . GLY A 1 766 ? 7.320 -0.692 -37.542 1.00 67.56 766 GLY A N 1
ATOM 5594 C CA . GLY A 1 766 ? 5.990 -0.107 -37.351 1.00 67.56 766 GLY A CA 1
ATOM 5595 C C . GLY A 1 766 ? 5.279 -0.536 -36.062 1.00 67.56 766 GLY A C 1
ATOM 5596 O O . GLY A 1 766 ? 4.367 0.172 -35.633 1.00 67.56 766 GLY A O 1
ATOM 5597 N N . ASP A 1 767 ? 5.704 -1.624 -35.412 1.00 77.81 767 ASP A N 1
ATOM 5598 C CA . ASP A 1 767 ? 5.114 -2.069 -34.148 1.00 77.81 767 ASP A CA 1
ATOM 5599 C C . ASP A 1 767 ? 5.521 -1.165 -32.975 1.00 77.81 767 ASP A C 1
ATOM 5601 O O . ASP A 1 767 ? 6.671 -0.727 -32.850 1.00 77.81 767 ASP A O 1
ATOM 5605 N N . VAL A 1 768 ? 4.569 -0.933 -32.069 1.00 84.44 768 VAL A N 1
ATOM 5606 C CA . VAL A 1 768 ? 4.823 -0.318 -30.762 1.00 84.44 768 VAL A CA 1
ATOM 5607 C C . VAL A 1 768 ? 5.216 -1.416 -29.783 1.00 84.44 768 VAL A C 1
ATOM 5609 O O . VAL A 1 768 ? 4.497 -2.402 -29.623 1.00 84.44 768 VAL A O 1
ATOM 5612 N N . VAL A 1 769 ? 6.338 -1.228 -29.094 1.00 91.00 769 VAL A N 1
ATOM 5613 C CA . VAL A 1 769 ? 6.830 -2.155 -28.075 1.00 91.00 769 VAL A CA 1
ATOM 5614 C C . VAL A 1 769 ? 5.815 -2.203 -26.914 1.00 91.00 769 VAL A C 1
ATOM 5616 O O . VAL A 1 769 ? 5.557 -1.172 -26.286 1.00 91.00 769 VAL A O 1
ATOM 5619 N N . PRO A 1 770 ? 5.205 -3.366 -26.615 1.00 88.69 770 PRO A N 1
ATOM 5620 C CA . PRO A 1 770 ? 4.030 -3.452 -25.737 1.00 88.69 770 PRO A CA 1
ATOM 5621 C C . PRO A 1 770 ? 4.369 -3.550 -24.241 1.00 88.69 770 PRO A C 1
ATOM 5623 O O . PRO A 1 770 ? 3.474 -3.477 -23.404 1.00 88.69 770 PRO A O 1
ATOM 5626 N N . ALA A 1 771 ? 5.638 -3.794 -23.913 1.00 91.19 771 ALA A N 1
ATOM 5627 C CA . ALA A 1 771 ? 6.155 -4.071 -22.577 1.00 91.19 771 ALA A CA 1
ATOM 5628 C C . ALA A 1 771 ? 7.688 -3.924 -22.592 1.00 91.19 771 ALA A C 1
ATOM 5630 O O . ALA A 1 771 ? 8.294 -4.023 -23.661 1.00 91.19 771 ALA A O 1
ATOM 5631 N N . ASP A 1 772 ? 8.342 -3.760 -21.441 1.00 93.00 772 ASP A N 1
ATOM 5632 C CA . ASP A 1 772 ? 9.810 -3.768 -21.403 1.00 93.00 772 ASP A CA 1
ATOM 5633 C C . ASP A 1 772 ? 10.321 -5.186 -21.687 1.00 93.00 772 ASP A C 1
AT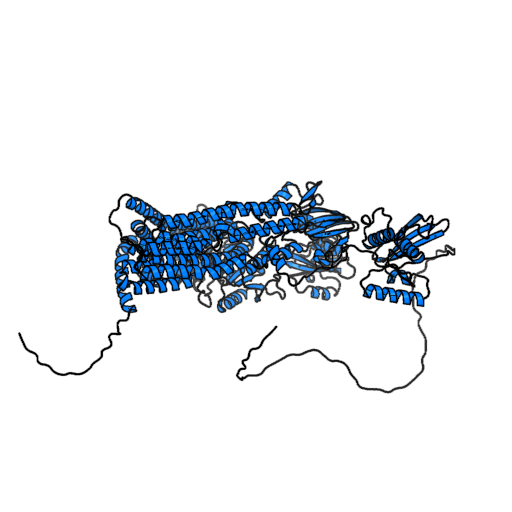OM 5635 O O . ASP A 1 772 ? 9.951 -6.145 -20.999 1.00 93.00 772 ASP A O 1
ATOM 5639 N N . CYS A 1 773 ? 11.190 -5.322 -22.688 1.00 94.38 773 CYS A N 1
ATOM 5640 C CA . CYS A 1 773 ? 11.670 -6.610 -23.181 1.00 94.38 773 CYS A CA 1
ATOM 5641 C C . CYS A 1 773 ? 13.199 -6.662 -23.291 1.00 94.38 773 CYS A C 1
ATOM 5643 O O . CYS A 1 773 ? 13.855 -5.689 -23.662 1.00 94.38 773 CYS A O 1
ATOM 5645 N N . ARG A 1 774 ? 13.769 -7.843 -23.045 1.00 94.69 774 ARG A N 1
ATOM 5646 C CA . ARG A 1 774 ? 15.158 -8.179 -23.376 1.00 94.69 774 ARG A CA 1
ATOM 5647 C C . ARG A 1 774 ? 15.205 -8.765 -24.785 1.00 94.69 774 ARG A C 1
ATOM 5649 O O . ARG A 1 774 ? 14.514 -9.743 -25.064 1.00 94.69 774 ARG A O 1
ATOM 5656 N N . LEU A 1 775 ? 16.038 -8.204 -25.658 1.00 95.19 775 LEU A N 1
ATOM 5657 C CA . LEU A 1 775 ? 16.195 -8.691 -27.031 1.00 95.19 775 LEU A CA 1
ATOM 5658 C C . LEU A 1 775 ? 16.844 -10.089 -27.045 1.00 95.19 775 LEU A C 1
ATOM 5660 O O . LEU A 1 775 ? 17.887 -10.282 -26.426 1.00 95.19 775 LEU A O 1
ATOM 5664 N N . LEU A 1 776 ? 16.237 -11.064 -27.723 1.00 93.31 776 LEU A N 1
ATOM 5665 C CA . LEU A 1 776 ? 16.781 -12.419 -27.908 1.00 93.31 776 LEU A CA 1
ATOM 5666 C C . LEU A 1 776 ? 17.482 -12.574 -29.262 1.00 93.31 776 LEU A C 1
ATOM 5668 O O . LEU A 1 776 ? 18.449 -13.328 -29.368 1.00 93.31 776 LEU A O 1
ATOM 5672 N N . ASP A 1 777 ? 16.944 -11.902 -30.279 1.00 90.69 777 ASP A N 1
ATOM 5673 C CA . ASP A 1 777 ? 17.378 -11.940 -31.674 1.00 90.69 777 ASP A CA 1
ATOM 5674 C C . ASP A 1 777 ? 16.862 -10.691 -32.406 1.00 90.69 777 ASP A C 1
ATOM 5676 O O . ASP A 1 777 ? 15.826 -10.144 -32.015 1.00 90.69 777 ASP A O 1
ATOM 5680 N N . GLY A 1 778 ? 17.536 -10.261 -33.470 1.00 85.56 778 GLY A N 1
ATOM 5681 C CA . GLY A 1 778 ? 17.041 -9.178 -34.322 1.00 85.56 778 GLY A CA 1
ATOM 5682 C C . GLY A 1 778 ? 17.981 -8.821 -35.471 1.00 85.56 778 GLY A C 1
ATOM 5683 O O . GLY A 1 778 ? 19.195 -8.753 -35.280 1.00 85.56 778 GLY A O 1
ATOM 5684 N N . ASP A 1 779 ? 17.412 -8.571 -36.652 1.00 79.75 779 ASP A N 1
ATOM 5685 C CA . ASP A 1 779 ? 18.147 -8.186 -37.863 1.00 79.75 779 ASP A CA 1
ATOM 5686 C C . ASP A 1 779 ? 17.846 -6.728 -38.242 1.00 79.75 779 ASP A C 1
ATOM 5688 O O . ASP A 1 779 ? 16.698 -6.282 -38.237 1.00 79.75 779 ASP A O 1
ATOM 5692 N N . GLY A 1 780 ? 18.897 -5.957 -38.536 1.00 74.31 780 GLY A N 1
ATOM 5693 C CA . GLY A 1 780 ? 18.803 -4.547 -38.935 1.00 74.31 780 GLY A CA 1
ATOM 5694 C C . GLY A 1 780 ? 18.067 -3.617 -37.955 1.00 74.31 780 GLY A C 1
ATOM 5695 O O . GLY A 1 780 ? 17.575 -2.572 -38.383 1.00 74.31 780 GLY A O 1
ATOM 5696 N N . LEU A 1 781 ? 17.959 -3.996 -36.676 1.00 81.94 781 LEU A N 1
ATOM 5697 C CA . LEU A 1 781 ? 17.016 -3.408 -35.725 1.00 81.94 781 LEU A CA 1
ATOM 5698 C C . LEU A 1 781 ? 17.375 -1.963 -35.319 1.00 81.94 781 LEU A C 1
ATOM 5700 O O . LEU A 1 781 ? 18.369 -1.715 -34.630 1.00 81.94 781 LEU A O 1
ATOM 5704 N N . GLU A 1 782 ? 16.523 -1.008 -35.696 1.00 82.12 782 GLU A N 1
ATOM 5705 C CA . GLU A 1 782 ? 16.552 0.391 -35.241 1.00 82.12 782 GLU A CA 1
ATOM 5706 C C . GLU A 1 782 ? 15.235 0.718 -34.516 1.00 82.12 782 GLU A C 1
ATOM 5708 O O . GLU A 1 782 ? 14.153 0.402 -35.014 1.00 82.12 782 GLU A O 1
ATOM 5713 N N . VAL A 1 783 ? 15.301 1.384 -33.358 1.00 82.12 783 VAL A N 1
ATOM 5714 C CA . VAL A 1 783 ? 14.131 1.700 -32.512 1.00 82.12 783 VAL A CA 1
ATOM 5715 C C . VAL A 1 783 ? 14.058 3.200 -32.232 1.00 82.12 783 VAL A C 1
ATOM 5717 O O . VAL A 1 783 ? 15.057 3.810 -31.858 1.00 82.12 783 VAL A O 1
ATOM 5720 N N . ASP A 1 784 ? 12.881 3.802 -32.403 1.00 82.44 784 ASP A N 1
ATOM 5721 C CA . ASP A 1 784 ? 12.602 5.178 -31.986 1.00 82.44 784 ASP A CA 1
ATOM 5722 C C . ASP A 1 784 ? 12.272 5.204 -30.488 1.00 82.44 784 ASP A C 1
ATOM 5724 O O . ASP A 1 784 ? 11.186 4.800 -30.061 1.00 82.44 784 ASP A O 1
ATOM 5728 N N . GLU A 1 785 ? 13.240 5.662 -29.693 1.00 85.25 785 GLU A N 1
ATOM 5729 C CA . GLU A 1 785 ? 13.144 5.765 -28.234 1.00 85.25 785 GLU A CA 1
ATOM 5730 C C . GLU A 1 785 ? 12.845 7.193 -27.755 1.00 85.25 785 GLU A C 1
ATOM 5732 O O . GLU A 1 785 ? 13.082 7.521 -26.588 1.00 85.25 785 GLU A O 1
ATOM 5737 N N . SER A 1 786 ? 12.314 8.059 -28.627 1.00 74.94 786 SER A N 1
ATOM 5738 C CA . SER A 1 786 ? 11.989 9.449 -28.276 1.00 74.94 786 SER A CA 1
ATOM 5739 C C . SER A 1 786 ? 10.986 9.560 -27.121 1.00 74.94 786 SER A C 1
ATOM 5741 O O . SER A 1 786 ? 11.097 10.478 -26.313 1.00 74.94 786 SER A O 1
ATOM 5743 N N . SER A 1 787 ? 10.083 8.586 -26.961 1.00 72.50 787 SER A N 1
ATOM 5744 C CA . SER A 1 787 ? 9.121 8.513 -25.849 1.00 72.50 787 SER A CA 1
ATOM 5745 C C . SER A 1 787 ? 9.752 8.268 -24.469 1.00 72.50 787 SER A C 1
ATOM 5747 O O . SER A 1 787 ? 9.137 8.600 -23.456 1.00 72.50 787 SER A O 1
ATOM 5749 N N . VAL A 1 788 ? 10.972 7.719 -24.417 1.00 76.19 788 VAL A N 1
ATOM 5750 C CA . VAL A 1 788 ? 11.714 7.414 -23.176 1.00 76.19 788 VAL A CA 1
ATOM 5751 C C . VAL A 1 788 ? 12.872 8.392 -22.959 1.00 76.19 788 VAL A C 1
ATOM 5753 O O . VAL A 1 788 ? 13.161 8.777 -21.828 1.00 76.19 788 VAL A O 1
ATOM 5756 N N . THR A 1 789 ? 13.539 8.798 -24.042 1.00 77.88 789 THR A N 1
ATOM 5757 C CA . THR A 1 789 ? 14.803 9.557 -24.011 1.00 77.88 789 THR A CA 1
ATOM 5758 C C . THR A 1 789 ? 14.662 11.024 -24.424 1.00 77.88 789 THR A C 1
ATOM 5760 O O . THR A 1 789 ? 15.525 11.833 -24.098 1.00 77.88 789 THR A O 1
ATOM 5763 N N . GLY A 1 790 ? 13.601 11.380 -25.157 1.00 70.88 790 GLY A N 1
ATOM 5764 C CA . GLY A 1 790 ? 13.433 12.684 -25.810 1.00 70.88 790 GLY A CA 1
ATOM 5765 C C . GLY A 1 790 ? 14.249 12.878 -27.100 1.00 70.88 790 GLY A C 1
ATOM 5766 O O . GLY A 1 790 ? 14.041 13.865 -27.811 1.00 70.88 790 GLY A O 1
ATOM 5767 N N . GLU A 1 791 ? 15.152 11.954 -27.446 1.00 73.00 791 GLU A N 1
ATOM 5768 C CA . GLU A 1 791 ? 16.023 12.066 -28.620 1.00 73.00 791 GLU A CA 1
ATOM 5769 C C . GLU A 1 791 ? 15.347 11.526 -29.891 1.00 73.00 791 GLU A C 1
ATOM 5771 O O . GLU A 1 791 ? 14.873 10.396 -29.940 1.00 73.00 791 GLU A O 1
ATOM 5776 N N . SER A 1 792 ? 15.319 12.328 -30.963 1.00 60.34 792 SER A N 1
ATOM 5777 C CA . SER A 1 792 ? 14.585 12.019 -32.209 1.00 60.34 792 SER A CA 1
ATOM 5778 C C . SER A 1 792 ? 15.305 11.050 -33.165 1.00 60.34 792 SER A C 1
ATOM 5780 O O . SER A 1 792 ? 15.030 11.059 -34.368 1.00 60.34 792 SER A O 1
ATOM 5782 N N . LEU A 1 793 ? 16.325 10.325 -32.702 1.00 71.81 793 LEU A N 1
ATOM 5783 C CA . LEU A 1 793 ? 17.201 9.524 -33.558 1.00 71.81 793 LEU A CA 1
ATOM 5784 C C . LEU A 1 793 ? 17.017 8.037 -33.248 1.00 71.81 793 LEU A C 1
ATOM 5786 O O . LEU A 1 793 ? 17.286 7.651 -32.114 1.00 71.81 793 LEU A O 1
ATOM 5790 N N . PRO A 1 794 ? 16.637 7.202 -34.238 1.00 73.62 794 PRO A N 1
ATOM 5791 C CA . PRO A 1 794 ? 16.554 5.765 -34.031 1.00 73.62 794 PRO A CA 1
ATOM 5792 C C . PRO A 1 794 ? 17.876 5.192 -33.512 1.00 73.62 794 PRO A C 1
ATOM 5794 O O . PRO A 1 794 ? 18.949 5.469 -34.062 1.00 73.62 794 PRO A O 1
ATOM 5797 N N . VAL A 1 795 ? 17.780 4.409 -32.441 1.00 83.19 795 VAL A N 1
ATOM 5798 C CA . VAL A 1 795 ? 18.898 3.751 -31.765 1.00 83.19 795 VAL A CA 1
ATOM 5799 C C . VAL A 1 795 ? 19.019 2.337 -32.323 1.00 83.19 795 VAL A C 1
ATOM 5801 O O . VAL A 1 795 ? 18.046 1.583 -32.324 1.00 83.19 795 VAL A O 1
ATOM 5804 N N . THR A 1 796 ? 20.206 1.968 -32.808 1.00 86.06 796 THR A N 1
ATOM 5805 C CA . THR A 1 796 ? 20.492 0.588 -33.226 1.00 86.06 796 THR A CA 1
ATOM 5806 C C . THR A 1 796 ? 20.515 -0.327 -32.005 1.00 86.06 796 THR A C 1
ATOM 5808 O O . THR A 1 796 ? 21.144 0.003 -30.997 1.00 86.06 796 THR A O 1
ATOM 5811 N N . LYS A 1 797 ? 19.845 -1.475 -32.097 1.00 88.75 797 LYS A N 1
ATOM 5812 C CA . LYS A 1 797 ? 19.750 -2.472 -31.026 1.00 88.75 797 LYS A CA 1
ATOM 5813 C C . LYS A 1 797 ? 20.533 -3.736 -31.386 1.00 88.75 797 LYS A C 1
ATOM 5815 O O . LYS A 1 797 ? 20.676 -4.064 -32.559 1.00 88.75 797 LYS A O 1
ATOM 5820 N N . ASP A 1 798 ? 21.048 -4.425 -30.372 1.00 87.38 798 ASP A N 1
ATOM 5821 C CA . ASP A 1 798 ? 21.892 -5.620 -30.511 1.00 87.38 798 ASP A CA 1
ATOM 5822 C C . ASP A 1 798 ? 21.627 -6.578 -29.330 1.00 87.38 798 ASP A C 1
ATOM 5824 O O . ASP A 1 798 ? 21.572 -6.119 -28.186 1.00 87.38 798 ASP A O 1
ATOM 5828 N N . PRO A 1 799 ? 21.416 -7.891 -29.551 1.00 88.00 799 PRO A N 1
ATOM 5829 C CA . PRO A 1 799 ? 21.072 -8.827 -28.480 1.00 88.00 799 PRO A CA 1
ATOM 5830 C C . PRO A 1 799 ? 22.222 -9.122 -27.499 1.00 88.00 799 PRO A C 1
ATOM 5832 O O . PRO A 1 799 ? 21.965 -9.710 -26.439 1.00 88.00 799 PRO A O 1
ATOM 5835 N N . ALA A 1 800 ? 23.467 -8.736 -27.795 1.00 85.31 800 ALA A N 1
ATOM 5836 C CA . ALA A 1 800 ? 24.614 -8.951 -26.918 1.00 85.31 800 ALA A CA 1
ATOM 5837 C C . ALA A 1 800 ? 24.468 -8.238 -25.553 1.00 85.31 800 ALA A C 1
ATOM 5839 O O . ALA A 1 800 ? 23.789 -7.219 -25.447 1.00 85.31 800 ALA A O 1
ATOM 5840 N N . PRO A 1 801 ? 25.102 -8.739 -24.477 1.00 85.00 801 PRO A N 1
ATOM 5841 C CA . PRO A 1 801 ? 25.189 -8.021 -23.206 1.00 85.00 801 PRO A CA 1
ATOM 5842 C C . PRO A 1 801 ? 25.805 -6.621 -23.342 1.00 85.00 801 PRO A C 1
ATOM 5844 O O . PRO A 1 801 ? 26.867 -6.457 -23.947 1.00 85.00 801 PRO A O 1
ATOM 5847 N N . VAL A 1 802 ? 25.176 -5.618 -22.723 1.00 83.12 802 VAL A N 1
ATOM 5848 C CA . VAL A 1 802 ? 25.623 -4.216 -22.747 1.00 83.12 802 VAL A CA 1
ATOM 5849 C C . VAL A 1 802 ? 25.842 -3.713 -21.327 1.00 83.12 802 VAL A C 1
ATOM 5851 O O . VAL A 1 802 ? 25.002 -3.914 -20.456 1.00 83.12 802 VAL A O 1
ATOM 5854 N N . VAL A 1 803 ? 26.953 -3.009 -21.109 1.00 75.81 803 VAL A N 1
ATOM 5855 C CA . VAL A 1 803 ? 27.268 -2.323 -19.849 1.00 75.81 803 VAL A CA 1
ATOM 5856 C C . VAL A 1 803 ? 26.754 -0.885 -19.936 1.00 75.81 803 VAL A C 1
ATOM 5858 O O . VAL A 1 803 ? 27.387 -0.048 -20.576 1.00 75.81 803 VAL A O 1
ATOM 5861 N N . ALA A 1 804 ? 25.591 -0.604 -19.341 1.00 73.94 804 ALA A N 1
ATOM 5862 C CA . ALA A 1 804 ? 24.915 0.687 -19.493 1.00 73.94 804 ALA A CA 1
ATOM 5863 C C . ALA A 1 804 ? 24.044 1.060 -18.280 1.00 73.94 804 ALA A C 1
ATOM 5865 O O . ALA A 1 804 ? 22.975 0.490 -18.042 1.00 73.94 804 ALA A O 1
ATOM 5866 N N . ALA A 1 805 ? 24.476 2.085 -17.540 1.00 67.75 805 ALA A N 1
ATOM 5867 C CA . ALA A 1 805 ? 23.742 2.592 -16.383 1.00 67.75 805 ALA A CA 1
ATOM 5868 C C . ALA A 1 805 ? 22.403 3.244 -16.775 1.00 67.75 805 ALA A C 1
ATOM 5870 O O . ALA A 1 805 ? 21.392 3.001 -16.112 1.00 67.75 805 ALA A O 1
ATOM 5871 N N . GLU A 1 806 ? 22.378 4.040 -17.848 1.00 74.44 806 GLU A N 1
ATOM 5872 C CA . GLU A 1 806 ? 21.189 4.766 -18.310 1.00 74.44 806 GLU A CA 1
ATOM 5873 C C . GLU A 1 806 ? 20.367 3.937 -19.317 1.00 74.44 806 GLU A C 1
ATOM 5875 O O . GLU A 1 806 ? 20.958 3.253 -20.154 1.00 74.44 806 GLU A O 1
ATOM 5880 N N . PRO A 1 807 ? 19.016 3.987 -19.288 1.00 78.94 807 PRO A N 1
ATOM 5881 C CA . PRO A 1 807 ? 18.172 3.218 -20.208 1.00 78.94 807 PRO A CA 1
ATOM 5882 C C . PRO A 1 807 ? 18.482 3.434 -21.695 1.00 78.94 807 PRO A C 1
ATOM 5884 O O . PRO A 1 807 ? 18.440 2.465 -22.452 1.00 78.94 807 PRO A O 1
ATOM 5887 N N . ALA A 1 808 ? 18.842 4.665 -22.082 1.00 79.25 808 ALA A N 1
ATOM 5888 C CA . ALA A 1 808 ? 19.172 5.060 -23.455 1.00 79.25 808 ALA A CA 1
ATOM 5889 C C . ALA A 1 808 ? 20.389 4.313 -24.037 1.00 79.25 808 ALA A C 1
ATOM 5891 O O . ALA A 1 808 ? 20.428 4.026 -25.230 1.00 79.25 808 ALA A O 1
ATOM 5892 N N . ASP A 1 809 ? 21.361 3.954 -23.194 1.00 82.06 809 ASP A N 1
ATOM 5893 C CA . ASP A 1 809 ? 22.582 3.257 -23.616 1.00 82.06 809 ASP A CA 1
ATOM 5894 C C . ASP A 1 809 ? 22.398 1.725 -23.681 1.00 82.06 809 ASP A C 1
ATOM 5896 O O . ASP A 1 809 ? 23.264 1.005 -24.180 1.00 82.06 809 ASP A O 1
ATOM 5900 N N . ARG A 1 810 ? 21.274 1.184 -23.184 1.00 88.69 810 ARG A N 1
ATOM 5901 C CA . ARG A 1 810 ? 21.010 -0.266 -23.129 1.00 88.69 810 ARG A CA 1
ATOM 5902 C C . ARG A 1 810 ? 20.497 -0.777 -24.480 1.00 88.69 810 ARG A C 1
ATOM 5904 O O . ARG A 1 810 ? 19.315 -1.081 -24.646 1.00 88.69 810 ARG A O 1
ATOM 5911 N N . ALA A 1 811 ? 21.403 -0.914 -25.448 1.00 88.12 811 ALA A N 1
ATOM 5912 C CA . ALA A 1 811 ? 21.097 -1.403 -26.800 1.00 88.12 811 ALA A CA 1
ATOM 5913 C C . ALA A 1 811 ? 20.522 -2.839 -26.856 1.00 88.12 811 ALA A C 1
ATOM 5915 O O . ALA A 1 811 ? 19.977 -3.241 -27.879 1.00 88.12 811 ALA A O 1
ATOM 5916 N N . SER A 1 812 ? 20.591 -3.589 -25.755 1.00 91.31 812 SER A N 1
ATOM 5917 C CA . SER A 1 812 ? 20.056 -4.947 -25.604 1.00 91.31 812 SER A CA 1
ATOM 5918 C C . SER A 1 812 ? 18.613 -5.021 -25.082 1.00 91.31 812 SER A C 1
ATOM 5920 O O . SER A 1 812 ? 18.051 -6.112 -24.938 1.00 91.31 812 SER A O 1
ATOM 5922 N N . MET A 1 813 ? 18.002 -3.861 -24.818 1.00 93.31 813 MET A N 1
ATOM 5923 C CA . MET A 1 813 ? 16.658 -3.701 -24.261 1.00 93.31 813 MET A CA 1
ATOM 5924 C C . MET A 1 813 ? 15.725 -2.956 -25.221 1.00 93.31 813 MET A C 1
ATOM 5926 O O . MET A 1 813 ? 16.155 -2.057 -25.950 1.00 93.31 813 MET A O 1
ATOM 5930 N N . LEU A 1 814 ? 14.439 -3.297 -25.145 1.00 94.06 814 LEU A N 1
ATOM 5931 C CA . LEU A 1 814 ? 13.304 -2.584 -25.733 1.00 94.06 814 LEU A CA 1
ATOM 5932 C C . LEU A 1 814 ? 12.387 -2.109 -24.591 1.00 94.06 814 LEU A C 1
ATOM 5934 O O . LEU A 1 814 ? 12.261 -2.819 -23.591 1.00 94.06 814 LEU A O 1
ATOM 5938 N N . TYR A 1 815 ? 11.738 -0.951 -24.733 1.00 92.19 815 TYR A N 1
ATOM 5939 C CA . TYR A 1 815 ? 10.942 -0.326 -23.665 1.00 92.19 815 TYR A CA 1
ATOM 5940 C C . TYR A 1 815 ? 9.490 -0.089 -24.072 1.00 92.19 815 TYR A C 1
ATOM 5942 O O . TYR A 1 815 ? 9.220 0.245 -25.222 1.00 92.19 815 TYR A O 1
ATOM 5950 N N . GLU A 1 816 ? 8.555 -0.213 -23.129 1.00 90.06 816 GLU A N 1
ATOM 5951 C CA . GLU A 1 816 ? 7.129 0.024 -23.384 1.00 90.06 816 GLU A CA 1
ATOM 5952 C C . GLU A 1 816 ? 6.885 1.402 -24.026 1.00 90.06 816 GLU A C 1
ATOM 5954 O O . GLU A 1 816 ? 7.300 2.438 -23.506 1.00 90.06 816 GLU A O 1
ATOM 5959 N N . GLY A 1 817 ? 6.171 1.424 -25.154 1.00 83.31 817 GLY A N 1
ATOM 5960 C CA . GLY A 1 817 ? 5.811 2.658 -25.850 1.00 83.31 817 GLY A CA 1
ATOM 5961 C C . GLY A 1 817 ? 6.915 3.267 -26.720 1.00 83.31 817 GLY A C 1
ATOM 5962 O O . GLY A 1 817 ? 6.721 4.373 -27.232 1.00 83.31 817 GLY A O 1
ATOM 5963 N N . THR A 1 818 ? 8.051 2.592 -26.927 1.00 87.06 818 THR A N 1
ATOM 5964 C CA . THR A 1 818 ? 8.946 2.888 -28.063 1.00 87.06 818 THR A CA 1
ATOM 5965 C C . THR A 1 818 ? 8.419 2.218 -29.336 1.00 87.06 818 THR A C 1
ATOM 5967 O O . THR A 1 818 ? 7.536 1.359 -29.277 1.00 87.06 818 THR A O 1
ATOM 5970 N N . THR A 1 819 ? 8.889 2.640 -30.513 1.00 82.69 819 THR A N 1
ATOM 5971 C CA . THR A 1 819 ? 8.411 2.105 -31.807 1.00 82.69 819 THR A CA 1
ATOM 5972 C C . THR A 1 819 ? 9.565 1.500 -32.596 1.00 82.69 819 THR A C 1
ATOM 5974 O O . THR A 1 819 ? 10.620 2.122 -32.717 1.00 82.69 819 THR A O 1
ATOM 5977 N N . ILE A 1 820 ? 9.379 0.311 -33.172 1.00 82.38 820 ILE A N 1
ATOM 5978 C CA . ILE A 1 820 ? 10.379 -0.289 -34.063 1.00 82.38 820 ILE A CA 1
ATOM 5979 C C . ILE A 1 820 ? 10.423 0.523 -35.364 1.00 82.38 820 ILE A C 1
ATOM 5981 O O . ILE A 1 820 ? 9.452 0.561 -36.120 1.00 82.38 820 ILE A O 1
ATOM 5985 N N . ALA A 1 821 ? 11.540 1.197 -35.634 1.00 74.81 821 ALA A N 1
ATOM 5986 C CA . ALA A 1 821 ? 11.702 2.051 -36.810 1.00 74.81 821 ALA A CA 1
ATOM 5987 C C . ALA A 1 821 ? 12.094 1.243 -38.061 1.00 74.81 821 ALA A C 1
ATOM 5989 O O . ALA A 1 821 ? 11.634 1.548 -39.167 1.00 74.81 821 ALA A O 1
ATOM 5990 N N . ALA A 1 822 ? 12.924 0.212 -37.881 1.00 70.88 822 ALA A N 1
ATOM 5991 C CA . ALA A 1 822 ? 13.356 -0.720 -38.919 1.00 70.88 822 ALA A CA 1
ATOM 5992 C C . ALA A 1 822 ? 13.808 -2.060 -38.322 1.00 70.88 822 ALA A C 1
ATOM 5994 O O . ALA A 1 822 ? 14.177 -2.119 -37.150 1.00 70.88 822 ALA A O 1
ATOM 5995 N N . GLY A 1 823 ? 13.813 -3.102 -39.157 1.00 76.31 823 GLY A N 1
ATOM 5996 C CA . GLY A 1 823 ? 14.195 -4.463 -38.777 1.00 76.31 823 GLY A CA 1
ATOM 5997 C C . GLY A 1 823 ? 13.051 -5.281 -38.176 1.00 76.31 823 GLY A C 1
ATOM 5998 O O . GLY A 1 823 ? 11.900 -4.835 -38.117 1.00 76.31 823 GLY A O 1
ATOM 5999 N N . ASP A 1 824 ? 13.396 -6.483 -37.732 1.00 82.50 824 ASP A N 1
ATOM 6000 C CA . ASP A 1 824 ? 12.543 -7.363 -36.938 1.00 82.50 824 ASP A CA 1
ATOM 6001 C C . ASP A 1 824 ? 13.270 -7.829 -35.670 1.00 82.50 824 ASP A C 1
ATOM 6003 O O . ASP A 1 824 ? 14.499 -7.787 -35.576 1.00 82.50 824 ASP A O 1
ATOM 6007 N N . ALA A 1 825 ? 12.490 -8.201 -34.658 1.00 91.38 825 ALA A N 1
ATOM 6008 C CA . ALA A 1 825 ? 12.974 -8.542 -33.331 1.00 91.38 825 ALA A CA 1
ATOM 6009 C C . ALA A 1 825 ? 12.203 -9.721 -32.734 1.00 91.38 825 ALA A C 1
ATOM 6011 O O . ALA A 1 825 ? 10.971 -9.792 -32.798 1.00 91.38 825 ALA A O 1
ATOM 6012 N N . LEU A 1 826 ? 12.939 -10.596 -32.051 1.00 94.81 826 LEU A N 1
ATOM 6013 C CA . LEU A 1 826 ? 12.398 -11.552 -31.094 1.00 94.81 826 LEU A CA 1
ATOM 6014 C C . LEU A 1 826 ? 12.876 -11.134 -29.702 1.00 94.81 826 LEU A C 1
ATOM 6016 O O . LEU A 1 826 ? 14.080 -11.019 -29.474 1.00 94.81 826 LEU A O 1
ATOM 6020 N N . ALA A 1 827 ? 11.965 -10.902 -28.761 1.00 95.75 827 ALA A N 1
ATOM 6021 C CA . ALA A 1 827 ? 12.313 -10.402 -27.431 1.00 95.75 827 ALA A CA 1
ATOM 6022 C C . ALA A 1 827 ? 11.494 -11.091 -26.330 1.00 95.75 827 ALA A C 1
ATOM 6024 O O . ALA A 1 827 ? 10.358 -11.490 -26.562 1.00 95.75 827 ALA A O 1
ATOM 6025 N N . VAL A 1 828 ? 12.054 -11.228 -25.126 1.00 96.06 828 VAL A N 1
ATOM 6026 C CA . VAL A 1 828 ? 11.340 -11.755 -23.949 1.00 96.06 828 VAL A CA 1
ATOM 6027 C C . VAL A 1 828 ? 10.918 -10.617 -23.024 1.00 96.06 828 VAL A C 1
ATOM 6029 O O . VAL A 1 828 ? 11.724 -9.751 -22.685 1.00 96.06 828 VAL A O 1
ATOM 6032 N N . VAL A 1 829 ? 9.657 -10.621 -22.604 1.00 94.44 829 VAL A N 1
ATOM 6033 C CA . VAL A 1 829 ? 9.064 -9.629 -21.704 1.00 94.44 829 VAL A CA 1
ATOM 6034 C C . VAL A 1 829 ? 9.680 -9.762 -20.310 1.00 94.44 829 VAL A C 1
ATOM 6036 O O . VAL A 1 829 ? 9.546 -10.805 -19.667 1.00 94.44 829 VAL A O 1
ATOM 6039 N N . VAL A 1 830 ? 10.318 -8.698 -19.814 1.00 91.12 830 VAL A N 1
ATOM 6040 C CA . VAL A 1 830 ? 10.921 -8.650 -18.468 1.00 91.12 830 VAL A CA 1
ATOM 6041 C C . VAL A 1 830 ? 10.076 -7.855 -17.466 1.00 91.12 830 VAL A C 1
ATOM 6043 O O . VAL A 1 830 ? 10.070 -8.185 -16.281 1.00 91.12 830 VAL A O 1
ATOM 6046 N N . ALA A 1 831 ? 9.305 -6.862 -17.919 1.00 87.44 831 ALA A N 1
ATOM 6047 C CA . ALA A 1 831 ? 8.382 -6.100 -17.076 1.00 87.44 831 ALA A CA 1
ATOM 6048 C C . ALA A 1 831 ? 7.140 -5.644 -17.862 1.00 87.44 831 ALA A C 1
ATOM 6050 O O . ALA A 1 831 ? 7.212 -5.400 -19.061 1.00 87.44 831 ALA A O 1
ATOM 6051 N N . THR A 1 832 ? 5.998 -5.524 -17.178 1.00 86.44 832 THR A N 1
ATOM 6052 C CA . THR A 1 832 ? 4.681 -5.202 -17.768 1.00 86.44 832 THR A CA 1
ATOM 6053 C C . THR A 1 832 ? 3.920 -4.176 -16.924 1.00 86.44 832 THR A C 1
ATOM 6055 O O . THR A 1 832 ? 3.943 -4.264 -15.691 1.00 86.44 832 THR A O 1
ATOM 6058 N N . GLY A 1 833 ? 3.179 -3.263 -17.560 1.00 79.25 833 GLY A N 1
ATOM 6059 C CA . GLY A 1 833 ? 2.335 -2.274 -16.877 1.00 79.25 833 GLY A CA 1
ATOM 6060 C C . GLY A 1 833 ? 3.137 -1.373 -15.932 1.00 79.25 833 GLY A C 1
ATOM 6061 O O . GLY A 1 833 ? 4.233 -0.947 -16.267 1.00 79.25 833 GLY A O 1
ATOM 6062 N N . ASP A 1 834 ? 2.643 -1.131 -14.712 1.00 73.44 834 ASP A N 1
ATOM 6063 C CA . ASP A 1 834 ? 3.302 -0.276 -13.700 1.00 73.44 834 ASP A CA 1
ATOM 6064 C C . ASP A 1 834 ? 4.766 -0.678 -13.351 1.00 73.44 834 ASP A C 1
ATOM 6066 O O . ASP A 1 834 ? 5.443 0.081 -12.659 1.00 73.44 834 ASP A O 1
ATOM 6070 N N . ALA A 1 835 ? 5.258 -1.842 -13.802 1.00 75.44 835 ALA A N 1
ATOM 6071 C CA . ALA A 1 835 ? 6.633 -2.317 -13.609 1.00 75.44 835 ALA A CA 1
ATOM 6072 C C . ALA A 1 835 ? 7.659 -1.764 -14.630 1.00 75.44 835 ALA A C 1
ATOM 6074 O O . ALA A 1 835 ? 8.861 -1.760 -14.344 1.00 75.44 835 ALA A O 1
ATOM 6075 N N . THR A 1 836 ? 7.218 -1.334 -15.818 1.00 83.31 836 THR A N 1
ATOM 6076 C CA . THR A 1 836 ? 8.106 -0.876 -16.908 1.00 83.31 836 THR A CA 1
ATOM 6077 C C . THR A 1 836 ? 8.786 0.455 -16.570 1.00 83.31 836 THR A C 1
ATOM 6079 O O . THR A 1 836 ? 8.369 1.142 -15.637 1.00 83.31 836 THR A O 1
ATOM 6082 N N . GLU A 1 837 ? 9.843 0.856 -17.283 1.00 82.19 837 GLU A N 1
ATOM 6083 C CA . GLU A 1 837 ? 10.486 2.169 -17.080 1.00 82.19 837 GLU A CA 1
ATOM 6084 C C . GLU A 1 837 ? 9.463 3.315 -17.236 1.00 82.19 837 GLU A C 1
ATOM 6086 O O . GLU A 1 837 ? 9.348 4.184 -16.364 1.00 82.19 837 GLU A O 1
ATOM 6091 N N . VAL A 1 838 ? 8.647 3.275 -18.298 1.00 77.94 838 VAL A N 1
ATOM 6092 C CA . VAL A 1 838 ? 7.578 4.261 -18.548 1.00 77.94 838 VAL A CA 1
ATOM 6093 C C . VAL A 1 838 ? 6.432 4.104 -17.546 1.00 77.94 838 VAL A C 1
ATOM 6095 O O . VAL A 1 838 ? 5.970 5.095 -16.971 1.00 77.94 838 VAL A O 1
ATOM 6098 N N . GLY A 1 839 ? 6.001 2.869 -17.280 1.00 73.75 839 GLY A N 1
ATOM 6099 C CA . GLY A 1 839 ? 4.941 2.537 -16.331 1.00 73.75 839 GLY A CA 1
ATOM 6100 C C . GLY A 1 839 ? 5.243 3.025 -14.917 1.00 73.75 839 GLY A C 1
ATOM 6101 O O . GLY A 1 839 ? 4.383 3.656 -14.301 1.00 73.75 839 GLY A O 1
ATOM 6102 N N . ARG A 1 840 ? 6.481 2.862 -14.433 1.00 70.19 840 ARG A N 1
ATOM 6103 C CA . ARG A 1 840 ? 6.953 3.400 -13.144 1.00 70.19 840 ARG A CA 1
ATOM 6104 C C . ARG A 1 840 ? 6.867 4.926 -13.096 1.00 70.19 840 ARG A C 1
ATOM 6106 O O . ARG A 1 840 ? 6.343 5.479 -12.124 1.00 70.19 840 ARG A O 1
ATOM 6113 N N . GLY A 1 841 ? 7.309 5.612 -14.154 1.00 66.69 841 GLY A N 1
ATOM 6114 C CA . GLY A 1 841 ? 7.179 7.068 -14.281 1.00 66.69 841 GLY A CA 1
ATOM 6115 C C . GLY A 1 841 ? 5.717 7.532 -14.241 1.00 66.69 841 GLY A C 1
ATOM 6116 O O . GLY A 1 841 ? 5.357 8.438 -13.481 1.00 66.69 841 GLY A O 1
ATOM 6117 N N . MET A 1 842 ? 4.837 6.858 -14.989 1.00 66.00 842 MET A N 1
ATOM 6118 C CA . MET A 1 842 ? 3.399 7.138 -14.987 1.00 66.00 842 MET A CA 1
ATOM 6119 C C . MET A 1 842 ? 2.731 6.821 -13.642 1.00 66.00 842 MET A C 1
ATOM 6121 O O . MET A 1 842 ? 1.881 7.592 -13.194 1.00 66.00 842 MET A O 1
ATOM 6125 N N . ALA A 1 843 ? 3.095 5.723 -12.979 1.00 62.00 843 ALA A N 1
ATOM 6126 C CA . ALA A 1 843 ? 2.546 5.321 -11.687 1.00 62.00 843 ALA A CA 1
ATOM 6127 C C . ALA A 1 843 ? 2.894 6.339 -10.590 1.00 62.00 843 ALA A C 1
ATOM 6129 O O . ALA A 1 843 ? 2.018 6.723 -9.809 1.00 62.00 843 ALA A O 1
ATOM 6130 N N . ALA A 1 844 ? 4.130 6.851 -10.581 1.00 57.94 844 ALA A N 1
ATOM 6131 C CA . ALA A 1 844 ? 4.545 7.943 -9.702 1.00 57.94 844 ALA A CA 1
ATOM 6132 C C . ALA A 1 844 ? 3.772 9.248 -9.990 1.00 57.94 844 ALA A C 1
ATOM 6134 O O . ALA A 1 844 ? 3.282 9.902 -9.064 1.00 57.94 844 ALA A O 1
ATOM 6135 N N . ALA A 1 845 ? 3.585 9.608 -11.265 1.00 57.75 845 ALA A N 1
ATOM 6136 C CA . ALA A 1 845 ? 2.838 10.805 -11.660 1.00 57.75 845 ALA A CA 1
ATOM 6137 C C . ALA A 1 845 ? 1.337 10.730 -11.300 1.00 57.75 845 ALA A C 1
ATOM 6139 O O . ALA A 1 845 ? 0.764 11.701 -10.797 1.00 57.75 845 ALA A O 1
ATOM 6140 N N . ARG A 1 846 ? 0.695 9.566 -11.487 1.00 58.22 846 ARG A N 1
ATOM 6141 C CA . ARG A 1 846 ? -0.714 9.333 -11.108 1.00 58.22 846 ARG A CA 1
ATOM 6142 C C . ARG A 1 846 ? -0.942 9.521 -9.603 1.00 58.22 846 ARG A C 1
ATOM 6144 O O . ARG A 1 846 ? -1.968 10.076 -9.220 1.00 58.22 846 ARG A O 1
ATOM 6151 N N . ARG A 1 847 ? 0.010 9.104 -8.758 1.00 53.25 847 ARG A N 1
ATOM 6152 C CA . ARG A 1 847 ? -0.075 9.212 -7.285 1.00 53.25 847 ARG A CA 1
ATOM 6153 C C . ARG A 1 847 ? 0.055 10.656 -6.787 1.00 53.25 847 ARG A C 1
ATOM 6155 O O . ARG A 1 847 ? -0.630 11.034 -5.844 1.00 53.25 847 ARG A O 1
ATOM 6162 N N . ASN A 1 848 ? 0.851 11.478 -7.475 1.00 45.94 848 ASN A N 1
ATOM 6163 C CA . ASN A 1 848 ? 1.027 12.904 -7.175 1.00 45.94 848 ASN A CA 1
ATOM 6164 C C . ASN A 1 848 ? 0.018 13.831 -7.873 1.00 45.94 848 ASN A C 1
ATOM 6166 O O . ASN A 1 848 ? 0.150 15.050 -7.777 1.00 45.94 848 ASN A O 1
ATOM 6170 N N . THR A 1 849 ? -0.989 13.297 -8.573 1.00 48.56 849 THR A N 1
ATOM 6171 C CA . THR A 1 849 ? -2.038 14.135 -9.169 1.00 48.56 849 THR A CA 1
ATOM 6172 C C . THR A 1 849 ? -2.862 14.765 -8.039 1.00 48.56 849 THR A C 1
ATOM 6174 O O . THR A 1 849 ? -3.556 14.035 -7.326 1.00 48.56 849 THR A O 1
ATOM 6177 N N . PRO A 1 850 ? -2.801 16.096 -7.827 1.00 49.19 850 PRO A N 1
ATOM 6178 C CA . PRO A 1 850 ? -3.544 16.722 -6.745 1.00 49.19 850 PRO A CA 1
ATOM 6179 C C . PRO A 1 850 ? -5.047 16.551 -6.977 1.00 49.19 850 PRO A C 1
ATOM 6181 O O . PRO A 1 850 ? -5.507 16.399 -8.110 1.00 49.19 850 PRO A O 1
ATOM 6184 N N . THR A 1 851 ? -5.838 16.648 -5.910 1.00 51.81 851 THR A N 1
ATOM 6185 C CA . THR A 1 851 ? -7.297 16.768 -6.007 1.00 51.81 851 THR A CA 1
ATOM 6186 C C . THR A 1 851 ? -7.674 18.156 -6.532 1.00 51.81 851 THR A C 1
ATOM 6188 O O . THR A 1 851 ? -8.255 18.980 -5.833 1.00 51.81 851 THR A O 1
ATOM 6191 N N . THR A 1 852 ? -7.322 18.445 -7.782 1.00 53.69 852 THR A N 1
ATOM 6192 C CA . THR A 1 852 ? -7.797 19.604 -8.531 1.00 53.69 852 THR A CA 1
ATOM 6193 C C . THR A 1 852 ? -9.006 19.192 -9.358 1.00 53.69 852 THR A C 1
ATOM 6195 O O . THR A 1 852 ? -9.011 18.161 -10.026 1.00 53.69 852 THR A O 1
ATOM 6198 N N . GLY A 1 853 ? -10.063 19.997 -9.294 1.00 64.88 853 GLY A N 1
ATOM 6199 C CA . GLY A 1 853 ? -11.243 19.800 -10.123 1.00 64.88 853 GLY A CA 1
ATOM 6200 C C . GLY A 1 853 ? -12.556 20.175 -9.441 1.00 64.88 853 GLY A C 1
ATOM 6201 O O . GLY A 1 853 ? -12.566 20.711 -8.327 1.00 64.88 853 GLY A O 1
ATOM 6202 N N . VAL A 1 854 ? -13.673 19.856 -10.094 1.00 66.94 854 VAL A N 1
ATOM 6203 C CA . VAL A 1 854 ? -15.010 20.204 -9.619 1.00 66.94 854 VAL A CA 1
ATOM 6204 C C . VAL A 1 854 ? -15.323 19.494 -8.308 1.00 66.94 854 VAL A C 1
ATOM 6206 O O . VAL A 1 854 ? -15.908 20.122 -7.441 1.00 66.94 854 VAL A O 1
ATOM 6209 N N . GLU A 1 855 ? -14.866 18.257 -8.087 1.00 65.12 855 GLU A N 1
ATOM 6210 C CA . GLU A 1 855 ? -15.002 17.575 -6.787 1.00 65.12 855 GLU A CA 1
ATOM 6211 C C . GLU A 1 855 ? -14.381 18.378 -5.638 1.00 65.12 855 GLU A C 1
ATOM 6213 O O . GLU A 1 855 ? -15.009 18.573 -4.600 1.00 65.12 855 GLU A O 1
ATOM 6218 N N . ALA A 1 856 ? -13.167 18.901 -5.824 1.00 68.50 856 ALA A N 1
ATOM 6219 C CA . ALA A 1 856 ? -12.505 19.714 -4.810 1.00 68.50 856 ALA A CA 1
ATOM 6220 C C . ALA A 1 856 ? -13.202 21.065 -4.622 1.00 68.50 856 ALA A C 1
ATOM 6222 O O . ALA A 1 856 ? -13.290 21.568 -3.503 1.00 68.50 856 ALA A O 1
ATOM 6223 N N . ARG A 1 857 ? -13.767 21.624 -5.699 1.00 71.56 857 ARG A N 1
ATOM 6224 C CA . ARG A 1 857 ? -14.568 22.850 -5.646 1.00 71.56 857 ARG A CA 1
ATOM 6225 C C . ARG A 1 857 ? -15.941 22.629 -5.002 1.00 71.56 857 ARG A C 1
ATOM 6227 O O . ARG A 1 857 ? -16.415 23.521 -4.312 1.00 71.56 857 ARG A O 1
ATOM 6234 N N . LEU A 1 858 ? -16.544 21.450 -5.156 1.00 71.81 858 LEU A N 1
ATOM 6235 C CA . LEU A 1 858 ? -17.750 21.012 -4.449 1.00 71.81 858 LEU A CA 1
ATOM 6236 C C . LEU A 1 858 ? -17.452 20.753 -2.972 1.00 71.81 858 LEU A C 1
ATOM 6238 O O . LEU A 1 858 ? -18.239 21.160 -2.123 1.00 71.81 858 LEU A O 1
ATOM 6242 N N . ALA A 1 859 ? -16.306 20.155 -2.642 1.00 71.69 859 ALA A N 1
ATOM 6243 C CA . ALA A 1 859 ? -15.861 19.970 -1.264 1.00 71.69 859 ALA A CA 1
ATOM 6244 C C . ALA A 1 859 ? -15.542 21.310 -0.571 1.00 71.69 859 ALA A C 1
ATOM 6246 O O . ALA A 1 859 ? -15.874 21.488 0.599 1.00 71.69 859 ALA A O 1
ATOM 6247 N N . ASP A 1 860 ? -14.945 22.273 -1.278 1.00 77.25 860 ASP A N 1
ATOM 6248 C CA . ASP A 1 860 ? -14.718 23.641 -0.791 1.00 77.25 860 ASP A CA 1
ATOM 6249 C C . ASP A 1 860 ? -16.028 24.439 -0.661 1.00 77.25 860 ASP A C 1
ATOM 6251 O O . ASP A 1 860 ? -16.260 25.072 0.369 1.00 77.25 860 ASP A O 1
ATOM 6255 N N . LEU A 1 861 ? -16.932 24.345 -1.645 1.00 78.69 861 LEU A N 1
ATOM 6256 C CA . LEU A 1 861 ? -18.277 24.920 -1.561 1.00 78.69 861 LEU A CA 1
ATOM 6257 C C . LEU A 1 861 ? -19.026 24.347 -0.352 1.00 78.69 861 LEU A C 1
ATOM 6259 O O . LEU A 1 861 ? -19.507 25.116 0.469 1.00 78.69 861 LEU A O 1
ATOM 6263 N N . THR A 1 862 ? -19.026 23.022 -0.183 1.00 74.12 862 THR A N 1
ATOM 6264 C CA . THR A 1 862 ? -19.605 22.320 0.975 1.00 74.12 862 THR A CA 1
ATOM 6265 C C . THR A 1 862 ? -18.987 22.805 2.283 1.00 74.12 862 THR A C 1
ATOM 6267 O O . THR A 1 862 ? -19.706 23.138 3.219 1.00 74.12 862 THR A O 1
ATOM 6270 N N . ARG A 1 863 ? -17.655 22.925 2.357 1.00 77.44 863 ARG A N 1
ATOM 6271 C CA . ARG A 1 863 ? -16.943 23.440 3.539 1.00 77.44 863 ARG A CA 1
ATOM 6272 C C . ARG A 1 863 ? -17.345 24.880 3.890 1.00 77.44 863 ARG A C 1
ATOM 6274 O O . ARG A 1 863 ? -17.275 25.250 5.059 1.00 77.44 863 ARG A O 1
ATOM 6281 N N . LYS A 1 864 ? -17.768 25.678 2.904 1.00 81.19 864 LYS A N 1
ATOM 6282 C CA . LYS A 1 864 ? -18.223 27.071 3.066 1.00 81.19 864 LYS A CA 1
ATOM 6283 C C . LYS A 1 864 ? -19.724 27.196 3.342 1.00 81.19 864 LYS A C 1
ATOM 6285 O O . LYS A 1 864 ? -20.109 28.047 4.139 1.00 81.19 864 LYS A O 1
ATOM 6290 N N . THR A 1 865 ? -20.571 26.368 2.731 1.00 80.81 865 THR A N 1
ATOM 6291 C CA . THR A 1 865 ? -22.033 26.406 2.913 1.00 80.81 865 THR A CA 1
ATOM 6292 C C . THR A 1 865 ? -22.493 25.644 4.151 1.00 80.81 865 THR A C 1
ATOM 6294 O O . THR A 1 865 ? -23.435 26.082 4.806 1.00 80.81 865 THR A O 1
ATOM 6297 N N . LEU A 1 866 ? -21.813 24.559 4.537 1.00 79.62 866 LEU A N 1
ATOM 6298 C CA . LEU A 1 866 ? -22.179 23.744 5.698 1.00 79.62 866 LEU A CA 1
ATOM 6299 C C . LEU A 1 866 ? -22.228 24.545 7.018 1.00 79.62 866 LEU A C 1
ATOM 6301 O O . LEU A 1 866 ? -23.223 24.413 7.730 1.00 79.62 866 LEU A O 1
ATOM 6305 N N . PRO A 1 867 ? -21.264 25.431 7.350 1.00 83.06 867 PRO A N 1
ATOM 6306 C CA . PRO A 1 867 ? -21.379 26.306 8.519 1.00 83.06 867 PRO A CA 1
ATOM 6307 C C . PRO A 1 867 ? -22.596 27.241 8.470 1.00 83.06 867 PRO A C 1
ATOM 6309 O O . PRO A 1 867 ? -23.175 27.539 9.511 1.00 83.06 867 PRO A O 1
ATOM 6312 N N . VAL A 1 868 ? -23.015 27.682 7.278 1.00 85.44 868 VAL A N 1
ATOM 6313 C CA . VAL A 1 868 ? -24.192 28.550 7.093 1.00 85.44 868 VAL A CA 1
ATOM 6314 C C . VAL A 1 868 ? -25.489 27.751 7.255 1.00 85.44 868 VAL A C 1
ATOM 6316 O O . VAL A 1 868 ? -26.404 28.209 7.940 1.00 85.44 868 VAL A O 1
ATOM 6319 N N . ALA A 1 869 ? -25.562 26.539 6.699 1.00 82.75 869 ALA A N 1
ATOM 6320 C CA . ALA A 1 869 ? -26.693 25.625 6.876 1.00 82.75 869 ALA A CA 1
ATOM 6321 C C . ALA A 1 869 ? -26.861 25.216 8.352 1.00 82.75 869 ALA A C 1
ATOM 6323 O O . ALA A 1 869 ? -27.953 25.313 8.907 1.00 82.75 869 ALA A O 1
ATOM 6324 N N . LEU A 1 870 ? -25.768 24.852 9.033 1.00 81.94 870 LEU A N 1
ATOM 6325 C CA . LEU A 1 870 ? -25.781 24.543 10.467 1.00 81.94 870 LEU A CA 1
ATOM 6326 C C . LEU A 1 870 ? -26.099 25.779 11.321 1.00 81.94 870 LEU A C 1
ATOM 6328 O O . LEU A 1 870 ? -26.872 25.680 12.271 1.00 81.94 870 LEU A O 1
ATOM 6332 N N . GLY A 1 871 ? -25.554 26.949 10.977 1.00 86.00 871 GLY A N 1
ATOM 6333 C CA . GLY A 1 871 ? -25.823 28.206 11.679 1.00 86.00 871 GLY A CA 1
ATOM 6334 C C . GLY A 1 871 ? -27.280 28.657 11.558 1.00 86.00 871 GLY A C 1
ATOM 6335 O O . GLY A 1 871 ? -27.875 29.083 12.546 1.00 86.00 871 GLY A O 1
ATOM 6336 N N . SER A 1 872 ? -27.890 28.505 10.381 1.00 85.94 872 SER A N 1
ATOM 6337 C CA . SER A 1 872 ? -29.309 28.816 10.162 1.00 85.94 872 SER A CA 1
ATOM 6338 C C . SER A 1 872 ? -30.240 27.781 10.807 1.00 85.94 872 SER A C 1
ATOM 6340 O O . SER A 1 872 ? -31.206 28.170 11.462 1.00 85.94 872 SER A O 1
ATOM 6342 N N . ALA A 1 873 ? -29.906 26.487 10.759 1.00 84.12 873 ALA A N 1
ATOM 6343 C CA . ALA A 1 873 ? -30.590 25.440 11.524 1.00 84.12 873 ALA A CA 1
ATOM 6344 C C . ALA A 1 873 ? -30.537 25.699 13.048 1.00 84.12 873 ALA A C 1
ATOM 6346 O O . ALA A 1 873 ? -31.552 25.592 13.747 1.00 84.12 873 ALA A O 1
ATOM 6347 N N . ALA A 1 874 ? -29.378 26.115 13.572 1.00 84.56 874 ALA A N 1
ATOM 6348 C CA . ALA A 1 874 ? -29.210 26.507 14.970 1.00 84.56 874 ALA A CA 1
ATOM 6349 C C . ALA A 1 874 ? -29.998 27.783 15.315 1.00 84.56 874 ALA A C 1
ATOM 6351 O O . ALA A 1 874 ? -30.649 27.827 16.359 1.00 84.56 874 ALA A O 1
ATOM 6352 N N . ALA A 1 875 ? -30.011 28.790 14.435 1.00 88.62 875 ALA A N 1
ATOM 6353 C CA . ALA A 1 875 ? -30.779 30.021 14.621 1.00 88.62 875 ALA A CA 1
ATOM 6354 C C . ALA A 1 875 ? -32.297 29.765 14.636 1.00 88.62 875 ALA A C 1
ATOM 6356 O O . ALA A 1 875 ? -32.990 30.280 15.511 1.00 88.62 875 ALA A O 1
ATOM 6357 N N . VAL A 1 876 ? -32.813 28.920 13.733 1.00 88.38 876 VAL A N 1
ATOM 6358 C CA . VAL A 1 876 ? -34.220 28.477 13.737 1.00 88.38 876 VAL A CA 1
ATOM 6359 C C . VAL A 1 876 ? -34.544 27.715 15.021 1.00 88.38 876 VAL A C 1
ATOM 6361 O O . VAL A 1 876 ? -35.557 28.003 15.662 1.00 88.38 876 VAL A O 1
ATOM 6364 N N . THR A 1 877 ? -33.663 26.806 15.451 1.00 83.50 877 THR A N 1
ATOM 6365 C CA . THR A 1 877 ? -33.845 26.055 16.702 1.00 83.50 877 THR A CA 1
ATOM 6366 C C . THR A 1 877 ? -33.884 26.991 17.913 1.00 83.50 877 THR A C 1
ATOM 6368 O O . THR A 1 877 ? -34.812 26.919 18.718 1.00 83.50 877 THR A O 1
ATOM 6371 N N . GLY A 1 878 ? -32.919 27.910 18.022 1.00 86.06 878 GLY A N 1
ATOM 6372 C CA . GLY A 1 878 ? -32.822 28.887 19.107 1.00 86.06 878 GLY A CA 1
ATOM 6373 C C . GLY A 1 878 ? -34.000 29.860 19.139 1.00 86.06 878 GLY A C 1
ATOM 6374 O O . GLY A 1 878 ? -34.593 30.063 20.194 1.00 86.06 878 GLY A O 1
ATOM 6375 N N . ALA A 1 879 ? -34.411 30.399 17.988 1.00 89.06 879 ALA A N 1
ATOM 6376 C CA . ALA A 1 879 ? -35.588 31.260 17.885 1.00 89.06 879 ALA A CA 1
ATOM 6377 C C . ALA A 1 879 ? -36.891 30.514 18.222 1.00 89.06 879 ALA A C 1
ATOM 6379 O O . ALA A 1 879 ? -37.793 31.098 18.820 1.00 89.06 879 ALA A O 1
ATOM 6380 N N . GLY A 1 880 ? -36.996 29.226 17.877 1.00 87.62 880 GLY A N 1
ATOM 6381 C CA . GLY A 1 880 ? -38.095 28.364 18.312 1.00 87.62 880 GLY A CA 1
ATOM 6382 C C . GLY A 1 880 ? -38.128 28.211 19.834 1.00 87.62 880 GLY A C 1
ATOM 6383 O O . GLY A 1 880 ? -39.154 28.484 20.454 1.00 87.62 880 GLY A O 1
ATOM 6384 N N . LEU A 1 881 ? -36.992 27.863 20.447 1.00 83.38 881 LEU A N 1
ATOM 6385 C CA . LEU A 1 881 ? -36.863 27.720 21.902 1.00 83.38 881 LEU A CA 1
ATOM 6386 C C . LEU A 1 881 ? -37.170 29.024 22.657 1.00 83.38 881 LEU A C 1
ATOM 6388 O O . LEU A 1 881 ? -37.906 28.990 23.639 1.00 83.38 881 LEU A O 1
ATOM 6392 N N . LEU A 1 882 ? -36.681 30.173 22.175 1.00 89.75 882 LEU A N 1
ATOM 6393 C CA . LEU A 1 882 ? -36.974 31.494 22.752 1.00 89.75 882 LEU A CA 1
ATOM 6394 C C . LEU A 1 882 ? -38.465 31.865 22.678 1.00 89.75 882 LEU A C 1
ATOM 6396 O O . LEU A 1 882 ? -38.956 32.590 23.537 1.00 89.75 882 LEU A O 1
ATOM 6400 N N . ARG A 1 883 ? -39.200 31.348 21.685 1.00 88.31 883 ARG A N 1
ATOM 6401 C CA . ARG A 1 883 ? -40.663 31.488 21.565 1.00 88.31 883 ARG A CA 1
ATOM 6402 C C . ARG A 1 883 ? -41.449 30.399 22.313 1.00 88.31 883 ARG A C 1
ATOM 6404 O O . ARG A 1 883 ? -42.666 30.340 22.180 1.00 88.31 883 ARG A O 1
ATOM 6411 N N . GLY A 1 884 ? -40.782 29.512 23.055 1.00 84.44 884 GLY A N 1
ATOM 6412 C CA . GLY A 1 884 ? -41.421 28.389 23.750 1.00 84.44 884 GLY A CA 1
ATOM 6413 C C . GLY A 1 884 ? -41.887 27.243 22.839 1.00 84.44 884 GLY A C 1
ATOM 6414 O O . GLY A 1 884 ? -42.589 26.344 23.304 1.00 84.44 884 GLY A O 1
ATOM 6415 N N . VAL A 1 885 ? -41.498 27.234 21.558 1.00 86.19 885 VAL A N 1
ATOM 6416 C CA . VAL A 1 885 ? -41.828 26.149 20.621 1.00 86.19 885 VAL A CA 1
ATOM 6417 C C . VAL A 1 885 ? -41.116 24.864 21.067 1.00 86.19 885 VAL A C 1
ATOM 6419 O O . VAL A 1 885 ? -39.905 24.896 21.323 1.00 86.19 885 VAL A O 1
ATOM 6422 N N . PRO A 1 886 ? -41.814 23.712 21.151 1.00 82.69 886 PRO A N 1
ATOM 6423 C CA . PRO A 1 886 ? -41.204 22.449 21.542 1.00 82.69 886 PRO A CA 1
ATOM 6424 C C . PRO A 1 886 ? -39.972 22.116 20.696 1.00 82.69 886 PRO A C 1
ATOM 6426 O O . PRO A 1 886 ? -40.054 22.088 19.469 1.00 82.69 886 PRO A O 1
ATOM 6429 N N . LEU A 1 887 ? -38.861 21.760 21.354 1.00 77.44 887 LEU A N 1
ATOM 6430 C CA . LEU A 1 887 ? -37.582 21.408 20.714 1.00 77.44 887 LEU A CA 1
ATOM 6431 C C . LEU A 1 887 ? -37.743 20.431 19.535 1.00 77.44 887 LEU A C 1
ATOM 6433 O O . LEU A 1 887 ? -37.042 20.553 18.542 1.00 77.44 887 LEU A O 1
ATOM 6437 N N . ARG A 1 888 ? -38.712 19.512 19.611 1.00 77.81 888 ARG A N 1
ATOM 6438 C CA . ARG A 1 888 ? -39.095 18.598 18.525 1.00 77.81 888 ARG A CA 1
ATOM 6439 C C . ARG A 1 888 ? -39.519 19.296 17.232 1.00 77.81 888 ARG A C 1
ATOM 6441 O O . ARG A 1 888 ? -39.017 18.937 16.175 1.00 77.81 888 ARG A O 1
ATOM 6448 N N . GLN A 1 889 ? -40.424 20.267 17.310 1.00 80.75 889 GLN A N 1
ATOM 6449 C CA . GLN A 1 889 ? -40.885 21.015 16.136 1.00 80.75 889 GLN A CA 1
ATOM 6450 C C . GLN A 1 889 ? -39.766 21.921 15.609 1.00 80.75 889 GLN A C 1
ATOM 6452 O O . GLN A 1 889 ? -39.513 21.953 14.407 1.00 80.75 889 GLN A O 1
ATOM 6457 N N . SER A 1 890 ? -39.038 22.580 16.515 1.00 83.94 890 SER A N 1
ATOM 6458 C CA . SER A 1 890 ? -37.897 23.439 16.179 1.00 83.94 890 SER A CA 1
ATOM 6459 C C . SER A 1 890 ? -36.769 22.667 15.475 1.00 83.94 890 SER A C 1
ATOM 6461 O O . SER A 1 890 ? -36.240 23.143 14.475 1.00 83.94 890 SER A O 1
ATOM 6463 N N . MET A 1 891 ? -36.437 21.457 15.946 1.00 74.81 891 MET A N 1
ATOM 6464 C CA . MET A 1 891 ? -35.437 20.579 15.321 1.00 74.81 891 MET A CA 1
ATOM 6465 C C . MET A 1 891 ? -35.922 19.998 13.990 1.00 74.81 891 MET A C 1
ATOM 6467 O O . MET A 1 891 ? -35.134 19.955 13.056 1.00 74.81 891 MET A O 1
ATOM 6471 N N . GLY A 1 892 ? -37.195 19.601 13.862 1.00 77.19 892 GLY A N 1
ATOM 6472 C CA . GLY A 1 892 ? -37.748 19.133 12.582 1.00 77.19 892 GLY A CA 1
ATOM 6473 C C . GLY A 1 892 ? -37.659 20.207 11.491 1.00 77.19 892 GLY A C 1
ATOM 6474 O O . GLY A 1 892 ? -37.149 19.954 10.402 1.00 77.19 892 GLY A O 1
ATOM 6475 N N . ALA A 1 893 ? -38.040 21.448 11.816 1.00 81.38 893 ALA A N 1
ATOM 6476 C CA . ALA A 1 893 ? -37.873 22.592 10.918 1.00 81.38 893 ALA A CA 1
ATOM 6477 C C . ALA A 1 893 ? -36.393 22.867 10.578 1.00 81.38 893 ALA A C 1
ATOM 6479 O O . ALA A 1 893 ? -36.064 23.143 9.425 1.00 81.38 893 ALA A O 1
ATOM 6480 N N . ALA A 1 894 ? -35.495 22.758 11.561 1.00 82.75 894 ALA A N 1
ATOM 6481 C CA . ALA A 1 894 ? -34.060 22.951 11.373 1.00 82.75 894 ALA A CA 1
ATOM 6482 C C . ALA A 1 894 ? -33.405 21.857 10.505 1.00 82.75 894 ALA A C 1
ATOM 6484 O O . ALA A 1 894 ? -32.558 22.176 9.673 1.00 82.75 894 ALA A O 1
ATOM 6485 N N . VAL A 1 895 ? -33.815 20.591 10.652 1.00 77.56 895 VAL A N 1
ATOM 6486 C CA . VAL A 1 895 ? -33.360 19.473 9.806 1.00 77.56 895 VAL A CA 1
ATOM 6487 C C . VAL A 1 895 ? -33.865 19.651 8.376 1.00 77.56 895 VAL A C 1
ATOM 6489 O O . VAL A 1 895 ? -33.062 19.574 7.452 1.00 77.56 895 VAL A O 1
ATOM 6492 N N . ASN A 1 896 ? -35.143 19.986 8.181 1.00 79.56 896 ASN A N 1
ATOM 6493 C CA . ASN A 1 896 ? -35.694 20.243 6.846 1.00 79.56 896 ASN A CA 1
ATOM 6494 C C . ASN A 1 896 ? -34.978 21.408 6.140 1.00 79.56 896 ASN A C 1
ATOM 6496 O O . ASN A 1 896 ? -34.663 21.306 4.956 1.00 79.56 896 ASN A O 1
ATOM 6500 N N . LEU A 1 897 ? -34.655 22.486 6.866 1.00 84.12 897 LEU A N 1
ATOM 6501 C CA . LEU A 1 897 ? -33.865 23.603 6.338 1.00 84.12 897 LEU A CA 1
ATOM 6502 C C . LEU A 1 897 ? -32.426 23.186 5.988 1.00 84.12 897 LEU A C 1
ATOM 6504 O O . LEU A 1 897 ? -31.907 23.596 4.949 1.00 84.12 897 LEU A O 1
ATOM 6508 N N . ALA A 1 898 ? -31.787 22.364 6.825 1.00 77.12 898 ALA A N 1
ATOM 6509 C CA . ALA A 1 898 ? -30.438 21.865 6.570 1.00 77.12 898 ALA A CA 1
ATOM 6510 C C . ALA A 1 898 ? -30.391 20.973 5.317 1.00 77.12 898 ALA A C 1
ATOM 6512 O O . ALA A 1 898 ? -29.524 21.176 4.473 1.00 77.12 898 ALA A O 1
ATOM 6513 N N . VAL A 1 899 ? -31.351 20.054 5.160 1.00 74.50 899 VAL A N 1
ATOM 6514 C CA . VAL A 1 899 ? -31.493 19.185 3.976 1.00 74.50 899 VAL A CA 1
ATOM 6515 C C . VAL A 1 899 ? -31.756 20.016 2.717 1.00 74.50 899 VAL A C 1
ATOM 6517 O O . VAL A 1 899 ? -31.039 19.874 1.733 1.00 74.50 899 VAL A O 1
ATOM 6520 N N . ALA A 1 900 ? -32.699 20.963 2.759 1.00 77.69 900 ALA A N 1
ATOM 6521 C CA . ALA A 1 900 ? -32.995 21.845 1.624 1.00 77.69 900 ALA A CA 1
ATOM 6522 C C . ALA A 1 900 ? -31.812 22.745 1.202 1.00 77.69 900 ALA A C 1
ATOM 6524 O O . ALA A 1 900 ? -31.784 23.242 0.078 1.00 77.69 900 ALA A O 1
ATOM 6525 N N . SER A 1 901 ? -30.833 22.955 2.089 1.00 76.56 901 SER A N 1
ATOM 6526 C CA . SER A 1 901 ? -29.619 23.739 1.816 1.00 76.56 901 SER A CA 1
ATOM 6527 C C . SER A 1 901 ? -28.491 22.925 1.160 1.00 76.56 901 SER A C 1
ATOM 6529 O O . SER A 1 901 ? -27.450 23.492 0.821 1.00 76.56 901 SER A O 1
ATOM 6531 N N . VAL A 1 902 ? -28.657 21.606 1.005 1.00 72.44 902 VAL A N 1
ATOM 6532 C CA . VAL A 1 902 ? -27.631 20.685 0.501 1.00 72.44 902 VAL A CA 1
ATOM 6533 C C . VAL A 1 902 ? -27.886 20.363 -0.983 1.00 72.44 902 VAL A C 1
ATOM 6535 O O . VAL A 1 902 ? -28.895 19.747 -1.317 1.00 72.44 902 VAL A O 1
ATOM 6538 N N . PRO A 1 903 ? -26.987 20.748 -1.910 1.00 70.69 903 PRO A N 1
ATOM 6539 C CA . PRO A 1 903 ? -27.210 20.569 -3.344 1.00 70.69 903 PRO A CA 1
ATOM 6540 C C . PRO A 1 903 ? -26.803 19.161 -3.825 1.00 70.69 903 PRO A C 1
ATOM 6542 O O . PRO A 1 903 ? -25.832 19.002 -4.570 1.00 70.69 903 PRO A O 1
ATOM 6545 N N . GLU A 1 904 ? -27.558 18.137 -3.412 1.00 68.81 904 GLU A N 1
ATOM 6546 C CA . GLU A 1 904 ? -27.281 16.708 -3.680 1.00 68.81 904 GLU A CA 1
ATOM 6547 C C . GLU A 1 904 ? -27.087 16.367 -5.169 1.00 68.81 904 GLU A C 1
ATOM 6549 O O . GLU A 1 904 ? -26.302 15.485 -5.502 1.00 68.81 904 GLU A O 1
ATOM 6554 N N . GLY A 1 905 ? -27.759 17.072 -6.086 1.00 70.44 905 GLY A N 1
ATOM 6555 C CA . GLY A 1 905 ? -27.685 16.797 -7.527 1.00 70.44 905 GLY A CA 1
ATOM 6556 C C . GLY A 1 905 ? -26.401 17.265 -8.231 1.00 70.44 905 GLY A C 1
ATOM 6557 O O . GLY A 1 905 ? -26.179 16.902 -9.388 1.00 70.44 905 GLY A O 1
ATOM 6558 N N . LEU A 1 906 ? -25.548 18.072 -7.584 1.00 73.94 906 LEU A N 1
ATOM 6559 C CA . LEU A 1 906 ? -24.366 18.648 -8.245 1.00 73.94 906 LEU A CA 1
ATOM 6560 C C . LEU A 1 906 ? -23.298 17.617 -8.667 1.00 73.94 906 LEU A C 1
ATOM 6562 O O . LEU A 1 906 ? -22.852 17.712 -9.811 1.00 73.94 906 LEU A O 1
ATOM 6566 N N . PRO A 1 907 ? -22.883 16.633 -7.839 1.00 69.50 907 PRO A N 1
ATOM 6567 C CA . PRO A 1 907 ? -21.900 15.620 -8.244 1.00 69.50 907 PRO A CA 1
ATOM 6568 C C . PRO A 1 907 ? -22.331 14.837 -9.496 1.00 69.50 907 PRO A C 1
ATOM 6570 O O . PRO A 1 907 ? -21.534 14.634 -10.412 1.00 69.50 907 PRO A O 1
ATOM 6573 N N . PHE A 1 908 ? -23.620 14.489 -9.588 1.00 73.88 908 PHE A N 1
ATOM 6574 C CA . PHE A 1 908 ? -24.209 13.841 -10.762 1.00 73.88 908 PHE A CA 1
ATOM 6575 C C . PHE A 1 908 ? -24.089 14.706 -12.029 1.00 73.88 908 PHE A C 1
ATOM 6577 O O . PHE A 1 908 ? -23.594 14.231 -13.055 1.00 73.88 908 PHE A O 1
ATOM 6584 N N . LEU A 1 909 ? -24.502 15.980 -11.960 1.00 78.00 909 LEU A N 1
ATOM 6585 C CA . LEU A 1 909 ? -24.456 16.900 -13.106 1.00 78.00 909 LEU A CA 1
ATOM 6586 C C . LEU A 1 909 ? -23.030 17.071 -13.647 1.00 78.00 909 LEU A C 1
ATOM 6588 O O . LEU A 1 909 ? -22.825 17.172 -14.856 1.00 78.00 909 LEU A O 1
ATOM 6592 N N . VAL A 1 910 ? -22.043 17.065 -12.752 1.00 76.81 910 VAL A N 1
ATOM 6593 C CA . VAL A 1 910 ? -20.619 17.180 -13.079 1.00 76.81 910 VAL A CA 1
ATOM 6594 C C . VAL A 1 910 ? -20.112 15.952 -13.831 1.00 76.81 910 VAL A C 1
ATOM 6596 O O . VAL A 1 910 ? -19.530 16.109 -14.905 1.00 76.81 910 VAL A O 1
ATOM 6599 N N . ASN A 1 911 ? -20.377 14.742 -13.330 1.00 74.00 911 ASN A N 1
ATOM 6600 C CA . ASN A 1 911 ? -19.961 13.507 -14.004 1.00 74.00 911 ASN A CA 1
ATOM 6601 C C . ASN A 1 911 ? -20.635 13.363 -15.380 1.00 74.00 911 ASN A C 1
ATOM 6603 O O . ASN A 1 911 ? -19.979 13.001 -16.359 1.00 74.00 911 ASN A O 1
ATOM 6607 N N . ALA A 1 912 ? -21.919 13.726 -15.491 1.00 77.94 912 ALA A N 1
ATOM 6608 C CA . ALA A 1 912 ? -22.640 13.734 -16.763 1.00 77.94 912 ALA A CA 1
ATOM 6609 C C . ALA A 1 912 ? -22.037 14.731 -17.775 1.00 77.94 912 ALA A C 1
ATOM 6611 O O . ALA A 1 912 ? -21.821 14.377 -18.937 1.00 77.94 912 ALA A O 1
ATOM 6612 N N . ALA A 1 913 ? -21.708 15.953 -17.339 1.00 83.38 913 ALA A N 1
ATOM 6613 C CA . ALA A 1 913 ? -21.072 16.963 -18.185 1.00 83.38 913 ALA A CA 1
ATOM 6614 C C . ALA A 1 913 ? -19.662 16.545 -18.641 1.00 83.38 913 ALA A C 1
ATOM 6616 O O . ALA A 1 913 ? -19.319 16.713 -19.814 1.00 83.38 913 ALA A O 1
ATOM 6617 N N . GLN A 1 914 ? -18.861 15.950 -17.750 1.00 82.19 914 GLN A N 1
ATOM 6618 C CA . GLN A 1 914 ? -17.536 15.420 -18.088 1.00 82.19 914 GLN A CA 1
ATOM 6619 C C . GLN A 1 914 ? -17.618 14.258 -19.089 1.00 82.19 914 GLN A C 1
ATOM 6621 O O . GLN A 1 914 ? -16.854 14.241 -20.053 1.00 82.19 914 GLN A O 1
ATOM 6626 N N . LEU A 1 915 ? -18.571 13.329 -18.934 1.00 81.69 915 LEU A N 1
ATOM 6627 C CA . LEU A 1 915 ? -18.794 12.247 -19.903 1.00 81.69 915 LEU A CA 1
ATOM 6628 C C . LEU A 1 915 ? -19.224 12.787 -21.277 1.00 81.69 915 LEU A C 1
ATOM 6630 O O . LEU A 1 915 ? -18.738 12.312 -22.303 1.00 81.69 915 LEU A O 1
ATOM 6634 N N . ALA A 1 916 ? -20.109 13.788 -21.315 1.00 85.69 916 ALA A N 1
ATOM 6635 C CA . ALA A 1 916 ? -20.527 14.427 -22.563 1.00 85.69 916 ALA A CA 1
ATOM 6636 C C . ALA A 1 916 ? -19.351 15.126 -23.270 1.00 85.69 916 ALA A C 1
ATOM 6638 O O . ALA A 1 916 ? -19.188 14.989 -24.483 1.00 85.69 916 ALA A O 1
ATOM 6639 N N . ALA A 1 917 ? -18.491 15.822 -22.519 1.00 87.38 917 ALA A N 1
ATOM 6640 C CA . ALA A 1 917 ? -17.277 16.427 -23.057 1.00 87.38 917 ALA A CA 1
ATOM 6641 C C . ALA A 1 917 ? -16.265 15.373 -23.550 1.00 87.38 917 ALA A C 1
ATOM 6643 O O . ALA A 1 917 ? -15.712 15.532 -24.635 1.00 87.38 917 ALA A O 1
ATOM 6644 N N . ALA A 1 918 ? -16.078 14.270 -22.815 1.00 84.31 918 ALA A N 1
ATOM 6645 C CA . ALA A 1 918 ? -15.206 13.164 -23.219 1.00 84.31 918 ALA A CA 1
ATOM 6646 C C . ALA A 1 918 ? -15.666 12.508 -24.532 1.00 84.31 918 ALA A C 1
ATOM 6648 O O . ALA A 1 918 ? -14.842 12.244 -25.404 1.00 84.31 918 ALA A O 1
ATOM 6649 N N . ARG A 1 919 ? -16.980 12.292 -24.704 1.00 83.75 919 ARG A N 1
ATOM 6650 C CA . ARG A 1 919 ? -17.561 11.771 -25.955 1.00 83.75 919 ARG A CA 1
ATOM 6651 C C . ARG A 1 919 ? -17.320 12.718 -27.130 1.00 83.75 919 ARG A C 1
ATOM 6653 O O . ARG A 1 919 ? -16.792 12.283 -28.146 1.00 83.75 919 ARG A O 1
ATOM 6660 N N . ARG A 1 920 ? -17.609 14.013 -26.956 1.00 87.88 920 ARG A N 1
ATOM 6661 C CA . ARG A 1 920 ? -17.365 15.035 -27.988 1.00 87.88 920 ARG A CA 1
ATOM 6662 C C . ARG A 1 920 ? -15.891 15.134 -28.381 1.00 87.88 920 ARG A C 1
ATOM 6664 O O . ARG A 1 920 ? -15.594 15.313 -29.554 1.00 87.88 920 ARG A O 1
ATOM 6671 N N . LEU A 1 921 ? -14.966 15.014 -27.429 1.00 87.81 921 LEU A N 1
ATOM 6672 C CA . LEU A 1 921 ? -13.528 14.993 -27.719 1.00 87.81 921 LEU A CA 1
ATOM 6673 C C . LEU A 1 921 ? -13.126 13.722 -28.483 1.00 87.81 921 LEU A C 1
ATOM 6675 O O . LEU A 1 921 ? -12.409 13.820 -29.477 1.00 87.81 921 LEU A O 1
ATOM 6679 N N . ALA A 1 922 ? -13.656 12.555 -28.103 1.00 82.50 922 ALA A N 1
ATOM 6680 C CA . ALA A 1 922 ? -13.408 11.297 -28.809 1.00 82.50 922 ALA A CA 1
ATOM 6681 C C . ALA A 1 922 ? -13.942 11.305 -30.258 1.00 82.50 922 ALA A C 1
ATOM 6683 O O . ALA A 1 922 ? -13.279 10.779 -31.147 1.00 82.50 922 ALA A O 1
ATOM 6684 N N . GLU A 1 923 ? -15.080 11.958 -30.521 1.00 86.06 923 GLU A N 1
ATOM 6685 C CA . GLU A 1 923 ? -15.607 12.200 -31.880 1.00 86.06 923 GLU A CA 1
ATOM 6686 C C . GLU A 1 923 ? -14.653 13.040 -32.755 1.00 86.06 923 GLU A C 1
ATOM 6688 O O . GLU A 1 923 ? -14.680 12.921 -33.976 1.00 86.06 923 GLU A O 1
ATOM 6693 N N . HIS A 1 924 ? -13.777 13.844 -32.140 1.00 87.25 924 HIS A N 1
ATOM 6694 C CA . HIS A 1 924 ? -12.731 14.631 -32.808 1.00 87.25 924 HIS A CA 1
ATOM 6695 C C . HIS A 1 924 ? -11.341 13.960 -32.728 1.00 87.25 924 HIS A C 1
ATOM 6697 O O . HIS A 1 924 ? -10.324 14.616 -32.943 1.00 87.25 924 HIS A O 1
ATOM 6703 N N . GLY A 1 925 ? -11.271 12.667 -32.387 1.00 78.50 925 GLY A N 1
ATOM 6704 C CA . GLY A 1 925 ? -10.021 11.902 -32.281 1.00 78.50 925 GLY A CA 1
ATOM 6705 C C . GLY A 1 925 ? -9.228 12.098 -30.979 1.00 78.50 925 GLY A C 1
ATOM 6706 O O . GLY A 1 925 ? -8.185 11.473 -30.803 1.00 78.50 925 GLY A O 1
ATOM 6707 N N . ALA A 1 926 ? -9.711 12.911 -30.035 1.00 81.88 926 ALA A N 1
ATOM 6708 C CA . ALA A 1 926 ? -9.044 13.178 -28.760 1.00 81.88 926 ALA A CA 1
ATOM 6709 C C . ALA A 1 926 ? -9.585 12.269 -27.636 1.00 81.88 926 ALA A C 1
ATOM 6711 O O . ALA A 1 926 ? -10.573 12.583 -26.969 1.00 81.88 926 ALA A O 1
ATOM 6712 N N . LEU A 1 927 ? -8.933 11.123 -27.406 1.00 78.00 927 LEU A N 1
ATOM 6713 C CA . LEU A 1 927 ? -9.360 10.150 -26.393 1.00 78.00 927 LEU A CA 1
ATOM 6714 C C . LEU A 1 927 ? -9.005 10.594 -24.961 1.00 78.00 927 LEU A C 1
ATOM 6716 O O . LEU A 1 927 ? -7.844 10.605 -24.552 1.00 78.00 927 LEU A O 1
ATOM 6720 N N . VAL A 1 928 ? -10.025 10.889 -24.155 1.00 72.38 928 VAL A N 1
ATOM 6721 C CA . VAL A 1 928 ? -9.854 11.290 -22.751 1.00 72.38 928 VAL A CA 1
ATOM 6722 C C . VAL A 1 928 ? -9.738 10.064 -21.836 1.00 72.38 928 VAL A C 1
ATOM 6724 O O . VAL A 1 928 ? -10.742 9.452 -21.476 1.00 72.38 928 VAL A O 1
ATOM 6727 N N . ARG A 1 929 ? -8.513 9.739 -21.396 1.00 64.06 929 ARG A N 1
ATOM 6728 C CA . ARG A 1 929 ? -8.248 8.630 -20.449 1.00 64.06 929 ARG A CA 1
ATOM 6729 C C . ARG A 1 929 ? -8.791 8.860 -19.032 1.00 64.06 929 ARG A C 1
ATOM 6731 O O . ARG A 1 929 ? -9.119 7.903 -18.341 1.00 64.06 929 ARG A O 1
ATOM 6738 N N . ASN A 1 930 ? -8.896 10.115 -18.596 1.00 66.38 930 ASN A N 1
ATOM 6739 C CA . ASN A 1 930 ? -9.450 10.497 -17.296 1.00 66.38 930 ASN A CA 1
ATOM 6740 C C . ASN A 1 930 ? -10.364 11.725 -17.476 1.00 66.38 930 ASN A C 1
ATOM 6742 O O . ASN A 1 930 ? -9.849 12.803 -17.780 1.00 66.38 930 ASN A O 1
ATOM 6746 N N . PRO A 1 931 ? -11.695 11.613 -17.287 1.00 67.56 931 PRO A N 1
ATOM 6747 C CA . PRO A 1 931 ? -12.625 12.732 -17.482 1.00 67.56 931 PRO A CA 1
ATOM 6748 C C . PRO A 1 931 ? -12.307 13.981 -16.642 1.00 67.56 931 PRO A C 1
ATOM 6750 O O . PRO A 1 931 ? -12.598 15.099 -17.068 1.00 67.56 931 PRO A O 1
ATOM 6753 N N . ARG A 1 932 ? -11.624 13.818 -15.498 1.00 67.25 932 ARG A N 1
ATOM 6754 C CA . ARG A 1 932 ? -11.158 14.922 -14.636 1.00 67.25 932 ARG A CA 1
ATOM 6755 C C . ARG A 1 932 ? -10.172 15.851 -15.358 1.00 67.25 932 ARG A C 1
ATOM 6757 O O . ARG A 1 932 ? -10.146 17.051 -15.097 1.00 67.25 932 ARG A O 1
ATOM 6764 N N . THR A 1 933 ? -9.393 15.321 -16.305 1.00 72.12 933 THR A N 1
ATOM 6765 C CA . THR A 1 933 ? -8.388 16.079 -17.067 1.00 72.12 933 THR A CA 1
ATOM 6766 C C . THR A 1 933 ? -9.014 17.139 -17.982 1.00 72.12 933 THR A C 1
ATOM 6768 O O . THR A 1 933 ? -8.353 18.125 -18.289 1.00 72.12 933 THR A O 1
ATOM 6771 N N . ILE A 1 934 ? -10.290 17.007 -18.368 1.00 78.75 934 ILE A N 1
ATOM 6772 C CA . ILE A 1 934 ? -10.984 17.980 -19.238 1.00 78.75 934 ILE A CA 1
ATOM 6773 C C . ILE A 1 934 ? -11.070 19.361 -18.573 1.00 78.75 934 ILE A C 1
ATOM 6775 O O . ILE A 1 934 ? -10.859 20.388 -19.214 1.00 78.75 934 ILE A O 1
ATOM 6779 N N . GLU A 1 935 ? -11.351 19.401 -17.272 1.00 75.56 935 GLU A N 1
ATOM 6780 C CA . GLU A 1 935 ? -11.398 20.655 -16.517 1.00 75.56 935 GLU A CA 1
ATOM 6781 C C . GLU A 1 935 ? -9.996 21.214 -16.255 1.00 75.56 935 GLU A C 1
ATOM 6783 O O . GLU A 1 935 ? -9.803 22.428 -16.297 1.00 75.56 935 GLU A O 1
ATOM 6788 N N . ALA A 1 936 ? -9.019 20.337 -15.999 1.00 73.56 936 ALA A N 1
ATOM 6789 C CA . ALA A 1 936 ? -7.625 20.738 -15.847 1.00 73.56 936 ALA A CA 1
ATOM 6790 C C . ALA A 1 936 ? -7.105 21.404 -17.132 1.00 73.56 936 ALA A C 1
ATOM 6792 O O . ALA A 1 936 ? -6.495 22.465 -17.047 1.00 73.56 936 ALA A O 1
ATOM 6793 N N . LEU A 1 937 ? -7.438 20.850 -18.306 1.00 77.12 937 LEU A N 1
ATOM 6794 C CA . LEU A 1 937 ? -7.133 21.426 -19.619 1.00 77.12 937 LEU A CA 1
ATOM 6795 C C . LEU A 1 937 ? -7.709 22.843 -19.780 1.00 77.12 937 LEU A C 1
ATOM 6797 O O . LEU A 1 937 ? -7.024 23.733 -20.273 1.00 77.12 937 LEU A O 1
ATOM 6801 N N . GLY A 1 938 ? -8.928 23.084 -19.285 1.00 77.12 938 GLY A N 1
ATOM 6802 C CA . GLY A 1 938 ? -9.552 24.414 -19.253 1.00 77.12 938 GLY A CA 1
ATOM 6803 C C . GLY A 1 938 ? -8.894 25.433 -18.306 1.00 77.12 938 GLY A C 1
ATOM 6804 O O . GLY A 1 938 ? -9.372 26.561 -18.217 1.00 77.12 938 GLY A O 1
ATOM 6805 N N . ARG A 1 939 ? -7.830 25.046 -17.587 1.00 73.94 939 ARG A N 1
ATOM 6806 C CA . ARG A 1 939 ? -6.994 25.900 -16.722 1.00 73.94 939 ARG A CA 1
ATOM 6807 C C . ARG A 1 939 ? -5.513 25.893 -17.126 1.00 73.94 939 ARG A C 1
ATOM 6809 O O . ARG A 1 939 ? -4.665 26.264 -16.321 1.00 73.94 939 ARG A O 1
ATOM 6816 N N . VAL A 1 940 ? -5.175 25.405 -18.320 1.00 79.88 940 VAL A N 1
ATOM 6817 C CA . VAL A 1 940 ? -3.780 25.365 -18.774 1.00 79.88 940 VAL A CA 1
ATOM 6818 C C . VAL A 1 940 ? -3.362 26.741 -19.285 1.00 79.88 940 VAL A C 1
ATOM 6820 O O . VAL A 1 940 ? -3.690 27.121 -20.405 1.00 79.88 940 VAL A O 1
ATOM 6823 N N . ASP A 1 941 ? -2.592 27.459 -18.467 1.00 84.19 941 ASP A N 1
ATOM 6824 C CA . ASP A 1 941 ? -1.959 28.732 -18.842 1.00 84.19 941 ASP A CA 1
ATOM 6825 C C . ASP A 1 941 ? -0.618 28.540 -19.586 1.00 84.19 941 ASP A C 1
ATOM 6827 O O . ASP A 1 941 ? -0.127 29.455 -20.245 1.00 84.19 941 ASP A O 1
ATOM 6831 N N . VAL A 1 942 ? -0.003 27.352 -19.481 1.00 84.25 942 VAL A N 1
ATOM 6832 C CA . VAL A 1 942 ? 1.317 27.029 -20.053 1.00 84.25 942 VAL A CA 1
ATOM 6833 C C . VAL A 1 942 ? 1.260 25.696 -20.793 1.00 84.25 942 VAL A C 1
ATOM 6835 O O . VAL A 1 942 ? 1.037 24.650 -20.187 1.00 84.25 942 VAL A O 1
ATOM 6838 N N . LEU A 1 943 ? 1.511 25.726 -22.102 1.00 80.38 943 LEU A N 1
ATOM 6839 C CA . LEU A 1 943 ? 1.594 24.532 -22.942 1.00 80.38 943 LEU A CA 1
ATOM 6840 C C . LEU A 1 943 ? 3.058 24.115 -23.120 1.00 80.38 943 LEU A C 1
ATOM 6842 O O . LEU A 1 943 ? 3.807 24.731 -23.879 1.00 80.38 943 LEU A O 1
ATOM 6846 N N . CYS A 1 944 ? 3.454 23.052 -22.423 1.00 80.00 944 CYS A N 1
ATOM 6847 C CA . CYS A 1 944 ? 4.723 22.368 -22.650 1.00 80.00 944 CYS A CA 1
ATOM 6848 C C . CYS A 1 944 ? 4.527 21.324 -23.753 1.00 80.00 944 CYS A C 1
ATOM 6850 O O . CYS A 1 944 ? 3.947 20.268 -23.507 1.00 80.00 944 CYS A O 1
ATOM 6852 N N . PHE A 1 945 ? 4.996 21.623 -24.961 1.00 69.56 945 PHE A N 1
ATOM 6853 C CA . PHE A 1 945 ? 5.021 20.661 -26.057 1.00 69.56 945 PHE A CA 1
ATOM 6854 C C . PHE A 1 945 ? 6.358 19.923 -26.076 1.00 69.56 945 PHE A C 1
ATOM 6856 O O . PHE A 1 945 ? 7.410 20.566 -26.061 1.00 69.56 945 PHE A O 1
ATOM 6863 N N . ASP A 1 946 ? 6.319 18.596 -26.191 1.00 66.94 946 ASP A N 1
ATOM 6864 C CA . ASP A 1 946 ? 7.455 17.882 -26.768 1.00 66.94 946 ASP A CA 1
ATOM 6865 C C . ASP A 1 946 ? 7.606 18.301 -28.241 1.00 66.94 946 ASP A C 1
ATOM 6867 O O . ASP A 1 946 ? 6.644 18.660 -28.925 1.00 66.94 946 ASP A O 1
ATOM 6871 N N . LYS A 1 947 ? 8.835 18.291 -28.739 1.00 75.12 947 LYS A N 1
ATOM 6872 C CA . LYS A 1 947 ? 9.136 18.574 -30.133 1.00 75.12 947 LYS A CA 1
ATOM 6873 C C . LYS A 1 947 ? 8.845 17.358 -31.009 1.00 75.12 947 LYS A C 1
ATOM 6875 O O . LYS A 1 947 ? 8.210 17.514 -32.051 1.00 75.12 947 LYS A O 1
ATOM 6880 N N . THR A 1 948 ? 9.335 16.181 -30.627 1.00 60.97 948 THR A N 1
ATOM 6881 C CA . THR A 1 948 ? 9.320 14.985 -31.485 1.00 60.97 948 THR A CA 1
ATOM 6882 C C . THR A 1 948 ? 7.942 14.328 -31.445 1.00 60.97 948 THR A C 1
ATOM 6884 O O . THR A 1 948 ? 7.337 14.236 -30.386 1.00 60.97 948 THR A O 1
ATOM 6887 N N . GLY A 1 949 ? 7.378 13.954 -32.597 1.00 58.94 949 GLY A N 1
ATOM 6888 C CA . GLY A 1 949 ? 6.058 13.300 -32.681 1.00 58.94 949 GLY A CA 1
ATOM 6889 C C . GLY A 1 949 ? 4.849 14.168 -32.279 1.00 58.94 949 GLY A C 1
ATOM 6890 O O . GLY A 1 949 ? 3.714 13.788 -32.550 1.00 58.94 949 GLY A O 1
ATOM 6891 N N . THR A 1 950 ? 5.079 15.333 -31.661 1.00 66.00 950 THR A N 1
ATOM 6892 C CA . THR A 1 950 ? 4.050 16.264 -31.170 1.00 66.00 950 THR A CA 1
ATOM 6893 C C . THR A 1 950 ? 4.042 17.576 -31.962 1.00 66.00 950 THR A C 1
ATOM 6895 O O . THR A 1 950 ? 2.998 17.968 -32.478 1.00 66.00 950 THR A O 1
ATOM 6898 N N . LEU A 1 951 ? 5.191 18.255 -32.105 1.00 72.50 951 LEU A N 1
ATOM 6899 C CA . LEU A 1 951 ? 5.337 19.417 -33.005 1.00 72.50 951 LEU A CA 1
ATOM 6900 C C . LEU A 1 951 ? 5.892 19.035 -34.385 1.00 72.50 951 LEU A C 1
ATOM 6902 O O . LEU A 1 951 ? 5.785 19.817 -35.329 1.00 72.50 951 LEU A O 1
ATOM 6906 N N . THR A 1 952 ? 6.517 17.863 -34.507 1.00 75.31 952 THR A N 1
ATOM 6907 C CA . THR A 1 952 ? 7.030 17.312 -35.765 1.00 75.31 952 THR A CA 1
ATOM 6908 C C . THR A 1 952 ? 6.390 15.961 -36.059 1.00 75.31 952 THR A C 1
ATOM 6910 O O . THR A 1 952 ? 6.065 15.207 -35.150 1.00 75.31 952 THR A O 1
ATOM 6913 N N . GLU A 1 953 ? 6.276 15.609 -37.338 1.00 70.25 953 GLU A N 1
ATOM 6914 C CA . GLU A 1 953 ? 5.653 14.359 -37.809 1.00 70.25 953 GLU A CA 1
ATOM 6915 C C . GLU A 1 953 ? 6.470 13.081 -37.500 1.00 70.25 953 GLU A C 1
ATOM 6917 O O . GLU A 1 953 ? 6.175 12.022 -38.046 1.00 70.25 953 GLU A O 1
ATOM 6922 N N . GLY A 1 954 ? 7.565 13.167 -36.730 1.00 65.25 954 GLY A N 1
ATOM 6923 C CA . GLY A 1 954 ? 8.500 12.051 -36.488 1.00 65.25 954 GLY A CA 1
ATOM 6924 C C . GLY A 1 954 ? 9.275 11.559 -37.726 1.00 65.25 954 GLY A C 1
ATOM 6925 O O . GLY A 1 954 ? 10.157 10.713 -37.616 1.00 65.25 954 GLY A O 1
ATOM 6926 N N . ARG A 1 955 ? 8.988 12.097 -38.920 1.00 71.00 955 ARG A N 1
ATOM 6927 C CA . ARG A 1 955 ? 9.563 11.671 -40.205 1.00 71.00 955 ARG A CA 1
ATOM 6928 C C . ARG A 1 955 ? 10.639 12.643 -40.700 1.00 71.00 955 ARG A C 1
ATOM 6930 O O . ARG A 1 955 ? 10.483 13.863 -40.639 1.00 71.00 955 ARG A O 1
ATOM 6937 N N . LEU A 1 956 ? 11.726 12.106 -41.259 1.00 81.56 956 LEU A N 1
ATOM 6938 C CA . LEU A 1 956 ? 12.732 12.905 -41.965 1.00 81.56 956 LEU A CA 1
ATOM 6939 C C . LEU A 1 956 ? 12.256 13.243 -43.384 1.00 81.56 956 LEU A C 1
ATOM 6941 O O . LEU A 1 956 ? 11.853 12.367 -44.146 1.00 81.56 956 LEU A O 1
ATOM 6945 N N . THR A 1 957 ? 12.383 14.510 -43.774 1.00 84.38 957 THR A N 1
ATOM 6946 C CA . THR A 1 957 ? 12.115 14.997 -45.134 1.00 84.38 957 THR A CA 1
ATOM 6947 C C . THR A 1 957 ? 13.335 15.743 -45.679 1.00 84.38 957 THR A C 1
ATOM 6949 O O . THR A 1 957 ? 14.097 16.362 -44.930 1.00 84.38 957 THR A O 1
ATOM 6952 N N . VAL A 1 958 ? 13.570 15.683 -46.995 1.00 89.25 958 VAL A N 1
ATOM 6953 C CA . VAL A 1 958 ? 14.629 16.495 -47.618 1.00 89.25 958 VAL A CA 1
ATOM 6954 C C . VAL A 1 958 ? 14.167 17.947 -47.651 1.00 89.25 958 VAL A C 1
ATOM 6956 O O . VAL A 1 958 ? 13.290 18.292 -48.431 1.00 89.25 958 VAL A O 1
ATOM 6959 N N . SER A 1 959 ? 14.783 18.810 -46.842 1.00 85.88 959 SER A N 1
ATOM 6960 C CA . SER A 1 959 ? 14.449 20.239 -46.822 1.00 85.88 959 SER A CA 1
ATOM 6961 C C . SER A 1 959 ? 15.016 21.011 -48.016 1.00 85.88 959 SER A C 1
ATOM 6963 O O . SER A 1 959 ? 14.383 21.943 -48.494 1.00 85.88 959 SER A O 1
ATOM 6965 N N . ARG A 1 960 ? 16.214 20.652 -48.503 1.00 86.62 960 ARG A N 1
ATOM 6966 C CA . ARG A 1 960 ? 16.913 21.399 -49.563 1.00 86.62 960 ARG A CA 1
ATOM 6967 C C . ARG A 1 960 ? 17.927 20.541 -50.318 1.00 86.62 960 ARG A C 1
ATOM 6969 O O . ARG A 1 960 ? 18.616 19.717 -49.720 1.00 86.62 960 ARG A O 1
ATOM 6976 N N . VAL A 1 961 ? 18.097 20.806 -51.613 1.00 88.12 961 VAL A N 1
ATOM 6977 C CA . VAL A 1 961 ? 19.176 20.246 -52.447 1.00 88.12 961 VAL A CA 1
ATOM 6978 C C . VAL A 1 961 ? 20.123 21.372 -52.865 1.00 88.12 961 VAL A C 1
ATOM 6980 O O . VAL A 1 961 ? 19.673 22.401 -53.360 1.00 88.12 961 VAL A O 1
ATOM 6983 N N . ASP A 1 962 ? 21.436 21.188 -52.703 1.00 85.25 962 ASP A N 1
ATOM 6984 C CA . ASP A 1 962 ? 22.469 22.176 -53.063 1.00 85.25 962 ASP A CA 1
ATOM 6985 C C . ASP A 1 962 ? 23.592 21.516 -53.888 1.00 85.25 962 ASP A C 1
ATOM 6987 O O . ASP A 1 962 ? 23.923 20.345 -53.683 1.00 85.25 962 ASP A O 1
ATOM 6991 N N . ASN A 1 963 ? 24.164 22.249 -54.850 1.00 82.12 963 ASN A N 1
ATOM 6992 C CA . ASN A 1 963 ? 25.275 21.792 -55.699 1.00 82.12 963 ASN A CA 1
ATOM 6993 C C . ASN A 1 963 ? 26.626 22.475 -55.391 1.00 82.12 963 ASN A C 1
ATOM 6995 O O . ASN A 1 963 ? 27.573 22.340 -56.162 1.00 82.12 963 ASN A O 1
ATOM 6999 N N . GLY A 1 964 ? 26.714 23.232 -54.296 1.00 73.81 964 GLY A N 1
ATOM 7000 C CA . GLY A 1 964 ? 27.859 24.054 -53.895 1.00 73.81 964 GLY A CA 1
ATOM 7001 C C . GLY A 1 964 ? 27.858 25.470 -54.474 1.00 73.81 964 GLY A C 1
ATOM 7002 O O . GLY A 1 964 ? 28.631 26.317 -54.017 1.00 73.81 964 GLY A O 1
ATOM 7003 N N . ARG A 1 965 ? 26.977 25.762 -55.440 1.00 75.00 965 ARG A N 1
ATOM 7004 C CA . ARG A 1 965 ? 26.817 27.084 -56.068 1.00 75.00 965 ARG A CA 1
ATOM 7005 C C . ARG A 1 965 ? 25.447 27.677 -55.753 1.00 75.00 965 ARG A C 1
ATOM 7007 O O . ARG A 1 965 ? 25.390 28.781 -55.206 1.00 75.00 965 ARG A O 1
ATOM 7014 N N . ARG A 1 966 ? 24.377 26.921 -56.006 1.00 79.62 966 ARG A N 1
ATOM 7015 C CA . ARG A 1 966 ? 22.976 27.250 -55.707 1.00 79.62 966 ARG A CA 1
ATOM 7016 C C . ARG A 1 966 ? 22.323 26.055 -55.012 1.00 79.62 966 ARG A C 1
ATOM 7018 O O . ARG A 1 966 ? 22.607 24.912 -55.362 1.00 79.62 966 ARG A O 1
ATOM 7025 N N . GLY A 1 967 ? 21.406 26.331 -54.092 1.00 83.12 967 GLY A N 1
ATOM 7026 C CA . GLY A 1 967 ? 20.501 25.326 -53.548 1.00 83.12 967 GLY A CA 1
ATOM 7027 C C . GLY A 1 967 ? 19.057 25.794 -53.624 1.00 83.12 967 GLY A C 1
ATOM 7028 O O . GLY A 1 967 ? 18.804 26.992 -53.485 1.00 83.12 967 GLY A O 1
ATOM 7029 N N . ALA A 1 968 ? 18.144 24.856 -53.832 1.00 86.69 968 ALA A N 1
ATOM 7030 C CA . ALA A 1 968 ? 16.704 25.066 -53.937 1.00 86.69 968 ALA A CA 1
ATOM 7031 C C . ALA A 1 968 ? 15.963 23.945 -53.198 1.00 86.69 968 ALA A C 1
ATOM 7033 O O . ALA A 1 968 ? 16.553 22.901 -52.888 1.00 86.69 968 ALA A O 1
ATOM 7034 N N . ASP A 1 969 ? 14.690 24.178 -52.926 1.00 86.94 969 ASP A N 1
ATOM 7035 C CA . ASP A 1 969 ? 13.833 23.233 -52.218 1.00 86.94 969 ASP A CA 1
ATOM 7036 C C . ASP A 1 969 ? 13.331 22.154 -53.212 1.00 86.94 969 ASP A C 1
ATOM 7038 O O . ASP A 1 969 ? 13.417 22.369 -54.429 1.00 86.94 969 ASP A O 1
ATOM 7042 N N . PRO A 1 970 ? 12.886 20.961 -52.761 1.00 83.75 970 PRO A N 1
ATOM 7043 C CA . PRO A 1 970 ? 12.629 19.808 -53.641 1.00 83.75 970 PRO A CA 1
ATOM 7044 C C . PRO A 1 970 ? 11.648 20.053 -54.795 1.00 83.75 970 PRO A C 1
ATOM 7046 O O . PRO A 1 970 ? 11.758 19.408 -55.837 1.00 83.75 970 PRO A O 1
ATOM 7049 N N . ASP A 1 971 ? 10.730 21.002 -54.640 1.00 83.81 971 ASP A N 1
ATOM 7050 C CA . ASP A 1 971 ? 9.712 21.311 -55.645 1.00 83.81 971 ASP A CA 1
ATOM 7051 C C . ASP A 1 971 ? 10.229 22.276 -56.737 1.00 83.81 971 ASP A C 1
ATOM 7053 O O . ASP A 1 971 ? 9.710 22.302 -57.853 1.00 83.81 971 ASP A O 1
ATOM 7057 N N . GLU A 1 972 ? 11.328 22.999 -56.477 1.00 86.62 972 GLU A N 1
ATOM 7058 C CA . GLU A 1 972 ? 11.915 24.018 -57.368 1.00 86.62 972 GLU A CA 1
ATOM 7059 C C . GLU A 1 972 ? 13.250 23.587 -58.018 1.00 86.62 972 GLU A C 1
ATOM 7061 O O . GLU A 1 972 ? 14.069 24.408 -58.453 1.00 86.62 972 GLU A O 1
ATOM 7066 N N . LEU A 1 973 ? 13.529 22.280 -58.087 1.00 88.06 973 LEU A N 1
ATOM 7067 C CA . LEU A 1 973 ? 14.818 21.795 -58.587 1.00 88.06 973 LEU A CA 1
ATOM 7068 C C . LEU A 1 973 ? 14.998 22.034 -60.094 1.00 88.06 973 LEU A C 1
ATOM 7070 O O . LEU A 1 973 ? 14.315 21.435 -60.927 1.00 88.06 973 LEU A O 1
ATOM 7074 N N . ASN A 1 974 ? 16.021 22.816 -60.447 1.00 87.75 974 ASN A N 1
ATOM 7075 C CA . ASN A 1 974 ? 16.527 22.921 -61.817 1.00 87.75 974 ASN A CA 1
ATOM 7076 C C . ASN A 1 974 ? 17.255 21.633 -62.268 1.00 87.75 974 ASN A C 1
ATOM 7078 O O . ASN A 1 974 ? 17.578 20.760 -61.460 1.00 87.75 974 ASN A O 1
ATOM 7082 N N . ASP A 1 975 ? 17.591 21.520 -63.556 1.00 85.12 975 ASP A N 1
ATOM 7083 C CA . ASP A 1 975 ? 18.231 20.317 -64.114 1.00 85.12 975 ASP A CA 1
ATOM 7084 C C . ASP A 1 975 ? 19.583 19.942 -63.482 1.00 85.12 975 ASP A C 1
ATOM 7086 O O . ASP A 1 975 ? 19.981 18.774 -63.513 1.00 85.12 975 ASP A O 1
ATOM 7090 N N . GLU A 1 976 ? 20.317 20.893 -62.900 1.00 85.44 976 GLU A N 1
ATOM 7091 C CA . GLU A 1 976 ? 21.541 20.587 -62.155 1.00 85.44 976 GLU A CA 1
ATOM 7092 C C . GLU A 1 976 ? 21.242 19.934 -60.808 1.00 85.44 976 GLU A C 1
ATOM 7094 O O . GLU A 1 976 ? 21.855 18.916 -60.478 1.00 85.44 976 GLU A O 1
ATOM 7099 N N . LEU A 1 977 ? 20.277 20.467 -60.060 1.00 87.69 977 LEU A N 1
ATOM 7100 C CA . LEU A 1 977 ? 19.882 19.942 -58.757 1.00 87.69 977 LEU A CA 1
ATOM 7101 C C . LEU A 1 977 ? 19.086 18.636 -58.884 1.00 87.69 977 LEU A C 1
ATOM 7103 O O . LEU A 1 977 ? 19.349 17.696 -58.136 1.00 87.69 977 LEU A O 1
ATOM 7107 N N . ARG A 1 978 ? 18.247 18.487 -59.918 1.00 89.44 978 ARG A N 1
ATOM 7108 C CA . ARG A 1 978 ? 17.630 17.199 -60.296 1.00 89.44 978 ARG A CA 1
ATOM 7109 C C . ARG A 1 978 ? 18.684 16.119 -60.538 1.00 89.44 978 ARG A C 1
ATOM 7111 O O . ARG A 1 978 ? 18.517 14.981 -60.110 1.00 89.44 978 ARG A O 1
ATOM 7118 N N . ARG A 1 979 ? 19.824 16.463 -61.156 1.00 87.62 979 ARG A N 1
ATOM 7119 C CA . ARG A 1 979 ? 20.962 15.536 -61.313 1.00 87.62 979 ARG A CA 1
ATOM 7120 C C . ARG A 1 979 ? 21.649 15.191 -59.990 1.00 87.62 979 ARG A C 1
ATOM 7122 O O . ARG A 1 979 ? 22.265 14.122 -59.935 1.00 87.62 979 ARG A O 1
ATOM 7129 N N . VAL A 1 980 ? 21.617 16.065 -58.977 1.00 88.75 980 VAL A N 1
ATOM 7130 C CA . VAL A 1 980 ? 22.114 15.790 -57.612 1.00 88.75 980 VAL A CA 1
ATOM 7131 C C . VAL A 1 980 ? 21.160 14.839 -56.897 1.00 88.75 980 VAL A C 1
ATOM 7133 O O . VAL A 1 980 ? 21.606 13.761 -56.508 1.00 88.75 980 VAL A O 1
ATOM 7136 N N . MET A 1 981 ? 19.863 15.160 -56.854 1.00 90.75 981 MET A N 1
ATOM 7137 C CA . MET A 1 981 ? 18.825 14.298 -56.277 1.00 90.75 981 MET A CA 1
ATOM 7138 C C . MET A 1 981 ? 18.845 12.895 -56.902 1.00 90.75 981 MET A C 1
ATOM 7140 O O . MET A 1 981 ? 18.967 11.904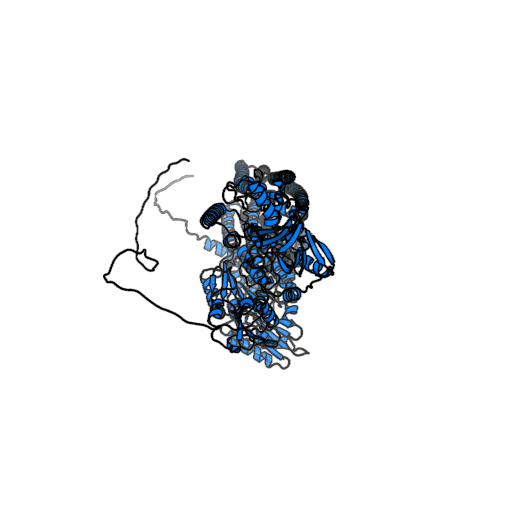 -56.191 1.00 90.75 981 MET A O 1
ATOM 7144 N N . ALA A 1 982 ? 18.906 12.789 -58.235 1.00 90.31 982 ALA A N 1
ATOM 7145 C CA . ALA A 1 982 ? 18.985 11.503 -58.936 1.00 90.31 982 ALA A CA 1
ATOM 7146 C C . ALA A 1 982 ? 20.203 10.646 -58.539 1.00 90.31 982 ALA A C 1
ATOM 7148 O O . ALA A 1 982 ? 20.215 9.440 -58.761 1.00 90.31 982 ALA A O 1
ATOM 7149 N N . ALA A 1 983 ? 21.275 11.248 -58.012 1.00 89.44 983 ALA A N 1
ATOM 7150 C CA . ALA A 1 983 ? 22.432 10.507 -57.513 1.00 89.44 983 ALA A CA 1
ATOM 7151 C C . ALA A 1 983 ? 22.279 10.064 -56.058 1.00 89.44 983 ALA A C 1
ATOM 7153 O O . ALA A 1 983 ? 22.829 9.024 -55.717 1.00 89.44 983 ALA A O 1
ATOM 7154 N N . ALA A 1 984 ? 21.528 10.810 -55.246 1.00 90.50 984 ALA A N 1
ATOM 7155 C CA . ALA A 1 984 ? 21.093 10.342 -53.938 1.00 90.50 984 ALA A CA 1
ATOM 7156 C C . ALA A 1 984 ? 20.138 9.147 -54.103 1.00 90.50 984 ALA A C 1
ATOM 7158 O O . ALA A 1 984 ? 20.393 8.107 -53.512 1.00 90.50 984 ALA A O 1
ATOM 7159 N N . VAL A 1 985 ? 19.150 9.232 -55.007 1.00 91.19 985 VAL A N 1
ATOM 7160 C CA . VAL A 1 985 ? 18.243 8.117 -55.359 1.00 91.19 985 VAL A CA 1
ATOM 7161 C C . VAL A 1 985 ? 19.011 6.884 -55.835 1.00 91.19 985 VAL A C 1
ATOM 7163 O O . VAL A 1 985 ? 18.789 5.796 -55.333 1.00 91.19 985 VAL A O 1
ATOM 7166 N N . ARG A 1 986 ? 19.974 7.032 -56.758 1.00 91.25 986 ARG A N 1
ATOM 7167 C CA . ARG A 1 986 ? 20.806 5.890 -57.187 1.00 91.25 986 ARG A CA 1
ATOM 7168 C C . ARG A 1 986 ? 21.667 5.303 -56.065 1.00 91.25 986 ARG A C 1
ATOM 7170 O O . ARG A 1 986 ? 22.054 4.151 -56.186 1.00 91.25 986 ARG A O 1
ATOM 7177 N N . ALA A 1 987 ? 22.018 6.080 -55.039 1.00 90.19 987 ALA A N 1
ATOM 7178 C CA . ALA A 1 987 ? 22.762 5.643 -53.851 1.00 90.19 987 ALA A CA 1
ATOM 7179 C C . ALA A 1 987 ? 21.823 5.484 -52.636 1.00 90.19 987 ALA A C 1
ATOM 7181 O O . ALA A 1 987 ? 22.108 5.956 -51.536 1.00 90.19 987 ALA A O 1
ATOM 7182 N N . THR A 1 988 ? 20.671 4.875 -52.903 1.00 88.88 988 THR A N 1
ATOM 7183 C CA . THR A 1 988 ? 19.613 4.448 -51.982 1.00 88.88 988 THR A CA 1
ATOM 7184 C C . THR A 1 988 ? 19.199 3.043 -52.458 1.00 88.88 988 THR A C 1
ATOM 7186 O O . THR A 1 988 ? 19.305 2.797 -53.667 1.00 88.88 988 THR A O 1
ATOM 7189 N N . PRO A 1 989 ? 18.792 2.105 -51.581 1.00 84.69 989 PRO A N 1
ATOM 7190 C CA . PRO A 1 989 ? 18.276 0.811 -52.019 1.00 84.69 989 PRO A CA 1
ATOM 7191 C C . PRO A 1 989 ? 17.084 0.977 -52.974 1.00 84.69 989 PRO A C 1
ATOM 7193 O O . PRO A 1 989 ? 16.402 2.004 -52.962 1.00 84.69 989 PRO A O 1
ATOM 7196 N N . ALA A 1 990 ? 16.853 -0.021 -53.825 1.00 79.62 990 ALA A N 1
ATOM 7197 C CA . ALA A 1 990 ? 15.667 -0.048 -54.673 1.00 79.62 990 ALA A CA 1
ATOM 7198 C C . ALA A 1 990 ? 14.462 -0.506 -53.839 1.00 79.62 990 ALA A C 1
ATOM 7200 O O . ALA A 1 990 ? 14.538 -1.556 -53.209 1.00 79.62 990 ALA A O 1
ATOM 7201 N N . ALA A 1 991 ? 13.393 0.287 -53.852 1.00 78.62 991 ALA A N 1
ATOM 7202 C CA . ALA A 1 991 ? 12.121 0.018 -53.189 1.00 78.62 991 ALA A CA 1
ATOM 7203 C C . ALA A 1 991 ? 10.992 0.710 -53.968 1.00 78.62 991 ALA A C 1
ATOM 7205 O O . ALA A 1 991 ? 11.204 1.805 -54.516 1.00 78.62 991 ALA A O 1
ATOM 7206 N N . ASP A 1 992 ? 9.820 0.081 -54.015 1.00 73.50 992 ASP A N 1
ATOM 7207 C CA . ASP A 1 992 ? 8.640 0.605 -54.712 1.00 73.50 992 ASP A CA 1
ATOM 7208 C C . ASP A 1 992 ? 7.755 1.444 -53.773 1.00 73.50 992 ASP A C 1
ATOM 7210 O O . ASP A 1 992 ? 7.028 2.329 -54.240 1.00 73.50 992 ASP A O 1
ATOM 7214 N N . ASP A 1 993 ? 7.940 1.325 -52.456 1.00 74.25 993 ASP A N 1
ATOM 7215 C CA . ASP A 1 993 ? 7.429 2.238 -51.427 1.00 74.25 993 ASP A CA 1
ATOM 7216 C C . ASP A 1 993 ? 8.590 2.798 -50.564 1.00 74.25 993 ASP A C 1
ATOM 7218 O O . ASP A 1 993 ? 9.514 2.056 -50.232 1.00 74.25 993 ASP A O 1
ATOM 7222 N N . PRO A 1 994 ? 8.639 4.098 -50.191 1.00 72.88 994 PRO A N 1
ATOM 7223 C CA . PRO A 1 994 ? 9.681 4.594 -49.301 1.00 72.88 994 PRO A CA 1
ATOM 7224 C C . PRO A 1 994 ? 9.613 3.967 -47.907 1.00 72.88 994 PRO A C 1
ATOM 7226 O O . PRO A 1 994 ? 10.658 3.883 -47.270 1.00 72.88 994 PRO A O 1
ATOM 7229 N N . ASP A 1 995 ? 8.444 3.522 -47.437 1.00 69.62 995 ASP A N 1
ATOM 7230 C CA . ASP A 1 995 ? 8.295 2.896 -46.121 1.00 69.62 995 ASP A CA 1
ATOM 7231 C C . ASP A 1 995 ? 8.851 1.450 -46.064 1.00 69.62 995 ASP A C 1
ATOM 7233 O O . ASP A 1 995 ? 9.135 0.969 -44.970 1.00 69.62 995 ASP A O 1
ATOM 7237 N N . GLU A 1 996 ? 9.171 0.818 -47.207 1.00 70.94 996 GLU A N 1
ATOM 7238 C CA . GLU A 1 996 ? 9.949 -0.442 -47.291 1.00 70.94 996 GLU A CA 1
ATOM 7239 C C . GLU A 1 996 ? 11.447 -0.261 -46.956 1.00 70.94 996 GLU A C 1
ATOM 7241 O O . GLU A 1 996 ? 12.159 -1.230 -46.689 1.00 70.94 996 GLU A O 1
ATOM 7246 N N . LEU A 1 997 ? 11.978 0.967 -47.004 1.00 76.31 997 LEU A N 1
ATOM 7247 C CA . LEU A 1 997 ? 13.407 1.223 -46.794 1.00 76.31 997 LEU A CA 1
ATOM 7248 C C . LEU A 1 997 ? 13.740 1.290 -45.298 1.00 76.31 997 LEU A C 1
ATOM 7250 O O . LEU A 1 997 ? 13.163 2.098 -44.573 1.00 76.31 997 LEU A O 1
ATOM 7254 N N . ALA A 1 998 ? 14.747 0.538 -44.843 1.00 67.31 998 ALA A N 1
ATOM 7255 C CA . ALA A 1 998 ? 15.163 0.533 -43.435 1.00 67.31 998 ALA A CA 1
ATOM 7256 C C . ALA A 1 998 ? 15.486 1.946 -42.893 1.00 67.31 998 ALA A C 1
ATOM 7258 O O . ALA A 1 998 ? 14.832 2.432 -41.977 1.00 67.31 998 ALA A O 1
ATOM 7259 N N . HIS A 1 999 ? 16.438 2.667 -43.493 1.00 75.31 999 HIS A N 1
ATOM 7260 C CA . HIS A 1 999 ? 16.871 3.955 -42.939 1.00 75.31 999 HIS A CA 1
ATOM 7261 C C . HIS A 1 999 ? 15.925 5.120 -43.285 1.00 75.31 999 HIS A C 1
ATOM 7263 O O . HIS A 1 999 ? 15.692 5.432 -44.455 1.00 75.31 999 HIS A O 1
ATOM 7269 N N . GLN A 1 1000 ? 15.519 5.911 -42.285 1.00 75.69 1000 GLN A N 1
ATOM 7270 C CA . GLN A 1 1000 ? 14.704 7.126 -42.482 1.00 75.69 1000 GLN A CA 1
ATOM 7271 C C . GLN A 1 1000 ? 15.307 8.148 -43.475 1.00 75.69 1000 GLN A C 1
ATOM 7273 O O . GLN A 1 1000 ? 14.581 8.858 -44.169 1.00 75.69 1000 GLN A O 1
ATOM 7278 N N . THR A 1 1001 ? 16.641 8.229 -43.582 1.00 84.44 1001 THR A N 1
ATOM 7279 C CA . THR A 1 1001 ? 17.320 9.115 -44.559 1.00 84.44 1001 THR A CA 1
ATOM 7280 C C . THR A 1 1001 ? 17.164 8.616 -46.002 1.00 84.44 1001 THR A C 1
ATOM 7282 O O . THR A 1 1001 ? 17.205 9.404 -46.950 1.00 84.44 1001 THR A O 1
ATOM 7285 N N . ASP A 1 1002 ? 16.969 7.313 -46.178 1.00 86.69 1002 ASP A N 1
ATOM 7286 C CA . ASP A 1 1002 ? 16.740 6.674 -47.468 1.00 86.69 1002 ASP A CA 1
ATOM 7287 C C . ASP A 1 1002 ? 15.280 6.891 -47.895 1.00 86.69 1002 ASP A C 1
ATOM 7289 O O . ASP A 1 1002 ? 15.058 7.362 -49.017 1.00 86.69 1002 ASP A O 1
ATOM 7293 N N . ARG A 1 1003 ? 14.321 6.749 -46.960 1.00 86.06 1003 ARG A N 1
ATOM 7294 C CA . ARG A 1 1003 ? 12.912 7.161 -47.147 1.00 86.06 1003 ARG A CA 1
ATOM 7295 C C . ARG A 1 1003 ? 12.803 8.617 -47.597 1.00 86.06 1003 ARG A C 1
ATOM 7297 O O . ARG A 1 1003 ? 12.237 8.906 -48.649 1.00 86.06 1003 ARG A O 1
ATOM 7304 N N . ALA A 1 1004 ? 13.429 9.529 -46.846 1.00 88.06 1004 ALA A N 1
ATOM 7305 C CA . ALA A 1 1004 ? 13.415 10.969 -47.111 1.00 88.06 1004 ALA A CA 1
ATOM 7306 C C . ALA A 1 1004 ? 13.907 11.322 -48.525 1.00 88.06 1004 ALA A C 1
ATOM 7308 O O . ALA A 1 1004 ? 13.355 12.208 -49.182 1.00 88.06 1004 ALA A O 1
ATOM 7309 N N . VAL A 1 1005 ? 14.955 10.637 -48.999 1.00 90.62 1005 VAL A N 1
ATOM 7310 C CA . VAL A 1 1005 ? 15.531 10.843 -50.335 1.00 90.62 1005 VAL A CA 1
ATOM 7311 C C . VAL A 1 1005 ? 14.618 10.309 -51.434 1.00 90.62 1005 VAL A C 1
ATOM 7313 O O . VAL A 1 1005 ? 14.464 10.990 -52.449 1.00 90.62 1005 VAL A O 1
ATOM 7316 N N . LEU A 1 1006 ? 14.012 9.131 -51.257 1.00 89.94 1006 LEU A N 1
ATOM 7317 C CA . LEU A 1 1006 ? 13.101 8.572 -52.256 1.00 89.94 1006 LEU A CA 1
ATOM 7318 C C . LEU A 1 1006 ? 11.809 9.399 -52.352 1.00 89.94 1006 LEU A C 1
ATOM 7320 O O . LEU A 1 1006 ? 11.390 9.746 -53.454 1.00 89.94 1006 LEU A O 1
ATOM 7324 N N . GLU A 1 1007 ? 11.244 9.803 -51.216 1.00 88.50 1007 GLU A N 1
ATOM 7325 C CA . GLU A 1 1007 ? 10.057 10.661 -51.139 1.00 88.50 1007 GLU A CA 1
ATOM 7326 C C . GLU A 1 1007 ? 10.316 12.062 -51.721 1.00 88.50 1007 GLU A C 1
ATOM 7328 O O . GLU A 1 1007 ? 9.598 12.527 -52.610 1.00 88.50 1007 GLU A O 1
ATOM 7333 N N . GLY A 1 1008 ? 11.413 12.717 -51.322 1.00 89.12 1008 GLY A N 1
ATOM 7334 C CA . GLY A 1 1008 ? 11.815 14.004 -51.899 1.00 89.12 1008 GLY A CA 1
ATOM 7335 C C . GLY A 1 1008 ? 12.063 13.929 -53.411 1.00 89.12 1008 GLY A C 1
ATOM 7336 O O . GLY A 1 1008 ? 11.817 14.895 -54.135 1.00 89.12 1008 GLY A O 1
ATOM 7337 N N . ALA A 1 1009 ? 12.515 12.780 -53.919 1.00 90.12 1009 ALA A N 1
ATOM 7338 C CA . ALA A 1 1009 ? 12.680 12.556 -55.347 1.00 90.12 1009 ALA A CA 1
ATOM 7339 C C . ALA A 1 1009 ? 11.351 12.316 -56.084 1.00 90.12 1009 ALA A C 1
ATOM 7341 O O . ALA A 1 1009 ? 11.212 12.794 -57.213 1.00 90.12 1009 ALA A O 1
ATOM 7342 N N . ARG A 1 1010 ? 10.364 11.654 -55.460 1.00 88.81 1010 ARG A N 1
ATOM 7343 C CA . ARG A 1 1010 ? 8.994 11.526 -55.995 1.00 88.81 1010 ARG A CA 1
ATOM 7344 C C . ARG A 1 1010 ? 8.347 12.899 -56.166 1.00 88.81 1010 ARG A C 1
ATOM 7346 O O . ARG A 1 1010 ? 7.924 13.217 -57.278 1.00 88.81 1010 ARG A O 1
ATOM 7353 N N . ARG A 1 1011 ? 8.381 13.744 -55.126 1.00 86.88 1011 ARG A N 1
ATOM 7354 C CA . ARG A 1 1011 ? 7.894 15.142 -55.170 1.00 86.88 1011 ARG A CA 1
ATOM 7355 C C . ARG A 1 1011 ? 8.558 15.939 -56.298 1.00 86.88 1011 ARG A C 1
ATOM 7357 O O . ARG A 1 1011 ? 7.879 16.470 -57.174 1.00 86.88 1011 ARG A O 1
ATOM 7364 N N . ALA A 1 1012 ? 9.888 15.873 -56.381 1.00 87.12 1012 ALA A N 1
ATOM 7365 C CA . ALA A 1 1012 ? 10.681 16.519 -57.430 1.00 87.12 1012 ALA A CA 1
ATOM 7366 C C . ALA A 1 1012 ? 10.519 15.920 -58.851 1.00 87.12 1012 ALA A C 1
ATOM 7368 O O . ALA A 1 1012 ? 11.113 16.438 -59.805 1.00 87.12 1012 ALA A O 1
ATOM 7369 N N . ARG A 1 1013 ? 9.775 14.812 -59.012 1.00 87.81 1013 ARG A N 1
ATOM 7370 C CA . ARG A 1 1013 ? 9.651 14.007 -60.247 1.00 87.81 1013 ARG A CA 1
ATOM 7371 C C . ARG A 1 1013 ? 11.006 13.546 -60.813 1.00 87.81 1013 ARG A C 1
ATOM 7373 O O . ARG A 1 1013 ? 11.272 13.619 -62.016 1.00 87.81 1013 ARG A O 1
ATOM 7380 N N . VAL A 1 1014 ? 11.891 13.074 -59.935 1.00 89.31 1014 VAL A N 1
ATOM 7381 C CA . VAL A 1 1014 ? 13.258 12.630 -60.244 1.00 89.31 1014 VAL A CA 1
ATOM 7382 C C . VAL A 1 1014 ? 13.398 11.117 -60.055 1.00 89.31 1014 VAL A C 1
ATOM 7384 O O . VAL A 1 1014 ? 13.352 10.621 -58.938 1.00 89.31 1014 VAL A O 1
ATOM 7387 N N . GLY A 1 1015 ? 13.663 10.383 -61.138 1.00 87.44 1015 GLY A N 1
ATOM 7388 C CA . GLY A 1 1015 ? 13.985 8.952 -61.084 1.00 87.44 1015 GLY A CA 1
ATOM 7389 C C . GLY A 1 1015 ? 15.494 8.653 -61.115 1.00 87.44 1015 GLY A C 1
ATOM 7390 O O . GLY A 1 1015 ? 16.308 9.535 -61.422 1.00 87.44 1015 GLY A O 1
ATOM 7391 N N . PRO A 1 1016 ? 15.907 7.388 -60.899 1.00 85.19 1016 PRO A N 1
ATOM 7392 C CA . PRO A 1 1016 ? 17.311 6.970 -60.989 1.00 85.19 1016 PRO A CA 1
ATOM 7393 C C . PRO A 1 1016 ? 17.910 7.149 -62.397 1.00 85.19 1016 PRO A C 1
ATOM 7395 O O . PRO A 1 1016 ? 19.125 7.295 -62.542 1.00 85.19 1016 PRO A O 1
ATOM 7398 N N . THR A 1 1017 ? 17.082 7.214 -63.442 1.00 85.31 1017 THR A N 1
ATOM 7399 C CA . THR A 1 1017 ? 17.487 7.497 -64.832 1.00 85.31 1017 THR A CA 1
ATOM 7400 C C . THR A 1 1017 ? 17.598 8.996 -65.152 1.00 85.31 1017 THR A C 1
ATOM 7402 O O . THR A 1 1017 ? 18.104 9.366 -66.218 1.00 85.31 1017 THR A O 1
ATOM 7405 N N . THR A 1 1018 ? 17.198 9.898 -64.246 1.00 83.94 1018 THR A N 1
ATOM 7406 C CA . THR A 1 1018 ? 17.275 11.349 -64.474 1.00 83.94 1018 THR A CA 1
ATOM 7407 C C . THR A 1 1018 ? 18.735 11.802 -64.595 1.00 83.94 1018 THR A C 1
ATOM 7409 O O . THR A 1 1018 ? 19.584 11.567 -63.725 1.00 83.94 1018 THR A O 1
ATOM 7412 N N . GLY A 1 1019 ? 19.051 12.422 -65.739 1.00 79.31 1019 GLY A N 1
ATOM 7413 C CA . GLY A 1 1019 ? 20.417 12.777 -66.141 1.00 79.31 1019 GLY A CA 1
ATOM 7414 C C . GLY A 1 1019 ? 21.323 11.592 -66.514 1.00 79.31 1019 GLY A C 1
ATOM 7415 O O . GLY A 1 1019 ? 22.530 11.788 -66.662 1.00 79.31 1019 GLY A O 1
ATOM 7416 N N . ALA A 1 1020 ? 20.762 10.386 -66.639 1.00 81.25 1020 ALA A N 1
ATOM 7417 C CA . ALA A 1 1020 ? 21.447 9.131 -66.940 1.00 81.25 1020 ALA A CA 1
ATOM 7418 C C . ALA A 1 1020 ? 20.477 8.145 -67.636 1.00 81.25 1020 ALA A C 1
ATOM 7420 O O . ALA A 1 1020 ? 20.147 7.092 -67.094 1.00 81.25 1020 ALA A O 1
ATOM 7421 N N . ARG A 1 1021 ? 19.966 8.507 -68.826 1.00 81.12 1021 ARG A N 1
ATOM 7422 C CA . ARG A 1 1021 ? 19.018 7.666 -69.588 1.00 81.12 1021 ARG A CA 1
ATOM 7423 C C . ARG A 1 1021 ? 19.618 6.276 -69.849 1.00 81.12 1021 ARG A C 1
ATOM 7425 O O . ARG A 1 1021 ? 20.760 6.183 -70.293 1.00 81.12 1021 ARG A O 1
ATOM 7432 N N . GLY A 1 1022 ? 18.851 5.218 -69.578 1.00 81.81 1022 GLY A N 1
ATOM 7433 C CA . GLY A 1 1022 ? 19.329 3.834 -69.684 1.00 81.81 1022 GLY A CA 1
ATOM 7434 C C . GLY A 1 1022 ? 20.332 3.426 -68.596 1.00 81.81 1022 GLY A C 1
ATOM 7435 O O . GLY A 1 1022 ? 21.189 2.584 -68.854 1.00 81.81 1022 GLY A O 1
ATOM 7436 N N . TRP A 1 1023 ? 20.274 4.050 -67.412 1.00 88.06 1023 TRP A N 1
ATOM 7437 C CA . TRP A 1 1023 ? 20.993 3.579 -66.228 1.00 88.06 1023 TRP A CA 1
ATOM 7438 C C . TRP A 1 1023 ? 20.393 2.266 -65.716 1.00 88.06 1023 TRP A C 1
ATOM 7440 O O . TRP A 1 1023 ? 19.190 2.196 -65.484 1.00 88.06 1023 TRP A O 1
ATOM 7450 N N . ALA A 1 1024 ? 21.244 1.267 -65.499 1.00 87.06 1024 ALA A N 1
ATOM 7451 C CA . ALA A 1 1024 ? 20.912 0.026 -64.803 1.00 87.06 1024 ALA A CA 1
ATOM 7452 C C . ALA A 1 1024 ? 21.944 -0.236 -63.697 1.00 87.06 1024 ALA A C 1
ATOM 7454 O O . ALA A 1 1024 ? 23.138 0.002 -63.912 1.00 87.06 1024 ALA A O 1
ATOM 7455 N N . LEU A 1 1025 ? 21.503 -0.722 -62.536 1.00 89.12 1025 LEU A N 1
ATOM 7456 C CA . LEU A 1 1025 ? 22.392 -1.121 -61.444 1.00 89.12 1025 LEU A CA 1
ATOM 7457 C C . LEU A 1 1025 ? 23.310 -2.275 -61.894 1.00 89.12 1025 LEU A C 1
ATOM 7459 O O . LEU A 1 1025 ? 22.928 -3.103 -62.718 1.00 89.12 1025 LEU A O 1
ATOM 7463 N N . VAL A 1 1026 ? 24.544 -2.290 -61.391 1.00 91.00 1026 VAL A N 1
ATOM 7464 C CA . VAL A 1 1026 ? 25.511 -3.386 -61.583 1.00 91.00 1026 VAL A CA 1
ATOM 7465 C C . VAL A 1 1026 ? 25.920 -3.961 -60.234 1.00 91.00 1026 VAL A C 1
ATOM 7467 O O . VAL A 1 1026 ? 26.006 -5.172 -60.096 1.00 91.00 1026 VAL A O 1
ATOM 7470 N N . GLU A 1 1027 ? 26.183 -3.094 -59.256 1.00 89.50 1027 GLU A N 1
ATOM 7471 C CA . GLU A 1 1027 ? 26.696 -3.477 -57.942 1.00 89.50 1027 GLU A CA 1
ATOM 7472 C C . GLU A 1 1027 ? 26.340 -2.390 -56.919 1.00 89.50 1027 GLU A C 1
ATOM 7474 O O . GLU A 1 1027 ? 26.361 -1.195 -57.246 1.00 89.50 1027 GLU A O 1
ATOM 7479 N N . ALA A 1 1028 ? 26.020 -2.791 -55.690 1.00 86.44 1028 ALA A N 1
ATOM 7480 C CA . ALA A 1 1028 ? 25.699 -1.898 -54.584 1.00 86.44 1028 ALA A CA 1
ATOM 7481 C C . ALA A 1 1028 ? 26.550 -2.241 -53.357 1.00 86.44 1028 ALA A C 1
ATOM 7483 O O . ALA A 1 1028 ? 26.767 -3.405 -53.041 1.00 86.44 1028 ALA A O 1
ATOM 7484 N N . LEU A 1 1029 ? 27.011 -1.200 -52.672 1.00 85.69 1029 LEU A N 1
ATOM 7485 C CA . LEU A 1 1029 ? 27.614 -1.242 -51.349 1.00 85.69 1029 LEU A CA 1
ATOM 7486 C C . LEU A 1 1029 ? 26.642 -0.495 -50.425 1.00 85.69 1029 LEU A C 1
ATOM 7488 O O . LEU A 1 1029 ? 26.585 0.741 -50.524 1.00 85.69 1029 LEU A O 1
ATOM 7492 N N . PRO A 1 1030 ? 25.863 -1.206 -49.585 1.00 81.06 1030 PRO A N 1
ATOM 7493 C CA . PRO A 1 1030 ? 24.858 -0.595 -48.718 1.00 81.06 1030 PRO A CA 1
ATOM 7494 C C . PRO A 1 1030 ? 25.493 0.388 -47.725 1.00 81.06 1030 PRO A C 1
ATOM 7496 O O . PRO A 1 1030 ? 26.718 0.547 -47.658 1.00 81.06 1030 PRO A O 1
ATOM 7499 N N . PHE A 1 1031 ? 24.670 1.099 -46.960 1.00 80.56 1031 PHE A N 1
ATOM 7500 C CA . PHE A 1 1031 ? 25.194 1.941 -45.892 1.00 80.56 1031 PHE A CA 1
ATOM 7501 C C . PHE A 1 1031 ? 25.772 1.074 -44.761 1.00 80.56 1031 PHE A C 1
ATOM 7503 O O . PHE A 1 1031 ? 25.188 0.068 -44.386 1.00 80.56 1031 PHE A O 1
ATOM 7510 N N . GLU A 1 1032 ? 26.916 1.482 -44.213 1.00 72.62 1032 GLU A N 1
ATOM 7511 C CA . GLU A 1 1032 ? 27.462 0.956 -42.956 1.00 72.62 1032 GLU A CA 1
ATOM 7512 C C . GLU A 1 1032 ? 27.933 2.151 -42.112 1.00 72.62 1032 GLU A C 1
ATOM 7514 O O . GLU A 1 1032 ? 28.651 3.007 -42.655 1.00 72.62 1032 GLU A O 1
ATOM 7519 N N . PRO A 1 1033 ? 27.613 2.222 -40.805 1.00 62.00 1033 PRO A N 1
ATOM 7520 C CA . PRO A 1 1033 ? 28.023 3.334 -39.942 1.00 62.00 1033 PRO A CA 1
ATOM 7521 C C . PRO A 1 1033 ? 29.542 3.557 -39.909 1.00 62.00 1033 PRO A C 1
ATOM 7523 O O . PRO A 1 1033 ? 30.005 4.689 -40.036 1.00 62.00 1033 PRO A O 1
ATOM 7526 N N . SER A 1 1034 ? 30.325 2.474 -39.843 1.00 60.28 1034 SER A N 1
ATOM 7527 C CA . SER A 1 1034 ? 31.800 2.486 -39.849 1.00 60.28 1034 SER A CA 1
ATOM 7528 C C . SER A 1 1034 ? 32.404 3.089 -41.126 1.00 60.28 1034 SER A C 1
ATOM 7530 O O . SER A 1 1034 ? 33.490 3.675 -41.102 1.00 60.28 1034 SER A O 1
ATOM 7532 N N . ARG A 1 1035 ? 31.695 2.965 -42.255 1.00 82.75 1035 ARG A N 1
ATOM 7533 C CA . ARG A 1 1035 ? 32.077 3.503 -43.566 1.00 82.75 1035 ARG A CA 1
ATOM 7534 C C . ARG A 1 1035 ? 31.534 4.913 -43.793 1.00 82.75 1035 ARG A C 1
ATOM 7536 O O . ARG A 1 1035 ? 32.176 5.700 -44.490 1.00 82.75 1035 ARG A O 1
ATOM 7543 N N . GLY A 1 1036 ? 30.363 5.233 -43.244 1.00 78.75 1036 GLY A N 1
ATOM 7544 C CA . GLY A 1 1036 ? 29.720 6.545 -43.329 1.00 78.75 1036 GLY A CA 1
ATOM 7545 C C . GLY A 1 1036 ? 29.180 6.922 -44.717 1.00 78.75 1036 GLY A C 1
ATOM 7546 O O . GLY A 1 1036 ? 28.912 8.103 -44.958 1.00 78.75 1036 GLY A O 1
ATOM 7547 N N . TYR A 1 1037 ? 29.039 5.964 -45.645 1.00 84.94 1037 TYR A N 1
ATOM 7548 C CA . TYR A 1 1037 ? 28.406 6.170 -46.956 1.00 84.94 1037 TYR A CA 1
ATOM 7549 C C . TYR A 1 1037 ? 27.853 4.880 -47.591 1.00 84.94 1037 TYR A C 1
ATOM 7551 O O . TYR A 1 1037 ? 28.415 3.798 -47.429 1.00 84.94 1037 TYR A O 1
ATOM 7559 N N . HIS A 1 1038 ? 26.795 5.051 -48.388 1.00 87.94 1038 HIS A N 1
ATOM 7560 C CA . HIS A 1 1038 ? 26.259 4.102 -49.369 1.00 87.94 1038 HIS A CA 1
ATOM 7561 C C . HIS A 1 1038 ? 26.866 4.442 -50.743 1.00 87.94 1038 HIS A C 1
ATOM 7563 O O . HIS A 1 1038 ? 26.946 5.620 -51.120 1.00 87.94 1038 HIS A O 1
ATOM 7569 N N . ALA A 1 1039 ? 27.297 3.442 -51.515 1.00 89.00 1039 ALA A N 1
ATOM 7570 C CA . ALA A 1 1039 ? 27.763 3.626 -52.890 1.00 89.00 1039 ALA A CA 1
ATOM 7571 C C . ALA A 1 1039 ? 27.144 2.609 -53.861 1.00 89.00 1039 ALA A C 1
ATOM 7573 O O . ALA A 1 1039 ? 27.025 1.436 -53.543 1.00 89.00 1039 ALA A O 1
ATOM 7574 N N . THR A 1 1040 ? 26.812 3.030 -55.081 1.00 91.50 1040 THR A N 1
ATOM 7575 C CA . THR A 1 1040 ? 26.330 2.129 -56.141 1.00 91.50 1040 THR A CA 1
ATOM 7576 C C . THR A 1 1040 ? 27.045 2.382 -57.459 1.00 91.50 1040 THR A C 1
ATOM 7578 O O . THR A 1 1040 ? 27.344 3.521 -57.838 1.00 91.50 1040 THR A O 1
ATOM 7581 N N . VAL A 1 1041 ? 27.306 1.307 -58.195 1.00 91.88 1041 VAL A N 1
ATOM 7582 C CA . VAL A 1 1041 ? 27.834 1.343 -59.556 1.00 91.88 1041 VAL A CA 1
ATOM 7583 C C . VAL A 1 1041 ? 26.729 0.896 -60.497 1.00 91.88 1041 VAL A C 1
ATOM 7585 O O . VAL A 1 1041 ? 26.213 -0.210 -60.382 1.00 91.88 1041 VAL A O 1
ATOM 7588 N N . GLY A 1 1042 ? 26.393 1.739 -61.472 1.00 88.81 1042 GLY A N 1
ATOM 7589 C CA . GLY A 1 1042 ? 25.496 1.359 -62.562 1.00 88.81 1042 GLY A CA 1
ATOM 7590 C C . GLY A 1 1042 ? 26.071 1.659 -63.940 1.00 88.81 1042 GLY A C 1
ATOM 7591 O O . GLY A 1 1042 ? 27.042 2.406 -64.093 1.00 88.81 1042 GLY A O 1
ATOM 7592 N N . ARG A 1 1043 ? 25.482 1.053 -64.967 1.00 89.00 1043 ARG A N 1
ATOM 7593 C CA . ARG A 1 1043 ? 25.893 1.143 -66.369 1.00 89.00 1043 ARG A CA 1
ATOM 7594 C C . ARG A 1 1043 ? 24.964 2.083 -67.132 1.00 89.00 1043 ARG A C 1
ATOM 7596 O O . ARG A 1 1043 ? 23.755 1.947 -67.041 1.00 89.00 1043 ARG A O 1
ATOM 7603 N N . VAL A 1 1044 ? 25.541 2.991 -67.918 1.00 88.69 1044 VAL A N 1
ATOM 7604 C CA . VAL A 1 1044 ? 24.852 3.888 -68.861 1.00 88.69 1044 VAL A CA 1
ATOM 7605 C C . VAL A 1 1044 ? 25.497 3.688 -70.232 1.00 88.69 1044 VAL A C 1
ATOM 7607 O O . VAL A 1 1044 ? 26.596 4.189 -70.500 1.00 88.69 1044 VAL A O 1
ATOM 7610 N N . GLY A 1 1045 ? 24.867 2.879 -71.086 1.00 84.31 1045 GLY A N 1
ATOM 7611 C CA . GLY A 1 1045 ? 25.475 2.411 -72.336 1.00 84.31 1045 GLY A CA 1
ATOM 7612 C C . GLY A 1 1045 ? 26.802 1.677 -72.083 1.00 84.31 1045 GLY A C 1
ATOM 7613 O O . GLY A 1 1045 ? 26.841 0.667 -71.384 1.00 84.31 1045 GLY A O 1
ATOM 7614 N N . ARG A 1 1046 ? 27.914 2.201 -72.621 1.00 80.12 1046 ARG A N 1
ATOM 7615 C CA . ARG A 1 1046 ? 29.281 1.678 -72.386 1.00 80.12 1046 ARG A CA 1
ATOM 7616 C C . ARG A 1 1046 ? 30.015 2.312 -71.187 1.00 80.12 1046 ARG A C 1
ATOM 7618 O O . ARG A 1 1046 ? 31.157 1.949 -70.920 1.00 80.12 1046 ARG A O 1
ATOM 7625 N N . LYS A 1 1047 ? 29.409 3.263 -70.466 1.00 85.56 1047 LYS A N 1
ATOM 7626 C CA . LYS A 1 1047 ? 30.028 3.966 -69.323 1.00 85.56 1047 LYS A CA 1
ATOM 7627 C C . LYS A 1 1047 ? 29.543 3.374 -67.992 1.00 85.56 1047 LYS A C 1
ATOM 7629 O O . LYS A 1 1047 ? 28.365 3.060 -67.860 1.00 85.56 1047 LYS A O 1
ATOM 7634 N N . ARG A 1 1048 ? 30.425 3.273 -66.989 1.00 88.44 1048 ARG A N 1
ATOM 7635 C CA . ARG A 1 1048 ? 30.038 3.036 -65.584 1.00 88.44 1048 ARG A CA 1
ATOM 7636 C C . ARG A 1 1048 ? 29.888 4.378 -64.861 1.00 88.44 1048 ARG A C 1
ATOM 7638 O O . ARG A 1 1048 ? 30.680 5.289 -65.098 1.00 88.44 1048 ARG A O 1
ATOM 7645 N N . VAL A 1 1049 ? 28.884 4.490 -63.997 1.00 88.75 1049 VAL A N 1
ATOM 7646 C CA . VAL A 1 1049 ? 28.571 5.666 -63.178 1.00 88.75 1049 VAL A CA 1
ATOM 7647 C C . VAL A 1 1049 ? 28.515 5.228 -61.720 1.00 88.75 1049 VAL A C 1
ATOM 7649 O O . VAL A 1 1049 ? 27.636 4.457 -61.344 1.00 88.75 1049 VAL A O 1
ATOM 7652 N N . LEU A 1 1050 ? 29.448 5.741 -60.919 1.00 89.81 1050 LEU A N 1
ATOM 7653 C CA . LEU A 1 1050 ? 29.447 5.613 -59.464 1.00 89.81 1050 LEU A CA 1
ATOM 7654 C C . LEU A 1 1050 ? 28.571 6.728 -58.868 1.00 89.81 1050 LEU A C 1
ATOM 7656 O O . LEU A 1 1050 ? 28.814 7.909 -59.136 1.00 89.81 1050 LEU A O 1
ATOM 7660 N N . SER A 1 1051 ? 27.568 6.359 -58.074 1.00 91.44 1051 SER A N 1
ATOM 7661 C CA . SER A 1 1051 ? 26.801 7.274 -57.218 1.00 91.44 1051 SER A CA 1
ATOM 7662 C C . SER A 1 1051 ? 27.162 6.986 -55.760 1.00 91.44 1051 SER A C 1
ATOM 7664 O O . SER A 1 1051 ? 27.329 5.830 -55.390 1.00 91.44 1051 SER A O 1
ATOM 7666 N N . VAL A 1 1052 ? 27.334 8.026 -54.944 1.00 89.56 1052 VAL A N 1
ATOM 7667 C CA . VAL A 1 1052 ? 27.696 7.907 -53.521 1.00 89.56 1052 VAL A CA 1
ATOM 7668 C C . VAL A 1 1052 ? 26.869 8.914 -52.734 1.00 89.56 1052 VAL A C 1
ATOM 7670 O O . VAL A 1 1052 ? 26.747 10.059 -53.183 1.00 89.56 1052 VAL A O 1
ATOM 7673 N N . LYS A 1 1053 ? 26.346 8.484 -51.584 1.00 91.00 1053 LYS A N 1
ATOM 7674 C CA . LYS A 1 1053 ? 25.603 9.284 -50.605 1.00 91.00 1053 LYS A CA 1
ATOM 7675 C C . LYS A 1 1053 ? 26.136 8.951 -49.211 1.00 91.00 1053 LYS A C 1
ATOM 7677 O O . LYS A 1 1053 ? 26.200 7.784 -48.845 1.00 91.00 1053 LYS A O 1
ATOM 7682 N N . GLY A 1 1054 ? 26.537 9.953 -48.436 1.00 87.25 1054 GLY A N 1
ATOM 7683 C CA . GLY A 1 1054 ? 27.067 9.744 -47.084 1.00 87.25 1054 GLY A CA 1
ATOM 7684 C C . GLY A 1 1054 ? 27.519 11.032 -46.411 1.00 87.25 1054 GLY A C 1
ATOM 7685 O O . GLY A 1 1054 ? 27.390 12.107 -47.000 1.00 87.25 1054 GLY A O 1
ATOM 7686 N N . ALA A 1 1055 ? 28.062 10.925 -45.198 1.00 82.75 1055 ALA A N 1
ATOM 7687 C CA . ALA A 1 1055 ? 28.465 12.068 -44.379 1.00 82.75 1055 ALA A CA 1
ATOM 7688 C C . ALA A 1 1055 ? 29.411 13.019 -45.155 1.00 82.75 1055 ALA A C 1
ATOM 7690 O O . ALA A 1 1055 ? 30.374 12.541 -45.766 1.00 82.75 1055 ALA A O 1
ATOM 7691 N N . PRO A 1 1056 ? 29.176 14.348 -45.190 1.00 80.88 1056 PRO A N 1
ATOM 7692 C CA . PRO A 1 1056 ? 29.990 15.272 -45.987 1.00 80.88 1056 PRO A CA 1
ATOM 7693 C C . PRO A 1 1056 ? 31.483 15.230 -45.651 1.00 80.88 1056 PRO A C 1
ATOM 7695 O O . PRO A 1 1056 ? 32.309 15.175 -46.553 1.00 80.88 1056 PRO A O 1
ATOM 7698 N N . GLU A 1 1057 ? 31.834 15.178 -44.374 1.00 79.06 1057 GLU A N 1
ATOM 7699 C CA . GLU A 1 1057 ? 33.193 15.011 -43.853 1.00 79.06 1057 GLU A CA 1
ATOM 7700 C C . GLU A 1 1057 ? 33.867 13.707 -44.317 1.00 79.06 1057 GLU A C 1
ATOM 7702 O O . GLU A 1 1057 ? 35.087 13.654 -44.451 1.00 79.06 1057 GLU A O 1
ATOM 7707 N N . THR A 1 1058 ? 33.085 12.682 -44.660 1.00 82.38 1058 THR A N 1
ATOM 7708 C CA . THR A 1 1058 ? 33.568 11.412 -45.216 1.00 82.38 1058 THR A CA 1
ATOM 7709 C C . THR A 1 1058 ? 33.661 11.463 -46.744 1.00 82.38 1058 THR A C 1
ATOM 7711 O O . THR A 1 1058 ? 34.636 10.979 -47.326 1.00 82.38 1058 THR A O 1
ATOM 7714 N N . VAL A 1 1059 ? 32.674 12.048 -47.427 1.00 84.69 1059 VAL A N 1
ATOM 7715 C CA . VAL A 1 1059 ? 32.607 12.044 -48.899 1.00 84.69 1059 VAL A CA 1
ATOM 7716 C C . VAL A 1 1059 ? 33.462 13.151 -49.526 1.00 84.69 1059 VAL A C 1
ATOM 7718 O O . VAL A 1 1059 ? 34.142 12.894 -50.519 1.00 84.69 1059 VAL A O 1
ATOM 7721 N N . LEU A 1 1060 ? 33.478 14.363 -48.962 1.00 82.62 1060 LEU A N 1
ATOM 7722 C CA . LEU A 1 1060 ? 34.155 15.529 -49.549 1.00 82.62 1060 LEU A CA 1
ATOM 7723 C C . LEU A 1 1060 ? 35.684 15.381 -49.658 1.00 82.62 1060 LEU A C 1
ATOM 7725 O O . LEU A 1 1060 ? 36.195 15.692 -50.732 1.00 82.62 1060 LEU A O 1
ATOM 7729 N N . PRO A 1 1061 ? 36.429 14.838 -48.670 1.00 81.94 1061 PRO A N 1
ATOM 7730 C CA . PRO A 1 1061 ? 37.871 14.594 -48.826 1.00 81.94 1061 PRO A CA 1
ATOM 7731 C C . PRO A 1 1061 ? 38.212 13.540 -49.890 1.00 81.94 1061 PRO A C 1
ATOM 7733 O O . PRO A 1 1061 ? 39.366 13.397 -50.279 1.00 81.94 1061 PRO A O 1
ATOM 7736 N N . ARG A 1 1062 ? 37.212 12.776 -50.353 1.00 82.94 1062 ARG A N 1
ATOM 7737 C CA . ARG A 1 1062 ? 37.329 11.757 -51.409 1.00 82.94 1062 ARG A CA 1
ATOM 7738 C C . ARG A 1 1062 ? 36.846 12.278 -52.776 1.00 82.94 1062 ARG A C 1
ATOM 7740 O O . ARG A 1 1062 ? 36.811 11.511 -53.745 1.00 82.94 1062 ARG A O 1
ATOM 7747 N N . CYS A 1 1063 ? 36.468 13.555 -52.867 1.00 80.69 1063 CYS A N 1
ATOM 7748 C CA . CYS A 1 1063 ? 36.099 14.239 -54.103 1.00 80.69 1063 CYS A CA 1
ATOM 7749 C C . CYS A 1 1063 ? 37.300 14.965 -54.722 1.00 80.69 1063 CYS A C 1
ATOM 7751 O O . CYS A 1 1063 ? 38.113 15.562 -54.030 1.00 80.69 1063 CYS A O 1
ATOM 7753 N N . ASP A 1 1064 ? 37.372 14.919 -56.050 1.00 77.81 1064 ASP A N 1
ATOM 7754 C CA . ASP A 1 1064 ? 38.404 15.570 -56.858 1.00 77.81 1064 ASP A CA 1
ATOM 7755 C C . ASP A 1 1064 ? 37.817 16.890 -57.382 1.00 77.81 1064 ASP A C 1
ATOM 7757 O O . ASP A 1 1064 ? 37.002 16.885 -58.309 1.00 77.81 1064 ASP A O 1
ATOM 7761 N N . ALA A 1 1065 ? 38.095 17.984 -56.671 1.00 72.19 1065 ALA A N 1
ATOM 7762 C CA . ALA A 1 1065 ? 37.541 19.321 -56.893 1.00 72.19 1065 ALA A CA 1
ATOM 7763 C C . ALA A 1 1065 ? 38.490 20.396 -56.331 1.00 72.19 1065 ALA A C 1
ATOM 7765 O O . ALA A 1 1065 ? 39.352 20.096 -55.504 1.00 72.19 1065 ALA A O 1
ATOM 7766 N N . ASP A 1 1066 ? 38.320 21.651 -56.758 1.00 75.94 1066 ASP A N 1
ATOM 7767 C CA . ASP A 1 1066 ? 39.150 22.769 -56.296 1.00 75.94 1066 ASP A CA 1
ATOM 7768 C C . ASP A 1 1066 ? 39.070 22.946 -54.759 1.00 75.94 1066 ASP A C 1
ATOM 7770 O O . ASP A 1 1066 ? 37.962 23.002 -54.211 1.00 75.94 1066 ASP A O 1
ATOM 7774 N N . PRO A 1 1067 ? 40.204 23.084 -54.037 1.00 73.12 1067 PRO A N 1
ATOM 7775 C CA . PRO A 1 1067 ? 40.204 23.325 -52.593 1.00 73.12 1067 PRO A CA 1
ATOM 7776 C C . PRO A 1 1067 ? 39.397 24.559 -52.154 1.00 73.12 1067 PRO A C 1
ATOM 7778 O O . PRO A 1 1067 ? 38.834 24.565 -51.057 1.00 73.12 1067 PRO A O 1
ATOM 7781 N N . GLY A 1 1068 ? 39.298 25.593 -52.997 1.00 72.38 1068 GLY A N 1
ATOM 7782 C CA . GLY A 1 1068 ? 38.453 26.763 -52.756 1.00 72.38 1068 GLY A CA 1
ATOM 7783 C C . GLY A 1 1068 ? 36.957 26.446 -52.839 1.00 72.38 1068 GLY A C 1
ATOM 7784 O O . GLY A 1 1068 ? 36.193 26.866 -51.964 1.00 72.38 1068 GLY A O 1
ATOM 7785 N N . GLU A 1 1069 ? 36.525 25.670 -53.837 1.00 71.75 1069 GLU A N 1
ATOM 7786 C CA . GLU A 1 1069 ? 35.148 25.159 -53.925 1.00 71.75 1069 GLU A CA 1
ATOM 7787 C C . GLU A 1 1069 ? 34.811 24.202 -52.769 1.00 71.75 1069 GLU A C 1
ATOM 7789 O O . GLU A 1 1069 ? 33.756 24.355 -52.148 1.00 71.75 1069 GLU A O 1
ATOM 7794 N N . LEU A 1 1070 ? 35.712 23.277 -52.413 1.00 73.31 1070 LEU A N 1
ATOM 7795 C CA . LEU A 1 1070 ? 35.523 22.354 -51.286 1.00 73.31 1070 LEU A CA 1
ATOM 7796 C C . LEU A 1 1070 ? 35.391 23.093 -49.947 1.00 73.31 1070 LEU A C 1
ATOM 7798 O O . LEU A 1 1070 ? 34.504 22.761 -49.159 1.00 73.31 1070 LEU A O 1
ATOM 7802 N N . ARG A 1 1071 ? 36.199 24.136 -49.703 1.00 74.00 1071 ARG A N 1
ATOM 7803 C CA . ARG A 1 1071 ? 36.085 24.962 -48.489 1.00 74.00 1071 ARG A CA 1
ATOM 7804 C C . ARG A 1 1071 ? 34.756 25.720 -48.440 1.00 74.00 1071 ARG A C 1
ATOM 7806 O O . ARG A 1 1071 ? 34.060 25.652 -47.431 1.00 74.00 1071 ARG A O 1
ATOM 7813 N N . ARG A 1 1072 ? 34.347 26.364 -49.541 1.00 76.19 1072 ARG A N 1
ATOM 7814 C CA . ARG A 1 1072 ? 33.041 27.053 -49.641 1.00 76.19 1072 ARG A CA 1
ATOM 7815 C C . ARG A 1 1072 ? 31.868 26.097 -49.418 1.00 76.19 1072 ARG A C 1
ATOM 7817 O O . ARG A 1 1072 ? 30.896 26.468 -48.760 1.00 76.19 1072 ARG A O 1
ATOM 7824 N N . LEU A 1 1073 ? 31.948 24.877 -49.951 1.00 74.94 1073 LEU A N 1
ATOM 7825 C CA . LEU A 1 1073 ? 30.944 23.839 -49.731 1.00 74.94 1073 LEU A CA 1
ATOM 7826 C C . LEU A 1 1073 ? 30.924 23.405 -48.259 1.00 74.94 1073 LEU A C 1
ATOM 7828 O O . LEU A 1 1073 ? 29.846 23.374 -47.674 1.00 74.94 1073 LEU A O 1
ATOM 7832 N N . GLY A 1 1074 ? 32.088 23.191 -47.637 1.00 72.38 1074 GLY A N 1
ATOM 7833 C CA . GLY A 1 1074 ? 32.233 22.927 -46.200 1.00 72.38 1074 GLY A CA 1
ATOM 7834 C C . GLY A 1 1074 ? 31.634 24.024 -45.308 1.00 72.38 1074 GLY A C 1
ATOM 7835 O O . GLY A 1 1074 ? 30.916 23.724 -44.359 1.00 72.38 1074 GLY A O 1
ATOM 7836 N N . GLU A 1 1075 ? 31.827 25.300 -45.645 1.00 75.38 1075 GLU A N 1
ATOM 7837 C CA . GLU A 1 1075 ? 31.229 26.436 -44.928 1.00 75.38 1075 GLU A CA 1
ATOM 7838 C C . GLU A 1 1075 ? 29.700 26.543 -45.126 1.00 75.38 1075 GLU A C 1
ATOM 7840 O O . GLU A 1 1075 ? 28.978 26.987 -44.230 1.00 75.38 1075 GLU A O 1
ATOM 7845 N N . ARG A 1 1076 ? 29.161 26.190 -46.305 1.00 73.12 1076 ARG A N 1
ATOM 7846 C CA . ARG A 1 1076 ? 27.697 26.106 -46.521 1.00 73.12 1076 ARG A CA 1
ATOM 7847 C C . ARG A 1 1076 ? 27.095 24.941 -45.740 1.00 73.12 1076 ARG A C 1
ATOM 7849 O O . ARG A 1 1076 ? 26.103 25.124 -45.044 1.00 73.12 1076 ARG A O 1
ATOM 7856 N N . VAL A 1 1077 ? 27.744 23.780 -45.809 1.00 72.94 1077 VAL A N 1
ATOM 7857 C CA . VAL A 1 1077 ? 27.478 22.586 -44.999 1.00 72.94 1077 VAL A CA 1
ATOM 7858 C C . VAL A 1 1077 ? 27.418 22.979 -43.518 1.00 72.94 1077 VAL A C 1
ATOM 7860 O O . VAL A 1 1077 ? 26.375 22.788 -42.890 1.00 72.94 1077 VAL A O 1
ATOM 7863 N N . ALA A 1 1078 ? 28.454 23.633 -42.981 1.00 68.50 1078 ALA A N 1
ATOM 7864 C CA . ALA A 1 1078 ? 28.497 24.147 -41.609 1.00 68.50 1078 ALA A CA 1
ATOM 7865 C C . ALA A 1 1078 ? 27.257 24.995 -41.265 1.00 68.50 1078 ALA A C 1
ATOM 7867 O O . ALA A 1 1078 ? 26.505 24.630 -40.359 1.00 68.50 1078 ALA A O 1
ATOM 7868 N N . ARG A 1 1079 ? 26.974 26.040 -42.059 1.00 71.69 1079 ARG A N 1
ATOM 7869 C CA . ARG A 1 1079 ? 25.799 26.919 -41.891 1.00 71.69 1079 ARG A CA 1
ATOM 7870 C C . ARG A 1 1079 ? 24.456 26.178 -41.896 1.00 71.69 1079 ARG A C 1
ATOM 7872 O O . ARG A 1 1079 ? 23.556 26.586 -41.169 1.00 71.69 1079 ARG A O 1
ATOM 7879 N N . LEU A 1 1080 ? 24.312 25.095 -42.664 1.00 67.50 1080 LEU A N 1
ATOM 7880 C CA . LEU A 1 1080 ? 23.067 24.316 -42.727 1.00 67.50 1080 LEU A CA 1
ATOM 7881 C C . LEU A 1 1080 ? 22.819 23.435 -41.487 1.00 67.50 1080 LEU A C 1
ATOM 7883 O O . LEU A 1 1080 ? 21.661 23.275 -41.112 1.00 67.50 1080 LEU A O 1
ATOM 7887 N N . ALA A 1 1081 ? 23.853 22.931 -40.795 1.00 58.62 1081 ALA A N 1
ATOM 7888 C CA . ALA A 1 1081 ? 23.630 22.270 -39.491 1.00 58.62 1081 ALA A CA 1
ATOM 7889 C C . ALA A 1 1081 ? 23.567 23.258 -38.321 1.00 58.62 1081 ALA A C 1
ATOM 7891 O O . ALA A 1 1081 ? 22.925 22.954 -37.326 1.00 58.62 1081 ALA A O 1
ATOM 7892 N N . GLY A 1 1082 ? 24.101 24.478 -38.470 1.00 51.72 1082 GLY A N 1
ATOM 7893 C CA . GLY A 1 1082 ? 23.756 25.593 -37.575 1.00 51.72 1082 GLY A CA 1
ATOM 7894 C C . GLY A 1 1082 ? 22.255 25.938 -37.576 1.00 51.72 1082 GLY A C 1
ATOM 7895 O O . GLY A 1 1082 ? 21.802 26.683 -36.716 1.00 51.72 1082 GLY A O 1
ATOM 7896 N N . ARG A 1 1083 ? 21.482 25.382 -38.524 1.00 57.47 1083 ARG A N 1
ATOM 7897 C CA . ARG A 1 1083 ? 20.010 25.413 -38.590 1.00 57.47 1083 ARG A CA 1
ATOM 7898 C C . ARG A 1 1083 ? 19.348 24.043 -38.338 1.00 57.47 1083 ARG A C 1
ATOM 7900 O O . ARG A 1 1083 ? 18.154 23.904 -38.561 1.00 57.47 1083 ARG A O 1
ATOM 7907 N N . GLY A 1 1084 ? 20.104 23.032 -37.901 1.00 38.66 1084 GLY A N 1
ATOM 7908 C CA . GLY A 1 1084 ? 19.575 21.719 -37.508 1.00 38.66 1084 GLY A CA 1
ATOM 7909 C C . GLY A 1 1084 ? 19.353 20.683 -38.622 1.00 38.66 1084 GLY A C 1
ATOM 7910 O O . GLY A 1 1084 ? 18.730 19.660 -38.359 1.00 38.66 1084 GLY A O 1
ATOM 7911 N N . HIS A 1 1085 ? 19.842 20.884 -39.854 1.00 44.78 1085 HIS A N 1
ATOM 7912 C CA . HIS A 1 1085 ? 19.642 19.906 -40.940 1.00 44.78 1085 HIS A CA 1
ATOM 7913 C C . HIS A 1 1085 ? 20.747 18.830 -41.025 1.00 44.78 1085 HIS A C 1
ATOM 7915 O O . HIS A 1 1085 ? 21.940 19.152 -41.084 1.00 44.78 1085 HIS A O 1
ATOM 7921 N N . ARG A 1 1086 ? 20.345 17.549 -41.133 1.00 42.50 1086 ARG A N 1
ATOM 7922 C CA . ARG A 1 1086 ? 21.211 16.423 -41.555 1.00 42.50 1086 ARG A CA 1
ATOM 7923 C C . ARG A 1 1086 ? 21.619 16.564 -43.031 1.00 42.50 1086 ARG A C 1
ATOM 7925 O O . ARG A 1 1086 ? 20.994 17.296 -43.796 1.00 42.50 1086 ARG A O 1
ATOM 7932 N N . ARG A 1 1087 ? 22.718 15.911 -43.432 1.00 47.06 1087 ARG A N 1
ATOM 7933 C CA . ARG A 1 1087 ? 23.428 16.209 -44.690 1.00 47.06 1087 ARG A CA 1
ATOM 7934 C C . ARG A 1 1087 ? 23.964 14.955 -45.384 1.00 47.06 1087 ARG A C 1
ATOM 7936 O O . ARG A 1 1087 ? 24.436 14.048 -44.708 1.00 47.06 1087 ARG A O 1
ATOM 7943 N N . ALA A 1 1088 ? 24.032 14.972 -46.718 1.00 41.59 1088 ALA A N 1
ATOM 7944 C CA . ALA A 1 1088 ? 24.763 13.970 -47.497 1.00 41.59 1088 ALA A CA 1
ATOM 7945 C C . ALA A 1 1088 ? 25.560 14.596 -48.659 1.00 41.59 1088 ALA A C 1
ATOM 7947 O O . ALA A 1 1088 ? 25.056 15.456 -49.380 1.00 41.59 1088 ALA A O 1
ATOM 7948 N N . GLY A 1 1089 ? 26.812 14.165 -48.843 1.00 43.16 1089 GLY A N 1
ATOM 7949 C CA . GLY A 1 1089 ? 27.704 14.584 -49.930 1.00 43.16 1089 GLY A CA 1
ATOM 7950 C C . GLY A 1 1089 ? 27.703 13.622 -51.125 1.00 43.16 1089 GLY A C 1
ATOM 7951 O O . GLY A 1 1089 ? 27.370 12.446 -50.984 1.00 43.16 1089 GLY A O 1
ATOM 7952 N N . ARG A 1 1090 ? 28.120 14.114 -52.303 1.00 37.00 1090 ARG A N 1
ATOM 7953 C CA . ARG A 1 1090 ? 28.132 13.371 -53.579 1.00 37.00 1090 ARG A CA 1
ATOM 7954 C C . ARG A 1 1090 ? 29.477 13.496 -54.312 1.00 37.00 1090 ARG A C 1
ATOM 7956 O O . ARG A 1 1090 ? 30.017 14.592 -54.419 1.00 37.00 1090 ARG A O 1
ATOM 7963 N N . ARG A 1 1091 ? 29.931 12.408 -54.954 1.00 35.88 1091 ARG A N 1
ATOM 7964 C CA . ARG A 1 1091 ? 30.994 12.403 -55.987 1.00 35.88 1091 ARG A CA 1
ATOM 7965 C C . ARG A 1 1091 ? 30.431 12.216 -57.412 1.00 35.88 1091 ARG A C 1
ATOM 7967 O O . ARG A 1 1091 ? 29.369 11.620 -57.608 1.00 35.88 1091 ARG A O 1
ATOM 7974 N N . ARG A 1 1092 ? 31.149 12.694 -58.437 1.00 34.59 1092 ARG A N 1
ATOM 7975 C CA . ARG A 1 1092 ? 30.898 12.392 -59.863 1.00 34.59 1092 ARG A CA 1
ATOM 7976 C C . ARG A 1 1092 ? 32.244 12.233 -60.581 1.00 34.59 1092 ARG A C 1
ATOM 7978 O O . ARG A 1 1092 ? 32.994 13.193 -60.666 1.00 34.59 1092 ARG A O 1
ATOM 7985 N N . THR A 1 1093 ? 32.568 11.042 -61.083 1.00 35.12 1093 THR A N 1
ATOM 7986 C CA . THR A 1 1093 ? 33.831 10.765 -61.800 1.00 35.12 1093 THR A CA 1
ATOM 7987 C C . THR A 1 1093 ? 33.593 10.570 -63.295 1.00 35.12 1093 THR A C 1
ATOM 7989 O O . THR A 1 1093 ? 32.621 9.924 -63.689 1.00 35.12 1093 THR A O 1
ATOM 7992 N N . HIS A 1 1094 ? 34.480 11.097 -64.152 1.00 30.12 1094 HIS A N 1
ATOM 7993 C CA . HIS A 1 1094 ? 34.391 10.848 -65.595 1.00 30.12 1094 HIS A CA 1
ATOM 7994 C C . HIS A 1 1094 ? 35.740 10.709 -66.331 1.00 30.12 1094 HIS A C 1
ATOM 7996 O O . HIS A 1 1094 ? 36.060 11.512 -67.199 1.00 30.12 1094 HIS A O 1
ATOM 8002 N N . ARG A 1 1095 ? 36.484 9.622 -66.065 1.00 28.50 1095 ARG A N 1
ATOM 8003 C CA . ARG A 1 1095 ? 37.314 8.874 -67.047 1.00 28.50 1095 ARG A CA 1
ATOM 8004 C C . ARG A 1 1095 ? 38.021 7.683 -66.374 1.00 28.50 1095 ARG A C 1
ATOM 8006 O O . ARG A 1 1095 ? 38.462 7.829 -65.241 1.00 28.50 1095 ARG A O 1
ATOM 8013 N N . PRO A 1 1096 ? 38.194 6.539 -67.059 1.00 33.41 1096 PRO A N 1
ATOM 8014 C CA . PRO A 1 1096 ? 39.176 5.529 -66.683 1.00 33.41 1096 PRO A CA 1
ATOM 8015 C C . PRO A 1 1096 ? 40.493 5.735 -67.453 1.00 33.41 1096 PRO A C 1
ATOM 8017 O O . PRO A 1 1096 ? 40.478 6.035 -68.649 1.00 33.41 1096 PRO A O 1
ATOM 8020 N N . ARG A 1 1097 ? 41.637 5.471 -66.814 1.00 27.84 1097 ARG A N 1
ATOM 8021 C CA . ARG A 1 1097 ? 42.871 5.079 -67.515 1.00 27.84 1097 ARG A CA 1
ATOM 8022 C C . ARG A 1 1097 ? 43.311 3.712 -66.997 1.00 27.84 1097 ARG A C 1
ATOM 8024 O O . ARG A 1 1097 ? 43.455 3.514 -65.797 1.00 27.84 1097 ARG A O 1
ATOM 8031 N N . ARG A 1 1098 ? 43.471 2.760 -67.921 1.00 31.09 1098 ARG A N 1
ATOM 8032 C CA . ARG A 1 1098 ? 44.000 1.418 -67.650 1.00 31.09 1098 ARG A CA 1
ATOM 8033 C C . ARG A 1 1098 ? 45.482 1.508 -67.276 1.00 31.09 1098 ARG A C 1
ATOM 8035 O O . ARG A 1 1098 ? 46.240 2.107 -68.033 1.00 31.09 1098 ARG A O 1
ATOM 8042 N N . ARG A 1 1099 ? 45.887 0.765 -66.248 1.00 27.61 1099 ARG A N 1
ATOM 8043 C CA . ARG A 1 1099 ? 46.798 -0.389 -66.386 1.00 27.61 1099 ARG A CA 1
ATOM 8044 C C . ARG A 1 1099 ? 46.722 -1.231 -65.109 1.00 27.61 1099 ARG A C 1
ATOM 8046 O O . ARG A 1 1099 ? 47.144 -0.792 -64.049 1.00 27.61 1099 ARG A O 1
ATOM 8053 N N . LEU A 1 1100 ? 46.153 -2.427 -65.238 1.00 32.16 1100 LEU A N 1
ATOM 8054 C CA . LEU A 1 1100 ? 46.513 -3.549 -64.378 1.00 32.16 1100 LEU A CA 1
ATOM 8055 C C . LEU A 1 1100 ? 47.842 -4.070 -64.917 1.00 32.16 1100 LEU A C 1
ATOM 8057 O O . LEU A 1 1100 ? 47.930 -4.330 -66.115 1.00 32.16 1100 LEU A O 1
ATOM 8061 N N . ASP A 1 1101 ? 48.838 -4.223 -64.054 1.00 28.42 1101 ASP A N 1
ATOM 8062 C CA . ASP A 1 1101 ? 50.011 -5.034 -64.358 1.00 28.42 1101 ASP A CA 1
ATOM 8063 C C . ASP A 1 1101 ? 50.397 -5.817 -63.101 1.00 28.42 1101 ASP A C 1
ATOM 8065 O O . ASP A 1 1101 ? 50.583 -5.252 -62.019 1.00 28.42 1101 ASP A O 1
ATOM 8069 N N . HIS A 1 1102 ? 50.437 -7.143 -63.217 1.00 32.56 1102 HIS A N 1
ATOM 8070 C CA . HIS A 1 1102 ? 50.727 -8.030 -62.097 1.00 32.56 1102 HIS A CA 1
ATOM 8071 C C . HIS A 1 1102 ? 52.236 -8.108 -61.864 1.00 32.56 1102 HIS A C 1
ATOM 8073 O O . HIS A 1 1102 ? 52.952 -8.724 -62.651 1.00 32.56 1102 HIS A O 1
ATOM 8079 N N . ARG A 1 1103 ? 52.716 -7.644 -60.703 1.00 28.03 1103 ARG A N 1
ATOM 8080 C CA . ARG A 1 1103 ? 53.944 -8.192 -60.104 1.00 28.03 1103 ARG A CA 1
ATOM 8081 C C . ARG A 1 1103 ? 53.774 -8.474 -58.616 1.00 28.03 1103 ARG A C 1
ATOM 8083 O O . ARG A 1 1103 ? 53.768 -7.575 -57.785 1.00 28.03 1103 ARG A O 1
ATOM 8090 N N . ARG A 1 1104 ? 53.702 -9.768 -58.285 1.00 31.72 1104 ARG A N 1
ATOM 8091 C CA . ARG A 1 1104 ? 53.993 -10.271 -56.937 1.00 31.72 1104 ARG A CA 1
ATOM 8092 C C . ARG A 1 1104 ? 55.466 -9.995 -56.617 1.00 31.72 1104 ARG A C 1
ATOM 8094 O O . ARG A 1 1104 ? 56.323 -10.443 -57.376 1.00 31.72 1104 ARG A O 1
ATOM 8101 N N . ARG A 1 1105 ? 55.766 -9.411 -55.454 1.00 27.98 1105 ARG A N 1
ATOM 8102 C CA . ARG A 1 1105 ? 56.926 -9.802 -54.627 1.00 27.98 1105 ARG A CA 1
ATOM 8103 C C . ARG A 1 1105 ? 56.748 -9.326 -53.184 1.00 27.98 1105 ARG A C 1
ATOM 8105 O O . ARG A 1 1105 ? 56.298 -8.216 -52.938 1.00 27.98 1105 ARG A O 1
ATOM 8112 N N . ARG A 1 1106 ? 57.068 -10.222 -52.247 1.00 28.86 1106 ARG A N 1
ATOM 8113 C CA . ARG A 1 1106 ? 57.070 -9.995 -50.794 1.00 28.86 1106 ARG A CA 1
ATOM 8114 C C . ARG A 1 1106 ? 58.308 -9.181 -50.397 1.00 28.86 1106 ARG A C 1
ATOM 8116 O O . ARG A 1 1106 ? 59.378 -9.490 -50.911 1.00 28.86 1106 ARG A O 1
ATOM 8123 N N . ALA A 1 1107 ? 58.189 -8.297 -49.407 1.00 28.27 1107 ALA A N 1
ATOM 8124 C CA . ALA A 1 1107 ? 59.239 -8.013 -48.417 1.00 28.27 1107 ALA A CA 1
ATOM 8125 C C . ALA A 1 1107 ? 58.642 -7.297 -47.186 1.00 28.27 1107 ALA A C 1
ATOM 8127 O O . ALA A 1 1107 ? 57.564 -6.712 -47.272 1.00 28.27 1107 ALA A O 1
ATOM 8128 N N . ARG A 1 1108 ? 59.321 -7.419 -46.039 1.00 28.77 1108 ARG A N 1
ATOM 8129 C CA . ARG A 1 1108 ? 58.908 -6.937 -44.705 1.00 28.77 1108 ARG A CA 1
ATOM 8130 C C . ARG A 1 1108 ? 59.166 -5.427 -44.506 1.00 28.77 1108 ARG A C 1
ATOM 8132 O O . ARG A 1 1108 ? 59.988 -4.875 -45.234 1.00 28.77 1108 ARG A O 1
ATOM 8139 N N . PRO A 1 1109 ? 58.527 -4.782 -43.511 1.00 39.31 1109 PRO A N 1
ATOM 8140 C CA . PRO A 1 1109 ? 58.934 -3.462 -43.025 1.00 39.31 1109 PRO A CA 1
ATOM 8141 C C . PRO A 1 1109 ? 60.151 -3.569 -42.089 1.00 39.31 1109 PRO A C 1
ATOM 8143 O O . PRO A 1 1109 ? 60.215 -4.544 -41.343 1.00 39.31 1109 PRO A O 1
ATOM 8146 N N . ASP A 1 1110 ? 61.055 -2.577 -42.103 1.00 28.30 1110 ASP A N 1
ATOM 8147 C CA . ASP A 1 1110 ? 61.666 -1.968 -40.896 1.00 28.30 1110 ASP A CA 1
ATOM 8148 C C . ASP A 1 1110 ? 62.472 -0.672 -41.248 1.00 28.30 1110 ASP A C 1
ATOM 8150 O O . ASP A 1 1110 ? 62.393 -0.264 -42.413 1.00 28.30 1110 ASP A O 1
ATOM 8154 N N . PRO A 1 1111 ? 63.102 0.100 -40.319 1.00 48.75 1111 PRO A N 1
ATOM 8155 C CA . PRO A 1 1111 ? 62.738 1.519 -40.200 1.00 48.75 1111 PRO A CA 1
ATOM 8156 C C . PRO A 1 1111 ? 63.930 2.516 -40.141 1.00 48.75 1111 PRO A C 1
ATOM 8158 O O . PRO A 1 1111 ? 65.091 2.155 -40.302 1.00 48.75 1111 PRO A O 1
ATOM 8161 N N . ALA A 1 1112 ? 63.616 3.774 -39.783 1.00 27.19 1112 ALA A N 1
ATOM 8162 C CA . ALA A 1 1112 ? 64.523 4.846 -39.323 1.00 27.19 1112 ALA A CA 1
ATOM 8163 C C . ALA A 1 1112 ? 65.454 5.540 -40.357 1.00 27.19 1112 ALA A C 1
ATOM 8165 O O . ALA A 1 1112 ? 65.765 5.011 -41.415 1.00 27.19 1112 ALA A O 1
ATOM 8166 N N . GLY A 1 1113 ? 65.891 6.772 -40.023 1.00 25.52 1113 GLY A N 1
ATOM 8167 C CA . GLY A 1 1113 ? 66.808 7.617 -40.826 1.00 25.52 1113 GLY A CA 1
ATOM 8168 C C . GLY A 1 1113 ? 66.164 8.898 -41.405 1.00 25.52 1113 GLY A C 1
ATOM 8169 O O . GLY A 1 1113 ? 65.871 8.941 -42.588 1.00 25.52 1113 GLY A O 1
ATOM 8170 N N . PHE A 1 1114 ? 65.760 9.942 -40.667 1.00 26.56 1114 PHE A N 1
ATOM 8171 C CA . PHE A 1 1114 ? 66.428 10.745 -39.622 1.00 26.56 1114 PHE A CA 1
ATOM 8172 C C . PHE A 1 1114 ? 67.336 11.890 -40.151 1.00 26.56 1114 PHE A C 1
ATOM 8174 O O . PHE A 1 1114 ? 68.455 11.644 -40.583 1.00 26.56 1114 PHE A O 1
ATOM 8181 N N . ARG A 1 1115 ? 66.901 13.149 -39.913 1.00 27.78 1115 ARG A N 1
ATOM 8182 C CA . ARG A 1 1115 ? 67.696 14.416 -39.892 1.00 27.78 1115 ARG A CA 1
ATOM 8183 C C . ARG A 1 1115 ? 68.200 14.938 -41.273 1.00 27.78 1115 ARG A C 1
ATOM 8185 O O . ARG A 1 1115 ? 68.202 14.199 -42.238 1.00 27.78 1115 ARG A O 1
ATOM 8192 N N . ARG A 1 1116 ? 68.596 16.217 -41.458 1.00 30.86 1116 ARG A N 1
ATOM 8193 C CA . ARG A 1 1116 ? 69.148 17.217 -40.507 1.00 30.86 1116 ARG A CA 1
ATOM 8194 C C . ARG A 1 1116 ? 69.089 18.679 -41.027 1.00 30.86 1116 ARG A C 1
ATOM 8196 O O . ARG A 1 1116 ? 69.234 18.887 -42.218 1.00 30.86 1116 ARG A O 1
ATOM 8203 N N . ALA A 1 1117 ? 69.086 19.635 -40.081 1.00 28.59 1117 ALA A N 1
ATOM 8204 C CA . ALA A 1 1117 ? 69.603 21.026 -40.155 1.00 28.59 1117 ALA A CA 1
ATOM 8205 C C . ALA A 1 1117 ? 68.965 22.052 -41.140 1.00 28.59 1117 ALA A C 1
ATOM 8207 O O . ALA A 1 1117 ? 68.454 21.693 -42.185 1.00 28.59 1117 ALA A O 1
ATOM 8208 N N . GLY A 1 1118 ? 68.971 23.364 -40.843 1.00 25.77 1118 GLY A N 1
ATOM 8209 C CA . GLY A 1 1118 ? 69.529 24.045 -39.660 1.00 25.77 1118 GLY A CA 1
ATOM 8210 C C . GLY A 1 1118 ? 69.085 25.511 -39.481 1.00 25.77 1118 GLY A C 1
ATOM 8211 O O . GLY A 1 1118 ? 68.577 26.142 -40.398 1.00 25.77 1118 GLY A O 1
ATOM 8212 N N . ARG A 1 1119 ? 69.281 26.041 -38.262 1.00 29.64 1119 ARG A N 1
ATOM 8213 C CA . ARG A 1 1119 ? 69.135 27.474 -37.904 1.00 29.64 1119 ARG A CA 1
ATOM 8214 C C . ARG A 1 1119 ? 70.368 28.276 -38.369 1.00 29.64 1119 ARG A C 1
ATOM 8216 O O . ARG A 1 1119 ? 71.414 27.664 -38.585 1.00 29.64 1119 ARG A O 1
ATOM 8223 N N . PRO A 1 1120 ? 70.331 29.624 -38.326 1.00 43.91 1120 PRO A N 1
ATOM 8224 C CA . PRO A 1 1120 ? 70.933 30.271 -37.143 1.00 43.91 1120 PRO A CA 1
ATOM 8225 C C . PRO A 1 1120 ? 70.265 31.577 -36.635 1.00 43.91 1120 PRO A C 1
ATOM 8227 O O . PRO A 1 1120 ? 69.958 32.446 -37.431 1.00 43.91 1120 PRO A O 1
ATOM 8230 N N . ARG A 1 1121 ? 70.243 31.728 -35.287 1.00 28.42 1121 ARG A N 1
ATOM 8231 C CA . ARG A 1 1121 ? 70.525 32.957 -34.470 1.00 28.42 1121 ARG A CA 1
ATOM 8232 C C . ARG A 1 1121 ? 69.611 34.209 -34.645 1.00 28.42 1121 ARG A C 1
ATOM 8234 O O . ARG A 1 1121 ? 69.071 34.419 -35.708 1.00 28.42 1121 ARG A O 1
ATOM 8241 N N . ALA A 1 1122 ? 69.423 35.147 -33.699 1.00 29.33 1122 ALA A N 1
ATOM 8242 C CA . ALA A 1 1122 ? 69.542 35.284 -32.222 1.00 29.33 1122 ALA A CA 1
ATOM 8243 C C . ALA A 1 1122 ? 68.905 36.675 -31.830 1.00 29.33 1122 ALA A C 1
ATOM 8245 O O . ALA A 1 1122 ? 68.460 37.363 -32.737 1.00 29.33 1122 ALA A O 1
ATOM 8246 N N . ARG A 1 1123 ? 68.795 37.223 -30.595 1.00 28.44 1123 ARG A N 1
ATOM 8247 C CA . ARG A 1 1123 ? 69.150 36.842 -29.202 1.00 28.44 1123 ARG A CA 1
ATOM 8248 C C . ARG A 1 1123 ? 68.332 37.710 -28.187 1.00 28.44 1123 ARG A C 1
ATOM 8250 O O . ARG A 1 1123 ? 68.415 38.922 -28.265 1.00 28.44 1123 ARG A O 1
ATOM 8257 N N . ARG A 1 1124 ? 67.672 37.099 -27.182 1.00 29.92 1124 ARG A N 1
ATOM 8258 C CA . ARG A 1 1124 ? 67.344 37.625 -25.813 1.00 29.92 1124 ARG A CA 1
ATOM 8259 C C . ARG A 1 1124 ? 66.761 39.056 -25.601 1.00 29.92 1124 ARG A C 1
ATOM 8261 O O . ARG A 1 1124 ? 67.513 40.020 -25.660 1.00 29.92 1124 ARG A O 1
ATOM 8268 N N . ARG A 1 1125 ? 65.584 39.144 -24.951 1.00 29.61 1125 ARG A N 1
ATOM 8269 C CA . ARG A 1 1125 ? 65.401 39.459 -23.498 1.00 29.61 1125 ARG A CA 1
ATOM 8270 C C . ARG A 1 1125 ? 63.923 39.287 -23.064 1.00 29.61 1125 ARG A C 1
ATOM 8272 O O . ARG A 1 1125 ? 63.041 39.225 -23.907 1.00 29.61 1125 ARG A O 1
ATOM 8279 N N . ALA A 1 1126 ? 63.694 39.151 -21.758 1.00 28.95 1126 ALA A N 1
ATOM 8280 C CA . ALA A 1 1126 ? 62.407 39.014 -21.043 1.00 28.95 1126 ALA A CA 1
ATOM 8281 C C . ALA A 1 1126 ? 62.558 39.732 -19.666 1.00 28.95 1126 ALA A C 1
ATOM 8283 O O . ALA A 1 1126 ? 63.684 40.183 -19.417 1.00 28.95 1126 ALA A O 1
ATOM 8284 N N . PRO A 1 1127 ? 61.567 39.798 -18.738 1.00 44.31 1127 PRO A N 1
ATOM 8285 C CA . PRO A 1 1127 ? 60.170 39.312 -18.771 1.00 44.31 1127 PRO A CA 1
ATOM 8286 C C . PRO A 1 1127 ? 59.098 40.324 -18.254 1.00 44.31 1127 PRO A C 1
ATOM 8288 O O . PRO A 1 1127 ? 59.440 41.352 -17.680 1.00 44.31 1127 PRO A O 1
ATOM 8291 N N . GLY A 1 1128 ? 57.805 39.949 -18.298 1.00 26.88 1128 GLY A N 1
ATOM 8292 C CA . GLY A 1 1128 ? 56.855 40.255 -17.202 1.00 26.88 1128 GLY A CA 1
ATOM 8293 C C . GLY A 1 1128 ? 55.548 41.020 -17.507 1.00 26.88 1128 GLY A C 1
ATOM 8294 O O . GLY A 1 1128 ? 55.594 42.097 -18.084 1.00 26.88 1128 GLY A O 1
ATOM 8295 N N . ARG A 1 1129 ? 54.435 40.499 -16.937 1.00 30.12 1129 ARG A N 1
ATOM 8296 C CA . ARG A 1 1129 ? 53.064 41.079 -16.778 1.00 30.12 1129 ARG A CA 1
ATOM 8297 C C . ARG A 1 1129 ? 52.287 41.344 -18.087 1.00 30.12 1129 ARG A C 1
ATOM 8299 O O . ARG A 1 1129 ? 52.885 41.721 -19.079 1.00 30.12 1129 ARG A O 1
ATOM 8306 N N . GLY A 1 1130 ? 50.964 41.190 -18.186 1.00 27.14 1130 GLY A N 1
ATOM 8307 C CA . GLY A 1 1130 ? 49.898 40.543 -17.388 1.00 27.14 1130 GLY A CA 1
ATOM 8308 C C . GLY A 1 1130 ? 48.813 40.079 -18.396 1.00 27.14 1130 GLY A C 1
ATOM 8309 O O . GLY A 1 1130 ? 49.002 40.266 -19.591 1.00 27.14 1130 GLY A O 1
ATOM 8310 N N . GLU A 1 1131 ? 47.689 39.447 -18.072 1.00 30.03 1131 GLU A N 1
ATOM 8311 C CA . GLU A 1 1131 ? 46.992 39.211 -16.807 1.00 30.03 1131 GLU A CA 1
ATOM 8312 C C . GLU A 1 1131 ? 46.130 37.937 -16.982 1.00 30.03 1131 GLU A C 1
ATOM 8314 O O . GLU A 1 1131 ? 45.708 37.632 -18.098 1.00 30.03 1131 GLU A O 1
ATOM 8319 N N . ALA A 1 1132 ? 45.890 37.159 -15.921 1.00 29.61 1132 ALA A N 1
ATOM 8320 C CA . ALA A 1 1132 ? 45.158 35.889 -16.009 1.00 29.61 1132 ALA A CA 1
ATOM 8321 C C . ALA A 1 1132 ? 44.028 35.826 -14.976 1.00 29.61 1132 ALA A C 1
ATOM 8323 O O . ALA A 1 1132 ? 44.247 36.101 -13.795 1.00 29.61 1132 ALA A O 1
ATOM 8324 N N . ALA A 1 1133 ? 42.836 35.413 -15.412 1.00 29.59 1133 ALA A N 1
ATOM 8325 C CA . ALA A 1 1133 ? 41.672 35.276 -14.544 1.00 29.59 1133 ALA A CA 1
ATOM 8326 C C . ALA A 1 1133 ? 41.838 34.107 -13.549 1.00 29.59 1133 ALA A C 1
ATOM 8328 O O . ALA A 1 1133 ? 41.843 32.934 -13.927 1.00 29.59 1133 ALA A O 1
ATOM 8329 N N . ARG A 1 1134 ? 41.951 34.445 -12.260 1.00 30.25 1134 ARG A N 1
ATOM 8330 C CA . ARG A 1 1134 ? 41.672 33.561 -11.110 1.00 30.25 1134 ARG A CA 1
ATOM 8331 C C . ARG A 1 1134 ? 40.159 33.607 -10.815 1.00 30.25 1134 ARG A C 1
ATOM 8333 O O . ARG A 1 1134 ? 39.500 34.540 -11.252 1.00 30.25 1134 ARG A O 1
ATOM 8340 N N . GLY A 1 1135 ? 39.540 32.697 -10.064 1.00 27.36 1135 GLY A N 1
ATOM 8341 C CA . GLY A 1 1135 ? 40.011 31.511 -9.334 1.00 27.36 1135 GLY A CA 1
ATOM 8342 C C . GLY A 1 1135 ? 38.860 30.946 -8.474 1.00 27.36 1135 GLY A C 1
ATOM 8343 O O . GLY A 1 1135 ? 37.825 31.595 -8.350 1.00 27.36 1135 GLY A O 1
ATOM 8344 N N . ARG A 1 1136 ? 39.007 29.742 -7.900 1.00 27.92 1136 ARG A N 1
ATOM 8345 C CA . ARG A 1 1136 ? 37.990 29.086 -7.041 1.00 27.92 1136 ARG A CA 1
ATOM 8346 C C . ARG A 1 1136 ? 38.382 29.103 -5.551 1.00 27.92 1136 ARG A C 1
ATOM 8348 O O . ARG A 1 1136 ? 39.576 29.053 -5.279 1.00 27.92 1136 ARG A O 1
ATOM 8355 N N . CYS A 1 1137 ? 37.372 28.977 -4.670 1.00 26.56 1137 CYS A N 1
ATOM 8356 C CA . CYS A 1 1137 ? 37.428 28.549 -3.246 1.00 26.56 1137 CYS A CA 1
ATOM 8357 C C . CYS A 1 1137 ? 38.199 29.497 -2.278 1.00 26.56 1137 CYS A C 1
ATOM 8359 O O . CYS A 1 1137 ? 39.123 30.174 -2.700 1.00 26.56 1137 CYS A O 1
ATOM 8361 N N . ALA A 1 1138 ? 37.889 29.630 -0.979 1.00 29.48 1138 ALA A N 1
ATOM 8362 C CA . ALA A 1 1138 ? 37.388 28.648 -0.011 1.00 29.48 1138 ALA A CA 1
ATOM 8363 C C . ALA A 1 1138 ? 36.827 29.291 1.297 1.00 29.48 1138 ALA A C 1
ATOM 8365 O O . ALA A 1 1138 ? 37.214 30.401 1.636 1.00 29.48 1138 ALA A O 1
ATOM 8366 N N . ASP A 1 1139 ? 35.965 28.531 1.986 1.00 29.17 1139 ASP A N 1
ATOM 8367 C CA . ASP A 1 1139 ? 35.852 28.225 3.439 1.00 29.17 1139 ASP A CA 1
ATOM 8368 C C . ASP A 1 1139 ? 35.943 29.273 4.600 1.00 29.17 1139 ASP A C 1
ATOM 8370 O O . ASP A 1 1139 ? 36.809 30.141 4.627 1.00 29.17 1139 ASP A O 1
ATOM 8374 N N . ARG A 1 1140 ? 35.115 28.993 5.633 1.00 28.89 1140 ARG A N 1
ATOM 8375 C CA . ARG A 1 1140 ? 35.176 29.293 7.099 1.00 28.89 1140 ARG A CA 1
ATOM 8376 C C . ARG A 1 1140 ? 34.830 30.643 7.787 1.00 28.89 1140 ARG A C 1
ATOM 8378 O O . ARG A 1 1140 ? 35.415 31.689 7.543 1.00 28.89 1140 ARG A O 1
ATOM 8385 N N . ASP A 1 1141 ? 33.967 30.452 8.800 1.00 28.86 1141 ASP A N 1
ATOM 8386 C CA . ASP A 1 1141 ? 33.961 30.914 10.209 1.00 28.86 1141 ASP A CA 1
ATOM 8387 C C . ASP A 1 1141 ? 33.631 32.364 10.668 1.00 28.86 1141 ASP A C 1
ATOM 8389 O O . ASP A 1 1141 ? 34.370 33.321 10.479 1.00 28.86 1141 ASP A O 1
ATOM 8393 N N . ASP A 1 1142 ? 32.517 32.418 11.423 1.00 28.41 1142 ASP A N 1
ATOM 8394 C CA . ASP A 1 1142 ? 32.311 33.011 12.766 1.00 28.41 1142 ASP A CA 1
ATOM 8395 C C . ASP A 1 1142 ? 32.545 34.524 13.041 1.00 28.41 1142 ASP A C 1
ATOM 8397 O O . ASP A 1 1142 ? 33.671 34.971 13.230 1.00 28.41 1142 ASP A O 1
ATOM 8401 N N . HIS A 1 1143 ? 31.453 35.295 13.239 1.00 29.67 1143 HIS A N 1
ATOM 8402 C CA . HIS A 1 1143 ? 31.119 35.902 14.555 1.00 29.67 1143 HIS A CA 1
ATOM 8403 C C . HIS A 1 1143 ? 29.844 36.790 14.594 1.00 29.67 1143 HIS A C 1
ATOM 8405 O O . HIS A 1 1143 ? 29.634 37.682 13.782 1.00 29.67 1143 HIS A O 1
ATOM 8411 N N . ARG A 1 1144 ? 29.054 36.584 15.665 1.00 27.88 1144 ARG A N 1
ATOM 8412 C CA . ARG A 1 1144 ? 28.315 37.568 16.508 1.00 27.88 1144 ARG A CA 1
ATOM 8413 C C . ARG A 1 1144 ? 27.448 38.692 15.868 1.00 27.88 1144 ARG A C 1
ATOM 8415 O O . ARG A 1 1144 ? 27.947 39.716 15.428 1.00 27.88 1144 ARG A O 1
ATOM 8422 N N . ARG A 1 1145 ? 26.118 38.543 16.043 1.00 27.56 1145 ARG A N 1
ATOM 8423 C CA . ARG A 1 1145 ? 25.147 39.415 16.791 1.00 27.56 1145 ARG A CA 1
ATOM 8424 C C . ARG A 1 1145 ? 25.513 40.903 17.101 1.00 27.56 1145 ARG A C 1
ATOM 8426 O O . ARG A 1 1145 ? 26.661 41.129 17.465 1.00 27.56 1145 ARG A O 1
ATOM 8433 N N . PRO A 1 1146 ? 24.532 41.837 17.313 1.00 43.56 1146 PRO A N 1
ATOM 8434 C CA . PRO A 1 1146 ? 23.057 41.730 17.235 1.00 43.56 1146 PRO A CA 1
ATOM 8435 C C . PRO A 1 1146 ? 22.369 42.959 16.522 1.00 43.56 1146 PRO A C 1
ATOM 8437 O O . PRO A 1 1146 ? 22.728 43.187 15.374 1.00 43.56 1146 PRO A O 1
ATOM 8440 N N . PRO A 1 1147 ? 21.309 43.664 17.017 1.00 54.06 1147 PRO A N 1
ATOM 8441 C CA . PRO A 1 1147 ? 20.025 43.727 16.292 1.00 54.06 1147 PRO A CA 1
ATOM 8442 C C . PRO A 1 1147 ? 19.495 45.157 16.000 1.00 54.06 1147 PRO A C 1
ATOM 8444 O O . PRO A 1 1147 ? 20.032 46.140 16.502 1.00 54.06 1147 PRO A O 1
ATOM 8447 N N . GLY A 1 1148 ? 18.362 45.305 15.290 1.00 25.73 1148 GLY A N 1
ATOM 8448 C CA . GLY A 1 1148 ? 17.734 46.637 15.184 1.00 25.73 1148 GLY A CA 1
ATOM 8449 C C . GLY A 1 1148 ? 16.478 46.808 14.320 1.00 25.73 1148 GLY A C 1
ATOM 8450 O O . GLY A 1 1148 ? 16.560 47.345 13.231 1.00 25.73 1148 GLY A O 1
ATOM 8451 N N . HIS A 1 1149 ? 15.320 46.427 14.868 1.00 27.69 1149 HIS A N 1
ATOM 8452 C CA . HIS A 1 1149 ? 14.065 47.210 14.889 1.00 27.69 1149 HIS A CA 1
ATOM 8453 C C . HIS A 1 1149 ? 13.512 47.980 13.653 1.00 27.69 1149 HIS A C 1
ATOM 8455 O O . HIS A 1 1149 ? 14.115 48.937 13.193 1.00 27.69 1149 HIS A O 1
ATOM 8461 N N . ARG A 1 1150 ? 12.205 47.741 13.396 1.00 26.61 1150 ARG A N 1
ATOM 8462 C CA . ARG A 1 1150 ? 11.179 48.654 12.812 1.00 26.61 1150 ARG A CA 1
ATOM 8463 C C . ARG A 1 1150 ? 11.438 49.089 11.352 1.00 26.61 1150 ARG A C 1
ATOM 8465 O O . ARG A 1 1150 ? 12.505 49.546 10.999 1.00 26.61 1150 ARG A O 1
ATOM 8472 N N . GLY A 1 1151 ? 10.491 49.009 10.425 1.00 24.77 1151 GLY A N 1
ATOM 8473 C CA . GLY A 1 1151 ? 9.033 49.039 10.548 1.00 24.77 1151 GLY A CA 1
ATOM 8474 C C . GLY A 1 1151 ? 8.536 50.107 9.569 1.00 24.77 1151 GLY A C 1
ATOM 8475 O O . GLY A 1 1151 ? 8.884 51.271 9.727 1.00 24.77 1151 GLY A O 1
ATOM 8476 N N . GLY A 1 1152 ? 7.792 49.715 8.532 1.00 28.00 1152 GLY A N 1
ATOM 8477 C CA . GLY A 1 1152 ? 7.556 50.571 7.362 1.00 28.00 1152 GLY A CA 1
ATOM 8478 C C . GLY A 1 1152 ? 6.351 50.129 6.539 1.00 28.00 1152 GLY A C 1
ATOM 8479 O O . GLY A 1 1152 ? 6.489 49.515 5.488 1.00 28.00 1152 GLY A O 1
ATOM 8480 N N . ASP A 1 1153 ? 5.166 50.436 7.054 1.00 29.23 1153 ASP A N 1
ATOM 8481 C CA . ASP A 1 1153 ? 3.892 50.407 6.331 1.00 29.23 1153 ASP A CA 1
ATOM 8482 C C . ASP A 1 1153 ? 3.961 51.263 5.045 1.00 29.23 1153 ASP A C 1
ATOM 8484 O O . ASP A 1 1153 ? 4.341 52.432 5.129 1.00 29.23 1153 ASP A O 1
ATOM 8488 N N . ARG A 1 1154 ? 3.546 50.727 3.878 1.00 31.22 1154 ARG A N 1
ATOM 8489 C CA . ARG A 1 1154 ? 2.382 51.256 3.121 1.00 31.22 1154 ARG A CA 1
ATOM 8490 C C . ARG A 1 1154 ? 2.056 50.567 1.792 1.00 31.22 1154 ARG A C 1
ATOM 8492 O O . ARG A 1 1154 ? 2.904 50.152 1.015 1.00 31.22 1154 ARG A O 1
ATOM 8499 N N . ARG A 1 1155 ? 0.745 50.545 1.533 1.00 35.19 1155 ARG A N 1
ATOM 8500 C CA . ARG A 1 1155 ? 0.044 50.086 0.322 1.00 35.19 1155 ARG A CA 1
ATOM 8501 C C . ARG A 1 1155 ? 0.312 50.941 -0.928 1.00 35.19 1155 ARG A C 1
ATOM 8503 O O . ARG A 1 1155 ? 0.266 52.166 -0.826 1.00 35.19 1155 ARG A O 1
ATOM 8510 N N . ARG A 1 1156 ? 0.338 50.277 -2.095 1.00 32.56 1156 ARG A N 1
ATOM 8511 C CA . ARG A 1 1156 ? -0.287 50.580 -3.422 1.00 32.56 1156 ARG A CA 1
ATOM 8512 C C . ARG A 1 1156 ? 0.549 49.848 -4.495 1.00 32.56 1156 ARG A C 1
ATOM 8514 O O . ARG A 1 1156 ? 1.762 49.849 -4.377 1.00 32.56 1156 ARG A O 1
ATOM 8521 N N . GLY A 1 1157 ? 0.019 49.212 -5.539 1.00 32.25 1157 GLY A N 1
ATOM 8522 C CA . GLY A 1 1157 ? -1.364 49.021 -5.994 1.00 32.25 1157 GLY A CA 1
ATOM 8523 C C . GLY A 1 1157 ? -1.408 49.050 -7.531 1.00 32.25 1157 GLY A C 1
ATOM 8524 O O . GLY A 1 1157 ? -0.830 49.971 -8.094 1.00 32.25 1157 GLY A O 1
ATOM 8525 N N . GLN A 1 1158 ? -2.128 48.111 -8.171 1.00 34.75 1158 GLN A N 1
ATOM 8526 C CA . GLN A 1 1158 ? -2.215 47.901 -9.640 1.00 34.75 1158 GLN A CA 1
ATOM 8527 C C . GLN A 1 1158 ? -0.879 47.413 -10.260 1.00 34.75 1158 GLN A C 1
ATOM 8529 O O . GLN A 1 1158 ? 0.176 47.959 -9.963 1.00 34.75 1158 GLN A O 1
ATOM 8534 N N . ARG A 1 1159 ? -0.830 46.379 -11.105 1.00 34.09 1159 ARG A N 1
ATOM 8535 C CA . ARG A 1 1159 ? -1.852 45.753 -11.965 1.00 34.09 1159 ARG A CA 1
ATOM 8536 C C . ARG A 1 1159 ? -1.912 44.237 -11.795 1.00 34.09 1159 ARG A C 1
ATOM 8538 O O . ARG A 1 1159 ? -0.875 43.671 -11.396 1.00 34.09 1159 ARG A O 1
#